Protein AF-A0A9N8VRG6-F1 (afdb_monomer)

pLDDT: mean 71.21, std 22.27, range [28.89, 96.12]

Radius of gyration: 97.62 Å; Cα contacts (8 Å, |Δi|>4): 5; chains: 1; bounding box: 248×98×349 Å

Foldseek 3Di:
DDDDDDDDDDDDDDDDDDDDDDDDDDDDDDDDDDDDDDDDDDDDYDDDDDDDDDDDDDDDDDDDDDPPPPPPPVVPPPPDDDDDDDDDDDDDDDDDDDDPDDDDDDDDDPDPDPDDDDDQPPVSVVVVVVVVVVVVVVVVVVVVVVVVVVVVVVVVVVVVVVVPVVPPPDDPPVRVVVVVVVVVVVVVVVVVVVVVVVVVVVVVVVVVVVVVVVVVVVVVVVVVVVVVVVVVVVVVVVVVVVVVVVVVVVVVVVVVVVVVVVVVVVVVDDDDYDDDDDDDDYDDYYDYDDDDDDPDDCDPVVVVVVVVVVVVVVVVVVVVVVVVVVVVVVVVVVVVVVVVVVVVVVVVVVVVVVVVVVVVVVVVVVVVVVVVVVVVVVVVVVVVVVVVVVVVVVVVVVVVVVVVVVVVVVVVVVVVVVVVVVVVVVVVVVVVVVVVVVVVVVVVVVVVVVVVVVVVVVVVVVVVVVVVVVVVVVVVVVVVVVVVVVVVVVVVVVVVVVVVVVVVVVVVVVVVVVVVVVVVVVVVVVVVVVVVVVVVVVVVVVVVVVVVVVVVVVVVVVVVVVVVVVVVVVVVVVVVVVVVVVVVVVVVVVVVVVVVVCVVVVVVPVPDDDDDDDDDYYDDDDPDVVVVVVVVVVVVVVVVVVVVVCVVVVVVVVVVVVVVVVVVVVVVVVVVVVVVVVVVVVVVVVVVVVVVVVVVVVVVVVVVVVVVVVVVVVVVVVVVVVVVVVVVVVVVVVVVVVVVVVVVVVVVVVVVVVVVVVVVVVVVVVVVVVVVVVVVVVVVVVVCVVPPPVVVVVVVVVVVVVVVVVVVVVVVVVVVVVVVVVVVVVVVVVVVVVVVVVVVVVVVVVVVVVVVVVVVVVVVVVVVVVVVVVVVVVVVVVVVVVVVVVVVPPPDDDYDDDDDDDDDDDDDDDDDDDDDDDDDDDDDDDDDDDDDDDDDDDDDDDDDDDDDDDDDDDDDDDDDDDDDDD

Secondary structure (DSSP, 8-state):
-------------------------------------------------------------------TTSTTGGGGTTS------------------------------------------HHHHHHHHHHHHHHHHHHHHHHHHHHHHHHHHHHHHHHHHHTT--------HHHHHHHHHHHHHHHHHHHHHHHHHHHHHHHHHHHHHHHHHHHHHHHHHHHHHHHHHHHHHHHHHHHHHHHHHHHHHHHHHHHHHHHHHHHHHHHTS------------------------------SHHHHHHHHHHHHHHHHHHHHHHHHHHHHHHHHHHHHHHHHHHHHHHHHHHHHHHHHHHHHHHHHHHHHHHHHHHHHHHHHHHHHHHHHHHHHHHHHHHHHHHHHHHHHHHHHHHHHHHHHHHHHHHHHHHHHHHHHHHHHHHHHHHHHHHHHHHHHHHHHHHHHHHHHHHHHHHHHHHHHHHHHHHHHHHHHHHHHHHHHHHHHHHHHHHHHHHHHHHHHHHHHHHHHHHHHHHHHHHHHHHHHHHHHHHHHHHHHHHHHHHHHHHHHHHHHHHHHHHHHHHHHHHHHHHHHHHHHHHHHHHTTGGG----------------SHHHHHHHHHHHHHHHHHHHHHHHHHHHHHHHHHHHHHHHHHHHHHHHHHHHHHHHHHHHHHHHHHHHHHHHHHHHHHHHHHHHHHHHHHHHHHHHHHHHHHHHHHHHHHHHHHHHHHHHHHHHHHHHHHHHHHHHHHHHHHHHHHHHHHHHHHHHHHHHHTT-TTHHHHHHHHHHHHHHHHHHHHHHHHHHHHHHHHHHHHHHHHHHHHHHHHHHHHHHHHHHHHHHHHHHHHHHHHHHHHHHHHHHHHHHHHHHHHHHHHHHTT------------PPPPP------------------------------------------------------------

Sequence (966 aa):
MSENIFSTTNGIFDSGGGIFSEFENDTFDISLNNELPSFSQENVEQSNMSFENNIPDNVDTAGGVDTNKLDFEISQMLSQSGAESSSNGKNLSPANSIGKSKQVNRSPRWSMGTARKTQMTFKEQERVIDEIKKENFSLKLKIYFLERRIHEMVVETMEQSRTKCDLQHGMSEIEESEYQRAIAQAERLHQENNALHSKYADLLSEFKRLQETLKRTNANDASNIAEENEKNRVKINQLRTQISVLKSQLATQTSENDDLHSELEAMRSRPISAASSSRGLFSEEFSDQYEEKLGQLRDKVAELKLQLNEKNLEVDEYKEETACLKDDLTLIRTENVDLITEINTLHKLCHDNESLHHMEMENSDRQMNLLHQEVENLRIQMNEINQNLNHEVELRNATEEKEKNYEKDLEKLRNEKKDIEIKTSQKINELDDKLLAAQQQISELCLTIKERDADLQYSKQQLGNQTNRTKESADRYNREQERLRNDLDATRLEAEKLRSKLEAIGDEFESKKSQILKYENEIKHLNNLCTKQNEKLSANEETIHNLQSENRDKNVTVDKLKSQVFELEKNLNWEKSHNHLIVTQYSDQIEERNNLLLATHGSLNTLMPDVTGNSCFTKITSSNFQMFNESLTKILEYISNIRDEFERKSKTISDQWQEQYEYLESQIDAKVRLINKHEITVNKVLSTQKELRESLQTRNVRAEELDIKLKESEEHISTLEFNYNEIKGKLQVAEEVLKVEKQGAKEKTDILIENVKDLESQLQAQNRRNTQLQELISIQKASMDATKESKAITAKAENTFAMLNEQLREQLEEKNKTIDNERQRVKHLEEQFSSLIEEHKRLCITIEKREALLNKALGGLQLISQKKDLVDNSVFLNLREVTEEMQTTLLDGEGRRRPSYQPPPYINPPWKPVGPASAGSNTSITKKIKSISAKTATTNLSNTNTTPSKIRVMNNTKSKDPTKNS

Organism: NCBI:txid1213867

Solvent-accessible surface area (backbone atoms only — not comparable to full-atom values): 58446 Å² total; per-residue (Å²): 134,88,79,89,82,92,79,89,82,87,81,91,89,85,89,89,86,80,90,86,81,89,82,83,88,88,86,89,86,87,84,85,83,86,88,84,91,78,89,83,88,84,87,90,89,85,88,79,89,83,89,83,88,83,87,84,84,87,80,92,78,84,89,79,86,82,77,84,76,64,76,64,67,72,70,68,77,79,82,81,81,89,88,88,84,87,83,87,83,80,89,83,86,86,82,87,80,93,77,94,72,87,80,88,75,85,76,81,78,83,71,92,64,96,70,78,94,70,82,74,49,70,70,56,49,52,52,53,51,52,50,52,52,52,49,51,53,54,47,53,54,51,47,54,56,48,55,51,50,50,54,55,50,50,52,54,49,52,55,51,49,70,73,56,67,82,67,85,68,82,65,48,77,64,55,47,52,49,50,54,48,50,50,60,48,51,53,50,54,50,53,51,50,54,52,48,53,48,53,48,54,51,50,53,50,50,52,51,50,49,53,56,46,52,54,50,51,56,52,50,53,53,50,52,52,52,53,51,52,49,55,47,52,54,51,53,50,54,51,50,53,50,53,52,51,52,50,53,53,50,52,53,52,50,50,55,51,55,53,52,49,54,53,54,61,60,69,74,72,78,88,89,88,88,91,88,95,91,93,92,93,94,92,92,95,96,93,96,90,90,91,85,91,81,89,72,66,82,46,74,82,31,49,72,44,34,63,56,43,47,64,44,41,59,55,45,50,54,48,50,52,56,45,50,58,46,52,51,56,46,52,57,47,49,52,52,50,52,52,51,52,51,53,53,52,52,53,48,55,50,51,55,48,52,54,47,52,54,50,52,49,54,51,49,52,53,52,55,50,51,51,51,53,50,53,52,52,53,50,50,52,52,49,51,51,52,51,52,50,52,52,52,49,52,52,48,52,62,44,52,56,49,50,57,48,51,52,52,51,50,50,46,53,52,49,54,46,49,54,49,53,49,51,50,50,54,49,48,52,60,46,50,57,50,50,53,53,49,52,49,52,51,50,55,49,54,50,53,48,53,53,51,51,50,53,50,51,50,50,50,50,52,52,49,53,49,51,49,53,50,48,56,46,50,54,50,50,51,54,49,53,52,48,54,47,53,53,50,50,51,51,48,54,48,52,47,58,50,47,57,50,52,49,54,51,47,52,52,47,53,50,50,50,54,48,47,54,48,51,51,51,48,51,51,50,49,49,60,47,50,51,58,48,48,53,52,48,50,54,49,50,50,52,49,51,52,53,50,49,53,49,51,54,49,48,55,51,51,51,53,49,49,53,50,48,50,54,51,52,50,49,51,51,50,50,50,52,51,50,46,53,53,50,45,55,52,47,51,53,49,46,52,52,48,49,54,46,46,53,56,44,51,73,50,55,83,71,68,84,91,83,89,87,81,92,88,91,89,84,89,85,86,78,72,62,59,63,52,49,55,52,49,51,55,52,54,53,51,50,46,52,50,49,58,49,47,53,50,51,54,45,54,53,50,53,51,53,47,55,53,46,53,52,50,49,51,50,50,53,54,48,50,56,49,49,55,53,49,50,58,49,51,54,52,52,50,50,51,50,48,54,52,49,54,52,50,51,54,49,48,55,54,48,53,55,48,54,50,54,46,50,57,47,52,53,49,49,52,52,50,53,50,52,50,52,52,53,50,50,55,49,52,54,51,52,49,52,52,50,52,50,53,49,55,51,47,52,52,50,54,53,50,54,51,52,49,51,53,50,51,53,50,48,51,54,52,50,54,50,50,52,54,49,50,52,51,50,51,54,48,46,65,59,45,77,74,45,82,66,63,66,64,54,52,62,54,52,54,54,54,50,52,57,52,53,49,55,52,46,56,52,50,52,55,50,49,57,51,51,54,53,49,52,53,54,50,52,54,48,54,54,50,52,54,52,52,53,50,50,51,53,56,48,51,60,52,49,54,55,49,50,54,51,50,52,53,51,49,52,50,49,50,53,50,46,56,51,46,55,52,48,52,48,51,52,50,49,54,52,46,53,56,49,53,57,52,63,75,72,64,90,76,85,85,85,87,84,84,85,89,86,86,86,84,81,92,84,80,89,90,87,86,90,80,86,83,89,84,88,90,80,83,91,89,87,83,89,80,90,79,91,80,90,80,87,84,82,88,85,88,88,87,81,86,86,83,89,89,87,90,84,89,90,85,82,89,82,84,89,81,85,81,88,83,89,133

Mean predicted aligned error: 25.22 Å

InterPro domains:
  IPR012943 Centrosomin, N-terminal motif 1 [PF07989] (121-217)

Structure (mmCIF, N/CA/C/O backbone):
data_AF-A0A9N8VRG6-F1
#
_entry.id   AF-A0A9N8VRG6-F1
#
loop_
_atom_site.group_PDB
_atom_site.id
_atom_site.type_symbol
_atom_site.label_atom_id
_atom_site.label_alt_id
_atom_site.label_comp_id
_atom_site.label_asym_id
_atom_site.label_entity_id
_atom_site.label_seq_id
_atom_site.pdbx_PDB_ins_code
_atom_site.Cartn_x
_atom_site.Cartn_y
_atom_site.Cartn_z
_atom_site.occupancy
_atom_site.B_iso_or_equiv
_atom_site.auth_seq_id
_atom_site.auth_comp_id
_atom_site.auth_asym_id
_atom_site.auth_atom_id
_atom_site.pdbx_PDB_model_num
ATOM 1 N N . MET A 1 1 ? 74.207 20.313 3.485 1.00 35.91 1 MET A N 1
ATOM 2 C CA . MET A 1 1 ? 74.119 20.973 2.169 1.00 35.91 1 MET A CA 1
ATOM 3 C C . MET A 1 1 ? 72.629 21.142 1.898 1.00 35.91 1 MET A C 1
ATOM 5 O O . MET A 1 1 ? 71.953 20.127 1.862 1.00 35.91 1 MET A O 1
ATOM 9 N N . SER A 1 2 ? 72.027 22.313 2.129 1.00 34.75 2 SER A N 1
ATOM 10 C CA . SER A 1 2 ? 72.134 23.566 1.346 1.00 34.75 2 SER A CA 1
ATOM 11 C C . SER A 1 2 ? 71.496 23.408 -0.049 1.00 34.75 2 SER A C 1
ATOM 13 O O . SER A 1 2 ? 71.930 22.531 -0.786 1.00 34.75 2 SER A O 1
ATOM 15 N N . GLU A 1 3 ? 70.507 24.208 -0.467 1.00 40.78 3 GLU A N 1
ATOM 16 C CA . GLU A 1 3 ? 69.969 25.438 0.150 1.00 40.78 3 GLU A CA 1
ATOM 17 C C . GLU A 1 3 ? 68.629 25.888 -0.493 1.00 40.78 3 GLU A C 1
ATOM 19 O O . GLU A 1 3 ? 68.471 25.674 -1.687 1.00 40.78 3 GLU A O 1
ATOM 24 N N . ASN A 1 4 ? 67.772 26.606 0.266 1.00 44.06 4 ASN A N 1
ATOM 25 C CA . ASN A 1 4 ? 66.907 27.735 -0.179 1.00 44.06 4 ASN A CA 1
ATOM 26 C C . ASN A 1 4 ? 65.802 27.509 -1.275 1.00 44.06 4 ASN A C 1
ATOM 28 O O . ASN A 1 4 ? 65.826 26.521 -1.992 1.00 44.06 4 ASN A O 1
ATOM 32 N N . ILE A 1 5 ? 64.748 28.338 -1.465 1.00 42.34 5 ILE A N 1
ATOM 33 C CA . ILE A 1 5 ? 64.311 29.630 -0.867 1.00 42.34 5 ILE A CA 1
ATOM 34 C C . ILE A 1 5 ? 62.750 29.791 -0.971 1.00 42.34 5 ILE A C 1
ATOM 36 O O . ILE A 1 5 ? 62.211 29.544 -2.040 1.00 42.34 5 ILE A O 1
ATOM 40 N N . PHE A 1 6 ? 62.064 30.256 0.100 1.00 41.41 6 PHE A N 1
ATOM 41 C CA . PHE A 1 6 ? 60.761 31.006 0.163 1.00 41.41 6 PHE A CA 1
ATOM 42 C C . PHE A 1 6 ? 59.447 30.406 -0.458 1.00 41.41 6 PHE A C 1
ATOM 44 O O . PHE A 1 6 ? 59.497 29.507 -1.281 1.00 41.41 6 PHE A O 1
ATOM 51 N N . SER A 1 7 ? 58.207 30.824 -0.105 1.00 38.34 7 SER A N 1
ATOM 52 C CA . SER A 1 7 ? 57.713 31.822 0.880 1.00 38.34 7 SER A CA 1
ATOM 53 C C . SER A 1 7 ? 56.379 31.426 1.570 1.00 38.34 7 SER A C 1
ATOM 55 O O . SER A 1 7 ? 55.545 30.776 0.955 1.00 38.34 7 SER A O 1
ATOM 57 N N . THR A 1 8 ? 56.192 31.913 2.808 1.00 37.75 8 THR A N 1
ATOM 58 C CA . THR A 1 8 ? 54.978 32.429 3.525 1.00 37.75 8 THR A CA 1
ATOM 59 C C . THR A 1 8 ? 53.538 32.265 2.951 1.00 37.75 8 THR A C 1
ATOM 61 O O . THR A 1 8 ? 53.339 32.288 1.745 1.00 37.75 8 THR A O 1
ATOM 64 N N . THR A 1 9 ? 52.451 32.196 3.758 1.00 38.09 9 THR A N 1
ATOM 65 C CA . THR A 1 9 ? 52.235 32.775 5.120 1.00 38.09 9 THR A CA 1
ATOM 66 C C . THR A 1 9 ? 51.183 32.042 5.997 1.00 38.09 9 THR A C 1
ATOM 68 O O . THR A 1 9 ? 50.297 31.369 5.483 1.00 38.09 9 THR A O 1
ATOM 71 N N . ASN A 1 10 ? 51.278 32.247 7.321 1.00 37.38 10 ASN A N 1
ATOM 72 C CA . ASN A 1 10 ? 50.415 31.790 8.442 1.00 37.38 10 ASN A CA 1
ATOM 73 C C . ASN A 1 10 ? 48.959 32.345 8.394 1.00 37.38 10 ASN A C 1
ATOM 75 O O . ASN A 1 10 ? 48.715 33.287 7.648 1.00 37.38 10 ASN A O 1
ATOM 79 N N . GLY A 1 11 ? 47.965 31.913 9.198 1.00 35.91 11 GLY A N 1
ATOM 80 C CA . GLY A 1 11 ? 47.883 30.872 10.254 1.00 35.91 11 GLY A CA 1
ATOM 81 C C . GLY A 1 11 ? 47.398 31.393 11.637 1.00 35.91 11 GLY A C 1
ATOM 82 O O . GLY A 1 11 ? 47.450 32.599 11.853 1.00 35.91 11 GLY A O 1
ATOM 83 N N . ILE A 1 12 ? 47.068 30.476 12.581 1.00 37.59 12 ILE A N 1
ATOM 84 C CA . ILE A 1 12 ? 47.031 30.676 14.071 1.00 37.59 12 ILE A CA 1
ATOM 85 C C . ILE A 1 12 ? 45.764 31.430 14.618 1.00 37.59 12 ILE A C 1
ATOM 87 O O . ILE A 1 12 ? 45.178 32.203 13.871 1.00 37.59 12 ILE A O 1
ATOM 91 N N . PHE A 1 13 ? 45.205 31.252 15.843 1.00 35.06 13 PHE A N 1
ATOM 92 C CA . PHE A 1 13 ? 45.583 30.542 17.101 1.00 35.06 13 PHE A CA 1
ATOM 93 C C . PHE A 1 13 ? 44.446 29.648 17.682 1.00 35.06 13 PHE A C 1
ATOM 95 O O . PHE A 1 13 ? 43.285 29.753 17.302 1.00 35.06 13 PHE A O 1
ATOM 102 N N . ASP A 1 14 ? 44.832 28.806 18.644 1.00 36.12 14 ASP A N 1
ATOM 103 C CA . ASP A 1 14 ? 44.063 27.932 19.553 1.00 36.12 14 ASP A CA 1
ATOM 104 C C . ASP A 1 14 ? 43.873 28.543 20.980 1.00 36.12 14 ASP A C 1
ATOM 106 O O . ASP A 1 14 ? 44.474 29.569 21.305 1.00 36.12 14 ASP A O 1
ATOM 110 N N . SER A 1 15 ? 43.155 27.820 21.855 1.00 37.94 15 SER A N 1
ATOM 111 C CA . SER A 1 15 ? 43.217 27.809 23.336 1.00 37.94 15 SER A CA 1
ATOM 112 C C . SER A 1 15 ? 42.382 28.803 24.170 1.00 37.94 15 SER A C 1
ATOM 114 O O . SER A 1 15 ? 42.100 29.929 23.770 1.00 37.94 15 SER A O 1
ATOM 116 N N . GLY A 1 16 ? 42.054 28.373 25.401 1.00 32.94 16 GLY A N 1
ATOM 117 C CA . GLY A 1 16 ? 41.599 29.231 26.507 1.00 32.94 16 GLY A CA 1
ATOM 118 C C . GLY A 1 16 ? 40.234 28.866 27.109 1.00 32.94 16 GLY A C 1
ATOM 119 O O . GLY A 1 16 ? 39.266 28.630 26.395 1.00 32.94 16 GLY A O 1
ATOM 120 N N . GLY A 1 17 ? 40.138 28.861 28.442 1.00 33.88 17 GLY A N 1
ATOM 121 C CA . GLY A 1 17 ? 38.877 28.717 29.176 1.00 33.88 17 GLY A CA 1
ATOM 122 C C . GLY A 1 17 ? 39.034 29.080 30.656 1.00 33.88 17 GLY A C 1
ATOM 123 O O . GLY A 1 17 ? 40.158 29.148 31.149 1.00 33.88 17 GLY A O 1
ATOM 124 N N . GLY A 1 18 ? 37.916 29.286 31.362 1.00 34.22 18 GLY A N 1
ATOM 125 C CA . GLY A 1 18 ? 37.895 29.486 32.818 1.00 34.22 18 GLY A CA 1
ATOM 126 C C . GLY A 1 18 ? 37.062 30.678 33.310 1.00 34.22 18 GLY A C 1
ATOM 127 O O . GLY A 1 18 ? 37.491 31.815 33.188 1.00 34.22 18 GLY A O 1
ATOM 128 N N . ILE A 1 19 ? 35.901 30.364 33.900 1.00 38.53 19 ILE A N 1
ATOM 129 C CA . ILE A 1 19 ? 35.336 30.910 35.158 1.00 38.53 19 ILE A CA 1
ATOM 130 C C . ILE A 1 19 ? 35.595 32.404 35.478 1.00 38.53 19 ILE A C 1
ATOM 132 O O . ILE A 1 19 ? 36.717 32.748 35.828 1.00 38.53 19 ILE A O 1
ATOM 136 N N . PHE A 1 20 ? 34.532 33.223 35.579 1.00 30.75 20 PHE A N 1
ATOM 137 C CA . PHE A 1 20 ? 34.201 33.990 36.806 1.00 30.75 20 PHE A CA 1
ATOM 138 C C . PHE A 1 20 ? 32.730 34.488 36.812 1.00 30.75 20 PHE A C 1
ATOM 140 O O . PHE A 1 20 ? 31.960 34.122 35.927 1.00 30.75 20 PHE A O 1
ATOM 147 N N . SER A 1 21 ? 32.331 35.190 37.879 1.00 36.12 21 SER A N 1
ATOM 148 C CA . SER A 1 21 ? 30.965 35.351 38.412 1.00 36.12 21 SER A CA 1
ATOM 149 C C . SER A 1 21 ? 30.096 36.501 37.849 1.00 36.12 21 SER A C 1
ATOM 151 O O . SER A 1 21 ? 30.615 37.390 37.190 1.00 36.12 21 SER A O 1
ATOM 153 N N . GLU A 1 22 ? 28.784 36.430 38.164 1.00 36.16 22 GLU A N 1
ATOM 154 C CA . GLU A 1 22 ? 27.803 37.501 38.517 1.00 36.16 22 GLU A CA 1
ATOM 155 C C . GLU A 1 22 ? 27.818 38.847 37.731 1.00 36.16 22 GLU A C 1
ATOM 157 O O . GLU A 1 22 ? 28.849 39.481 37.556 1.00 36.16 22 GLU A O 1
ATOM 162 N N . PHE A 1 23 ? 26.681 39.401 37.281 1.00 32.19 23 PHE A N 1
ATOM 163 C CA . PHE A 1 23 ? 25.646 40.008 38.144 1.00 32.19 23 PHE A CA 1
ATOM 164 C C . PHE A 1 23 ? 24.288 40.235 37.419 1.00 32.19 23 PHE A C 1
ATOM 166 O O . PHE A 1 23 ? 24.258 40.407 36.207 1.00 32.19 23 PHE A O 1
ATOM 173 N N . GLU A 1 24 ? 23.208 40.260 38.214 1.00 35.50 24 GLU A N 1
ATOM 174 C CA . GLU A 1 24 ? 21.886 40.933 38.083 1.00 35.50 24 GLU A CA 1
ATOM 175 C C . GLU A 1 24 ? 21.128 41.164 36.741 1.00 35.50 24 GLU A C 1
ATOM 177 O O . GLU A 1 24 ? 21.620 41.757 35.792 1.00 35.50 24 GLU A O 1
ATOM 182 N N . ASN A 1 25 ? 19.824 40.832 36.812 1.00 34.78 25 ASN A N 1
ATOM 183 C CA . ASN A 1 25 ? 18.630 41.584 36.366 1.00 34.78 25 ASN A CA 1
ATOM 184 C C . ASN A 1 25 ? 18.542 42.172 34.935 1.00 34.78 25 ASN A C 1
ATOM 186 O O . ASN A 1 25 ? 19.208 43.151 34.623 1.00 34.78 25 ASN A O 1
ATOM 190 N N . ASP A 1 26 ? 17.500 41.773 34.183 1.00 34.06 26 ASP A N 1
ATOM 191 C CA . ASP A 1 26 ? 16.304 42.640 34.121 1.00 34.06 26 ASP A CA 1
ATOM 192 C C . ASP A 1 26 ? 14.986 41.889 33.789 1.00 34.06 26 ASP A C 1
ATOM 194 O O . ASP A 1 26 ? 14.961 40.678 33.570 1.00 34.06 26 ASP A O 1
ATOM 198 N N . THR A 1 27 ? 13.892 42.647 33.847 1.00 33.53 27 THR A N 1
ATOM 199 C CA . THR A 1 27 ? 12.496 42.294 34.153 1.00 33.53 27 THR A CA 1
ATOM 200 C C . THR A 1 27 ? 11.605 42.171 32.890 1.00 33.53 27 THR A C 1
ATOM 202 O O . THR A 1 27 ? 12.078 42.380 31.777 1.00 33.53 27 THR A O 1
ATOM 205 N N . PHE A 1 28 ? 10.296 41.943 33.103 1.00 33.12 28 PHE A N 1
ATOM 206 C CA . PHE A 1 28 ? 9.116 42.009 32.201 1.00 33.12 28 PHE A CA 1
ATOM 207 C C . PHE A 1 28 ? 8.596 40.680 31.604 1.00 33.12 28 PHE A C 1
ATOM 209 O O . PHE A 1 28 ? 9.370 39.866 31.117 1.00 33.12 28 PHE A O 1
ATOM 216 N N . ASP A 1 29 ? 7.279 40.427 31.512 1.00 30.59 29 ASP A N 1
ATOM 217 C CA . ASP A 1 29 ? 6.093 40.917 32.265 1.00 30.59 29 ASP A CA 1
ATOM 218 C C . ASP A 1 29 ? 4.884 40.023 31.902 1.00 30.59 29 ASP A C 1
ATOM 220 O O . ASP A 1 29 ? 4.647 39.780 30.719 1.00 30.59 29 ASP A O 1
ATOM 224 N N . ILE A 1 30 ? 4.111 39.551 32.889 1.00 32.12 30 ILE A N 1
ATOM 225 C CA . ILE A 1 30 ? 2.749 39.024 32.686 1.00 32.12 30 ILE A CA 1
ATOM 226 C C . ILE A 1 30 ? 1.883 39.444 33.879 1.00 32.12 30 ILE A C 1
ATOM 228 O O . ILE A 1 30 ? 1.862 38.786 34.922 1.00 32.12 30 ILE A O 1
ATOM 232 N N . SER A 1 31 ? 1.120 40.518 33.696 1.00 32.56 31 SER A N 1
ATOM 233 C CA . SER A 1 31 ? 0.172 41.019 34.690 1.00 32.56 31 SER A CA 1
ATOM 234 C C . SER A 1 31 ? -1.273 40.617 34.361 1.00 32.56 31 SER A C 1
ATOM 236 O O . SER A 1 31 ? -1.830 41.039 33.355 1.00 32.56 31 SER A O 1
ATOM 238 N N . LEU A 1 32 ? -1.842 39.793 35.250 1.00 39.03 32 LEU A N 1
ATOM 239 C CA . LEU A 1 32 ? -3.180 39.896 35.864 1.00 39.03 32 LEU A CA 1
ATOM 240 C C . LEU A 1 32 ? -4.394 40.383 35.039 1.00 39.03 32 LEU A C 1
ATOM 242 O O . LEU A 1 32 ? -4.406 41.479 34.491 1.00 39.03 32 LEU A O 1
ATOM 246 N N . ASN A 1 33 ? -5.527 39.695 35.231 1.00 33.47 33 ASN A N 1
ATOM 247 C CA . ASN A 1 33 ? -6.638 40.317 35.970 1.00 33.47 33 ASN A CA 1
ATOM 248 C C . ASN A 1 33 ? -7.589 39.280 36.594 1.00 33.47 33 ASN A C 1
ATOM 250 O O . ASN A 1 33 ? -7.961 38.294 35.964 1.00 33.47 33 ASN A O 1
ATOM 254 N N . ASN A 1 34 ? -7.991 39.544 37.840 1.00 40.56 34 ASN A N 1
ATOM 255 C CA . ASN A 1 34 ? -9.166 38.946 38.478 1.00 40.56 34 ASN A CA 1
ATOM 256 C C . ASN A 1 34 ? -10.364 39.869 38.238 1.00 40.56 34 ASN A C 1
ATOM 258 O O . ASN A 1 34 ? -10.171 41.081 38.187 1.00 40.56 34 ASN A O 1
ATOM 262 N N . GLU A 1 35 ? -11.589 39.347 38.292 1.00 31.03 35 GLU A N 1
ATOM 263 C CA . GLU A 1 35 ? -12.683 40.139 38.859 1.00 31.03 35 GLU A CA 1
ATOM 264 C C . GLU A 1 35 ? -13.740 39.258 39.538 1.00 31.03 35 GLU A C 1
ATOM 266 O O . GLU A 1 35 ? -14.029 38.140 39.114 1.00 31.03 35 GLU A O 1
ATOM 271 N N . LEU A 1 36 ? -14.259 39.765 40.653 1.00 35.09 36 LEU A N 1
ATOM 272 C CA . LEU A 1 36 ? -15.212 39.124 41.556 1.00 35.09 36 LEU A CA 1
ATOM 273 C C . LEU A 1 36 ? -16.046 40.263 42.156 1.00 35.09 36 LEU A C 1
ATOM 275 O O . LEU A 1 36 ? -15.463 41.281 42.538 1.00 35.09 36 LEU A O 1
ATOM 279 N N . PRO A 1 37 ? -17.373 40.117 42.287 1.00 48.81 37 PRO A N 1
ATOM 280 C CA . PRO A 1 37 ? -18.012 40.726 43.449 1.00 48.81 37 PRO A CA 1
ATOM 281 C C . PRO A 1 37 ? -19.003 39.821 44.194 1.00 48.81 37 PRO A C 1
ATOM 283 O O . PRO A 1 37 ? -19.476 38.786 43.734 1.00 48.81 37 PRO A O 1
ATOM 286 N N . SER A 1 38 ? -19.260 40.274 45.412 1.00 32.38 38 SER A N 1
ATOM 287 C CA . SER A 1 38 ? -19.856 39.623 46.576 1.00 32.38 38 SER A CA 1
ATOM 288 C C . SER A 1 38 ? -21.356 39.890 46.795 1.00 32.38 38 SER A C 1
ATOM 290 O O . SER A 1 38 ? -21.806 40.987 46.478 1.00 32.38 38 SER A O 1
ATOM 292 N N . PHE A 1 39 ? -22.014 39.004 47.569 1.00 33.38 39 PHE A N 1
ATOM 293 C CA . PHE A 1 39 ? -23.233 39.254 48.386 1.00 33.38 39 PHE A CA 1
ATOM 294 C C . PHE A 1 39 ? -24.545 39.525 47.589 1.00 33.38 39 PHE A C 1
ATOM 296 O O . PHE A 1 39 ? -24.501 39.829 46.404 1.00 33.38 39 PHE A O 1
ATOM 303 N N . SER A 1 40 ? -25.768 39.320 48.111 1.00 32.69 40 SER A N 1
ATOM 304 C CA . SER A 1 40 ? -26.273 39.383 49.505 1.00 32.69 40 SER A CA 1
ATOM 305 C C . SER A 1 40 ? -27.337 38.308 49.850 1.00 32.69 40 SER A C 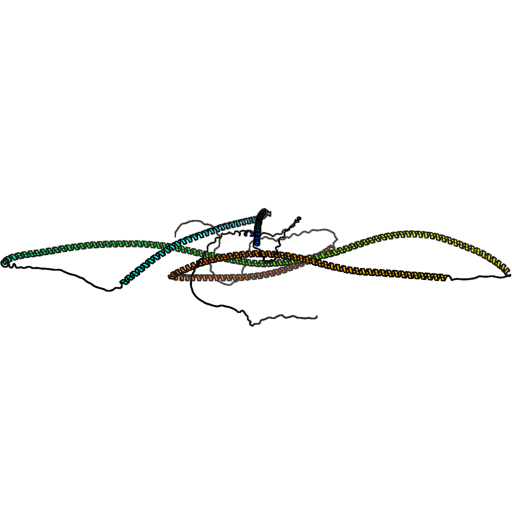1
ATOM 307 O O . SER A 1 40 ? -27.703 37.484 49.018 1.00 32.69 40 SER A O 1
ATOM 309 N N . GLN A 1 41 ? -27.846 38.333 51.090 1.00 33.12 41 GLN A N 1
ATOM 310 C CA . GLN A 1 41 ? -28.989 37.546 51.597 1.00 33.12 41 GLN A CA 1
ATOM 311 C C . GLN A 1 41 ? -30.351 38.164 51.195 1.00 33.12 41 GLN A C 1
ATOM 313 O O . GLN A 1 41 ? -30.420 39.383 51.092 1.00 33.12 41 GLN A O 1
ATOM 318 N N . GLU A 1 42 ? -31.431 37.368 51.078 1.00 31.78 42 GLU A N 1
ATOM 319 C CA . GLU A 1 42 ? -32.549 37.333 52.062 1.00 31.78 42 GLU A CA 1
ATOM 320 C C . GLU A 1 42 ? -33.795 36.497 51.641 1.00 31.78 42 GLU A C 1
ATOM 322 O O . GLU A 1 42 ? -34.308 36.611 50.536 1.00 31.78 42 GLU A O 1
ATOM 327 N N . ASN A 1 43 ? -34.266 35.671 52.587 1.00 33.31 43 ASN A N 1
ATOM 328 C CA . ASN A 1 43 ? -35.649 35.481 53.073 1.00 33.31 43 ASN A CA 1
ATOM 329 C C . ASN A 1 43 ? -36.908 35.327 52.157 1.00 33.31 43 ASN A C 1
ATOM 331 O O . ASN A 1 43 ? -37.348 36.255 51.492 1.00 33.31 43 ASN A O 1
ATOM 335 N N . VAL A 1 44 ? -37.627 34.212 52.422 1.00 33.09 44 VAL A N 1
ATOM 336 C CA . VAL A 1 44 ? -39.056 34.152 52.863 1.00 33.09 44 VAL A CA 1
ATOM 337 C C . VAL A 1 44 ? -40.223 34.040 51.835 1.00 33.09 44 VAL A C 1
ATOM 339 O O . VAL A 1 44 ? -40.640 34.998 51.202 1.00 33.09 44 VAL A O 1
ATOM 342 N N . GLU A 1 45 ? -40.843 32.843 51.871 1.00 31.00 45 GLU A N 1
ATOM 343 C CA . GLU A 1 45 ? -42.298 32.522 51.862 1.00 31.00 45 GLU A CA 1
ATOM 344 C C . GLU A 1 45 ? -43.192 32.280 50.609 1.00 31.00 45 GLU A C 1
ATOM 346 O O . GLU A 1 45 ? -43.209 33.000 49.621 1.00 31.00 45 GLU A O 1
ATOM 351 N N . GLN A 1 46 ? -44.063 31.271 50.818 1.00 30.19 46 GLN A N 1
ATOM 352 C CA . GLN A 1 46 ? -45.482 31.115 50.430 1.00 30.19 46 GLN A CA 1
ATOM 353 C C . GLN A 1 46 ? -45.959 30.789 48.984 1.00 30.19 46 GLN A C 1
ATOM 355 O O . GLN A 1 46 ? -46.240 31.659 48.171 1.00 30.19 46 GLN A O 1
ATOM 360 N N . SER A 1 47 ? -46.353 29.510 48.836 1.00 31.59 47 SER A N 1
ATOM 361 C CA . SER A 1 47 ? -47.757 29.071 48.611 1.00 31.59 47 SER A CA 1
ATOM 362 C C . SER A 1 47 ? -48.399 28.985 47.205 1.00 31.59 47 SER A C 1
ATOM 364 O O . SER A 1 47 ? -48.232 29.822 46.332 1.00 31.59 47 SER A O 1
ATOM 366 N N . ASN A 1 48 ? -49.308 27.996 47.112 1.00 30.47 48 ASN A N 1
ATOM 367 C CA . ASN A 1 48 ? -50.481 27.864 46.224 1.00 30.47 48 ASN A CA 1
ATOM 368 C C . ASN A 1 48 ? -50.324 27.448 44.743 1.00 30.47 48 ASN A C 1
ATOM 370 O O . ASN A 1 48 ? -50.341 28.255 43.821 1.00 30.47 48 ASN A O 1
ATOM 374 N N . MET A 1 49 ? -50.403 26.127 44.535 1.00 33.53 49 MET A N 1
ATOM 375 C CA . MET A 1 49 ? -51.546 25.458 43.874 1.00 33.53 49 MET A CA 1
ATOM 376 C C . MET A 1 49 ? -52.397 26.274 42.877 1.00 33.53 49 MET A C 1
ATOM 378 O O . MET A 1 49 ? -53.175 27.138 43.277 1.00 33.53 49 MET A O 1
ATOM 382 N N . SER A 1 50 ? -52.448 25.823 41.622 1.00 31.83 50 SER A N 1
ATOM 383 C CA . SER A 1 50 ? -53.682 25.835 40.816 1.00 31.83 50 SER A CA 1
ATOM 384 C C . SER A 1 50 ? -53.672 24.703 39.776 1.00 31.83 50 SER A C 1
ATOM 386 O O . SER A 1 50 ? -52.616 24.212 39.385 1.00 31.83 50 SER A O 1
ATOM 388 N N . PHE A 1 51 ? -54.864 24.227 39.406 1.00 33.59 51 PHE A N 1
ATOM 389 C CA . PHE A 1 51 ? -55.075 23.198 38.380 1.00 33.59 51 PHE A CA 1
ATOM 390 C C . PHE A 1 51 ? -55.069 23.826 36.984 1.00 33.59 51 PHE A C 1
ATOM 392 O O . PHE A 1 51 ? -55.629 24.904 36.819 1.00 33.59 51 PHE A O 1
ATOM 399 N N . GLU A 1 52 ? -54.688 23.048 35.969 1.00 30.80 52 GLU A N 1
ATOM 400 C CA . GLU A 1 52 ? -55.572 22.910 34.806 1.00 30.80 52 GLU A CA 1
ATOM 401 C C . GLU A 1 52 ? -55.435 21.524 34.155 1.00 30.80 52 GLU A C 1
ATOM 403 O O . GLU A 1 52 ? -54.332 21.027 33.935 1.00 30.80 52 GLU A O 1
ATOM 408 N N . ASN A 1 53 ? -56.571 20.876 33.880 1.00 36.94 53 ASN A N 1
ATOM 409 C CA . ASN A 1 53 ? -56.627 19.641 33.097 1.00 36.94 53 ASN A CA 1
ATOM 410 C C . ASN A 1 53 ? -56.868 20.011 31.633 1.00 36.94 53 ASN A C 1
ATOM 412 O O . ASN A 1 53 ? -57.780 20.788 31.368 1.00 36.94 53 ASN A O 1
ATOM 416 N N . ASN A 1 54 ? -56.179 19.369 30.688 1.00 33.84 54 ASN A N 1
ATOM 417 C CA . ASN A 1 54 ? -56.701 19.234 29.328 1.00 33.84 54 ASN A CA 1
ATOM 418 C C . ASN A 1 54 ? -56.269 17.906 28.696 1.00 33.84 54 ASN A C 1
ATOM 420 O O . ASN A 1 54 ? -55.088 17.652 28.471 1.00 33.84 54 ASN A O 1
ATOM 424 N N . ILE A 1 55 ? -57.268 17.073 28.413 1.00 37.06 55 ILE A N 1
ATOM 425 C CA . ILE A 1 55 ? -57.176 15.879 27.570 1.00 37.06 55 ILE A CA 1
ATOM 426 C C . ILE A 1 55 ? -57.437 16.329 26.125 1.00 37.06 55 ILE A C 1
ATOM 428 O O . ILE A 1 55 ? -58.295 17.186 25.901 1.00 37.06 55 ILE A O 1
ATOM 432 N N . PRO A 1 56 ? -56.749 15.741 25.140 1.00 44.31 56 PRO A N 1
ATOM 433 C CA . PRO A 1 56 ? -57.480 15.318 23.949 1.00 44.31 56 PRO A CA 1
ATOM 434 C C . PRO A 1 56 ? -57.258 13.832 23.644 1.00 44.31 56 PRO A C 1
ATOM 436 O O . PRO A 1 56 ? -56.139 13.321 23.696 1.00 44.31 56 PRO A O 1
ATOM 439 N N . ASP A 1 57 ? -58.351 13.149 23.316 1.00 34.50 57 ASP A N 1
ATOM 440 C CA . ASP A 1 57 ? -58.372 11.722 23.015 1.00 34.50 57 ASP A CA 1
ATOM 441 C C . ASP A 1 57 ? -57.824 11.373 21.620 1.00 34.50 57 ASP A C 1
ATOM 443 O O . ASP A 1 57 ? -58.011 12.102 20.649 1.00 34.50 57 ASP A O 1
ATOM 447 N N . ASN A 1 58 ? -57.246 10.171 21.553 1.00 37.78 58 ASN A N 1
ATOM 448 C CA . ASN A 1 58 ? -57.409 9.169 20.493 1.00 37.78 58 ASN A CA 1
ATOM 449 C C . ASN A 1 58 ? -57.276 9.569 19.001 1.00 37.78 58 ASN A C 1
ATOM 451 O O . ASN A 1 58 ? -58.188 10.143 18.406 1.00 37.78 58 ASN A O 1
ATOM 455 N N . VAL A 1 59 ? -56.243 9.025 18.342 1.00 34.47 59 VAL A N 1
ATOM 456 C CA . VAL A 1 59 ? -56.301 8.641 16.918 1.00 34.47 59 VAL A CA 1
ATOM 457 C C . VAL A 1 59 ? -55.631 7.273 16.729 1.00 34.47 59 VAL A C 1
ATOM 459 O O . VAL A 1 59 ? -54.424 7.141 16.926 1.00 34.47 59 VAL A O 1
ATOM 462 N N . ASP A 1 60 ? -56.397 6.270 16.294 1.00 39.69 60 ASP A N 1
ATOM 463 C CA . ASP A 1 60 ? -55.871 4.985 15.818 1.00 39.69 60 ASP A CA 1
ATOM 464 C C . ASP A 1 60 ? -54.969 5.162 14.584 1.00 39.69 60 ASP A C 1
ATOM 466 O O . ASP A 1 60 ? -55.313 5.872 13.637 1.00 39.69 60 ASP A O 1
ATOM 470 N N . THR A 1 61 ? -53.855 4.430 14.502 1.00 36.81 61 THR A N 1
ATOM 471 C CA . THR A 1 61 ? -53.206 4.125 13.213 1.00 36.81 61 THR A CA 1
ATOM 472 C C . THR A 1 61 ? -52.568 2.738 13.260 1.00 36.81 61 THR A C 1
ATOM 474 O O . THR A 1 61 ? -51.869 2.388 14.207 1.00 36.81 61 THR A O 1
ATOM 477 N N . ALA A 1 62 ? -52.849 1.926 12.239 1.00 33.97 62 ALA A N 1
ATOM 478 C CA . ALA A 1 62 ? -52.481 0.514 12.199 1.00 33.97 62 ALA A CA 1
ATOM 479 C C . ALA A 1 62 ? -50.968 0.280 12.031 1.00 33.97 62 ALA A C 1
ATOM 481 O O . ALA A 1 62 ? -50.272 1.038 11.355 1.00 33.97 62 ALA A O 1
ATOM 482 N N . GLY A 1 63 ? -50.473 -0.822 12.599 1.00 42.16 63 GLY A N 1
ATOM 483 C CA . GLY A 1 63 ? -49.081 -1.239 12.448 1.00 42.16 63 GLY A CA 1
ATOM 484 C C . GLY A 1 63 ? -48.771 -1.795 11.055 1.00 42.16 63 GLY A C 1
ATOM 485 O O . GLY A 1 63 ? -49.476 -2.673 10.559 1.00 42.16 63 GLY A O 1
ATOM 486 N N . GLY A 1 64 ? -47.670 -1.332 10.461 1.00 32.50 64 GLY A N 1
ATOM 487 C CA . GLY A 1 64 ? -46.999 -1.991 9.341 1.00 32.50 64 GLY A CA 1
ATOM 488 C C . GLY A 1 64 ? -45.723 -2.672 9.833 1.00 32.50 64 GLY A C 1
ATOM 489 O O . GLY A 1 64 ? -44.862 -2.009 10.406 1.00 32.50 64 GLY A O 1
ATOM 490 N N . VAL A 1 65 ? -45.597 -3.985 9.630 1.00 38.31 65 VAL A N 1
ATOM 491 C CA . VAL A 1 65 ? -44.360 -4.722 9.934 1.00 38.31 65 VAL A CA 1
ATOM 492 C C . VAL A 1 65 ? -43.423 -4.600 8.737 1.00 38.31 65 VAL A C 1
ATOM 494 O O . VAL A 1 65 ? -43.721 -5.115 7.662 1.00 38.31 65 VAL A O 1
ATOM 497 N N . ASP A 1 66 ? -42.304 -3.905 8.923 1.00 36.50 66 ASP A N 1
ATOM 498 C CA . ASP A 1 66 ? -41.332 -3.646 7.862 1.00 36.50 66 ASP A CA 1
ATOM 499 C C . ASP A 1 66 ? -40.376 -4.842 7.696 1.00 36.50 66 ASP A C 1
ATOM 501 O O . ASP A 1 66 ? -39.489 -5.081 8.518 1.00 36.50 66 ASP A O 1
ATOM 505 N N . THR A 1 67 ? -40.590 -5.648 6.653 1.00 42.09 67 THR A N 1
ATOM 506 C CA . THR A 1 67 ? -39.868 -6.915 6.433 1.00 42.09 67 THR A CA 1
ATOM 507 C C . THR A 1 67 ? -38.506 -6.751 5.752 1.00 42.09 67 THR A C 1
ATOM 509 O O . THR A 1 67 ? -37.797 -7.736 5.566 1.00 42.09 67 THR A O 1
ATOM 512 N N . ASN A 1 68 ? -38.100 -5.528 5.397 1.00 46.25 68 ASN A N 1
ATOM 513 C CA . ASN A 1 68 ? -36.947 -5.258 4.525 1.00 46.25 68 ASN A CA 1
ATOM 514 C C . ASN A 1 68 ? -35.559 -5.404 5.198 1.00 46.25 68 ASN A C 1
ATOM 516 O O . ASN A 1 68 ? -34.567 -4.902 4.673 1.00 46.25 68 ASN A O 1
ATOM 520 N N . LYS A 1 69 ? -35.458 -6.068 6.362 1.00 41.75 69 LYS A N 1
ATOM 521 C CA . LYS A 1 69 ? -34.196 -6.211 7.123 1.00 41.75 69 LYS A CA 1
ATOM 522 C C . LYS A 1 69 ? -33.454 -7.542 6.897 1.00 41.75 69 LYS A C 1
ATOM 524 O O . LYS A 1 69 ? -32.328 -7.674 7.358 1.00 41.75 69 LYS A O 1
ATOM 529 N N . LEU A 1 70 ? -34.051 -8.516 6.202 1.00 40.12 70 LEU A N 1
ATOM 530 C CA . LEU A 1 70 ? -33.471 -9.862 6.025 1.00 40.12 70 LEU A CA 1
ATOM 531 C C . LEU A 1 70 ? -32.617 -10.041 4.755 1.00 40.12 70 LEU A C 1
ATOM 533 O O . LEU A 1 70 ? -31.671 -10.823 4.771 1.00 40.12 70 LEU A O 1
ATOM 537 N N . ASP A 1 71 ? -32.887 -9.297 3.679 1.00 37.31 71 ASP A N 1
ATOM 538 C CA . ASP A 1 71 ? -32.213 -9.511 2.384 1.00 37.31 71 ASP A CA 1
ATOM 539 C C . ASP A 1 71 ? -30.764 -8.975 2.330 1.00 37.31 71 ASP A C 1
ATOM 541 O O . ASP A 1 71 ? -30.013 -9.275 1.399 1.00 37.31 71 ASP A O 1
ATOM 545 N N . PHE A 1 72 ? -30.337 -8.191 3.327 1.00 44.62 72 PHE A N 1
ATOM 546 C CA . PHE A 1 72 ? -29.014 -7.555 3.336 1.00 44.62 72 PHE A CA 1
ATOM 547 C C . PHE A 1 72 ? -27.879 -8.514 3.744 1.00 44.62 72 PHE A C 1
ATOM 549 O O . PHE A 1 72 ? -26.795 -8.469 3.163 1.00 44.62 72 PHE A O 1
ATOM 556 N N . GLU A 1 73 ? -28.116 -9.413 4.705 1.00 41.84 73 GLU A N 1
ATOM 557 C CA . GLU A 1 73 ? -27.055 -10.252 5.295 1.00 41.84 73 GLU A CA 1
ATOM 558 C C . GLU A 1 73 ? -26.592 -11.388 4.362 1.00 41.84 73 GLU A C 1
ATOM 560 O O . GLU A 1 73 ? -25.427 -11.787 4.394 1.00 41.84 73 GLU A O 1
ATOM 565 N N . ILE A 1 74 ? -27.456 -11.859 3.453 1.00 40.12 74 ILE A N 1
ATOM 566 C CA . ILE A 1 74 ? -27.127 -12.937 2.500 1.00 40.12 74 ILE A CA 1
ATOM 567 C C . ILE A 1 74 ? -26.062 -12.492 1.478 1.00 40.12 74 ILE A C 1
ATOM 569 O O . ILE A 1 74 ? -25.251 -13.304 1.028 1.00 40.12 74 ILE A O 1
ATOM 573 N N . SER A 1 75 ? -26.004 -11.199 1.143 1.00 42.78 75 SER A N 1
ATOM 574 C CA . SER A 1 75 ? -25.079 -10.673 0.126 1.00 42.78 75 SER A CA 1
ATOM 575 C C . SER A 1 75 ? -23.614 -10.597 0.583 1.00 42.78 75 SER A C 1
ATOM 577 O O . SER A 1 75 ? -22.728 -10.407 -0.250 1.00 42.78 75 SER A O 1
ATOM 579 N N . GLN A 1 76 ? -23.322 -10.735 1.882 1.00 41.62 76 GLN A N 1
ATOM 580 C CA . GLN A 1 76 ? -21.984 -10.449 2.418 1.00 41.62 76 GLN A CA 1
ATOM 581 C C . GLN A 1 76 ? -21.012 -11.650 2.384 1.00 41.62 76 GLN A C 1
ATOM 583 O O . GLN A 1 76 ? -19.800 -11.449 2.451 1.00 41.62 76 GLN A O 1
ATOM 588 N N . MET A 1 77 ? -21.500 -12.890 2.229 1.00 34.31 77 MET A N 1
ATOM 589 C CA . MET A 1 77 ? -20.666 -14.104 2.364 1.00 34.31 77 MET A CA 1
ATOM 590 C C . MET A 1 77 ? -19.975 -14.611 1.082 1.00 34.31 77 MET A C 1
ATOM 592 O O . MET A 1 77 ? -19.168 -15.533 1.167 1.00 34.31 77 MET A O 1
ATOM 596 N N . LEU A 1 78 ? -20.251 -14.050 -0.103 1.00 37.72 78 LEU A N 1
ATOM 597 C CA . LEU A 1 78 ? -19.752 -14.590 -1.388 1.00 37.72 78 LEU A CA 1
ATOM 598 C C . LEU A 1 78 ? -18.541 -13.849 -1.995 1.00 37.72 78 LEU A C 1
ATOM 600 O O . LEU A 1 78 ? -18.091 -14.199 -3.083 1.00 37.72 78 LEU A O 1
ATOM 604 N N . SER A 1 79 ? -17.984 -12.853 -1.301 1.00 40.12 79 SER A N 1
ATOM 605 C CA . SER A 1 79 ? -16.992 -11.921 -1.874 1.00 40.12 79 SER A CA 1
ATOM 606 C C . SER A 1 79 ? -15.524 -12.207 -1.511 1.00 40.12 79 SER A C 1
ATOM 608 O O . SER A 1 79 ? -14.675 -11.343 -1.726 1.00 40.12 79 SER A O 1
ATOM 610 N N . GLN A 1 80 ? -15.191 -13.378 -0.948 1.00 37.97 80 GLN A N 1
ATOM 611 C CA . GLN A 1 80 ? -13.817 -13.714 -0.523 1.00 37.97 80 GLN A CA 1
ATOM 612 C C . GLN A 1 80 ? -13.389 -15.156 -0.857 1.00 37.97 80 GLN A C 1
ATOM 614 O O . GLN A 1 80 ? -13.224 -15.988 0.032 1.00 37.97 80 GLN A O 1
ATOM 619 N N . SER A 1 81 ? -13.115 -15.449 -2.134 1.00 34.72 81 SER A N 1
ATOM 620 C CA . SER A 1 81 ? -12.311 -16.630 -2.497 1.00 34.72 81 SER A CA 1
ATOM 621 C C . SER A 1 81 ? -11.600 -16.508 -3.855 1.00 34.72 81 SER A C 1
ATOM 623 O O . SER A 1 81 ? -12.236 -16.626 -4.899 1.00 34.72 81 SER A O 1
ATOM 625 N N . GLY A 1 82 ? -10.267 -16.390 -3.815 1.00 31.48 82 GLY A N 1
ATOM 626 C CA . GLY A 1 82 ? -9.354 -16.860 -4.867 1.00 31.48 82 GLY A CA 1
ATOM 627 C C . GLY A 1 82 ? -9.053 -15.932 -6.053 1.00 31.48 82 GLY A C 1
ATOM 628 O O . GLY A 1 82 ? -9.908 -15.715 -6.903 1.00 31.48 82 GLY A O 1
ATOM 629 N N . ALA A 1 83 ? -7.780 -15.521 -6.171 1.00 32.56 83 ALA A N 1
ATOM 630 C CA . ALA A 1 83 ? -7.070 -15.369 -7.452 1.00 32.56 83 ALA A CA 1
ATOM 631 C C . ALA A 1 83 ? -5.536 -15.209 -7.273 1.00 32.56 83 ALA A C 1
ATOM 633 O O . ALA A 1 83 ? -4.957 -14.213 -7.699 1.00 32.56 83 ALA A O 1
ATOM 634 N N . GLU A 1 84 ? -4.850 -16.206 -6.701 1.00 31.28 84 GLU A N 1
ATOM 635 C CA . GLU A 1 84 ? -3.448 -16.458 -7.080 1.00 31.28 84 GLU A CA 1
ATOM 636 C C . GLU A 1 84 ? -3.412 -17.614 -8.083 1.00 31.28 84 GLU A C 1
ATOM 638 O O . GLU A 1 84 ? -3.866 -18.714 -7.770 1.00 31.28 84 GLU A O 1
ATOM 643 N N . SER A 1 85 ? -2.880 -17.381 -9.286 1.00 33.22 85 SER A N 1
ATOM 644 C CA . SER A 1 85 ? -1.982 -18.304 -10.012 1.00 33.22 85 SER A CA 1
ATOM 645 C C . SER A 1 85 ? -1.740 -17.843 -11.455 1.00 33.22 85 SER A C 1
ATOM 647 O O . SER A 1 85 ? -2.613 -17.304 -12.130 1.00 33.22 85 SER A O 1
ATOM 649 N N . SER A 1 86 ? -0.518 -18.074 -11.936 1.00 36.19 86 SER A N 1
ATOM 650 C CA . SER A 1 86 ? -0.119 -17.873 -13.332 1.00 36.19 86 SER A CA 1
ATOM 651 C C . SER A 1 86 ? -0.235 -19.183 -14.112 1.00 36.19 86 SER A C 1
ATOM 653 O O . SER A 1 86 ? 0.112 -20.241 -13.588 1.00 36.19 86 SER A O 1
ATOM 655 N N . SER A 1 87 ? -0.637 -19.127 -15.385 1.00 33.12 87 SER A N 1
ATOM 656 C CA . SER A 1 87 ? -0.335 -20.202 -16.338 1.00 33.12 87 SER A CA 1
ATOM 657 C C . SER A 1 87 ? -0.234 -19.695 -17.782 1.00 33.12 87 SER A C 1
ATOM 659 O O . SER A 1 87 ? -0.851 -18.706 -18.173 1.00 33.12 87 SER A O 1
ATOM 661 N N . ASN A 1 88 ? 0.597 -20.374 -18.576 1.00 33.22 88 ASN A N 1
ATOM 662 C CA . ASN A 1 88 ? 0.835 -20.070 -19.987 1.00 33.22 88 ASN A CA 1
ATOM 663 C C . ASN A 1 88 ? -0.158 -20.800 -20.906 1.00 33.22 88 ASN A C 1
ATOM 665 O O . ASN A 1 88 ? -0.340 -22.007 -20.756 1.00 33.22 88 ASN A O 1
ATOM 669 N N . GLY A 1 89 ? -0.545 -20.156 -22.014 1.00 28.89 89 GLY A N 1
ATOM 670 C CA . GLY A 1 89 ? -0.356 -20.814 -23.314 1.00 28.89 89 GLY A CA 1
ATOM 671 C C . GLY A 1 89 ? -1.460 -20.740 -24.376 1.00 28.89 89 GLY A C 1
ATOM 672 O O . GLY A 1 89 ? -2.568 -21.218 -24.183 1.00 28.89 89 GLY A O 1
ATOM 673 N N . LYS A 1 90 ? -1.009 -20.354 -25.580 1.00 32.56 90 LYS A N 1
ATOM 674 C CA . LYS A 1 90 ? -1.458 -20.814 -26.913 1.00 32.56 90 LYS A CA 1
ATOM 675 C C . LYS A 1 90 ? -2.845 -20.375 -27.422 1.00 32.56 90 LYS A C 1
ATOM 677 O O . LYS A 1 90 ? -3.867 -20.961 -27.105 1.00 32.56 90 LYS A O 1
ATOM 682 N N . ASN A 1 91 ? -2.781 -19.456 -28.389 1.00 35.41 91 ASN A N 1
ATOM 683 C CA . ASN A 1 91 ? -3.413 -19.505 -29.719 1.00 35.41 91 ASN A CA 1
ATOM 684 C C . ASN A 1 91 ? -4.798 -20.164 -29.876 1.00 35.41 91 ASN A C 1
ATOM 686 O O . ASN A 1 91 ? -4.908 -21.383 -29.786 1.00 35.41 91 ASN A O 1
ATOM 690 N N . LEU A 1 92 ? -5.742 -19.408 -30.451 1.00 32.38 92 LEU A N 1
ATOM 691 C CA . LEU A 1 92 ? -6.310 -19.731 -31.775 1.00 32.38 92 LEU A CA 1
ATOM 692 C C . LEU A 1 92 ? -7.107 -18.544 -32.346 1.00 32.38 92 LEU A C 1
ATOM 694 O O . LEU A 1 92 ? -7.990 -18.007 -31.684 1.00 32.38 92 LEU A O 1
ATOM 698 N N . SER A 1 93 ? -6.833 -18.171 -33.598 1.00 35.28 93 SER A N 1
ATOM 699 C CA . SER A 1 93 ? -7.737 -17.330 -34.399 1.00 35.28 93 SER A CA 1
ATOM 700 C C . SER A 1 93 ? -8.817 -18.202 -35.047 1.00 35.28 93 SER A C 1
ATOM 702 O O . SER A 1 93 ? -8.565 -19.369 -35.355 1.00 35.28 93 SER A O 1
ATOM 704 N N . PRO A 1 94 ? -9.979 -17.622 -35.376 1.00 42.53 94 PRO A N 1
ATOM 705 C CA . PRO A 1 94 ? -10.335 -17.599 -36.797 1.00 42.53 94 PRO A CA 1
ATOM 706 C C . PRO A 1 94 ? -10.763 -16.205 -37.289 1.00 42.53 94 PRO A C 1
ATOM 708 O O . PRO A 1 94 ? -11.000 -15.284 -36.513 1.00 42.53 94 PRO A O 1
ATOM 711 N N . ALA A 1 95 ? -10.823 -16.049 -38.612 1.00 30.72 95 ALA A N 1
ATOM 712 C CA . ALA A 1 95 ? -11.103 -14.784 -39.290 1.00 30.72 95 ALA A CA 1
ATOM 713 C C . ALA A 1 95 ? -12.568 -14.652 -39.763 1.00 30.72 95 ALA A C 1
ATOM 715 O O . ALA A 1 95 ? -13.343 -15.601 -39.708 1.00 30.72 95 ALA A O 1
ATOM 716 N N . ASN A 1 96 ? -12.874 -13.484 -40.342 1.00 32.03 96 ASN A N 1
ATOM 717 C CA . ASN A 1 96 ? -14.058 -13.150 -41.146 1.00 32.03 96 ASN A CA 1
ATOM 718 C C . ASN A 1 96 ? -15.437 -13.112 -40.459 1.00 32.03 96 ASN A C 1
ATOM 720 O O . ASN A 1 96 ? -16.134 -14.113 -40.341 1.00 32.03 96 ASN A O 1
ATOM 724 N N . SER A 1 97 ? -15.968 -11.893 -40.335 1.00 31.62 97 SER A N 1
ATOM 725 C CA . SER A 1 97 ? -17.197 -11.568 -41.078 1.00 31.62 97 SER A CA 1
ATOM 726 C C . SER A 1 97 ? -17.176 -10.110 -41.562 1.00 31.62 97 SER A C 1
ATOM 728 O O . SER A 1 97 ? -16.749 -9.206 -40.848 1.00 31.62 97 SER A O 1
ATOM 730 N N . ILE A 1 98 ? -17.599 -9.872 -42.809 1.00 37.25 98 ILE A N 1
ATOM 731 C CA . ILE A 1 98 ? -17.707 -8.523 -43.390 1.00 37.25 98 ILE A CA 1
ATOM 732 C C . ILE A 1 98 ? -19.133 -8.015 -43.148 1.00 37.25 98 ILE A C 1
ATOM 734 O O . ILE A 1 98 ? -20.060 -8.392 -43.861 1.00 37.25 98 ILE A O 1
ATOM 738 N N . GLY A 1 99 ? -19.311 -7.154 -42.142 1.00 32.41 99 GLY A N 1
ATOM 739 C CA . GLY A 1 99 ? -20.614 -6.611 -41.738 1.00 32.41 99 GLY A CA 1
ATOM 740 C C . GLY A 1 99 ? -20.753 -5.106 -41.985 1.00 32.41 99 GLY A C 1
ATOM 741 O O . GLY A 1 99 ? -20.446 -4.299 -41.112 1.00 32.41 99 GLY A O 1
ATOM 742 N N . LYS A 1 100 ? -21.261 -4.694 -43.155 1.00 40.56 100 LYS A N 1
ATOM 743 C CA . LYS A 1 100 ? -21.595 -3.279 -43.431 1.00 40.56 100 LYS A CA 1
ATOM 744 C C . LYS A 1 100 ? -22.944 -2.886 -42.804 1.00 40.56 100 LYS A C 1
ATOM 746 O O . LYS A 1 100 ? -23.941 -2.779 -43.514 1.00 40.56 100 LYS A O 1
ATOM 751 N N . SER A 1 101 ? -22.983 -2.612 -41.500 1.00 35.69 101 SER A N 1
ATOM 752 C CA . SER A 1 101 ? -24.180 -2.089 -40.818 1.00 35.69 101 SER A CA 1
ATOM 753 C C . SER A 1 101 ? -24.028 -0.615 -40.423 1.00 35.69 101 SER A C 1
ATOM 755 O O . SER A 1 101 ? -23.304 -0.282 -39.486 1.00 35.69 101 SER A O 1
ATOM 757 N N . LYS A 1 102 ? -24.757 0.283 -41.101 1.00 42.66 102 LYS A N 1
ATOM 758 C CA . LYS A 1 102 ? -24.928 1.676 -40.653 1.00 42.66 102 LYS A CA 1
ATOM 759 C C . LYS A 1 102 ? -25.755 1.695 -39.362 1.00 42.66 102 LYS A C 1
ATOM 761 O O . LYS A 1 102 ? -26.970 1.535 -39.438 1.00 42.66 102 LYS A O 1
ATOM 766 N N . GLN A 1 103 ? -25.146 1.964 -38.209 1.00 35.16 103 GLN A N 1
ATOM 767 C CA . GLN A 1 103 ? -25.909 2.371 -37.026 1.00 35.16 103 GLN A CA 1
ATOM 768 C C . GLN A 1 103 ? -26.011 3.895 -36.953 1.00 35.16 103 GLN A C 1
ATOM 770 O O . GLN A 1 103 ? -25.095 4.596 -36.531 1.00 35.16 103 GLN A O 1
ATOM 775 N N . VAL A 1 104 ? -27.176 4.403 -37.352 1.00 39.41 104 VAL A N 1
ATOM 776 C CA . VAL A 1 104 ? -27.671 5.678 -36.836 1.00 39.41 104 VAL A CA 1
ATOM 777 C C . VAL A 1 104 ? -28.249 5.396 -35.456 1.00 39.41 104 VAL A C 1
ATOM 779 O O . VAL A 1 104 ? -29.288 4.756 -35.358 1.00 39.41 104 VAL A O 1
ATOM 782 N N . ASN A 1 105 ? -27.588 5.882 -34.408 1.00 34.88 105 ASN A N 1
ATOM 783 C CA . ASN A 1 105 ? -28.255 6.381 -33.207 1.00 34.88 105 ASN A CA 1
ATOM 784 C C . ASN A 1 105 ? -27.283 7.261 -32.418 1.00 34.88 105 ASN A C 1
ATOM 786 O O . ASN A 1 105 ? -26.256 6.803 -31.924 1.00 34.88 105 ASN A O 1
ATOM 790 N N . ARG A 1 106 ? -27.597 8.556 -32.333 1.00 33.00 106 ARG A N 1
ATOM 791 C CA . ARG A 1 106 ? -26.848 9.514 -31.516 1.00 33.00 106 ARG A CA 1
ATOM 792 C C . ARG A 1 106 ? -27.414 9.477 -30.099 1.00 33.00 106 ARG A C 1
ATOM 794 O O . ARG A 1 106 ? -28.435 10.113 -29.853 1.00 33.00 106 ARG A O 1
ATOM 801 N N . SER A 1 107 ? -26.750 8.790 -29.172 1.00 32.31 107 SER A N 1
ATOM 802 C CA . SER A 1 107 ? -27.018 9.016 -27.746 1.00 32.31 107 SER A CA 1
ATOM 803 C C . SER A 1 107 ? -26.766 10.495 -27.419 1.00 32.31 107 SER A C 1
ATOM 805 O O . SER A 1 107 ? -25.738 11.036 -27.847 1.00 32.31 107 SER A O 1
ATOM 807 N N . PRO A 1 108 ? -27.672 11.184 -26.703 1.00 40.25 108 PRO A N 1
ATOM 808 C CA . PRO A 1 108 ? -27.478 12.585 -26.365 1.00 40.25 108 PRO A CA 1
ATOM 809 C C . PRO A 1 108 ? -26.284 12.727 -25.417 1.00 40.25 108 PRO A C 1
ATOM 811 O O . PRO A 1 108 ? -26.262 12.180 -24.317 1.00 40.25 108 PRO A O 1
ATOM 814 N N . ARG A 1 109 ? -25.274 13.483 -25.852 1.00 33.50 109 ARG A N 1
ATOM 815 C CA . ARG A 1 109 ? -24.129 13.877 -25.027 1.00 33.50 109 ARG A CA 1
ATOM 816 C C . ARG A 1 109 ? -24.630 14.842 -23.952 1.00 33.50 109 ARG A C 1
ATOM 818 O O . ARG A 1 109 ? -24.814 16.021 -24.248 1.00 33.50 109 ARG A O 1
ATOM 825 N N . TRP A 1 110 ? -24.847 14.350 -22.731 1.00 33.34 110 TRP A N 1
ATOM 826 C CA . TRP A 1 110 ? -25.221 15.168 -21.572 1.00 33.34 110 TRP A CA 1
ATOM 827 C C . TRP A 1 110 ? -24.088 16.144 -21.236 1.00 33.34 110 TRP A C 1
ATOM 829 O O . TRP A 1 110 ? -23.156 15.844 -20.495 1.00 33.34 110 TRP A O 1
ATOM 839 N N . SER A 1 111 ? -24.143 17.323 -21.850 1.00 32.97 111 SER A N 1
ATOM 840 C CA . SER A 1 111 ? -23.243 18.425 -21.552 1.00 32.97 111 SER A CA 1
ATOM 841 C C . SER A 1 111 ? -23.676 19.057 -20.233 1.00 32.97 111 SER A C 1
ATOM 843 O O . SER A 1 111 ? -24.734 19.679 -20.164 1.00 32.97 111 SER A O 1
ATOM 845 N N . MET A 1 112 ? -22.837 18.928 -19.203 1.00 37.03 112 MET A N 1
ATOM 846 C CA . MET A 1 112 ? -22.920 19.705 -17.960 1.00 37.03 112 MET A CA 1
ATOM 847 C C . MET A 1 112 ? -22.531 21.172 -18.226 1.00 37.03 112 MET A C 1
ATOM 849 O O . MET A 1 112 ? -21.535 21.682 -17.719 1.00 37.03 112 MET A O 1
ATOM 853 N N . GLY A 1 113 ? -23.298 21.840 -19.088 1.00 34.66 113 GLY A N 1
ATOM 854 C CA . GLY A 1 113 ? -23.213 23.276 -19.313 1.00 34.66 113 GLY A CA 1
ATOM 855 C C . GLY A 1 113 ? -23.902 24.025 -18.176 1.00 34.66 113 GLY A C 1
ATOM 856 O O . GLY A 1 113 ? -25.007 23.670 -17.770 1.00 34.66 113 GLY A O 1
ATOM 857 N N . THR A 1 114 ? -23.266 25.081 -17.675 1.00 46.44 114 THR A N 1
ATOM 858 C CA . THR A 1 114 ? -23.748 25.934 -16.577 1.00 46.44 114 THR A CA 1
ATOM 859 C C . THR A 1 114 ? -24.922 26.830 -17.005 1.00 46.44 114 THR A C 1
ATOM 861 O O . THR A 1 114 ? -24.827 28.054 -17.082 1.00 46.44 114 THR A O 1
ATOM 864 N N . ALA A 1 115 ? -26.062 26.202 -17.301 1.00 37.53 115 ALA A N 1
ATOM 865 C CA . ALA A 1 115 ? -27.304 26.859 -17.687 1.00 37.53 115 ALA A CA 1
ATOM 866 C C . ALA A 1 115 ? -28.114 27.337 -16.466 1.00 37.53 115 ALA A C 1
ATOM 868 O O . ALA A 1 115 ? -28.122 26.722 -15.400 1.00 37.53 115 ALA A O 1
ATOM 869 N N . ARG A 1 116 ? -28.814 28.466 -16.626 1.00 47.25 116 ARG A N 1
ATOM 870 C CA . ARG A 1 116 ? -29.583 29.121 -15.554 1.00 47.25 116 ARG A CA 1
ATOM 871 C C . ARG A 1 116 ? -30.790 28.273 -15.135 1.00 47.25 116 ARG A C 1
ATOM 873 O O . ARG A 1 116 ? -31.468 27.715 -15.997 1.00 47.25 116 ARG A O 1
ATOM 880 N N . LYS A 1 117 ? -31.108 28.266 -13.829 1.00 48.09 117 LYS A N 1
ATOM 881 C CA . LYS A 1 117 ? -32.339 27.677 -13.265 1.00 48.09 117 LYS A CA 1
ATOM 882 C C . LYS A 1 117 ? -33.579 28.243 -13.970 1.00 48.09 117 LYS A C 1
ATOM 884 O O . LYS A 1 117 ? -34.080 29.300 -13.602 1.00 48.09 117 LYS A O 1
ATOM 889 N N . THR A 1 118 ? -34.076 27.511 -14.957 1.00 50.19 118 THR A N 1
ATOM 890 C CA . THR A 1 118 ? -35.381 27.738 -15.579 1.00 50.19 118 THR A CA 1
ATOM 891 C C . THR A 1 118 ? -36.336 26.762 -14.907 1.00 50.19 118 THR A C 1
ATOM 893 O O . THR A 1 118 ? -36.068 25.562 -14.907 1.00 50.19 118 THR A O 1
ATOM 896 N N . GLN A 1 119 ? -37.392 27.252 -14.253 1.00 58.06 119 GLN A N 1
ATOM 897 C CA . GLN A 1 119 ? -38.309 26.370 -13.528 1.00 58.06 119 GLN A CA 1
ATOM 898 C C . GLN A 1 119 ? -39.065 25.473 -14.515 1.00 58.06 119 GLN A C 1
ATOM 900 O O . GLN A 1 119 ? -39.890 25.949 -15.293 1.00 58.06 119 GLN A O 1
ATOM 905 N N . MET A 1 120 ? -38.794 24.166 -14.451 1.00 70.38 120 MET A N 1
ATOM 906 C CA . MET A 1 120 ? -39.632 23.130 -15.058 1.00 70.38 120 MET A CA 1
ATOM 907 C C . MET A 1 120 ? -41.071 23.329 -14.576 1.00 70.38 120 MET A C 1
ATOM 909 O O . MET A 1 120 ? -41.303 23.404 -13.367 1.00 70.38 120 MET A O 1
ATOM 913 N N . THR A 1 121 ? -42.037 23.425 -15.492 1.00 83.38 121 THR A N 1
ATOM 914 C CA . THR A 1 121 ? -43.452 23.560 -15.102 1.00 83.38 121 THR A CA 1
ATOM 915 C C . THR A 1 121 ? -43.921 22.301 -14.368 1.00 83.38 121 THR A C 1
ATOM 917 O O . THR A 1 121 ? -43.360 21.229 -14.585 1.00 83.38 121 THR A O 1
ATOM 920 N N . PHE A 1 122 ? -44.960 22.390 -13.530 1.00 80.00 122 PHE A N 1
ATOM 921 C CA . PHE A 1 122 ? -45.469 21.217 -12.802 1.00 80.00 122 PHE A CA 1
ATOM 922 C C . PHE A 1 122 ? -45.810 20.035 -13.728 1.00 80.00 122 PHE A C 1
ATOM 924 O O . PHE A 1 122 ? -45.439 18.914 -13.410 1.00 80.00 122 PHE A O 1
ATOM 931 N N . LYS A 1 123 ? -46.366 20.276 -14.925 1.00 79.56 123 LYS A N 1
ATOM 932 C CA . LYS A 1 123 ? -46.607 19.215 -15.926 1.00 79.56 123 LYS A CA 1
ATOM 933 C C . LYS A 1 123 ? -45.331 18.576 -16.480 1.00 79.56 123 LYS A C 1
ATOM 935 O O . LYS A 1 123 ? -45.331 17.395 -16.817 1.00 79.56 123 LYS A O 1
ATOM 940 N N . GLU A 1 124 ? -44.250 19.343 -16.590 1.00 80.31 124 GLU A N 1
ATOM 941 C CA . GLU A 1 124 ? -42.944 18.817 -16.998 1.00 80.31 124 GLU A CA 1
ATOM 942 C C . GLU A 1 124 ? -42.316 17.984 -15.869 1.00 80.31 124 GLU A C 1
ATOM 944 O O . GLU A 1 124 ? -41.708 16.950 -16.128 1.00 80.31 124 GLU A O 1
ATOM 949 N N . GLN A 1 125 ? -42.517 18.395 -14.611 1.00 84.81 125 GLN A N 1
ATOM 950 C CA . GLN A 1 125 ? -42.102 17.628 -13.433 1.00 84.81 125 GLN A CA 1
ATOM 951 C C . GLN A 1 125 ? -42.900 16.320 -13.303 1.00 84.81 125 GLN A C 1
ATOM 953 O O . GLN A 1 125 ? -42.294 15.270 -13.120 1.00 84.81 125 GLN A O 1
ATOM 958 N N . GLU A 1 126 ? -44.228 16.350 -13.467 1.00 85.75 126 GLU A N 1
ATOM 959 C CA . GLU A 1 126 ? -45.090 15.156 -13.480 1.00 85.75 126 GLU A CA 1
ATOM 960 C C . GLU A 1 126 ? -44.670 14.161 -14.571 1.00 85.75 126 GLU A C 1
ATOM 962 O O . GLU A 1 126 ? -44.491 12.979 -14.281 1.00 85.75 126 GLU A O 1
ATOM 967 N N . ARG A 1 127 ? -44.425 14.636 -15.803 1.00 89.81 127 ARG A N 1
ATOM 968 C CA . ARG A 1 127 ? -43.933 13.796 -16.908 1.00 89.81 127 ARG A CA 1
ATOM 969 C C . ARG A 1 127 ? -42.608 13.113 -16.562 1.00 89.81 127 ARG A C 1
ATOM 971 O O . ARG A 1 127 ? -42.496 11.904 -16.739 1.00 89.81 127 ARG A O 1
ATOM 978 N N . VAL A 1 128 ? -41.632 13.864 -16.047 1.00 83.56 128 VAL A N 1
ATOM 979 C CA . VAL A 1 128 ? -40.325 13.316 -15.642 1.00 83.56 128 VAL A CA 1
ATOM 980 C C . VAL A 1 128 ? -40.474 12.320 -14.486 1.00 83.56 128 VAL A C 1
ATOM 982 O O . VAL A 1 128 ? -39.826 11.278 -14.488 1.00 83.56 128 VAL A O 1
ATOM 985 N N . ILE A 1 129 ? -41.363 12.586 -13.526 1.00 87.56 129 ILE A N 1
ATOM 986 C CA . ILE A 1 129 ? -41.672 11.665 -12.425 1.00 87.56 129 ILE A CA 1
ATOM 987 C C . ILE A 1 129 ? -42.272 10.351 -12.955 1.00 87.56 129 ILE A C 1
ATOM 989 O O . ILE A 1 129 ? -41.883 9.280 -12.490 1.00 87.56 129 ILE A O 1
ATOM 993 N N . ASP A 1 130 ? -43.179 10.399 -13.931 1.00 91.06 130 ASP A N 1
ATOM 994 C CA . ASP A 1 130 ? -43.792 9.195 -14.505 1.00 91.06 130 ASP A CA 1
ATOM 995 C C . ASP A 1 130 ? -42.841 8.410 -15.425 1.00 91.06 130 ASP A C 1
ATOM 997 O O . ASP A 1 130 ? -42.874 7.176 -15.422 1.00 91.06 130 ASP A O 1
ATOM 1001 N N . GLU A 1 131 ? -41.927 9.079 -16.135 1.00 89.88 131 GLU A N 1
ATOM 1002 C CA . GLU A 1 131 ? -40.818 8.409 -16.830 1.00 89.88 131 GLU A CA 1
ATOM 1003 C C . GLU A 1 131 ? -39.878 7.716 -15.829 1.00 89.88 131 GLU A C 1
ATOM 1005 O O . GLU A 1 131 ? -39.622 6.519 -15.973 1.00 89.88 131 GLU A O 1
ATOM 1010 N N . ILE A 1 132 ? -39.477 8.388 -14.743 1.00 89.00 132 ILE A N 1
ATOM 1011 C CA . ILE A 1 132 ? -38.647 7.799 -13.676 1.00 89.00 132 ILE A CA 1
ATOM 1012 C C . ILE A 1 132 ? -39.348 6.607 -12.999 1.00 89.00 132 ILE A C 1
ATOM 1014 O O . ILE A 1 132 ? -38.697 5.595 -12.724 1.00 89.00 132 ILE A O 1
ATOM 1018 N N . LYS A 1 133 ? -40.667 6.661 -12.753 1.00 88.00 133 LYS A N 1
ATOM 1019 C CA . LYS A 1 133 ? -41.441 5.505 -12.247 1.00 88.00 133 LYS A CA 1
ATOM 1020 C C . LYS A 1 133 ? -41.403 4.331 -13.228 1.00 88.00 133 LYS A C 1
ATOM 1022 O O . LYS A 1 133 ? -41.215 3.187 -12.810 1.00 88.00 133 LYS A O 1
ATOM 1027 N N . LYS A 1 134 ? -41.572 4.601 -14.525 1.00 92.50 134 LYS A N 1
ATOM 1028 C CA . LYS A 1 134 ? -41.581 3.587 -15.589 1.00 92.50 134 LYS A CA 1
ATOM 1029 C C . LYS A 1 134 ? -40.208 2.933 -15.769 1.00 92.50 134 LYS A C 1
ATOM 1031 O O . LYS A 1 134 ? -40.135 1.711 -15.906 1.00 92.50 134 LYS A O 1
ATOM 1036 N N . GLU A 1 135 ? -39.130 3.711 -15.702 1.00 89.56 135 GLU A N 1
ATOM 1037 C CA . GLU A 1 135 ? -37.760 3.189 -15.699 1.00 89.56 135 GLU A CA 1
ATOM 1038 C C . GLU A 1 135 ? -37.481 2.356 -14.444 1.00 89.56 135 GLU A C 1
ATOM 1040 O O . GLU A 1 135 ? -37.011 1.228 -14.569 1.00 89.56 135 GLU A O 1
ATOM 1045 N N . ASN A 1 136 ? -37.863 2.826 -13.249 1.00 87.25 136 ASN A N 1
ATOM 1046 C CA . ASN A 1 136 ? -37.740 2.047 -12.009 1.00 87.25 136 ASN A CA 1
ATOM 1047 C C . ASN A 1 136 ? -38.489 0.706 -12.077 1.00 87.25 136 ASN A C 1
ATOM 1049 O O . ASN A 1 136 ? -37.955 -0.318 -11.653 1.00 87.25 136 ASN A O 1
ATOM 1053 N N . PHE A 1 137 ? -39.699 0.678 -12.642 1.00 92.75 137 PHE A N 1
ATOM 1054 C CA . PHE A 1 137 ? -40.447 -0.566 -12.842 1.00 92.75 137 PHE A CA 1
ATOM 1055 C C . PHE A 1 137 ? -39.733 -1.516 -13.819 1.00 92.75 137 PHE A C 1
ATOM 1057 O O . PHE A 1 137 ? -39.593 -2.709 -13.539 1.00 92.75 137 PHE A O 1
ATOM 1064 N N . SER A 1 138 ? -39.203 -0.989 -14.929 1.00 89.62 138 SER A N 1
ATOM 1065 C CA . SER A 1 138 ? -38.415 -1.776 -15.886 1.00 89.62 138 SER A CA 1
ATOM 1066 C C . SER A 1 138 ? -37.091 -2.282 -15.299 1.00 89.62 138 SER A C 1
ATOM 1068 O O . SER A 1 138 ? -36.643 -3.368 -15.669 1.00 89.62 138 SER A O 1
ATOM 1070 N N . LEU A 1 139 ? -36.460 -1.521 -14.400 1.00 88.50 139 LEU A N 1
ATOM 1071 C CA . LEU A 1 139 ? -35.244 -1.925 -13.694 1.00 88.50 139 LEU A CA 1
ATOM 1072 C C . LEU A 1 139 ? -35.539 -3.029 -12.676 1.00 88.50 139 LEU A C 1
ATOM 1074 O O . LEU A 1 139 ? -34.838 -4.034 -12.691 1.00 88.50 139 LEU A O 1
ATOM 1078 N N . LYS A 1 140 ? -36.610 -2.915 -11.876 1.00 87.69 140 LYS A N 1
ATOM 1079 C CA . LYS A 1 140 ? -37.034 -3.976 -10.941 1.00 87.69 140 LYS A CA 1
ATOM 1080 C C . LYS A 1 140 ? -37.322 -5.301 -11.652 1.00 87.69 140 LYS A C 1
ATOM 1082 O O . LYS A 1 140 ? -36.839 -6.339 -11.212 1.00 87.69 140 LYS A O 1
ATOM 1087 N N . LEU A 1 141 ? -38.022 -5.270 -12.790 1.00 87.88 141 LEU A N 1
ATOM 1088 C CA . LEU A 1 141 ? -38.218 -6.460 -13.631 1.00 87.88 141 LEU A CA 1
ATOM 1089 C C . LEU A 1 141 ? -36.889 -7.052 -14.122 1.00 87.88 141 LEU A C 1
ATOM 1091 O O . LEU A 1 141 ? -36.706 -8.267 -14.095 1.00 87.88 141 LEU A O 1
ATOM 1095 N N . LYS A 1 142 ? -35.947 -6.209 -14.561 1.00 88.31 142 LYS A N 1
ATOM 1096 C CA . LYS A 1 142 ? -34.640 -6.666 -15.051 1.00 88.31 142 LYS A CA 1
ATOM 1097 C C . LYS A 1 142 ? -33.765 -7.251 -13.936 1.00 88.31 142 LYS A C 1
ATOM 1099 O O . LYS A 1 142 ? -33.076 -8.232 -14.189 1.00 88.31 142 LYS A O 1
ATOM 1104 N N . ILE A 1 143 ? -33.816 -6.676 -12.735 1.00 85.69 143 ILE A N 1
ATOM 1105 C CA . ILE A 1 143 ? -33.149 -7.181 -11.528 1.00 85.69 143 ILE A CA 1
ATOM 1106 C C . ILE A 1 143 ? -33.689 -8.576 -11.190 1.00 85.69 143 ILE A C 1
ATOM 1108 O O . ILE A 1 143 ? -32.911 -9.524 -11.214 1.00 85.69 143 ILE A O 1
ATOM 1112 N N . TYR A 1 144 ? -35.011 -8.737 -11.070 1.00 91.69 144 TYR A N 1
ATOM 1113 C CA . TYR A 1 144 ? -35.657 -10.029 -10.796 1.00 91.69 144 TYR A CA 1
ATOM 1114 C C . TYR A 1 144 ? -35.249 -11.148 -11.777 1.00 91.69 144 TYR A C 1
ATOM 1116 O O . TYR A 1 144 ? -34.953 -12.274 -11.372 1.00 91.69 144 TYR A O 1
ATOM 1124 N N . PHE A 1 145 ? -35.182 -10.855 -13.083 1.00 86.06 145 PHE A N 1
ATOM 1125 C CA . PHE A 1 145 ? -34.727 -11.840 -14.074 1.00 86.06 145 PHE A CA 1
ATOM 1126 C C . PHE A 1 145 ? -33.221 -12.143 -14.000 1.00 86.06 145 PHE A C 1
ATOM 1128 O O . PHE A 1 145 ? -32.814 -13.255 -14.338 1.00 86.06 145 PHE A O 1
ATOM 1135 N N . LEU A 1 146 ? -32.391 -11.187 -13.569 1.00 83.88 146 LEU A N 1
ATOM 1136 C CA . LEU A 1 146 ? -30.957 -11.404 -13.358 1.00 83.88 146 LEU A CA 1
ATOM 1137 C C . LEU A 1 146 ? -30.692 -12.210 -12.083 1.00 83.88 146 LEU A C 1
ATOM 1139 O O . LEU A 1 146 ? -29.940 -13.175 -12.146 1.00 83.88 146 LEU A O 1
ATOM 1143 N N . GLU A 1 147 ? -31.350 -11.880 -10.971 1.00 83.12 147 GLU A N 1
ATOM 1144 C CA . GLU A 1 147 ? -31.293 -12.624 -9.704 1.00 83.12 147 GLU A CA 1
ATOM 1145 C C . GLU A 1 147 ? -31.689 -14.085 -9.913 1.00 83.12 147 GLU A C 1
ATOM 1147 O O . GLU A 1 147 ? -30.938 -14.994 -9.557 1.00 83.12 147 GLU A O 1
ATOM 1152 N N . ARG A 1 148 ? -32.819 -14.320 -10.593 1.00 88.00 148 ARG A N 1
ATOM 1153 C CA . ARG A 1 148 ? -33.269 -15.666 -10.954 1.00 88.00 148 ARG A CA 1
ATOM 1154 C C . ARG A 1 148 ? -32.229 -16.421 -11.786 1.00 88.00 148 ARG A C 1
ATOM 1156 O O . ARG A 1 148 ? -31.927 -17.569 -11.471 1.00 88.00 148 ARG A O 1
ATOM 1163 N N . ARG A 1 149 ? -31.659 -15.787 -12.817 1.00 88.81 149 ARG A N 1
ATOM 1164 C CA . ARG A 1 149 ? -30.647 -16.419 -13.679 1.00 88.81 149 ARG A CA 1
ATOM 1165 C C . ARG A 1 149 ? -29.333 -16.689 -12.939 1.00 88.81 149 ARG A C 1
ATOM 1167 O O . ARG A 1 149 ? -28.690 -17.697 -13.215 1.00 88.81 149 ARG A O 1
ATOM 1174 N N . ILE A 1 150 ? -28.940 -15.822 -12.006 1.00 81.88 150 ILE A N 1
ATOM 1175 C CA . ILE A 1 150 ? -27.791 -16.048 -11.120 1.00 81.88 150 ILE A CA 1
ATOM 1176 C C . ILE A 1 150 ? -28.067 -17.253 -10.218 1.00 81.88 150 ILE A C 1
ATOM 1178 O O . ILE A 1 150 ? -27.207 -18.116 -10.103 1.00 81.88 150 ILE A O 1
ATOM 1182 N N . HIS A 1 151 ? -29.266 -17.364 -9.641 1.00 81.81 151 HIS A N 1
ATOM 1183 C CA . HIS A 1 151 ? -29.639 -18.500 -8.796 1.00 81.81 151 HIS A CA 1
ATOM 1184 C C . HIS A 1 151 ? -29.634 -19.827 -9.578 1.00 81.81 151 HIS A C 1
ATOM 1186 O O . HIS A 1 151 ? -29.037 -20.803 -9.128 1.00 81.81 151 HIS A O 1
ATOM 1192 N N . GLU A 1 152 ? -30.209 -19.838 -10.787 1.00 82.38 152 GLU A N 1
ATOM 1193 C CA . GLU A 1 152 ? -30.170 -20.978 -11.716 1.00 82.38 152 GLU A CA 1
ATOM 1194 C C . GLU A 1 152 ? -28.710 -21.371 -12.058 1.00 82.38 152 GLU A C 1
ATOM 1196 O O . GLU A 1 152 ? -28.333 -22.532 -11.899 1.00 82.38 152 GLU A O 1
ATOM 1201 N N . MET A 1 153 ? -27.845 -20.407 -12.406 1.00 76.50 153 MET A N 1
ATOM 1202 C CA . MET A 1 153 ? -26.421 -20.662 -12.693 1.00 76.50 153 MET A CA 1
ATOM 1203 C C . MET A 1 153 ? -25.599 -21.103 -11.469 1.00 76.50 153 MET A C 1
ATOM 1205 O O . MET A 1 153 ? -24.662 -21.889 -11.616 1.00 76.50 153 MET A O 1
ATOM 1209 N N . VAL A 1 154 ? -25.904 -20.611 -10.264 1.00 77.50 154 VAL A N 1
ATOM 1210 C CA . VAL A 1 154 ? -25.205 -21.008 -9.029 1.00 77.50 154 VAL A CA 1
ATOM 1211 C C . VAL A 1 154 ? -25.513 -22.464 -8.683 1.00 77.50 154 VAL A C 1
ATOM 1213 O O . VAL A 1 154 ? -24.587 -23.198 -8.341 1.00 77.50 154 VAL A O 1
ATOM 1216 N N . VAL A 1 155 ? -26.763 -22.914 -8.846 1.00 73.81 155 VAL A N 1
ATOM 1217 C CA . VAL A 1 155 ? -27.126 -24.331 -8.665 1.00 73.81 155 VAL A CA 1
ATOM 1218 C C . VAL A 1 155 ? -26.406 -25.207 -9.694 1.00 73.81 155 VAL A C 1
ATOM 1220 O O . VAL A 1 155 ? -25.718 -26.146 -9.294 1.00 73.81 155 VAL A O 1
ATOM 1223 N N . GLU A 1 156 ? -26.443 -24.854 -10.987 1.00 72.62 156 GLU A N 1
ATOM 1224 C CA . GLU A 1 156 ? -25.688 -25.580 -12.026 1.00 72.62 156 GLU A CA 1
ATOM 1225 C C . GLU A 1 156 ? -24.181 -25.648 -11.711 1.00 72.62 156 GLU A C 1
ATOM 1227 O O . GLU A 1 156 ? -23.548 -26.686 -11.905 1.00 72.62 156 GLU A O 1
ATOM 1232 N N . THR A 1 157 ? -23.594 -24.572 -11.178 1.00 71.19 157 THR A N 1
ATOM 1233 C CA . THR A 1 157 ? -22.163 -24.521 -10.828 1.00 71.19 157 THR A CA 1
ATOM 1234 C C . THR A 1 157 ? -21.840 -25.358 -9.581 1.00 71.19 157 THR A C 1
ATOM 1236 O O . THR A 1 157 ? -20.780 -25.989 -9.525 1.00 71.19 157 THR A O 1
ATOM 1239 N N . MET A 1 158 ? -22.741 -25.434 -8.593 1.00 62.91 158 MET A N 1
ATOM 1240 C CA . MET A 1 158 ? -22.577 -26.320 -7.431 1.00 62.91 158 MET A CA 1
ATOM 1241 C C . MET A 1 158 ? -22.726 -27.803 -7.801 1.00 62.91 158 MET A C 1
ATOM 1243 O O . MET A 1 158 ? -21.966 -28.636 -7.308 1.00 62.91 158 MET A O 1
ATOM 1247 N N . GLU A 1 159 ? -23.648 -28.157 -8.697 1.00 64.12 159 GLU A N 1
ATOM 1248 C CA . GLU A 1 159 ? -23.791 -29.542 -9.168 1.00 64.12 159 GLU A CA 1
ATOM 1249 C C . GLU A 1 159 ? -22.640 -29.960 -10.099 1.00 64.12 159 GLU A C 1
ATOM 1251 O O . GLU A 1 159 ? -22.117 -31.072 -9.977 1.00 64.12 159 GLU A O 1
ATOM 1256 N N . GLN A 1 160 ? -22.155 -29.057 -10.961 1.00 57.94 160 GLN A N 1
ATOM 1257 C CA . GLN A 1 160 ? -20.970 -29.309 -11.791 1.00 57.94 160 GLN A CA 1
ATOM 1258 C C . GLN A 1 160 ? -19.676 -29.401 -10.975 1.00 57.94 160 GLN A C 1
ATOM 1260 O O . GLN A 1 160 ? -18.810 -30.197 -11.319 1.00 57.94 160 GLN A O 1
ATOM 1265 N N . SER A 1 161 ? -19.515 -28.634 -9.892 1.00 54.91 161 SER A N 1
ATOM 1266 C CA . SER A 1 161 ? -18.341 -28.782 -9.014 1.00 54.91 161 SER A CA 1
ATOM 1267 C C . SER A 1 161 ? -18.406 -30.075 -8.195 1.00 54.91 161 SER A C 1
ATOM 1269 O O . SER A 1 161 ? -17.416 -30.804 -8.155 1.00 54.91 161 SER A O 1
ATOM 1271 N N . ARG A 1 162 ? -19.580 -30.451 -7.662 1.00 54.28 162 ARG A N 1
ATOM 1272 C CA . ARG A 1 162 ? -19.784 -31.757 -7.000 1.00 54.28 162 ARG A CA 1
ATOM 1273 C C . ARG A 1 162 ? -19.469 -32.956 -7.899 1.00 54.28 162 ARG A C 1
ATOM 1275 O O . ARG A 1 162 ? -18.916 -33.931 -7.412 1.00 54.28 162 ARG A O 1
ATOM 1282 N N . THR A 1 163 ? -19.784 -32.885 -9.192 1.00 51.50 163 THR A N 1
ATOM 1283 C CA . THR A 1 163 ? -19.565 -33.988 -10.155 1.00 51.50 163 THR A CA 1
ATOM 1284 C C . THR A 1 163 ? -18.199 -33.967 -10.851 1.00 51.50 163 THR A C 1
ATOM 1286 O O . THR A 1 163 ? -17.917 -34.832 -11.678 1.00 51.50 163 THR A O 1
ATOM 1289 N N . LYS A 1 164 ? -17.330 -32.997 -10.535 1.00 45.53 164 LYS A N 1
ATOM 1290 C CA . LYS A 1 164 ? -16.008 -32.835 -11.171 1.00 45.53 164 LYS A CA 1
ATOM 1291 C C . LYS A 1 164 ? -14.836 -32.931 -10.188 1.00 45.53 164 LYS A C 1
ATOM 1293 O O . LYS A 1 164 ? -13.686 -32.842 -10.609 1.00 45.53 164 LYS A O 1
ATOM 1298 N N . CYS A 1 165 ? -15.121 -33.161 -8.905 1.00 45.47 165 CYS A N 1
ATOM 1299 C CA . CYS A 1 165 ? -14.122 -33.427 -7.869 1.00 45.47 165 CYS A CA 1
ATOM 1300 C C . CYS A 1 165 ? -13.649 -34.893 -7.797 1.00 45.47 165 CYS A C 1
ATOM 1302 O O . CYS A 1 165 ? -12.717 -35.168 -7.049 1.00 45.47 165 CYS A O 1
ATOM 1304 N N . ASP A 1 166 ? -14.150 -35.799 -8.648 1.00 45.94 166 ASP A N 1
ATOM 1305 C CA . ASP A 1 166 ? -13.608 -37.164 -8.841 1.00 45.94 166 ASP A CA 1
ATOM 1306 C C . ASP A 1 166 ? -12.230 -37.180 -9.563 1.00 45.94 166 ASP A C 1
ATOM 1308 O O . ASP A 1 166 ? -11.838 -38.149 -10.216 1.00 45.94 166 ASP A O 1
ATOM 1312 N N . LEU A 1 167 ? -11.471 -36.081 -9.492 1.00 50.38 167 LEU A N 1
ATOM 1313 C CA . LEU A 1 167 ? -10.319 -35.778 -10.348 1.00 50.38 167 LEU A CA 1
ATOM 1314 C C . LEU A 1 167 ? -8.979 -36.346 -9.838 1.00 50.38 167 LEU A C 1
ATOM 1316 O O . LEU A 1 167 ? -7.974 -35.638 -9.774 1.00 50.38 167 LEU A O 1
ATOM 1320 N N . GLN A 1 168 ? -8.979 -37.646 -9.521 1.00 45.66 168 GLN A N 1
ATOM 1321 C CA . GLN A 1 168 ? -7.837 -38.587 -9.526 1.00 45.66 168 GLN A CA 1
ATOM 1322 C C . GLN A 1 168 ? -6.437 -38.058 -9.131 1.00 45.66 168 GLN A C 1
ATOM 1324 O O . GLN A 1 168 ? -5.422 -38.505 -9.665 1.00 45.66 168 GLN A O 1
ATOM 1329 N N . HIS A 1 169 ? -6.351 -37.169 -8.146 1.00 47.25 169 HIS A N 1
ATOM 1330 C CA . HIS A 1 169 ? -5.135 -36.968 -7.367 1.00 47.25 169 HIS A CA 1
ATOM 1331 C C . HIS A 1 169 ? -5.363 -3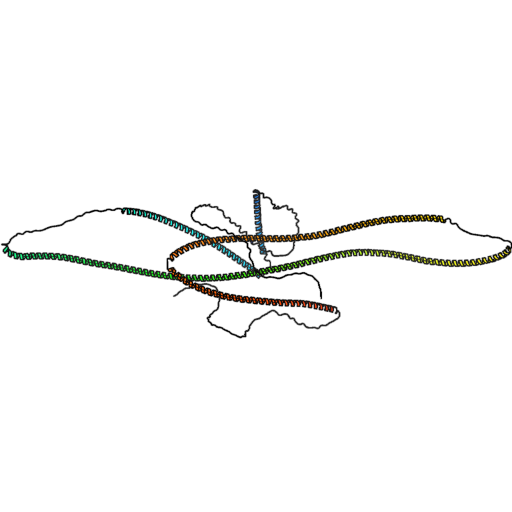7.716 -6.067 1.00 47.25 169 HIS A C 1
ATOM 1333 O O . HIS A 1 169 ? -6.208 -37.322 -5.266 1.00 47.25 169 HIS A O 1
ATOM 1339 N N . GLY A 1 170 ? -4.677 -38.848 -5.910 1.00 47.66 170 GLY A N 1
ATOM 1340 C CA . GLY A 1 170 ? -4.790 -39.661 -4.710 1.00 47.66 170 GLY A CA 1
ATOM 1341 C C . GLY A 1 170 ? -4.247 -38.887 -3.519 1.00 47.66 170 GLY A C 1
ATOM 1342 O O . GLY A 1 170 ? -3.035 -38.883 -3.309 1.00 47.66 170 GLY A O 1
ATOM 1343 N N . MET A 1 171 ? -5.144 -38.254 -2.758 1.00 50.72 171 MET A N 1
ATOM 1344 C CA . MET A 1 171 ? -4.847 -37.892 -1.379 1.00 50.72 171 MET A CA 1
ATOM 1345 C C . MET A 1 171 ? -4.389 -39.161 -0.661 1.00 50.72 171 MET A C 1
ATOM 1347 O O . MET A 1 171 ? -4.918 -40.251 -0.896 1.00 50.72 171 MET A O 1
ATOM 1351 N N . SER A 1 172 ? -3.381 -39.032 0.190 1.00 69.44 172 SER A N 1
ATOM 1352 C CA . SER A 1 172 ? -2.934 -40.116 1.053 1.00 69.44 172 SER A CA 1
ATOM 1353 C C . SER A 1 172 ? -4.108 -40.641 1.883 1.00 69.44 172 SER A C 1
ATOM 1355 O O . SER A 1 172 ? -4.968 -39.869 2.299 1.00 69.44 172 SER A O 1
ATOM 1357 N N . GLU A 1 173 ? -4.111 -41.931 2.217 1.00 73.31 173 GLU A N 1
ATOM 1358 C CA . GLU A 1 173 ? -5.087 -42.534 3.144 1.00 73.31 173 GLU A CA 1
ATOM 1359 C C . GLU A 1 173 ? -5.136 -41.774 4.494 1.00 73.31 173 GLU A C 1
ATOM 1361 O O . GLU A 1 173 ? -6.169 -41.707 5.160 1.00 73.31 173 GLU A O 1
ATOM 1366 N N . ILE A 1 174 ? -4.028 -41.112 4.857 1.00 75.75 174 ILE A N 1
ATOM 1367 C CA . ILE A 1 174 ? -3.919 -40.186 5.993 1.00 75.75 174 ILE A CA 1
ATOM 1368 C C . ILE A 1 174 ? -4.698 -38.884 5.742 1.00 75.75 174 ILE A C 1
ATOM 1370 O O . ILE A 1 174 ? -5.481 -38.474 6.595 1.00 75.75 174 ILE A O 1
ATOM 1374 N N . GLU A 1 175 ? -4.506 -38.251 4.584 1.00 76.00 175 GLU A N 1
ATOM 1375 C CA . GLU A 1 175 ? -5.151 -36.987 4.197 1.00 76.00 175 GLU A CA 1
ATOM 1376 C C . GLU A 1 175 ? -6.661 -37.176 3.989 1.00 76.00 175 GLU A C 1
ATOM 1378 O O . GLU A 1 175 ? -7.452 -36.340 4.422 1.00 76.00 175 GLU A O 1
ATOM 1383 N N . GLU A 1 176 ? -7.087 -38.308 3.419 1.00 78.31 176 GLU A N 1
ATOM 1384 C CA . GLU A 1 176 ? -8.503 -38.673 3.343 1.00 78.31 176 GLU A CA 1
ATOM 1385 C C . GLU A 1 176 ? -9.087 -38.924 4.743 1.00 78.31 176 GLU A C 1
ATOM 1387 O O . GLU A 1 176 ? -10.150 -38.394 5.069 1.00 78.31 176 GLU A O 1
ATOM 1392 N N . SER A 1 177 ? -8.374 -39.644 5.621 1.00 84.62 177 SER A N 1
ATOM 1393 C CA . SER A 1 177 ? -8.800 -39.838 7.014 1.00 84.62 177 SER A CA 1
ATOM 1394 C C . SER A 1 177 ? -8.895 -38.520 7.792 1.00 84.62 177 SER A C 1
ATOM 1396 O O . SER A 1 177 ? -9.774 -38.368 8.641 1.00 84.62 177 SER A O 1
ATOM 1398 N N . GLU A 1 178 ? -8.018 -37.553 7.520 1.00 83.19 178 GLU A N 1
ATOM 1399 C CA . GLU A 1 178 ? -8.055 -36.221 8.128 1.00 83.19 178 GLU A CA 1
ATOM 1400 C C . GLU A 1 178 ? -9.175 -35.349 7.558 1.00 83.19 178 GLU A C 1
ATOM 1402 O O . GLU A 1 178 ? -9.877 -34.697 8.331 1.00 83.19 178 GLU A O 1
ATOM 1407 N N . TYR A 1 179 ? -9.436 -35.413 6.251 1.00 79.62 179 TYR A N 1
ATOM 1408 C CA . TYR A 1 179 ? -10.556 -34.720 5.617 1.00 79.62 179 TYR A CA 1
ATOM 1409 C C . TYR A 1 179 ? -11.914 -35.266 6.092 1.00 79.62 179 TYR A C 1
ATOM 1411 O O . TYR A 1 179 ? -12.776 -34.497 6.525 1.00 79.62 179 TYR A O 1
ATOM 1419 N N . GLN A 1 180 ? -12.084 -36.593 6.137 1.00 89.19 180 GLN A N 1
ATOM 1420 C CA . GLN A 1 180 ? -13.273 -37.234 6.714 1.00 89.19 180 GLN A CA 1
ATOM 1421 C C . GLN A 1 180 ? -13.440 -36.889 8.208 1.00 89.19 180 GLN A C 1
ATOM 1423 O O . GLN A 1 180 ? -14.556 -36.658 8.675 1.00 89.19 180 GLN A O 1
ATOM 1428 N N . ARG A 1 181 ? -12.340 -36.791 8.970 1.00 88.88 181 ARG A N 1
ATOM 1429 C CA . ARG A 1 181 ? -12.359 -36.375 10.385 1.00 88.88 181 ARG A CA 1
ATOM 1430 C C . ARG A 1 181 ? -12.743 -34.905 10.555 1.00 88.88 181 ARG A C 1
ATOM 1432 O O . ARG A 1 181 ? -13.482 -34.597 11.488 1.00 88.88 181 ARG A O 1
ATOM 1439 N N . ALA A 1 182 ? -12.299 -34.023 9.660 1.00 86.50 182 ALA A N 1
ATOM 1440 C CA . ALA A 1 182 ? -12.684 -32.615 9.640 1.00 86.50 182 ALA A CA 1
ATOM 1441 C C . ALA A 1 182 ? -14.179 -32.440 9.317 1.00 86.50 182 ALA A C 1
ATOM 1443 O O . ALA A 1 182 ? -14.865 -31.700 10.022 1.00 86.50 182 ALA A O 1
ATOM 1444 N N . ILE A 1 183 ? -14.711 -33.185 8.338 1.00 85.81 183 ILE A N 1
ATOM 1445 C CA . ILE A 1 183 ? -16.156 -33.236 8.046 1.00 85.81 183 ILE A CA 1
ATOM 1446 C C . ILE A 1 183 ? -16.930 -33.718 9.281 1.00 85.81 183 ILE A C 1
ATOM 1448 O O . ILE A 1 183 ? -17.802 -33.007 9.775 1.00 85.81 183 ILE A O 1
ATOM 1452 N N . ALA A 1 184 ? -16.551 -34.862 9.858 1.00 88.75 184 ALA A N 1
ATOM 1453 C CA . ALA A 1 184 ? -17.211 -35.414 11.042 1.00 88.75 184 ALA A CA 1
ATOM 1454 C C . ALA A 1 184 ? -17.087 -34.519 12.296 1.00 88.75 184 ALA A C 1
ATOM 1456 O O . ALA A 1 184 ? -17.875 -34.657 13.234 1.00 88.75 184 ALA A O 1
ATOM 1457 N N . GLN A 1 185 ? -16.107 -33.611 12.349 1.00 91.62 185 GLN A N 1
ATOM 1458 C CA . GLN A 1 185 ? -15.993 -32.584 13.387 1.00 91.62 185 GLN A CA 1
ATOM 1459 C C . GLN A 1 185 ? -16.912 -31.385 13.101 1.00 91.62 185 GLN A C 1
ATOM 1461 O O . GLN A 1 185 ? -17.593 -30.921 14.016 1.00 91.62 185 GLN A O 1
ATOM 1466 N N . ALA A 1 186 ? -16.983 -30.920 11.851 1.00 82.50 186 ALA A N 1
ATOM 1467 C CA . ALA A 1 186 ? -17.893 -29.855 11.433 1.00 82.50 186 ALA A CA 1
ATOM 1468 C C . ALA A 1 186 ? -19.369 -30.252 11.625 1.00 82.50 186 ALA A C 1
ATOM 1470 O O . ALA A 1 186 ? -20.153 -29.465 12.154 1.00 82.50 186 ALA A O 1
ATOM 1471 N N . GLU A 1 187 ? -19.737 -31.493 11.294 1.00 89.12 187 GLU A N 1
ATOM 1472 C CA . GLU A 1 187 ? -21.084 -32.032 11.526 1.00 89.12 187 GLU A CA 1
ATOM 1473 C C . GLU A 1 187 ? -21.460 -32.049 13.014 1.00 89.12 187 GLU A C 1
ATOM 1475 O O . GLU A 1 187 ? -22.573 -31.659 13.366 1.00 89.12 187 GLU A O 1
ATOM 1480 N N . ARG A 1 188 ? -20.535 -32.436 13.907 1.00 91.06 188 ARG A N 1
ATOM 1481 C CA . ARG A 1 188 ? -20.766 -32.396 15.365 1.00 91.06 188 ARG A CA 1
ATOM 1482 C C . ARG A 1 188 ? -20.971 -30.974 15.869 1.00 91.06 188 ARG A C 1
ATOM 1484 O O . ARG A 1 188 ? -21.908 -30.745 16.624 1.00 91.06 188 ARG A O 1
ATOM 1491 N N . LEU A 1 189 ? -20.137 -30.028 15.435 1.00 87.62 189 LEU A N 1
ATOM 1492 C CA . LEU A 1 189 ? -20.273 -28.617 15.810 1.00 87.62 189 LEU A CA 1
ATOM 1493 C C . LEU A 1 189 ? -21.593 -28.025 15.294 1.00 87.62 189 LEU A C 1
ATOM 1495 O O . LEU A 1 189 ? -22.246 -27.266 16.006 1.00 87.62 189 LEU A O 1
ATOM 1499 N N . HIS A 1 190 ? -22.038 -28.415 14.097 1.00 89.94 190 HIS A N 1
ATOM 1500 C CA . HIS A 1 190 ? -23.341 -28.011 13.570 1.00 89.94 190 HIS A CA 1
ATOM 1501 C C . HIS A 1 190 ? -24.507 -28.619 14.374 1.00 89.94 190 HIS A C 1
ATOM 1503 O O . HIS A 1 190 ? -25.446 -27.906 14.726 1.00 89.94 190 HIS A O 1
ATOM 1509 N N . GLN A 1 191 ? -24.434 -29.905 14.740 1.00 92.06 191 GLN A N 1
ATOM 1510 C CA . GLN A 1 191 ? -25.424 -30.557 15.610 1.00 92.06 191 GLN A CA 1
ATOM 1511 C C . GLN A 1 191 ? -25.473 -29.929 17.013 1.00 92.06 191 GLN A C 1
ATOM 1513 O O . GLN A 1 191 ? -26.561 -29.701 17.541 1.00 92.06 191 GLN A O 1
ATOM 1518 N N . GLU A 1 192 ? -24.320 -29.608 17.603 1.00 91.88 192 GLU A N 1
ATOM 1519 C CA . GLU A 1 192 ? -24.229 -28.928 18.898 1.00 91.88 192 GLU A CA 1
ATOM 1520 C C . GLU A 1 192 ? -24.823 -27.516 18.834 1.00 91.88 192 GLU A C 1
ATOM 1522 O O . GLU A 1 192 ? -25.627 -27.155 19.694 1.00 91.88 192 GLU A O 1
ATOM 1527 N N . ASN A 1 193 ? -24.523 -26.748 17.782 1.00 86.38 193 ASN A N 1
ATOM 1528 C CA . ASN A 1 193 ? -25.090 -25.413 17.597 1.00 86.38 193 ASN A CA 1
ATOM 1529 C C . ASN A 1 193 ? -26.618 -25.463 17.397 1.00 86.38 193 ASN A C 1
ATOM 1531 O O . ASN A 1 193 ? -27.355 -24.714 18.035 1.00 86.38 193 ASN A O 1
ATOM 1535 N N . ASN A 1 194 ? -27.129 -26.419 16.614 1.00 88.56 194 ASN A N 1
ATOM 1536 C CA . ASN A 1 194 ? -28.574 -26.644 16.472 1.00 88.56 194 ASN A CA 1
ATOM 1537 C C . ASN A 1 194 ? -29.234 -27.027 17.816 1.00 88.56 194 ASN A C 1
ATOM 1539 O O . ASN A 1 194 ? -30.329 -26.556 18.131 1.00 88.56 194 ASN A O 1
ATOM 1543 N N . ALA A 1 195 ? -28.558 -27.821 18.655 1.00 89.56 195 ALA A N 1
ATOM 1544 C CA . ALA A 1 195 ? -29.031 -28.152 20.000 1.00 89.56 195 ALA A CA 1
ATOM 1545 C C . ALA A 1 195 ? -28.985 -26.951 20.970 1.00 89.56 195 ALA A C 1
ATOM 1547 O O . ALA A 1 195 ? -29.837 -26.848 21.856 1.00 89.56 195 ALA A O 1
ATOM 1548 N N . LEU A 1 196 ? -28.027 -26.031 20.811 1.00 89.25 196 LEU A N 1
ATOM 1549 C CA . LEU A 1 196 ? -27.981 -24.762 21.546 1.00 89.25 196 LEU A CA 1
ATOM 1550 C C . LEU A 1 196 ? -29.101 -23.811 21.101 1.00 89.25 196 LEU A C 1
ATOM 1552 O O . LEU A 1 196 ? -29.781 -23.251 21.959 1.00 89.25 196 LEU A O 1
ATOM 1556 N N . HIS A 1 197 ? -29.370 -23.699 19.797 1.00 87.31 197 HIS A N 1
ATOM 1557 C CA . HIS A 1 197 ? -30.507 -22.937 19.273 1.00 87.31 197 HIS A CA 1
ATOM 1558 C C . HIS A 1 197 ? -31.855 -23.470 19.787 1.00 87.31 197 HIS A C 1
ATOM 1560 O O . HIS A 1 197 ? -32.700 -22.668 20.186 1.00 87.31 197 HIS A O 1
ATOM 1566 N N . SER A 1 198 ? -32.042 -24.797 19.867 1.00 91.00 198 SER A N 1
ATOM 1567 C CA . SER A 1 198 ? -33.239 -25.391 20.491 1.00 91.00 198 SER A CA 1
ATOM 1568 C C . SER A 1 198 ? -33.375 -24.966 21.955 1.00 91.00 198 SER A C 1
ATOM 1570 O O . SER A 1 198 ? -34.387 -24.378 22.328 1.00 91.00 198 SER A O 1
ATOM 1572 N N . LYS A 1 199 ? -32.324 -25.156 22.768 1.00 91.19 199 LYS A N 1
ATOM 1573 C CA . LYS A 1 199 ? -32.320 -24.758 24.189 1.00 91.19 199 LYS A CA 1
ATOM 1574 C C . LYS A 1 199 ? -32.578 -23.263 24.386 1.00 91.19 199 LYS A C 1
ATOM 1576 O O . LYS A 1 199 ? -33.201 -22.878 25.371 1.00 91.19 199 LYS A O 1
ATOM 1581 N N . TYR A 1 200 ? -32.103 -22.418 23.470 1.00 87.69 200 TYR A N 1
ATOM 1582 C CA . TYR A 1 200 ? -32.362 -20.981 23.501 1.00 87.69 200 TYR A CA 1
ATOM 1583 C C . TYR A 1 200 ? -33.838 -20.662 23.210 1.00 87.69 200 TYR A C 1
ATOM 1585 O O . TYR A 1 200 ? -34.432 -19.850 23.916 1.00 87.69 200 TYR A O 1
ATOM 1593 N N . ALA A 1 201 ? -34.458 -21.334 22.234 1.00 89.19 201 ALA A N 1
ATOM 1594 C CA . ALA A 1 201 ? -35.888 -21.198 21.948 1.00 89.19 201 ALA A CA 1
ATOM 1595 C C . ALA A 1 201 ? -36.774 -21.709 23.104 1.00 89.19 201 ALA A C 1
ATOM 1597 O O . ALA A 1 201 ? -37.771 -21.065 23.449 1.00 89.19 201 ALA A O 1
ATOM 1598 N N . ASP A 1 202 ? -36.378 -22.810 23.750 1.00 89.38 202 ASP A N 1
ATOM 1599 C CA . ASP A 1 202 ? -37.031 -23.339 24.953 1.00 89.38 202 ASP A CA 1
ATOM 1600 C C . ASP A 1 202 ? -36.937 -22.334 26.117 1.00 89.38 202 ASP A C 1
ATOM 1602 O O . ASP A 1 202 ? -37.949 -21.988 26.730 1.00 89.38 202 ASP A O 1
ATOM 1606 N N . LEU A 1 203 ? -35.742 -21.789 26.379 1.00 91.25 203 LEU A N 1
ATOM 1607 C CA . LEU A 1 203 ? -35.505 -20.801 27.438 1.00 91.25 203 LEU A CA 1
ATOM 1608 C C . LEU A 1 203 ? -36.241 -19.474 27.186 1.00 91.25 203 LEU A C 1
ATOM 1610 O O . LEU A 1 203 ? -36.779 -18.879 28.119 1.00 91.25 203 LEU A O 1
ATOM 1614 N N . LEU A 1 204 ? -36.316 -19.022 25.931 1.00 88.31 204 LEU A N 1
ATOM 1615 C CA . LEU A 1 204 ? -37.083 -17.836 25.538 1.00 88.31 204 LEU A CA 1
ATOM 1616 C C . LEU A 1 204 ? -38.594 -18.050 25.749 1.00 88.31 204 LEU A C 1
ATOM 1618 O O . LEU A 1 204 ? -39.309 -17.129 26.153 1.00 88.31 204 LEU A O 1
ATOM 1622 N N . SER A 1 205 ? -39.073 -19.277 25.529 1.00 87.44 205 SER A N 1
ATOM 1623 C CA . SER A 1 205 ? -40.462 -19.678 25.776 1.00 87.44 205 SER A CA 1
ATOM 1624 C C . SER A 1 205 ? -40.778 -19.764 27.276 1.00 87.44 205 SER A C 1
ATOM 1626 O O . SER A 1 205 ? -41.817 -19.261 27.707 1.00 87.44 205 SER A O 1
ATOM 1628 N N . GLU A 1 206 ? -39.860 -20.305 28.083 1.00 90.50 206 GLU A N 1
ATOM 1629 C CA . GLU A 1 206 ? -39.895 -20.262 29.554 1.00 90.50 206 GLU A CA 1
ATOM 1630 C C . GLU A 1 206 ? -39.937 -18.822 30.080 1.00 90.50 206 GLU A C 1
ATOM 1632 O O . GLU A 1 206 ? -40.824 -18.470 30.856 1.00 90.50 206 GLU A O 1
ATOM 1637 N N . PHE A 1 207 ? -39.037 -17.952 29.613 1.00 88.50 207 PHE A N 1
ATOM 1638 C CA . PHE A 1 207 ? -38.994 -16.548 30.024 1.00 88.50 207 PHE A CA 1
ATOM 1639 C C . PHE A 1 207 ? -40.304 -15.819 29.695 1.00 88.50 207 PHE A C 1
ATOM 1641 O O . PHE A 1 207 ? -40.863 -15.115 30.539 1.00 88.50 207 PHE A O 1
ATOM 1648 N N . LYS A 1 208 ? -40.855 -16.047 28.495 1.00 89.12 208 LYS A N 1
ATOM 1649 C CA . LYS A 1 208 ? -42.158 -15.504 28.094 1.00 89.12 208 LYS A CA 1
ATOM 1650 C C . LYS A 1 208 ? -43.293 -16.037 28.978 1.00 89.12 208 LYS A C 1
ATOM 1652 O O . LYS A 1 208 ? -44.138 -15.251 29.399 1.00 89.12 208 LYS A O 1
ATOM 1657 N N . ARG A 1 209 ? -43.287 -17.332 29.324 1.00 89.94 209 ARG A N 1
ATOM 1658 C CA . ARG A 1 209 ? -44.250 -17.957 30.254 1.00 89.94 209 ARG A CA 1
ATOM 1659 C C . ARG A 1 209 ? -44.160 -17.366 31.664 1.00 89.94 209 ARG A C 1
ATOM 1661 O O . ARG A 1 209 ? -45.192 -17.095 32.276 1.00 89.94 209 ARG A O 1
ATOM 1668 N N . LEU A 1 210 ? -42.954 -17.128 32.174 1.00 88.50 210 LEU A N 1
ATOM 1669 C CA . LEU A 1 210 ? -42.732 -16.508 33.483 1.00 88.50 210 LEU A CA 1
ATOM 1670 C C . LEU A 1 210 ? -43.190 -15.044 33.498 1.00 88.50 210 LEU A C 1
ATOM 1672 O O . LEU A 1 210 ? -43.901 -14.648 34.419 1.00 88.50 210 LEU A O 1
ATOM 1676 N N . GLN A 1 211 ? -42.885 -14.262 32.457 1.00 85.56 211 GLN A N 1
ATOM 1677 C CA . GLN A 1 211 ? -43.357 -12.877 32.334 1.00 85.56 211 GLN A CA 1
ATOM 1678 C C . GLN A 1 211 ? -44.894 -12.796 32.235 1.00 85.56 211 GLN A C 1
ATOM 1680 O O . GLN A 1 211 ? -45.515 -11.938 32.861 1.00 85.56 211 GLN A O 1
ATOM 1685 N N . GLU A 1 212 ? -45.516 -13.706 31.483 1.00 85.88 212 GLU A N 1
ATOM 1686 C CA . GLU A 1 212 ? -46.973 -13.867 31.389 1.00 85.88 212 GLU A CA 1
ATOM 1687 C C . GLU A 1 212 ? -47.597 -14.223 32.753 1.00 85.88 212 GLU A C 1
ATOM 1689 O O . GLU A 1 212 ? -48.653 -13.706 33.116 1.00 85.88 212 GLU A O 1
ATOM 1694 N N . THR A 1 213 ? -46.921 -15.065 33.541 1.00 86.00 213 THR A N 1
ATOM 1695 C CA . THR A 1 213 ? -47.369 -15.466 34.885 1.00 86.00 213 THR A CA 1
ATOM 1696 C C . THR A 1 213 ? -47.249 -14.311 35.883 1.00 86.00 213 THR A C 1
ATOM 1698 O O . THR A 1 213 ? -48.210 -14.035 36.595 1.00 86.00 213 THR A O 1
ATOM 1701 N N . LEU A 1 214 ? -46.129 -13.577 35.873 1.00 82.44 214 LEU A N 1
ATOM 1702 C CA . LEU A 1 214 ? -45.897 -12.397 36.717 1.00 82.44 214 LEU A CA 1
ATOM 1703 C C . LEU A 1 214 ? -46.919 -11.279 36.444 1.00 82.44 214 LEU A C 1
ATOM 1705 O O . LEU A 1 214 ? -47.420 -10.640 37.366 1.00 82.44 214 LEU A O 1
ATOM 1709 N N . LYS A 1 215 ? -47.285 -11.062 35.173 1.00 83.75 215 LYS A N 1
ATOM 1710 C CA . LYS A 1 215 ? -48.359 -10.125 34.802 1.00 83.75 215 LYS A CA 1
ATOM 1711 C C . LYS A 1 215 ? -49.703 -10.525 35.421 1.00 83.75 215 LYS A C 1
ATOM 1713 O O . LYS A 1 215 ? -50.443 -9.654 35.870 1.00 83.75 215 LYS A O 1
ATOM 1718 N N . ARG A 1 216 ? -50.007 -11.827 35.479 1.00 80.25 216 ARG A N 1
ATOM 1719 C CA . ARG A 1 216 ? -51.257 -12.355 36.052 1.00 80.25 216 ARG A CA 1
ATOM 1720 C C . ARG A 1 216 ? -51.271 -12.309 37.580 1.00 80.25 216 ARG A C 1
ATOM 1722 O O . ARG A 1 216 ? -52.300 -11.938 38.132 1.00 80.25 216 ARG A O 1
ATOM 1729 N N . THR A 1 217 ? -50.163 -12.616 38.262 1.00 81.88 217 THR A N 1
ATOM 1730 C CA . THR A 1 217 ? -50.081 -12.446 39.726 1.00 81.88 217 THR A CA 1
ATOM 1731 C C . THR A 1 217 ? -50.242 -10.980 40.100 1.00 81.88 217 THR A C 1
ATOM 1733 O O . THR A 1 217 ? -51.160 -10.653 40.840 1.00 81.88 217 THR A O 1
ATOM 1736 N N . ASN A 1 218 ? -49.479 -10.077 39.477 1.00 80.88 218 ASN A N 1
ATOM 1737 C CA . ASN A 1 218 ? -49.541 -8.649 39.792 1.00 80.88 218 ASN A CA 1
ATOM 1738 C C . ASN A 1 218 ? -50.933 -8.042 39.524 1.00 80.88 218 ASN A C 1
ATOM 1740 O O . ASN A 1 218 ? -51.373 -7.175 40.274 1.00 80.88 218 ASN A O 1
ATOM 1744 N N . ALA A 1 219 ? -51.645 -8.502 38.486 1.00 78.81 219 ALA A N 1
ATOM 1745 C CA . ALA A 1 219 ? -53.024 -8.088 38.218 1.00 78.81 219 ALA A CA 1
ATOM 1746 C C . ALA A 1 219 ? -54.018 -8.617 39.271 1.00 78.81 219 ALA A C 1
ATOM 1748 O O . ALA A 1 219 ? -54.876 -7.866 39.736 1.00 78.81 219 ALA A O 1
ATOM 1749 N N . ASN A 1 220 ? -53.884 -9.883 39.681 1.00 82.81 220 ASN A N 1
ATOM 1750 C CA . ASN A 1 220 ? -54.718 -10.477 40.728 1.00 82.81 220 ASN A CA 1
ATOM 1751 C C . ASN A 1 220 ? -54.470 -9.810 42.088 1.00 82.81 220 ASN A C 1
ATOM 1753 O O . ASN A 1 220 ? -55.422 -9.453 42.776 1.00 82.81 220 ASN A O 1
ATOM 1757 N N . ASP A 1 221 ? -53.208 -9.584 42.454 1.00 82.50 221 ASP A N 1
ATOM 1758 C CA . ASP A 1 221 ? -52.825 -8.950 43.715 1.00 82.50 221 ASP A CA 1
ATOM 1759 C C . ASP A 1 221 ? -53.305 -7.494 43.767 1.00 82.50 221 ASP A C 1
ATOM 1761 O O . ASP A 1 221 ? -53.884 -7.074 44.767 1.00 82.50 221 ASP A O 1
ATOM 1765 N N . ALA A 1 222 ? -53.185 -6.743 42.664 1.00 76.06 222 ALA A N 1
ATOM 1766 C CA . ALA A 1 222 ? -53.770 -5.407 42.549 1.00 76.06 222 ALA A CA 1
ATOM 1767 C C . ALA A 1 222 ? -55.306 -5.419 42.692 1.00 76.06 222 ALA A C 1
ATOM 1769 O O . ALA A 1 222 ? -55.862 -4.538 43.347 1.00 76.06 222 ALA A O 1
ATOM 1770 N N . SER A 1 223 ? -55.991 -6.426 42.135 1.00 82.50 223 SER A N 1
ATOM 1771 C CA . SER A 1 223 ? -57.444 -6.598 42.287 1.00 82.50 223 SER A CA 1
ATOM 1772 C C . SER A 1 223 ? -57.841 -6.925 43.733 1.00 82.50 223 SER A C 1
ATOM 1774 O O . SER A 1 223 ? -58.778 -6.326 44.260 1.00 82.50 223 SER A O 1
ATOM 1776 N N . ASN A 1 224 ? -57.109 -7.822 44.397 1.00 83.69 224 ASN A N 1
ATOM 1777 C CA . ASN A 1 224 ? -57.335 -8.191 45.797 1.00 83.69 224 ASN A CA 1
ATOM 1778 C C . ASN A 1 224 ? -57.131 -6.982 46.726 1.00 83.69 224 ASN A C 1
ATOM 1780 O O . ASN A 1 224 ? -57.981 -6.685 47.566 1.00 83.69 224 ASN A O 1
ATOM 1784 N N . ILE A 1 225 ? -56.041 -6.233 46.518 1.00 81.81 225 ILE A N 1
ATOM 1785 C CA . ILE A 1 225 ? -55.726 -5.001 47.253 1.00 81.81 225 ILE A CA 1
ATOM 1786 C C . ILE A 1 225 ? -56.793 -3.923 47.001 1.00 81.81 225 ILE A C 1
ATOM 1788 O O . ILE A 1 225 ? -57.149 -3.194 47.927 1.00 81.81 225 ILE A O 1
ATOM 1792 N N . ALA A 1 226 ? -57.342 -3.810 45.788 1.00 78.88 226 ALA A N 1
ATOM 1793 C CA . ALA A 1 226 ? -58.440 -2.885 45.505 1.00 78.88 226 ALA A CA 1
ATOM 1794 C C . ALA A 1 226 ? -59.734 -3.272 46.249 1.00 78.88 226 ALA A C 1
ATOM 1796 O O . ALA A 1 226 ? -60.372 -2.410 46.857 1.00 78.88 226 ALA A O 1
ATOM 1797 N N . GLU A 1 227 ? -60.097 -4.559 46.266 1.00 84.12 227 GLU A N 1
ATOM 1798 C CA . GLU A 1 227 ? -61.293 -5.046 46.967 1.00 84.12 227 GLU A CA 1
ATOM 1799 C C . GLU A 1 227 ? -61.168 -4.905 48.497 1.00 84.12 227 GLU A C 1
ATOM 1801 O O . GLU A 1 227 ? -62.124 -4.518 49.174 1.00 84.12 227 GLU A O 1
ATOM 1806 N N . GLU A 1 228 ? -59.986 -5.169 49.061 1.00 87.44 228 GLU A N 1
ATOM 1807 C CA . GLU A 1 228 ? -59.715 -4.965 50.488 1.00 87.44 228 GLU A CA 1
ATOM 1808 C C . GLU A 1 228 ? -59.706 -3.478 50.872 1.00 87.44 228 GLU A C 1
ATOM 1810 O O . GLU A 1 228 ? -60.299 -3.099 51.887 1.00 87.44 228 GLU A O 1
ATOM 1815 N N . ASN A 1 229 ? -59.129 -2.605 50.039 1.00 81.56 229 ASN A N 1
ATOM 1816 C CA . ASN A 1 229 ? -59.200 -1.160 50.257 1.00 81.56 229 ASN A CA 1
ATOM 1817 C C . ASN A 1 229 ? -60.642 -0.635 50.220 1.00 81.56 229 ASN A C 1
ATOM 1819 O O . ASN A 1 229 ? -60.984 0.221 51.035 1.00 81.56 229 ASN A O 1
ATOM 1823 N N . GLU A 1 230 ? -61.516 -1.165 49.358 1.00 88.06 230 GLU A N 1
ATOM 1824 C CA . GLU A 1 230 ? -62.931 -0.775 49.355 1.00 88.06 230 GLU A CA 1
ATOM 1825 C C . GLU A 1 230 ? -63.659 -1.248 50.624 1.00 88.06 230 GLU A C 1
ATOM 1827 O O . GLU A 1 230 ? -64.371 -0.465 51.258 1.00 88.06 230 GLU A O 1
ATOM 1832 N N . LYS A 1 231 ? -63.423 -2.490 51.073 1.00 87.38 231 LYS A N 1
ATOM 1833 C CA . LYS A 1 231 ? -63.953 -2.999 52.355 1.00 87.38 231 LYS A CA 1
ATOM 1834 C C . LYS A 1 231 ? -63.506 -2.123 53.530 1.00 87.38 231 LYS A C 1
ATOM 1836 O O . LYS A 1 231 ? -64.327 -1.751 54.373 1.00 87.38 231 LYS A O 1
ATOM 1841 N N . ASN A 1 232 ? -62.233 -1.728 53.554 1.00 85.06 232 ASN A N 1
ATOM 1842 C CA . ASN A 1 232 ? -61.684 -0.821 54.561 1.00 85.06 232 ASN A CA 1
ATOM 1843 C C . ASN A 1 232 ? -62.274 0.596 54.450 1.00 85.06 232 ASN A C 1
ATOM 1845 O O . ASN A 1 232 ? -62.609 1.193 55.474 1.00 85.06 232 ASN A O 1
ATOM 1849 N N . ARG A 1 233 ? -62.513 1.116 53.239 1.00 88.06 233 ARG A N 1
ATOM 1850 C CA . ARG A 1 233 ? -63.193 2.404 53.009 1.00 88.06 233 ARG A CA 1
ATOM 1851 C C . ARG A 1 233 ? -64.621 2.402 53.562 1.00 88.06 233 ARG A C 1
ATOM 1853 O O . ARG A 1 233 ? -65.009 3.346 54.255 1.00 88.06 233 ARG A O 1
ATOM 1860 N N . VAL A 1 234 ? -65.380 1.329 53.331 1.00 87.50 234 VAL A N 1
ATOM 1861 C CA . VAL A 1 234 ? -66.724 1.140 53.905 1.00 87.50 234 VAL A CA 1
ATOM 1862 C C . VAL A 1 234 ? -66.662 1.055 55.434 1.00 87.50 234 VAL A C 1
ATOM 1864 O O . VAL A 1 234 ? -67.420 1.756 56.106 1.00 87.50 234 VAL A O 1
ATOM 1867 N N . LYS A 1 235 ? -65.723 0.282 56.000 1.00 89.31 235 LYS A N 1
ATOM 1868 C CA . LYS A 1 235 ? -65.511 0.164 57.456 1.00 89.31 235 LYS A CA 1
ATOM 1869 C C . LYS A 1 235 ? -65.192 1.519 58.107 1.00 89.31 235 LYS A C 1
ATOM 1871 O O . LYS A 1 235 ? -65.795 1.877 59.116 1.00 89.31 235 LYS A O 1
ATOM 1876 N N . ILE A 1 236 ? -64.291 2.300 57.506 1.00 85.44 236 ILE A N 1
ATOM 1877 C CA . ILE A 1 236 ? -63.917 3.648 57.963 1.00 85.44 236 ILE A CA 1
ATOM 1878 C C . ILE A 1 236 ? -65.123 4.593 57.920 1.00 85.44 236 ILE A C 1
ATOM 1880 O O . ILE A 1 236 ? -65.333 5.360 58.859 1.00 85.44 236 ILE A O 1
ATOM 1884 N N . ASN A 1 237 ? -65.946 4.529 56.871 1.00 83.75 237 ASN A N 1
ATOM 1885 C CA . ASN A 1 237 ? -67.149 5.353 56.781 1.00 83.75 237 ASN A CA 1
ATOM 1886 C C . ASN A 1 237 ? -68.206 4.953 57.827 1.00 83.75 237 ASN A C 1
ATOM 1888 O O . ASN A 1 237 ? -68.746 5.840 58.480 1.00 83.75 237 ASN A O 1
ATOM 1892 N N . GLN A 1 238 ? -68.423 3.657 58.082 1.00 84.94 238 GLN A N 1
ATOM 1893 C CA . GLN A 1 238 ? -69.293 3.185 59.173 1.00 84.94 238 GLN A CA 1
ATOM 1894 C C . GLN A 1 238 ? -68.824 3.693 60.548 1.00 84.94 238 GLN A C 1
ATOM 1896 O O . GLN A 1 238 ? -69.629 4.209 61.324 1.00 84.94 238 GLN A O 1
ATOM 1901 N N . LEU A 1 239 ? -67.518 3.611 60.833 1.00 85.62 239 LEU A N 1
ATOM 1902 C CA . LEU A 1 239 ? -66.928 4.131 62.072 1.00 85.62 239 LEU A CA 1
ATOM 1903 C C . LEU A 1 239 ? -67.079 5.657 62.181 1.00 85.62 239 LEU A C 1
ATOM 1905 O O . LEU A 1 239 ? -67.412 6.163 63.250 1.00 85.62 239 LEU A O 1
ATOM 1909 N N . ARG A 1 240 ? -66.919 6.404 61.080 1.00 83.06 240 ARG A N 1
ATOM 1910 C CA . ARG A 1 240 ? -67.192 7.854 61.041 1.00 83.06 240 ARG A CA 1
ATOM 1911 C C . ARG A 1 240 ? -68.656 8.172 61.355 1.00 83.06 240 ARG A C 1
ATOM 1913 O O . ARG A 1 240 ? -68.907 9.103 62.117 1.00 83.06 240 ARG A O 1
ATOM 1920 N N . THR A 1 241 ? -69.614 7.396 60.840 1.00 85.00 241 THR A N 1
ATOM 1921 C CA . THR A 1 241 ? -71.038 7.558 61.182 1.00 85.00 241 THR A CA 1
ATOM 1922 C C . THR A 1 241 ? -71.286 7.291 62.669 1.00 85.00 241 THR A C 1
ATOM 1924 O O . THR A 1 241 ? -71.938 8.099 63.323 1.00 85.00 241 THR A O 1
ATOM 1927 N N . GLN A 1 242 ? -70.713 6.221 63.233 1.00 86.88 242 GLN A N 1
ATOM 1928 C CA . GLN A 1 242 ? -70.821 5.913 64.667 1.00 86.88 242 GLN A CA 1
ATOM 1929 C C . GLN A 1 242 ? -70.223 7.023 65.545 1.00 86.88 242 GLN A C 1
ATOM 1931 O O . GLN A 1 242 ? -70.871 7.472 66.487 1.00 86.88 242 GLN A O 1
ATOM 1936 N N . ILE A 1 243 ? -69.040 7.539 65.196 1.00 83.44 243 ILE A N 1
ATOM 1937 C CA . ILE A 1 243 ? -68.414 8.681 65.884 1.00 83.44 243 ILE A CA 1
ATOM 1938 C C . ILE A 1 243 ? -69.294 9.937 65.783 1.00 83.44 243 ILE A C 1
ATOM 1940 O O . ILE A 1 243 ? -69.388 10.691 66.749 1.00 83.44 243 ILE A O 1
ATOM 1944 N N . SER A 1 244 ? -69.967 10.162 64.651 1.00 85.25 244 SER A N 1
ATOM 1945 C CA . SER A 1 244 ? -70.894 11.290 64.486 1.00 85.25 244 SER A CA 1
ATOM 1946 C C . SER A 1 244 ? -72.128 11.168 65.387 1.00 85.25 244 SER A C 1
ATOM 1948 O O . SER A 1 244 ? -72.540 12.162 65.981 1.00 85.25 244 SER A O 1
ATOM 1950 N N . VAL A 1 245 ? -72.695 9.964 65.527 1.00 86.19 245 VAL A N 1
ATOM 1951 C CA . VAL A 1 245 ? -73.828 9.701 66.434 1.00 86.19 245 VAL A CA 1
ATOM 1952 C C . VAL A 1 245 ? -73.405 9.873 67.894 1.00 86.19 245 VAL A C 1
ATOM 1954 O O . VAL A 1 245 ? -74.063 10.606 68.628 1.00 86.19 245 VAL A O 1
ATOM 1957 N N . LEU A 1 246 ? -72.269 9.293 68.294 1.00 83.62 246 LEU A N 1
ATOM 1958 C CA . LEU A 1 246 ? -71.731 9.424 69.654 1.00 83.62 246 LEU A CA 1
ATOM 1959 C C . LEU A 1 246 ? -71.416 10.885 70.011 1.00 83.62 246 LEU A C 1
ATOM 1961 O O . LEU A 1 246 ? -71.724 11.322 71.115 1.00 83.62 246 LEU A O 1
ATOM 1965 N N . LYS A 1 247 ? -70.875 11.678 69.074 1.00 82.19 247 LYS A N 1
ATOM 1966 C CA . LYS A 1 247 ? -70.684 13.126 69.271 1.00 82.19 247 LYS A CA 1
ATOM 1967 C C . LYS A 1 247 ? -72.004 13.876 69.452 1.00 82.19 247 LYS A C 1
ATOM 1969 O O . LYS A 1 247 ? -72.060 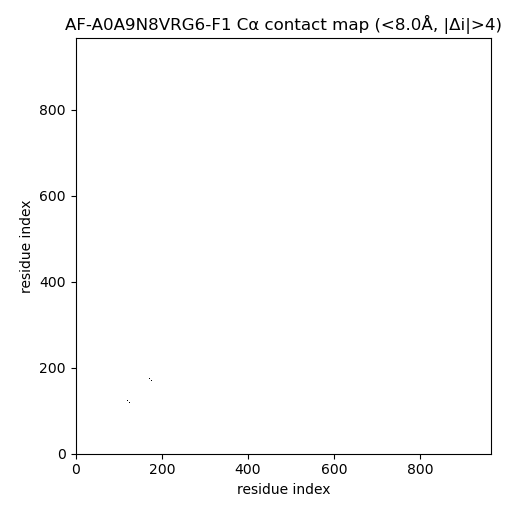14.777 70.280 1.00 82.19 247 LYS A O 1
ATOM 1974 N N . SER A 1 248 ? -73.054 13.505 68.716 1.00 80.12 248 SER A N 1
ATOM 1975 C CA . SER A 1 248 ? -74.385 14.100 68.891 1.00 80.12 248 SER A CA 1
ATOM 1976 C C . SER A 1 248 ? -74.983 13.770 70.261 1.00 80.12 248 SER A C 1
ATOM 1978 O O . SER A 1 248 ? -75.568 14.649 70.882 1.00 80.12 248 SER A O 1
ATOM 1980 N N . GLN A 1 249 ? -74.811 12.533 70.740 1.00 80.56 249 GLN A N 1
ATOM 1981 C CA . GLN A 1 249 ? -75.274 12.098 72.064 1.00 80.56 249 GLN A CA 1
ATOM 1982 C C . GLN A 1 249 ? -74.505 12.789 73.198 1.00 80.56 249 GLN A C 1
ATOM 1984 O O . GLN A 1 249 ? -75.108 13.224 74.178 1.00 80.56 249 GLN A O 1
ATOM 1989 N N . LEU A 1 250 ? -73.187 12.955 73.041 1.00 77.94 250 LEU A N 1
ATOM 1990 C CA . LEU A 1 250 ? -72.363 13.682 74.005 1.00 77.94 250 LEU A CA 1
ATOM 1991 C C . LEU A 1 250 ? -72.766 15.165 74.079 1.00 77.94 250 LEU A C 1
ATOM 1993 O O . LEU A 1 250 ? -72.874 15.705 75.173 1.00 77.94 250 LEU A O 1
ATOM 1997 N N . ALA A 1 251 ? -73.053 15.797 72.933 1.00 76.06 251 ALA A N 1
ATOM 1998 C CA . ALA A 1 251 ? -73.503 17.189 72.872 1.00 76.06 251 ALA A CA 1
ATOM 1999 C C . ALA A 1 251 ? -74.860 17.411 73.570 1.00 76.06 251 ALA A C 1
ATOM 2001 O O . ALA A 1 251 ? -75.029 18.402 74.283 1.00 76.06 251 ALA A O 1
ATOM 2002 N N . THR A 1 252 ? -75.812 16.480 73.421 1.00 77.56 252 THR A N 1
ATOM 2003 C CA . THR A 1 252 ? -77.078 16.533 74.174 1.00 77.56 252 THR A CA 1
ATOM 2004 C C . THR A 1 252 ? -76.861 16.336 75.673 1.00 77.56 252 THR A C 1
ATOM 2006 O O . THR A 1 252 ? -77.443 17.075 76.459 1.00 77.56 252 THR A O 1
ATOM 2009 N N . GLN A 1 253 ? -75.967 15.426 76.076 1.00 77.44 253 GLN A N 1
ATOM 2010 C CA . GLN A 1 253 ? -75.653 15.217 77.493 1.00 77.44 253 GLN A CA 1
ATOM 2011 C C . GLN A 1 253 ? -74.928 16.411 78.126 1.00 77.44 253 GLN A C 1
ATOM 2013 O O . GLN A 1 253 ? -75.166 16.695 79.295 1.00 77.44 253 GLN A O 1
ATOM 2018 N N . THR A 1 254 ? -74.084 17.150 77.396 1.00 76.75 254 THR A N 1
ATOM 2019 C CA . THR A 1 254 ? -73.541 18.417 77.919 1.00 76.75 254 THR A CA 1
ATOM 2020 C C . THR A 1 254 ? -74.643 19.452 78.140 1.00 76.75 254 THR A C 1
ATOM 2022 O O . THR A 1 254 ? -74.676 20.039 79.213 1.00 76.75 254 THR A O 1
ATOM 2025 N N . SER A 1 255 ? -75.606 19.585 77.215 1.00 77.94 255 SER A N 1
ATOM 2026 C CA . SER A 1 255 ? -76.749 20.497 77.397 1.00 77.94 255 SER A CA 1
ATOM 2027 C C . SER A 1 255 ? -77.582 20.143 78.634 1.00 77.94 255 SER A C 1
ATOM 2029 O O . SER A 1 255 ? -77.849 21.019 79.446 1.00 77.94 255 SER A O 1
ATOM 2031 N N . GLU A 1 256 ? -77.929 18.863 78.832 1.00 77.69 256 GLU A N 1
ATOM 2032 C CA . GLU A 1 256 ? -78.672 18.428 80.028 1.00 77.69 256 GLU A CA 1
ATOM 2033 C C . GLU A 1 256 ? -77.908 18.719 81.332 1.00 77.69 256 GLU A C 1
ATOM 2035 O O . GLU A 1 256 ? -78.522 19.069 82.337 1.00 77.69 256 GLU A O 1
ATOM 2040 N N . ASN A 1 257 ? -76.573 18.610 81.337 1.00 72.44 257 ASN A N 1
ATOM 2041 C CA . ASN A 1 257 ? -75.769 18.947 82.516 1.00 72.44 257 ASN A CA 1
ATOM 2042 C C . ASN A 1 257 ? -75.672 20.465 82.752 1.00 72.44 257 ASN A C 1
ATOM 2044 O O . ASN A 1 257 ? -75.699 20.884 83.909 1.00 72.44 257 ASN A O 1
ATOM 2048 N N . ASP A 1 258 ? -75.601 21.285 81.700 1.00 74.62 258 ASP A N 1
ATOM 2049 C CA . ASP A 1 258 ? -75.600 22.753 81.806 1.00 74.62 258 ASP A CA 1
ATOM 2050 C C . ASP A 1 258 ? -76.965 23.286 82.307 1.00 74.62 258 ASP A C 1
ATOM 2052 O O . ASP A 1 258 ? -77.022 24.192 83.149 1.00 74.62 258 ASP A O 1
ATOM 2056 N N . ASP A 1 259 ? -78.070 22.670 81.868 1.00 71.94 259 ASP A N 1
ATOM 2057 C CA . ASP A 1 259 ? -79.427 22.948 82.359 1.00 71.94 259 ASP A CA 1
ATOM 2058 C C . ASP A 1 259 ? -79.592 22.531 83.839 1.00 71.94 259 ASP A C 1
ATOM 2060 O O . ASP A 1 259 ? -80.062 23.322 84.663 1.00 71.94 259 ASP A O 1
ATOM 2064 N N . LEU A 1 260 ? -79.132 21.331 84.223 1.00 72.19 260 LEU A N 1
ATOM 2065 C CA . LEU A 1 260 ? -79.162 20.855 85.618 1.00 72.19 260 LEU A CA 1
ATOM 2066 C C . LEU A 1 260 ? -78.266 21.683 86.555 1.00 72.19 260 LEU A C 1
ATOM 2068 O O . LEU A 1 260 ? -78.634 21.927 87.709 1.00 72.19 260 LEU A O 1
ATOM 2072 N N . HIS A 1 261 ? -77.113 22.159 86.076 1.00 64.12 261 HIS A N 1
ATOM 2073 C CA . HIS A 1 261 ? -76.290 23.114 86.820 1.00 64.12 261 HIS A CA 1
ATOM 2074 C C . HIS A 1 261 ? -77.035 24.433 87.046 1.00 64.12 261 HIS A C 1
ATOM 2076 O O . HIS A 1 261 ? -77.026 24.957 88.160 1.00 64.12 261 HIS A O 1
ATOM 2082 N N . SER A 1 262 ? -77.741 24.932 86.029 1.00 69.62 262 SER A N 1
ATOM 2083 C CA . SER A 1 262 ? -78.537 26.160 86.130 1.00 69.62 262 SER A CA 1
ATOM 2084 C C . SER A 1 262 ? -79.667 26.051 87.169 1.00 69.62 262 SER A C 1
ATOM 2086 O O . SER A 1 262 ? -79.931 27.014 87.895 1.00 69.62 262 SER A O 1
ATOM 2088 N N . GLU A 1 263 ? -80.298 24.879 87.311 1.00 65.31 263 GLU A N 1
ATOM 2089 C CA . GLU A 1 263 ? -81.311 24.624 88.349 1.00 65.31 263 GLU A CA 1
ATOM 2090 C C . GLU A 1 263 ? -80.705 24.526 89.768 1.00 65.31 263 GLU A C 1
ATOM 2092 O O . GLU A 1 263 ? -81.262 25.071 90.730 1.00 65.31 263 GLU A O 1
ATOM 2097 N N . LEU A 1 264 ? -79.527 23.907 89.916 1.00 57.38 264 LEU A N 1
ATOM 2098 C CA . LEU A 1 264 ? -78.813 23.821 91.200 1.00 57.38 264 LEU A CA 1
ATOM 2099 C C . LEU A 1 264 ? -78.320 25.186 91.710 1.00 57.38 264 LEU A C 1
ATOM 2101 O O . LEU A 1 264 ? -78.460 25.486 92.902 1.00 57.38 264 LEU A O 1
ATOM 2105 N N . GLU A 1 265 ? -77.798 26.035 90.824 1.00 58.56 265 GLU A N 1
ATOM 2106 C CA . GLU A 1 265 ? -77.382 27.404 91.153 1.00 58.56 265 GLU A CA 1
ATOM 2107 C C . GLU A 1 265 ? -78.588 28.276 91.564 1.00 58.56 265 GLU A C 1
ATOM 2109 O O . GLU A 1 265 ? -78.507 29.068 92.512 1.00 58.56 265 GLU A O 1
ATOM 2114 N N . ALA A 1 266 ? -79.747 28.077 90.923 1.00 54.72 266 ALA A N 1
ATOM 2115 C CA . ALA A 1 266 ? -80.996 28.746 91.287 1.00 54.72 266 ALA A CA 1
ATOM 2116 C C . ALA A 1 266 ? -81.509 28.336 92.683 1.00 54.72 266 ALA A C 1
ATOM 2118 O O . ALA A 1 266 ? -81.958 29.192 93.454 1.00 54.72 266 ALA A O 1
ATOM 2119 N N . MET A 1 267 ? -81.406 27.053 93.057 1.00 50.91 267 MET A N 1
ATOM 2120 C CA . MET A 1 267 ? -81.846 26.575 94.377 1.00 50.91 267 MET A CA 1
ATOM 2121 C C . MET A 1 267 ? -80.933 26.987 95.544 1.00 50.91 267 MET A C 1
ATOM 2123 O O . MET A 1 267 ? -81.392 27.011 96.687 1.00 50.91 267 MET A O 1
ATOM 2127 N N . ARG A 1 268 ? -79.674 27.377 95.303 1.00 49.97 268 ARG A N 1
ATOM 2128 C CA . ARG A 1 268 ? -78.735 27.789 96.371 1.00 49.97 268 ARG A CA 1
ATOM 2129 C C . ARG A 1 268 ? -78.960 29.194 96.951 1.00 49.97 268 ARG A C 1
ATOM 2131 O O . ARG A 1 268 ? -78.254 29.580 97.882 1.00 49.97 268 ARG A O 1
ATOM 2138 N N . SER A 1 269 ? -79.943 29.946 96.453 1.00 44.62 269 SER A N 1
ATOM 2139 C CA . SER A 1 269 ? -79.990 31.412 96.594 1.00 44.62 269 SER A CA 1
ATOM 2140 C C . SER A 1 269 ? -81.192 31.970 97.397 1.00 44.62 269 SER A C 1
ATOM 2142 O O . SER A 1 269 ? -81.709 33.037 97.064 1.00 44.62 269 SER A O 1
ATOM 2144 N N . ARG A 1 270 ? -81.664 31.290 98.464 1.00 37.16 270 ARG A N 1
ATOM 2145 C CA . ARG A 1 270 ? -82.766 31.766 99.354 1.00 37.16 270 ARG A CA 1
ATOM 2146 C C . ARG A 1 270 ? -82.577 31.456 100.865 1.00 37.16 270 ARG A C 1
ATOM 2148 O O . ARG A 1 270 ? -82.321 30.302 101.194 1.00 37.16 270 ARG A O 1
ATOM 2155 N N . PRO A 1 271 ? -82.781 32.432 101.786 1.00 46.44 271 PRO A N 1
ATOM 2156 C CA . PRO A 1 271 ? -82.762 32.235 103.254 1.00 46.44 271 PRO A CA 1
ATOM 2157 C C . PRO A 1 271 ? -84.125 32.478 103.979 1.00 46.44 271 PRO A C 1
ATOM 2159 O O . PRO A 1 271 ? -85.092 32.884 103.339 1.00 46.44 271 PRO A O 1
ATOM 2162 N N . ILE A 1 272 ? -84.135 32.358 105.331 1.00 31.02 272 ILE A N 1
ATOM 2163 C CA . ILE A 1 272 ? -85.175 32.751 106.348 1.00 31.02 272 ILE A CA 1
ATOM 2164 C C . ILE A 1 272 ? -86.103 31.595 106.861 1.00 31.02 272 ILE A C 1
ATOM 2166 O O . ILE A 1 272 ? -86.018 30.479 106.360 1.00 31.02 272 ILE A O 1
ATOM 2170 N N . SER A 1 273 ? -86.831 31.786 107.987 1.00 30.41 273 SER A N 1
ATOM 2171 C CA . SER A 1 273 ? -87.016 30.783 109.071 1.00 30.41 273 SER A CA 1
ATOM 2172 C C . SER A 1 273 ? -88.342 30.791 109.906 1.00 30.41 273 SER A C 1
ATOM 2174 O O . SER A 1 273 ? -89.002 31.818 110.018 1.00 30.41 273 SER A O 1
ATOM 2176 N N . ALA A 1 274 ? -88.599 29.660 110.615 1.00 32.03 274 ALA A N 1
ATOM 2177 C CA . ALA A 1 274 ? -89.250 29.468 111.954 1.00 32.03 274 ALA A CA 1
ATOM 2178 C C . ALA A 1 274 ? -90.802 29.314 112.199 1.00 32.03 274 ALA A C 1
ATOM 2180 O O . ALA A 1 274 ? -91.616 29.951 111.544 1.00 32.03 274 ALA A O 1
ATOM 2181 N N . ALA A 1 275 ? -91.137 28.546 113.280 1.00 30.16 275 ALA A N 1
ATOM 2182 C CA . ALA A 1 275 ? -92.384 28.433 114.120 1.00 30.16 275 ALA A CA 1
ATOM 2183 C C . ALA A 1 275 ? -93.633 27.589 113.654 1.00 30.16 275 ALA A C 1
ATOM 2185 O O . ALA A 1 275 ? -93.881 27.543 112.457 1.00 30.16 275 ALA A O 1
ATOM 2186 N N . SER A 1 276 ? -94.526 26.949 114.481 1.00 35.09 276 SER A N 1
ATOM 2187 C CA . SER A 1 276 ? -94.544 26.470 115.918 1.00 35.09 276 SER A CA 1
ATOM 2188 C C . SER A 1 276 ? -95.833 25.671 116.404 1.00 35.09 276 SER A C 1
ATOM 2190 O O . SER A 1 276 ? -96.934 26.099 116.088 1.00 35.09 276 SER A O 1
ATOM 2192 N N . SER A 1 277 ? -95.693 24.671 117.329 1.00 37.78 277 SER A N 1
ATOM 2193 C CA . SER A 1 277 ? -96.553 24.264 118.530 1.00 37.78 277 SER A CA 1
ATOM 2194 C C . SER A 1 277 ? -97.894 23.413 118.537 1.00 37.78 277 SER A C 1
ATOM 2196 O O . SER A 1 277 ? -98.802 23.736 117.781 1.00 37.78 277 SER A O 1
ATOM 2198 N N . SER A 1 278 ? -98.071 22.428 119.492 1.00 32.53 278 SER A N 1
ATOM 2199 C CA . SER A 1 278 ? -99.326 21.985 120.259 1.00 32.53 278 SER A CA 1
ATOM 2200 C C . SER A 1 278 ? -99.146 20.779 121.295 1.00 32.53 278 SER A C 1
ATOM 2202 O O . SER A 1 278 ? -98.097 20.138 121.222 1.00 32.53 278 SER A O 1
ATOM 2204 N N . ARG A 1 279 ? -100.071 20.462 122.280 1.00 42.97 279 ARG A N 1
ATOM 2205 C CA . ARG A 1 279 ? -99.916 19.484 123.466 1.00 42.97 279 ARG A CA 1
ATOM 2206 C C . ARG A 1 279 ? -101.208 19.081 124.337 1.00 42.97 279 ARG A C 1
ATOM 2208 O O . ARG A 1 279 ? -102.192 19.795 124.201 1.00 42.97 279 ARG A O 1
ATOM 2215 N N . GLY A 1 280 ? -101.227 18.055 125.270 1.00 39.22 280 GLY A N 1
ATOM 2216 C CA . GLY A 1 280 ? -102.367 17.613 126.214 1.00 39.22 280 GLY A CA 1
ATOM 2217 C C . GLY A 1 280 ? -102.076 16.622 127.446 1.00 39.22 280 GLY A C 1
ATOM 2218 O O . GLY A 1 280 ? -100.905 16.271 127.570 1.00 39.22 280 GLY A O 1
ATOM 2219 N N . LEU A 1 281 ? -103.040 16.205 128.364 1.00 42.97 281 LEU A N 1
ATOM 2220 C CA . LEU A 1 281 ? -102.853 15.370 129.655 1.00 42.97 281 LEU A CA 1
ATOM 2221 C C . LEU A 1 281 ? -104.118 14.812 130.509 1.00 42.97 281 LEU A C 1
ATOM 2223 O O . LEU A 1 281 ? -105.224 15.258 130.222 1.00 42.97 281 LEU A O 1
ATOM 2227 N N . PHE A 1 282 ? -103.922 13.976 131.601 1.00 41.69 282 PHE A N 1
ATOM 2228 C CA . PHE A 1 282 ? -104.775 13.502 132.817 1.00 41.69 282 PHE A CA 1
ATOM 2229 C C . PHE A 1 282 ? -105.709 12.204 132.792 1.00 41.69 282 PHE A C 1
ATOM 2231 O O . PHE A 1 282 ? -105.875 11.710 131.682 1.00 41.69 282 PHE A O 1
ATOM 2238 N N . SER A 1 283 ? -106.303 11.511 133.846 1.00 42.50 283 SER A N 1
ATOM 2239 C CA . SER A 1 283 ? -106.631 11.624 135.349 1.00 42.50 283 SER A CA 1
ATOM 2240 C C . SER A 1 283 ? -106.850 10.255 136.185 1.00 42.50 283 SER A C 1
ATOM 2242 O O . SER A 1 283 ? -106.454 9.220 135.660 1.00 42.50 283 SER A O 1
ATOM 2244 N N . GLU A 1 284 ? -107.452 10.196 137.435 1.00 46.53 284 GLU A N 1
ATOM 2245 C CA . GLU A 1 284 ? -107.334 9.117 138.536 1.00 46.53 284 GLU A CA 1
ATOM 2246 C C . GLU A 1 284 ? -108.493 8.993 139.671 1.00 46.53 284 GLU A C 1
ATOM 2248 O O . GLU A 1 284 ? -109.410 9.807 139.594 1.00 46.53 284 GLU A O 1
ATOM 2253 N N . GLU A 1 285 ? -108.461 8.055 140.705 1.00 48.06 285 GLU A N 1
ATOM 2254 C CA . GLU A 1 285 ? -108.845 8.157 142.220 1.00 48.06 285 GLU A CA 1
ATOM 2255 C C . GLU A 1 285 ? -110.082 7.489 143.062 1.00 48.06 285 GLU A C 1
ATOM 2257 O O . GLU A 1 285 ? -111.111 7.156 142.476 1.00 48.06 285 GLU A O 1
ATOM 2262 N N . PHE A 1 286 ? -109.977 7.377 144.454 1.00 46.56 286 PHE A N 1
ATOM 2263 C CA . PHE A 1 286 ? -110.926 7.224 145.692 1.00 46.56 286 PHE A CA 1
ATOM 2264 C C . PHE A 1 286 ? -111.605 5.863 146.236 1.00 46.56 286 PHE A C 1
ATOM 2266 O O . PHE A 1 286 ? -111.651 4.938 145.435 1.00 46.56 286 PHE A O 1
ATOM 2273 N N . SER A 1 287 ? -112.167 5.536 147.483 1.00 46.53 287 SER A N 1
ATOM 2274 C CA . SER A 1 287 ? -112.480 6.072 148.909 1.00 46.53 287 SER A CA 1
ATOM 2275 C C . SER A 1 287 ? -112.784 4.989 150.090 1.00 46.53 287 SER A C 1
ATOM 2277 O O . SER A 1 287 ? -112.158 3.936 150.045 1.00 46.53 287 SER A O 1
ATOM 2279 N N . ASP A 1 288 ? -113.677 5.196 151.138 1.00 47.91 288 ASP A N 1
ATOM 2280 C CA . ASP A 1 288 ? -113.563 4.783 152.623 1.00 47.91 288 ASP A CA 1
ATOM 2281 C C . ASP A 1 288 ? -114.668 3.945 153.468 1.00 47.91 288 ASP A C 1
ATOM 2283 O O . ASP A 1 288 ? -115.061 2.864 153.039 1.00 47.91 288 ASP A O 1
ATOM 2287 N N . GLN A 1 289 ? -115.079 4.339 154.730 1.00 47.59 289 GLN A N 1
ATOM 2288 C CA . GLN A 1 289 ? -115.256 3.514 156.011 1.00 47.59 289 GLN A CA 1
ATOM 2289 C C . GLN A 1 289 ? -116.589 3.654 156.898 1.00 47.59 289 GLN A C 1
ATOM 2291 O O . GLN A 1 289 ? -117.542 4.296 156.469 1.00 47.59 289 GLN A O 1
ATOM 2296 N N . TYR A 1 290 ? -116.599 3.134 158.169 1.00 44.97 290 TYR A N 1
ATOM 2297 C CA . TYR A 1 290 ? -117.535 3.240 159.368 1.00 44.97 290 TYR A CA 1
ATOM 2298 C C . TYR A 1 290 ? -118.804 2.331 159.471 1.00 44.97 290 TYR A C 1
ATOM 2300 O O . TYR A 1 290 ? -119.417 2.068 158.446 1.00 44.97 290 TYR A O 1
ATOM 2308 N N . GLU A 1 291 ? -119.339 1.776 160.599 1.00 50.03 291 GLU A N 1
ATOM 2309 C CA . GLU A 1 291 ? -119.055 1.595 162.076 1.00 50.03 291 GLU A CA 1
ATOM 2310 C C . GLU A 1 291 ? -119.748 2.473 163.179 1.00 50.03 291 GLU A C 1
ATOM 2312 O O . GLU A 1 291 ? -119.260 3.565 163.446 1.00 50.03 291 GLU A O 1
ATOM 2317 N N . GLU A 1 292 ? -120.761 1.948 163.931 1.00 38.25 292 GLU A N 1
ATOM 2318 C CA . GLU A 1 292 ? -121.082 2.344 165.348 1.00 38.25 292 GLU A CA 1
ATOM 2319 C C . GLU A 1 292 ? -121.935 1.344 166.218 1.00 38.25 292 GLU A C 1
ATOM 2321 O O . GLU A 1 292 ? -123.131 1.172 166.008 1.00 38.25 292 GLU A O 1
ATOM 2326 N N . LYS A 1 293 ? -121.286 0.739 167.235 1.00 41.84 293 LYS A N 1
ATOM 2327 C CA . LYS A 1 293 ? -121.595 0.506 168.695 1.00 41.84 293 LYS A CA 1
ATOM 2328 C C . LYS A 1 293 ? -123.033 0.492 169.326 1.00 41.84 293 LYS A C 1
ATOM 2330 O O . LYS A 1 293 ? -124.077 0.668 168.722 1.00 41.84 293 LYS A O 1
ATOM 2335 N N . LEU A 1 294 ? -123.020 0.302 170.662 1.00 35.84 294 LEU A N 1
ATOM 2336 C CA . LEU A 1 294 ? -124.047 0.622 171.684 1.00 35.84 294 LEU A CA 1
ATOM 2337 C C . LEU A 1 294 ? -125.158 -0.393 172.014 1.00 35.84 294 LEU A C 1
ATOM 2339 O O . LEU A 1 294 ? -126.133 -0.060 172.685 1.00 35.84 294 LEU A O 1
ATOM 2343 N N . GLY A 1 295 ? -124.896 -1.682 171.794 1.00 34.91 295 GLY A N 1
ATOM 2344 C CA . GLY A 1 295 ? -125.455 -2.749 172.641 1.00 34.91 295 GLY A CA 1
ATOM 2345 C C . GLY A 1 295 ? -124.852 -2.761 174.058 1.00 34.91 295 GLY A C 1
ATOM 2346 O O . GLY A 1 295 ? -124.373 -3.805 174.505 1.00 34.91 295 GLY A O 1
ATOM 2347 N N . GLN A 1 296 ? -124.793 -1.606 174.738 1.00 37.12 296 GLN A N 1
ATOM 2348 C CA . GLN A 1 296 ? -124.189 -1.505 176.065 1.00 37.12 296 GLN A CA 1
ATOM 2349 C C . GLN A 1 296 ? -124.992 -2.310 177.084 1.00 37.12 296 GLN A C 1
ATOM 2351 O O . GLN A 1 296 ? -126.147 -2.019 177.366 1.00 37.12 296 GLN A O 1
ATOM 2356 N N . LEU A 1 297 ? -124.280 -3.272 177.662 1.00 40.44 297 LEU A N 1
ATOM 2357 C CA . LEU A 1 297 ? -124.405 -3.701 179.044 1.00 40.44 297 LEU A CA 1
ATOM 2358 C C . LEU A 1 297 ? -125.822 -4.175 179.455 1.00 40.44 297 LEU A C 1
ATOM 2360 O O . LEU A 1 297 ? -126.694 -3.414 179.847 1.00 40.44 297 LEU A O 1
ATOM 2364 N N . ARG A 1 298 ? -126.111 -5.481 179.435 1.00 42.81 298 ARG A N 1
ATOM 2365 C CA . ARG A 1 298 ? -125.161 -6.612 179.417 1.00 42.81 298 ARG A CA 1
ATOM 2366 C C . ARG A 1 298 ? -124.055 -6.453 180.488 1.00 42.81 298 ARG A C 1
ATOM 2368 O O . ARG A 1 298 ? -122.920 -6.835 180.236 1.00 42.81 298 ARG A O 1
ATOM 2375 N N . ASP A 1 299 ? -124.371 -5.867 181.647 1.00 53.44 299 ASP A N 1
ATOM 2376 C CA . ASP A 1 299 ? -123.513 -5.868 182.842 1.00 53.44 299 ASP A CA 1
ATOM 2377 C C . ASP A 1 299 ? -124.078 -6.775 183.945 1.00 53.44 299 ASP A C 1
ATOM 2379 O O . ASP A 1 299 ? -123.519 -7.836 184.167 1.00 53.44 299 ASP A O 1
ATOM 2383 N N . LYS A 1 300 ? -125.193 -6.449 184.614 1.00 49.03 300 LYS A N 1
ATOM 2384 C CA . LYS A 1 300 ? -125.574 -7.130 185.873 1.00 49.03 300 LYS A CA 1
ATOM 2385 C C . LYS A 1 300 ? -126.248 -8.495 185.712 1.00 49.03 300 LYS A C 1
ATOM 2387 O O . LYS A 1 300 ? -125.790 -9.473 186.295 1.00 49.03 300 LYS A O 1
ATOM 2392 N N . VAL A 1 301 ? -127.264 -8.631 184.852 1.00 51.53 301 VAL A N 1
ATOM 2393 C CA . VAL A 1 301 ? -127.738 -9.979 184.438 1.00 51.53 301 VAL A CA 1
ATOM 2394 C C . VAL A 1 301 ? -126.634 -10.714 183.678 1.00 51.53 301 VAL A C 1
ATOM 2396 O O . VAL A 1 301 ? -126.542 -11.939 183.725 1.00 51.53 301 VAL A O 1
ATOM 2399 N N . ALA A 1 302 ? -125.768 -9.955 183.010 1.00 55.78 302 ALA A N 1
ATOM 2400 C CA . ALA A 1 302 ? -124.605 -10.487 182.343 1.00 55.78 302 ALA A CA 1
ATOM 2401 C C . ALA A 1 302 ? -123.419 -10.767 183.265 1.00 55.78 302 ALA A C 1
ATOM 2403 O O . ALA A 1 302 ? -122.410 -11.144 182.712 1.00 55.78 302 ALA A O 1
ATOM 2404 N N . GLU A 1 303 ? -123.504 -10.629 184.595 1.00 54.47 303 GLU A N 1
ATOM 2405 C CA . GLU A 1 303 ? -122.353 -10.832 185.492 1.00 54.47 303 GLU A CA 1
ATOM 2406 C C . GLU A 1 303 ? -122.206 -12.320 185.855 1.00 54.47 303 GLU A C 1
ATOM 2408 O O . GLU A 1 303 ? -121.129 -12.903 185.795 1.00 54.47 303 GLU A O 1
ATOM 2413 N N . LEU A 1 304 ? -123.337 -12.996 186.081 1.00 47.16 304 LEU A N 1
ATOM 2414 C CA . LEU A 1 304 ? -123.397 -14.463 186.164 1.00 47.16 304 LEU A CA 1
ATOM 2415 C C . LEU A 1 304 ? -123.497 -15.115 184.779 1.00 47.16 304 LEU A C 1
ATOM 2417 O O . LEU A 1 304 ? -123.013 -16.225 184.569 1.00 47.16 304 LEU A O 1
ATOM 2421 N N . LYS A 1 305 ? -124.031 -14.382 183.796 1.00 56.06 305 LYS A N 1
ATOM 2422 C CA . LYS A 1 305 ? -123.773 -14.684 182.386 1.00 56.06 305 LYS A CA 1
ATOM 2423 C C . LYS A 1 305 ? -122.336 -14.337 181.976 1.00 56.06 305 LYS A C 1
ATOM 2425 O O . LYS A 1 305 ? -121.991 -14.739 180.882 1.00 56.06 305 LYS A O 1
ATOM 2430 N N . LEU A 1 306 ? -121.511 -13.663 182.794 1.00 51.06 306 LEU A N 1
ATOM 2431 C CA . LEU A 1 306 ? -120.128 -13.289 182.447 1.00 51.06 306 LEU A CA 1
ATOM 2432 C C . LEU A 1 306 ? -119.239 -14.478 182.687 1.00 51.06 306 LEU A C 1
ATOM 2434 O O . LEU A 1 306 ? -118.519 -14.821 181.787 1.00 51.06 306 LEU A O 1
ATOM 2438 N N . GLN A 1 307 ? -119.385 -15.194 183.798 1.00 50.12 307 GLN A N 1
ATOM 2439 C CA . GLN A 1 307 ? -118.615 -16.422 184.024 1.00 50.12 307 GLN A CA 1
ATOM 2440 C C . GLN A 1 307 ? -118.994 -17.529 183.025 1.00 50.12 307 GLN A C 1
ATOM 2442 O O . GLN A 1 307 ? -118.140 -18.289 182.566 1.00 50.12 307 GLN A O 1
ATOM 2447 N N . LEU A 1 308 ? -120.268 -17.580 182.609 1.00 51.28 308 LEU A N 1
ATOM 2448 C CA . LEU A 1 308 ? -120.707 -18.470 181.531 1.00 51.28 308 LEU A CA 1
ATOM 2449 C C . LEU A 1 308 ? -120.284 -17.957 180.141 1.00 51.28 308 LEU A C 1
ATOM 2451 O O . LEU A 1 308 ? -119.949 -18.767 179.283 1.00 51.28 308 LEU A O 1
ATOM 2455 N N . ASN A 1 309 ? -120.262 -16.642 179.901 1.00 56.66 309 ASN A N 1
ATOM 2456 C CA . ASN A 1 309 ? -119.718 -16.062 178.674 1.00 56.66 309 ASN A CA 1
ATOM 2457 C C . ASN A 1 309 ? -118.193 -15.997 178.669 1.00 56.66 309 ASN A C 1
ATOM 2459 O O . ASN A 1 309 ? -117.674 -15.897 177.586 1.00 56.66 309 ASN A O 1
ATOM 2463 N N . GLU A 1 310 ? -117.467 -16.070 179.779 1.00 57.03 310 GLU A N 1
ATOM 2464 C CA . GLU A 1 310 ? -116.001 -16.074 179.843 1.00 57.03 310 GLU A CA 1
ATOM 2465 C C . GLU A 1 310 ? -115.519 -17.441 179.400 1.00 57.03 310 GLU A C 1
ATOM 2467 O O . GLU A 1 310 ? -114.634 -17.533 178.567 1.00 57.03 310 GLU A O 1
ATOM 2472 N N . LYS A 1 311 ? -116.169 -18.517 179.861 1.00 57.28 311 LYS A N 1
ATOM 2473 C CA . LYS A 1 311 ? -115.880 -19.869 179.370 1.00 57.28 311 LYS A CA 1
ATOM 2474 C C . LYS A 1 311 ? -116.499 -20.197 178.013 1.00 57.28 311 LYS A C 1
ATOM 2476 O O . LYS A 1 311 ? -116.037 -21.138 177.381 1.00 57.28 311 LYS A O 1
ATOM 2481 N N . ASN A 1 312 ? -117.464 -19.413 177.524 1.00 56.94 312 ASN A N 1
ATOM 2482 C CA . ASN A 1 312 ? -117.829 -19.445 176.104 1.00 56.94 312 ASN A CA 1
ATOM 2483 C C . ASN A 1 312 ? -116.961 -18.505 175.245 1.00 56.94 312 ASN A C 1
ATOM 2485 O O . ASN A 1 312 ? -116.674 -18.887 174.125 1.00 56.94 312 ASN A O 1
ATOM 2489 N N . LEU A 1 313 ? -116.471 -17.363 175.751 1.00 55.12 313 LEU A N 1
ATOM 2490 C CA . LEU A 1 313 ? -115.511 -16.485 175.063 1.00 55.12 313 LEU A CA 1
ATOM 2491 C C . LEU A 1 313 ? -114.179 -17.197 174.932 1.00 55.12 313 LEU A C 1
ATOM 2493 O O . LEU A 1 313 ? -113.680 -17.256 173.839 1.00 55.12 313 LEU A O 1
ATOM 2497 N N . GLU A 1 314 ? -113.649 -17.822 175.978 1.00 58.25 314 GLU A N 1
ATOM 2498 C CA . GLU A 1 314 ? -112.416 -18.612 175.892 1.00 58.25 314 GLU A CA 1
ATOM 2499 C C . GLU A 1 314 ? -112.561 -19.726 174.828 1.00 58.25 314 GLU A C 1
ATOM 2501 O O . GLU A 1 314 ? -111.651 -19.989 174.054 1.00 58.25 314 GLU A O 1
ATOM 2506 N N . VAL A 1 315 ? -113.752 -20.327 174.705 1.00 58.06 315 VAL A N 1
ATOM 2507 C CA . VAL A 1 315 ? -114.079 -21.319 173.662 1.00 58.06 315 VAL A CA 1
ATOM 2508 C C . VAL A 1 315 ? -114.331 -20.700 172.275 1.00 58.06 315 VAL A C 1
ATOM 2510 O O . VAL A 1 315 ? -114.095 -21.378 171.276 1.00 58.06 315 VAL A O 1
ATOM 2513 N N . ASP A 1 316 ? -114.820 -19.465 172.182 1.00 58.34 316 ASP A N 1
ATOM 2514 C CA . ASP A 1 316 ? -115.104 -18.762 170.924 1.00 58.34 316 ASP A CA 1
ATOM 2515 C C . ASP A 1 316 ? -113.862 -18.014 170.399 1.00 58.34 316 ASP A C 1
ATOM 2517 O O . ASP A 1 316 ? -113.595 -18.087 169.210 1.00 58.34 316 ASP A O 1
ATOM 2521 N N . GLU A 1 317 ? -113.021 -17.444 171.263 1.00 59.66 317 GLU A N 1
ATOM 2522 C CA . GLU A 1 317 ? -111.664 -16.957 170.985 1.00 59.66 317 GLU A CA 1
ATOM 2523 C C . GLU A 1 317 ? -110.797 -18.101 170.454 1.00 59.66 317 GLU A C 1
ATOM 2525 O O . GLU A 1 317 ? -110.196 -17.943 169.399 1.00 59.66 317 GLU A O 1
ATOM 2530 N N . TYR A 1 318 ? -110.811 -19.298 171.061 1.00 63.09 318 TYR A N 1
ATOM 2531 C CA . TYR A 1 318 ? -110.124 -20.455 170.464 1.00 63.09 318 TYR A CA 1
ATOM 2532 C C . TYR A 1 318 ? -110.746 -20.916 169.127 1.00 63.09 318 TYR A C 1
ATOM 2534 O O . TYR A 1 318 ? -110.050 -21.517 168.305 1.00 63.09 318 TYR A O 1
ATOM 2542 N N . LYS A 1 319 ? -112.029 -20.641 168.839 1.00 60.75 319 LYS A N 1
ATOM 2543 C CA . LYS A 1 319 ? -112.597 -20.860 167.487 1.00 60.75 319 LYS A CA 1
ATOM 2544 C C . LYS A 1 319 ? -112.158 -19.782 166.503 1.00 60.75 319 LYS A C 1
ATOM 2546 O O . LYS A 1 319 ? -111.932 -20.104 165.345 1.00 60.75 319 LYS A O 1
ATOM 2551 N N . GLU A 1 320 ? -112.054 -18.535 166.940 1.00 59.34 320 GLU A N 1
ATOM 2552 C CA . GLU A 1 320 ? -111.751 -17.375 166.103 1.00 59.34 320 GLU A CA 1
ATOM 2553 C C . GLU A 1 320 ? -110.241 -17.293 165.809 1.00 59.34 320 GLU A C 1
ATOM 2555 O O . GLU A 1 320 ? -109.852 -17.094 164.663 1.00 59.34 320 GLU A O 1
ATOM 2560 N N . GLU A 1 321 ? -109.384 -17.635 166.777 1.00 64.38 321 GLU A N 1
ATOM 2561 C CA . GLU A 1 321 ? -107.956 -17.924 166.586 1.00 64.38 321 GLU A CA 1
ATOM 2562 C C . GLU A 1 321 ? -107.760 -19.121 165.642 1.00 64.38 321 GLU A C 1
ATOM 2564 O O . GLU A 1 321 ? -106.978 -19.044 164.697 1.00 64.38 321 GLU A O 1
ATOM 2569 N N . THR A 1 322 ? -108.511 -20.216 165.823 1.00 61.72 322 THR A N 1
ATOM 2570 C CA . THR A 1 322 ? -108.411 -21.393 164.937 1.00 61.72 322 THR A CA 1
ATOM 2571 C C . THR A 1 322 ? -109.073 -21.190 163.563 1.00 61.72 322 THR A C 1
ATOM 2573 O O . THR A 1 322 ? -108.768 -21.927 162.624 1.00 61.72 322 THR A O 1
ATOM 2576 N N . ALA A 1 323 ? -109.901 -20.153 163.393 1.00 65.12 323 ALA A N 1
ATOM 2577 C CA . ALA A 1 323 ? -110.351 -19.656 162.093 1.00 65.12 323 ALA A CA 1
ATOM 2578 C C . ALA A 1 323 ? -109.278 -18.776 161.434 1.00 65.12 323 ALA A C 1
ATOM 2580 O O . ALA A 1 323 ? -108.918 -19.029 160.290 1.00 65.12 323 ALA A O 1
ATOM 2581 N N . CYS A 1 324 ? -108.689 -17.831 162.171 1.00 62.53 324 CYS A N 1
ATOM 2582 C CA . CYS A 1 324 ? -107.616 -16.964 161.681 1.00 62.53 324 CYS A CA 1
ATOM 2583 C C . CYS A 1 324 ? -106.393 -17.786 161.225 1.00 62.53 324 CYS A C 1
ATOM 2585 O O . CYS A 1 324 ? -105.971 -17.696 160.076 1.00 62.53 324 CYS A O 1
ATOM 2587 N N . LEU A 1 325 ? -105.931 -18.729 162.058 1.00 67.81 325 LEU A N 1
ATOM 2588 C CA . LEU A 1 325 ? -104.869 -19.689 161.719 1.00 67.81 325 LEU A CA 1
ATOM 2589 C C . LEU A 1 325 ? -105.216 -20.597 160.528 1.00 67.81 325 LEU A C 1
ATOM 2591 O O . LEU A 1 325 ? -104.324 -21.123 159.861 1.00 67.81 325 LEU A O 1
ATOM 2595 N N . LYS A 1 326 ? -106.505 -20.829 160.264 1.00 71.50 326 LYS A N 1
ATOM 2596 C CA . LYS A 1 326 ? -106.961 -21.609 159.110 1.00 71.50 326 LYS A CA 1
ATOM 2597 C C . LYS A 1 326 ? -106.949 -20.770 157.835 1.00 71.50 326 LYS A C 1
ATOM 2599 O O . LYS A 1 326 ? -106.586 -21.310 156.792 1.00 71.50 326 LYS A O 1
ATOM 2604 N N . ASP A 1 327 ? -107.294 -19.492 157.922 1.00 72.19 327 ASP A N 1
ATOM 2605 C CA . ASP A 1 327 ? -107.244 -18.564 156.796 1.00 72.19 327 ASP A CA 1
ATOM 2606 C C . ASP A 1 327 ? -105.781 -18.229 156.440 1.00 72.19 327 ASP A C 1
ATOM 2608 O O . ASP A 1 327 ? -105.416 -18.343 155.268 1.00 72.19 327 ASP A O 1
ATOM 2612 N N . ASP A 1 328 ? -104.897 -18.033 157.427 1.00 73.12 328 ASP A N 1
ATOM 2613 C CA . ASP A 1 328 ? -103.432 -18.002 157.242 1.00 73.12 328 ASP A CA 1
ATOM 2614 C C . ASP A 1 328 ? -102.922 -19.278 156.544 1.00 73.12 328 ASP A C 1
ATOM 2616 O O . ASP A 1 328 ? -102.169 -19.218 155.570 1.00 73.12 328 ASP A O 1
ATOM 2620 N N . LEU A 1 329 ? -103.386 -20.462 156.969 1.00 69.81 329 LEU A N 1
ATOM 2621 C CA . LEU A 1 329 ? -103.070 -21.735 156.304 1.00 69.81 329 LEU A CA 1
ATOM 2622 C C . LEU A 1 329 ? -103.658 -21.863 154.887 1.00 69.81 329 LEU A C 1
ATOM 2624 O O . LEU A 1 329 ? -103.186 -22.714 154.123 1.00 69.81 329 LEU A O 1
ATOM 2628 N N . THR A 1 330 ? -104.660 -21.061 154.507 1.00 71.69 330 THR A N 1
ATOM 2629 C CA . THR A 1 330 ? -105.089 -20.945 153.103 1.00 71.69 330 THR A CA 1
ATOM 2630 C C . THR A 1 330 ? -104.227 -19.966 152.315 1.00 71.69 330 THR A C 1
ATOM 2632 O O . THR A 1 330 ? -103.849 -20.310 151.198 1.00 71.69 330 THR A O 1
ATOM 2635 N N . LEU A 1 331 ? -103.824 -18.835 152.905 1.00 75.25 331 LEU A N 1
ATOM 2636 C CA . LEU A 1 331 ? -102.946 -17.844 152.275 1.00 75.25 331 LEU A CA 1
ATOM 2637 C C . LEU A 1 331 ? -101.562 -18.436 151.964 1.00 75.25 331 LEU A C 1
ATOM 2639 O O . LEU A 1 331 ? -101.103 -18.395 150.822 1.00 75.25 331 LEU A O 1
ATOM 2643 N N . ILE A 1 332 ? -100.959 -19.113 152.946 1.00 73.62 332 ILE A N 1
ATOM 2644 C CA . ILE A 1 332 ? -99.700 -19.856 152.782 1.00 73.62 332 ILE A CA 1
ATOM 2645 C C . ILE A 1 332 ? -99.864 -20.972 151.736 1.00 73.62 332 ILE A C 1
ATOM 2647 O O . ILE A 1 332 ? -98.922 -21.290 151.009 1.00 73.62 332 ILE A O 1
ATOM 2651 N N . ARG A 1 333 ? -101.057 -21.572 151.603 1.00 73.06 333 ARG A N 1
ATOM 2652 C CA . ARG A 1 333 ? -101.335 -22.551 150.538 1.00 73.06 333 ARG A CA 1
ATOM 2653 C C . ARG A 1 333 ? -101.394 -21.920 149.153 1.00 73.06 333 ARG A C 1
ATOM 2655 O O . ARG A 1 333 ? -100.889 -22.547 148.228 1.00 73.06 333 ARG A O 1
ATOM 2662 N N . THR A 1 334 ? -101.985 -20.735 149.000 1.00 75.62 334 THR A N 1
ATOM 2663 C CA . THR A 1 334 ? -101.981 -20.015 147.719 1.00 75.62 334 THR A CA 1
ATOM 2664 C C . THR A 1 334 ? -100.570 -19.584 147.332 1.00 75.62 334 THR A C 1
ATOM 2666 O O . THR A 1 334 ? -100.137 -19.953 146.247 1.00 75.62 334 THR A O 1
ATOM 2669 N N . GLU A 1 335 ? -99.788 -18.991 148.243 1.00 77.06 335 GLU A N 1
ATOM 2670 C CA . GLU A 1 335 ? -98.382 -18.649 147.964 1.00 77.06 335 GLU A CA 1
ATOM 2671 C C . GLU A 1 335 ? -97.550 -19.880 147.569 1.00 77.06 335 GLU A C 1
ATOM 2673 O O . GLU A 1 335 ? -96.760 -19.822 146.630 1.00 77.06 335 GLU A O 1
ATOM 2678 N N . ASN A 1 336 ? -97.749 -21.030 148.227 1.00 73.38 336 ASN A N 1
ATOM 2679 C CA . ASN A 1 336 ? -97.067 -22.269 147.835 1.00 73.38 336 ASN A CA 1
ATOM 2680 C C . ASN A 1 336 ? -97.512 -22.786 146.455 1.00 73.38 336 ASN A C 1
ATOM 2682 O O . ASN A 1 336 ? -96.693 -23.366 145.746 1.00 73.38 336 ASN A O 1
ATOM 2686 N N . VAL A 1 337 ? -98.772 -22.594 146.048 1.00 79.75 337 VAL A N 1
ATOM 2687 C CA . VAL A 1 337 ? -99.228 -22.937 144.688 1.00 79.75 337 VAL A CA 1
ATOM 2688 C C . VAL A 1 337 ? -98.597 -22.000 143.660 1.00 79.75 337 VAL A C 1
ATOM 2690 O O . VAL A 1 337 ? -98.071 -22.484 142.658 1.00 79.75 337 VAL A O 1
ATOM 2693 N N . ASP A 1 338 ? -98.577 -20.696 143.928 1.00 76.69 338 ASP A N 1
ATOM 2694 C CA . ASP A 1 338 ? -98.017 -19.693 143.023 1.00 76.69 338 ASP A CA 1
ATOM 2695 C C . ASP A 1 338 ? -96.502 -19.896 142.851 1.00 76.69 338 ASP A C 1
ATOM 2697 O O . ASP A 1 338 ? -96.032 -20.025 141.718 1.00 76.69 338 ASP A O 1
ATOM 2701 N N . LEU A 1 339 ? -95.758 -20.103 143.946 1.00 78.44 339 LEU A N 1
ATOM 2702 C CA . LEU A 1 339 ? -94.336 -20.476 143.920 1.00 78.44 339 LEU A CA 1
ATOM 2703 C C . LEU A 1 339 ? -94.084 -21.798 143.176 1.00 78.44 339 LEU A C 1
ATOM 2705 O O . LEU A 1 339 ? -93.099 -21.915 142.447 1.00 78.44 339 LEU A O 1
ATOM 2709 N N . ILE A 1 340 ? -94.970 -22.794 143.300 1.00 76.50 340 ILE A N 1
ATOM 2710 C CA . ILE A 1 340 ? -94.888 -24.023 142.496 1.00 76.50 340 ILE A CA 1
ATOM 2711 C C . ILE A 1 340 ? -95.110 -23.713 141.008 1.00 76.50 340 ILE A C 1
ATOM 2713 O O . ILE A 1 340 ? -94.431 -24.306 140.167 1.00 76.50 340 ILE A O 1
ATOM 2717 N N . THR A 1 341 ? -96.006 -22.792 140.639 1.00 76.56 341 THR A N 1
ATOM 2718 C CA . THR A 1 341 ? -96.156 -22.397 139.227 1.00 76.56 341 THR A CA 1
ATOM 2719 C C . THR A 1 341 ? -94.926 -21.653 138.704 1.00 76.56 341 THR A C 1
ATOM 2721 O O . THR A 1 341 ? -94.456 -21.975 137.612 1.00 76.56 341 THR A O 1
ATOM 2724 N N . GLU A 1 342 ? -94.323 -20.766 139.500 1.00 80.19 342 GLU A N 1
ATOM 2725 C CA . GLU A 1 342 ? -93.119 -20.027 139.113 1.00 80.19 342 GLU A CA 1
ATOM 2726 C C . GLU A 1 342 ? -91.903 -20.958 138.964 1.00 80.19 342 GLU A C 1
ATOM 2728 O O . GLU A 1 342 ? -91.233 -20.927 137.929 1.00 80.19 342 GLU A O 1
ATOM 2733 N N . ILE A 1 343 ? -91.698 -21.899 139.897 1.00 74.56 343 ILE A N 1
ATOM 2734 C CA . ILE A 1 343 ? -90.684 -22.964 139.781 1.00 74.56 343 ILE A CA 1
ATOM 2735 C C . ILE A 1 343 ? -90.882 -23.789 138.499 1.00 74.56 343 ILE A C 1
ATOM 2737 O O . ILE A 1 343 ? -89.904 -24.124 137.830 1.00 74.56 343 ILE A O 1
ATOM 2741 N N . ASN A 1 344 ? -92.126 -24.094 138.114 1.00 76.62 344 ASN A N 1
ATOM 2742 C CA . ASN A 1 344 ? -92.411 -24.820 136.871 1.00 76.62 344 ASN A CA 1
ATOM 2743 C C . ASN A 1 344 ? -92.142 -23.975 135.610 1.00 76.62 344 ASN A C 1
ATOM 2745 O O . ASN A 1 344 ? -91.637 -24.511 134.622 1.00 76.62 344 ASN A O 1
ATOM 2749 N N . THR A 1 345 ? -92.417 -22.665 135.626 1.00 77.38 345 THR A N 1
ATOM 2750 C CA . THR A 1 345 ? -92.050 -21.780 134.501 1.00 77.38 345 THR A CA 1
ATOM 2751 C C . THR A 1 345 ? -90.537 -21.609 134.366 1.00 77.38 345 THR A C 1
ATOM 2753 O O . THR A 1 345 ? -90.020 -21.683 133.251 1.00 77.38 345 THR A O 1
ATOM 2756 N N . LEU A 1 346 ? -89.809 -21.485 135.481 1.00 76.69 346 LEU A N 1
ATOM 2757 C CA . LEU A 1 346 ? -88.347 -21.420 135.498 1.00 76.69 346 LEU A CA 1
ATOM 2758 C C . LEU A 1 346 ? -87.709 -22.731 135.020 1.00 76.69 346 LEU A C 1
ATOM 2760 O O . LEU A 1 346 ? -86.781 -22.689 134.216 1.00 76.69 346 LEU A O 1
ATOM 2764 N N . HIS A 1 347 ? -88.237 -23.894 135.426 1.00 74.62 347 HIS A N 1
ATOM 2765 C CA . HIS A 1 347 ? -87.788 -25.189 134.895 1.00 74.62 347 HIS A CA 1
ATOM 2766 C C . HIS A 1 347 ? -87.949 -25.270 133.375 1.00 74.62 347 HIS A C 1
ATOM 2768 O O . HIS A 1 347 ? -87.046 -25.742 132.683 1.00 74.62 347 HIS A O 1
ATOM 2774 N N . LYS A 1 348 ? -89.079 -24.782 132.849 1.00 75.75 348 LYS A N 1
ATOM 2775 C CA . LYS A 1 348 ? -89.337 -24.776 131.409 1.00 75.75 348 LYS A CA 1
ATOM 2776 C C . LYS A 1 348 ? -88.367 -23.858 130.658 1.00 75.75 348 LYS A C 1
ATOM 2778 O O . LYS A 1 348 ? -87.764 -24.301 129.691 1.00 75.75 348 LYS A O 1
ATOM 2783 N N . LEU A 1 349 ? -88.143 -22.637 131.150 1.00 75.62 349 LEU A N 1
ATOM 2784 C CA . LEU A 1 349 ? -87.156 -21.708 130.583 1.00 75.62 349 LEU A CA 1
ATOM 2785 C C . LEU A 1 349 ? -85.721 -22.258 130.643 1.00 75.62 349 LEU A C 1
ATOM 2787 O O . LEU A 1 349 ? -84.920 -21.984 129.751 1.00 75.62 349 LEU A O 1
ATOM 2791 N N . CYS A 1 350 ? -85.388 -23.048 131.667 1.00 71.62 350 CYS A N 1
ATOM 2792 C CA . CYS A 1 350 ? -84.099 -23.733 131.748 1.00 71.62 350 CYS A CA 1
ATOM 2793 C C . CYS A 1 350 ? -83.959 -24.780 130.628 1.00 71.62 350 CYS A C 1
ATOM 2795 O O . CYS A 1 350 ? -82.973 -24.768 129.897 1.00 71.62 350 CYS A O 1
ATOM 2797 N N . HIS A 1 351 ? -84.985 -25.612 130.426 1.00 75.62 351 HIS A N 1
ATOM 2798 C CA . HIS A 1 351 ? -84.997 -26.631 129.374 1.00 75.62 351 HIS A CA 1
ATOM 2799 C C . HIS A 1 351 ? -85.024 -26.036 127.953 1.00 75.62 351 HIS A C 1
ATOM 2801 O O . HIS A 1 351 ? -84.324 -26.515 127.060 1.00 75.62 351 HIS A O 1
ATOM 2807 N N . ASP A 1 352 ? -85.773 -24.948 127.747 1.00 73.50 352 ASP A N 1
ATOM 2808 C CA . ASP A 1 352 ? -85.795 -24.214 126.478 1.00 73.50 352 ASP A CA 1
ATOM 2809 C C . ASP A 1 352 ? -84.400 -23.607 126.169 1.00 73.50 352 ASP A C 1
ATOM 2811 O O . ASP A 1 352 ? -83.956 -23.641 125.020 1.00 73.50 352 ASP A O 1
ATOM 2815 N N . ASN A 1 353 ? -83.652 -23.146 127.186 1.00 72.94 353 ASN A N 1
ATOM 2816 C CA . ASN A 1 353 ? -82.256 -22.699 127.043 1.00 72.94 353 ASN A CA 1
ATOM 2817 C C . ASN A 1 353 ? -81.270 -23.850 126.765 1.00 72.94 353 ASN A C 1
ATOM 2819 O O . ASN A 1 353 ? -80.379 -23.689 125.932 1.00 72.94 353 ASN A O 1
ATOM 2823 N N . GLU A 1 354 ? -81.416 -25.013 127.412 1.00 71.06 354 GLU A N 1
ATOM 2824 C CA . GLU A 1 354 ? -80.619 -26.212 127.092 1.00 71.06 354 GLU A CA 1
ATOM 2825 C C . GLU A 1 354 ? -80.821 -26.628 125.626 1.00 71.06 354 GLU A C 1
ATOM 2827 O O . GLU A 1 354 ? -79.855 -26.903 124.908 1.00 71.06 354 GLU A O 1
ATOM 2832 N N . SER A 1 355 ? -82.073 -26.605 125.153 1.00 74.94 355 SER A N 1
ATOM 2833 C CA . SER A 1 355 ? -82.409 -26.888 123.756 1.00 74.94 355 SER A CA 1
ATOM 2834 C C . SER A 1 355 ? -81.852 -25.837 122.791 1.00 74.94 355 SER A C 1
ATOM 2836 O O . SER A 1 355 ? -81.442 -26.199 121.686 1.00 74.94 355 SER A O 1
ATOM 2838 N N . LEU A 1 356 ? -81.831 -24.556 123.176 1.00 74.38 356 LEU A N 1
ATOM 2839 C CA . LEU A 1 356 ? -81.233 -23.489 122.372 1.00 74.38 356 LEU A CA 1
ATOM 2840 C C . LEU A 1 356 ? -79.720 -23.699 122.240 1.00 74.38 356 LEU A C 1
ATOM 2842 O O . LEU A 1 356 ? -79.200 -23.722 121.127 1.00 74.38 356 LEU A O 1
ATOM 2846 N N . HIS A 1 357 ? -79.030 -23.940 123.355 1.00 73.31 357 HIS A N 1
ATOM 2847 C CA . HIS A 1 357 ? -77.579 -24.101 123.369 1.00 73.31 357 HIS A CA 1
ATOM 2848 C C . HIS A 1 357 ? -77.122 -25.345 122.588 1.00 73.31 357 HIS A C 1
ATOM 2850 O O . HIS A 1 357 ? -76.138 -25.293 121.851 1.00 73.31 357 HIS A O 1
ATOM 2856 N N . HIS A 1 358 ? -77.877 -26.449 122.651 1.00 74.25 358 HIS A N 1
ATOM 2857 C CA . HIS A 1 358 ? -77.602 -27.629 121.824 1.00 74.25 358 HIS A CA 1
ATOM 2858 C C . HIS A 1 358 ? -77.773 -27.339 120.317 1.00 74.25 358 HIS A C 1
ATOM 2860 O O . HIS A 1 358 ? -77.013 -27.863 119.496 1.00 74.25 358 HIS A O 1
ATOM 2866 N N . MET A 1 359 ? -78.733 -26.484 119.944 1.00 73.31 359 MET A N 1
ATOM 2867 C CA . MET A 1 359 ? -78.969 -26.070 118.556 1.00 73.31 359 MET A CA 1
ATOM 2868 C C . MET A 1 359 ? -77.891 -25.099 118.045 1.00 73.31 359 MET A C 1
ATOM 2870 O O . MET A 1 359 ? -77.464 -25.206 116.894 1.00 73.31 359 MET A O 1
ATOM 2874 N N . GLU A 1 360 ? -77.397 -24.198 118.900 1.00 73.81 360 GLU A N 1
ATOM 2875 C CA . GLU A 1 360 ? -76.221 -23.365 118.618 1.00 73.81 360 GLU A CA 1
ATOM 2876 C C . GLU A 1 360 ? -74.970 -24.222 118.387 1.00 73.81 360 GLU A C 1
ATOM 2878 O O . GLU A 1 360 ? -74.227 -23.972 117.436 1.00 73.81 360 GLU A O 1
ATOM 2883 N N . MET A 1 361 ? -74.769 -25.265 119.203 1.00 70.44 361 MET A N 1
ATOM 2884 C CA . MET A 1 361 ? -73.650 -26.199 119.054 1.00 70.44 361 MET A CA 1
ATOM 2885 C C . MET A 1 361 ? -73.713 -26.956 117.719 1.00 70.44 361 MET A C 1
ATOM 2887 O O . MET A 1 361 ? -72.736 -26.942 116.973 1.00 70.44 361 MET A O 1
ATOM 2891 N N . GLU A 1 362 ? -74.872 -27.521 117.348 1.00 72.94 362 GLU A N 1
ATOM 2892 C CA . GLU A 1 362 ? -75.046 -28.153 116.028 1.00 72.94 362 GLU A CA 1
ATOM 2893 C C . GLU A 1 362 ? -74.780 -27.181 114.867 1.00 72.94 362 GLU A C 1
ATOM 2895 O O . GLU A 1 362 ? -74.240 -27.573 113.830 1.00 72.94 362 GLU A O 1
ATOM 2900 N N . ASN A 1 363 ? -75.202 -25.921 114.999 1.00 77.62 363 ASN A N 1
ATOM 2901 C CA . ASN A 1 363 ? -75.011 -24.918 113.956 1.00 77.62 363 ASN A CA 1
ATOM 2902 C C . ASN A 1 363 ? -73.529 -24.525 113.826 1.00 77.62 363 ASN A C 1
ATOM 2904 O O . ASN A 1 363 ? -73.015 -24.416 112.711 1.00 77.62 363 ASN A O 1
ATOM 2908 N N . SER A 1 364 ? -72.829 -24.401 114.959 1.00 73.50 364 SER A N 1
ATOM 2909 C CA . SER A 1 364 ? -71.381 -24.201 115.009 1.00 73.50 364 SER A CA 1
ATOM 2910 C C . SER A 1 364 ? -70.641 -25.360 114.339 1.00 73.50 364 SER A C 1
ATOM 2912 O O . SER A 1 364 ? -69.863 -25.121 113.418 1.00 73.50 364 SER A O 1
ATOM 2914 N N . ASP A 1 365 ? -70.957 -26.611 114.692 1.00 78.75 365 ASP A N 1
ATOM 2915 C CA . ASP A 1 365 ? -70.346 -27.801 114.088 1.00 78.75 365 ASP A CA 1
ATOM 2916 C C . ASP A 1 365 ? -70.608 -27.883 112.576 1.00 78.75 365 ASP A C 1
ATOM 2918 O O . ASP A 1 365 ? -69.697 -28.192 111.804 1.00 78.75 365 ASP A O 1
ATOM 2922 N N . ARG A 1 366 ? -71.819 -27.552 112.105 1.00 80.25 366 ARG A N 1
ATOM 2923 C CA . ARG A 1 366 ? -72.123 -27.473 110.662 1.00 80.25 366 ARG A CA 1
ATOM 2924 C C . ARG A 1 366 ? -71.256 -26.426 109.958 1.00 80.25 366 ARG A C 1
ATOM 2926 O O . ARG A 1 366 ? -70.693 -26.721 108.904 1.00 80.25 366 ARG A O 1
ATOM 2933 N N . GLN A 1 367 ? -71.088 -25.242 110.547 1.00 80.81 367 GLN A N 1
ATOM 2934 C CA . GLN A 1 367 ? -70.223 -24.191 110.002 1.00 80.81 367 GLN A CA 1
ATOM 2935 C C . GLN A 1 367 ? -68.735 -24.595 110.017 1.00 80.81 367 GLN A C 1
ATOM 2937 O O . GLN A 1 367 ? -68.019 -24.354 109.045 1.00 80.81 367 GLN A O 1
ATOM 2942 N N . MET A 1 368 ? -68.281 -25.274 111.073 1.00 79.38 368 MET A N 1
ATOM 2943 C CA . MET A 1 368 ? -66.911 -25.779 111.231 1.00 79.38 368 MET A CA 1
ATOM 2944 C C . MET A 1 368 ? -66.567 -26.860 110.189 1.00 79.38 368 MET A C 1
ATOM 2946 O O . MET A 1 368 ? -65.461 -26.874 109.642 1.00 79.38 368 MET A O 1
ATOM 2950 N N . ASN A 1 369 ? -67.532 -27.727 109.862 1.00 81.44 369 ASN A N 1
ATOM 2951 C CA . ASN A 1 369 ? -67.407 -28.735 108.805 1.00 81.44 369 ASN A CA 1
ATOM 2952 C C . ASN A 1 369 ? -67.399 -28.116 107.395 1.00 81.44 369 ASN A C 1
ATOM 2954 O O . ASN A 1 369 ? -66.593 -28.526 106.561 1.00 81.44 369 ASN A O 1
ATOM 2958 N N . LEU A 1 370 ? -68.237 -27.105 107.129 1.00 83.31 370 LEU A N 1
ATOM 2959 C CA . LEU A 1 370 ? -68.225 -26.380 105.850 1.00 83.31 370 LEU A CA 1
ATOM 2960 C C . LEU A 1 370 ? -66.883 -25.669 105.613 1.00 83.31 370 LEU A C 1
ATOM 2962 O O . LEU A 1 370 ? -66.323 -25.779 104.524 1.00 83.31 370 LEU A O 1
ATOM 2966 N N . LEU A 1 371 ? -66.321 -25.027 106.643 1.00 82.62 371 LEU A N 1
ATOM 2967 C CA . LEU A 1 371 ? -64.990 -24.411 106.573 1.00 82.62 371 LEU A CA 1
ATOM 2968 C C . LEU A 1 371 ? -63.877 -25.448 106.343 1.00 82.62 371 LEU A C 1
ATOM 2970 O O . LEU A 1 371 ? -62.969 -25.197 105.555 1.00 82.62 371 LEU A O 1
ATOM 2974 N N . HIS A 1 372 ? -63.954 -26.634 106.957 1.00 81.25 372 HIS A N 1
ATOM 2975 C CA . HIS A 1 372 ? -63.020 -27.730 106.656 1.00 81.25 372 HIS A CA 1
ATOM 2976 C C . HIS A 1 372 ? -63.117 -28.200 105.199 1.00 81.25 372 HIS A C 1
ATOM 2978 O O . HIS A 1 372 ? -62.092 -28.446 104.562 1.00 81.25 372 HIS A O 1
ATOM 2984 N N . GLN A 1 373 ? -64.333 -28.297 104.656 1.00 84.00 373 GLN A N 1
ATOM 2985 C CA . GLN A 1 373 ? -64.550 -28.677 103.262 1.00 84.00 373 GLN A CA 1
ATOM 2986 C C . GLN A 1 373 ? -64.021 -27.609 102.290 1.00 84.00 373 GLN A C 1
ATOM 2988 O O . GLN A 1 373 ? -63.408 -27.952 101.281 1.00 84.00 373 GLN A O 1
ATOM 2993 N N . GLU A 1 374 ? -64.196 -26.322 102.601 1.00 85.75 374 GLU A N 1
ATOM 2994 C CA . GLU A 1 374 ? -63.634 -25.213 101.821 1.00 85.75 374 GLU A CA 1
ATOM 2995 C C . GLU A 1 374 ? -62.096 -25.201 101.858 1.00 85.75 374 GLU A C 1
ATOM 2997 O O . GLU A 1 374 ? -61.460 -25.101 100.808 1.00 85.75 374 GLU A O 1
ATOM 3002 N N . VAL A 1 375 ? -61.486 -25.396 103.033 1.00 85.12 375 VAL A N 1
ATOM 3003 C CA . VAL A 1 375 ? -60.023 -25.474 103.187 1.00 85.12 375 VAL A CA 1
ATOM 3004 C C . VAL A 1 375 ? -59.425 -26.642 102.396 1.00 85.12 375 VAL A C 1
ATOM 3006 O O . VAL A 1 375 ? -58.418 -26.451 101.712 1.00 85.12 375 VAL A O 1
ATOM 3009 N N . GLU A 1 376 ? -60.030 -27.834 102.428 1.00 86.12 376 GLU A N 1
ATOM 3010 C CA . GLU A 1 376 ? -59.513 -28.977 101.661 1.00 86.12 376 GLU A CA 1
ATOM 3011 C C . GLU A 1 376 ? -59.765 -28.816 100.147 1.00 86.12 376 GLU A C 1
ATOM 3013 O O . GLU A 1 376 ? -58.895 -29.160 99.348 1.00 86.12 376 GLU A O 1
ATOM 3018 N N . ASN A 1 377 ? -60.873 -28.189 99.727 1.00 86.06 377 ASN A N 1
ATOM 3019 C CA . ASN A 1 377 ? -61.096 -27.816 98.322 1.00 86.06 377 ASN A CA 1
ATOM 3020 C C . ASN A 1 377 ? -60.021 -26.835 97.811 1.00 86.06 377 ASN A C 1
ATOM 3022 O O . ASN A 1 377 ? -59.445 -27.048 96.743 1.00 86.06 377 ASN A O 1
ATOM 3026 N N . LEU A 1 378 ? -59.706 -25.788 98.584 1.00 86.56 378 LEU A N 1
ATOM 3027 C CA . LEU A 1 378 ? -58.634 -24.836 98.264 1.00 86.56 378 LEU A CA 1
ATOM 3028 C C . LEU A 1 378 ? -57.261 -25.521 98.224 1.00 86.56 378 LEU A C 1
ATOM 3030 O O . LEU A 1 378 ? -56.430 -25.205 97.374 1.00 86.56 378 LEU A O 1
ATOM 3034 N N . ARG A 1 379 ? -57.023 -26.501 99.101 1.00 89.06 379 ARG A N 1
ATOM 3035 C CA . ARG A 1 379 ? -55.797 -27.309 99.120 1.00 89.06 379 ARG A CA 1
ATOM 3036 C C . ARG A 1 379 ? -55.657 -28.193 97.878 1.00 89.06 379 ARG A C 1
ATOM 3038 O O . ARG A 1 379 ? -54.552 -28.313 97.351 1.00 89.06 379 ARG A O 1
ATOM 3045 N N . ILE A 1 380 ? -56.753 -28.778 97.389 1.00 87.25 380 ILE A N 1
ATOM 3046 C CA . ILE A 1 380 ? -56.783 -29.532 96.126 1.00 87.25 380 ILE A CA 1
ATOM 3047 C C . ILE A 1 380 ? -56.454 -28.598 94.954 1.00 87.25 380 ILE A C 1
ATOM 3049 O O . ILE A 1 380 ? -55.510 -28.878 94.218 1.00 87.25 380 ILE A O 1
ATOM 3053 N N . GLN A 1 381 ? -57.122 -27.444 94.849 1.00 85.25 381 GLN A N 1
ATOM 3054 C CA . GLN A 1 381 ? -56.836 -26.445 93.807 1.00 85.25 381 GLN A CA 1
ATOM 3055 C C . GLN A 1 381 ? -55.378 -25.960 93.848 1.00 85.25 381 GLN A C 1
ATOM 3057 O O . GLN A 1 381 ? -54.725 -25.856 92.812 1.00 85.25 381 GLN A O 1
ATOM 3062 N N . MET A 1 382 ? -54.823 -25.720 95.041 1.00 82.81 382 MET A N 1
ATOM 3063 C CA . MET A 1 382 ? -53.418 -25.333 95.206 1.00 82.81 382 MET A CA 1
ATOM 3064 C C . MET A 1 382 ? -52.457 -26.435 94.728 1.00 82.81 382 MET A C 1
ATOM 3066 O O . MET A 1 382 ? -51.432 -26.142 94.114 1.00 82.81 382 MET A O 1
ATOM 3070 N N . ASN A 1 383 ? -52.786 -27.710 94.959 1.00 85.88 383 ASN A N 1
ATOM 3071 C CA . ASN A 1 383 ? -52.006 -28.840 94.450 1.00 85.88 383 ASN A CA 1
ATOM 3072 C C . ASN A 1 383 ? -52.097 -28.968 92.920 1.00 85.88 383 ASN A C 1
ATOM 3074 O O . ASN A 1 383 ? -51.073 -29.211 92.284 1.00 85.88 383 ASN A O 1
ATOM 3078 N N . GLU A 1 384 ? -53.272 -28.759 92.321 1.00 88.19 384 GLU A N 1
ATOM 3079 C CA . GLU A 1 384 ? -53.451 -28.740 90.861 1.00 88.19 384 GLU A CA 1
ATOM 3080 C C . GLU A 1 384 ? -52.671 -27.585 90.211 1.00 88.19 384 GLU A C 1
ATOM 3082 O O . GLU A 1 384 ? -51.957 -27.794 89.230 1.00 88.19 384 GLU A O 1
ATOM 3087 N N . ILE A 1 385 ? -52.717 -26.382 90.796 1.00 86.69 385 ILE A N 1
ATOM 3088 C CA . ILE A 1 385 ? -51.920 -25.225 90.355 1.00 86.69 385 ILE A CA 1
ATOM 3089 C C . ILE A 1 385 ? -50.418 -25.537 90.431 1.00 86.69 385 ILE A C 1
ATOM 3091 O O . ILE A 1 385 ? -49.695 -25.277 89.471 1.00 86.69 385 ILE A O 1
ATOM 3095 N N . ASN A 1 386 ? -49.945 -26.151 91.521 1.00 86.44 386 ASN A N 1
ATOM 3096 C CA . ASN A 1 386 ? -48.541 -26.552 91.662 1.00 86.44 386 ASN A CA 1
ATOM 3097 C C . ASN A 1 386 ? -48.122 -27.632 90.644 1.00 86.44 386 ASN A C 1
ATOM 3099 O O . ASN A 1 386 ? -47.002 -27.589 90.136 1.00 86.44 386 ASN A O 1
ATOM 3103 N N . GLN A 1 387 ? -48.999 -28.587 90.310 1.00 84.38 387 GLN A N 1
ATOM 3104 C CA . GLN A 1 387 ? -48.732 -29.586 89.266 1.00 84.38 387 GLN A CA 1
ATOM 3105 C C . GLN A 1 387 ? -48.656 -28.945 87.874 1.00 84.38 387 GLN A C 1
ATOM 3107 O O . GLN A 1 387 ? -47.705 -29.204 87.136 1.00 84.38 387 GLN A O 1
ATOM 3112 N N . ASN A 1 388 ? -49.598 -28.058 87.544 1.00 85.44 388 ASN A N 1
ATOM 3113 C CA . ASN A 1 388 ? -49.608 -27.323 86.279 1.00 85.44 388 ASN A CA 1
ATOM 3114 C C . ASN A 1 388 ? -48.372 -26.417 86.133 1.00 85.44 388 ASN A C 1
ATOM 3116 O O . ASN A 1 388 ? -47.745 -26.405 85.076 1.00 85.44 388 ASN A O 1
ATOM 3120 N N . LEU A 1 389 ? -47.975 -25.717 87.202 1.00 85.31 389 LEU A N 1
ATOM 3121 C CA . LEU A 1 389 ? -46.779 -24.869 87.220 1.00 85.31 389 LEU A CA 1
ATOM 3122 C C . LEU A 1 389 ? -45.497 -25.684 86.993 1.00 85.31 389 LEU A C 1
ATOM 3124 O O . LEU A 1 389 ? -44.659 -25.289 86.185 1.00 85.31 389 LEU A O 1
ATOM 3128 N N . ASN A 1 390 ? -45.358 -26.840 87.651 1.00 83.81 390 ASN A N 1
ATOM 3129 C CA . ASN A 1 390 ? -44.225 -27.740 87.421 1.00 83.81 390 ASN A CA 1
ATOM 3130 C C . ASN A 1 390 ? -44.187 -28.242 85.968 1.00 83.81 390 ASN A C 1
ATOM 3132 O O . ASN A 1 390 ? -43.116 -28.270 85.364 1.00 83.81 390 ASN A O 1
ATOM 3136 N N . HIS A 1 391 ? -45.341 -28.574 85.381 1.00 83.75 391 HIS A N 1
ATOM 3137 C CA . HIS A 1 391 ? -45.412 -29.007 83.986 1.00 83.75 391 HIS A CA 1
ATOM 3138 C C . HIS A 1 391 ? -45.062 -27.881 82.993 1.00 83.75 391 HIS A C 1
ATOM 3140 O O . HIS A 1 391 ? -44.345 -28.127 82.023 1.00 83.75 391 HIS A O 1
ATOM 3146 N N . GLU A 1 392 ? -45.484 -26.633 83.239 1.00 82.44 392 GLU A N 1
ATOM 3147 C CA . GLU A 1 392 ? -45.064 -25.495 82.404 1.00 82.44 392 GLU A CA 1
ATOM 3148 C C . GLU A 1 392 ? -43.555 -25.216 82.539 1.00 82.44 392 GLU A C 1
ATOM 3150 O O . GLU A 1 392 ? -42.897 -24.904 81.547 1.00 82.44 392 GLU A O 1
ATOM 3155 N N . VAL A 1 393 ? -42.972 -25.393 83.731 1.00 84.06 393 VAL A N 1
ATOM 3156 C CA . VAL A 1 393 ? -41.516 -25.299 83.937 1.00 84.06 393 VAL A CA 1
ATOM 3157 C C . VAL A 1 393 ? -40.768 -26.398 83.171 1.00 84.06 393 VAL A C 1
ATOM 3159 O O . VAL A 1 393 ? -39.779 -26.097 82.502 1.00 84.06 393 VAL A O 1
ATOM 3162 N N . GLU A 1 394 ? -41.241 -27.649 83.182 1.00 85.25 394 GLU A N 1
ATOM 3163 C CA . GLU A 1 394 ? -40.664 -28.720 82.352 1.00 85.25 394 GLU A CA 1
ATOM 3164 C C . GLU A 1 394 ? -40.762 -28.408 80.852 1.00 85.25 394 GLU A C 1
ATOM 3166 O O . GLU A 1 394 ? -39.781 -28.575 80.124 1.00 85.25 394 GLU A O 1
ATOM 3171 N N . LEU A 1 395 ? -41.911 -27.903 80.388 1.00 82.12 395 LEU A N 1
ATOM 3172 C CA . LEU A 1 395 ? -42.100 -27.492 78.995 1.00 82.12 395 LEU A CA 1
ATOM 3173 C C . LEU A 1 395 ? -41.158 -26.344 78.603 1.00 82.12 395 LEU A C 1
ATOM 3175 O O . LEU A 1 395 ? -40.550 -26.419 77.535 1.00 82.12 395 LEU A O 1
ATOM 3179 N N . ARG A 1 396 ? -40.981 -25.336 79.470 1.00 78.62 396 ARG A N 1
ATOM 3180 C CA . ARG A 1 396 ? -40.037 -24.221 79.269 1.00 78.62 396 ARG A CA 1
ATOM 3181 C C . ARG A 1 396 ? -38.592 -24.700 79.187 1.00 78.62 396 ARG A C 1
ATOM 3183 O O . ARG A 1 396 ? -37.900 -24.356 78.230 1.00 78.62 396 ARG A O 1
ATOM 3190 N N . ASN A 1 397 ? -38.161 -25.555 80.112 1.00 81.94 397 ASN A N 1
ATOM 3191 C CA . ASN A 1 397 ? -36.824 -26.157 80.083 1.00 81.94 397 ASN A CA 1
ATOM 3192 C C . ASN A 1 397 ? -36.604 -26.951 78.778 1.00 81.94 397 ASN A C 1
ATOM 3194 O O . ASN A 1 397 ? -35.566 -26.825 78.128 1.00 81.94 397 ASN A O 1
ATOM 3198 N N . ALA A 1 398 ? -37.615 -27.708 78.337 1.00 80.69 398 ALA A N 1
ATOM 3199 C CA . ALA A 1 398 ? -37.585 -28.469 77.089 1.00 80.69 398 ALA A CA 1
ATOM 3200 C C . ALA A 1 398 ? -37.707 -27.609 75.811 1.00 80.69 398 ALA A C 1
ATOM 3202 O O . ALA A 1 398 ? -37.466 -28.126 74.713 1.00 80.69 398 ALA A O 1
ATOM 3203 N N . THR A 1 399 ? -38.092 -26.330 75.906 1.00 79.19 399 THR A N 1
ATOM 3204 C CA . THR A 1 399 ? -37.954 -25.349 74.814 1.00 79.19 399 THR A CA 1
ATOM 3205 C C . THR A 1 399 ? -36.596 -24.656 74.843 1.00 79.19 399 THR A C 1
ATOM 3207 O O . THR A 1 399 ? -35.942 -24.636 73.804 1.00 79.19 399 THR A O 1
ATOM 3210 N N . GLU A 1 400 ? -36.106 -24.214 76.006 1.00 80.19 400 GLU A N 1
ATOM 3211 C CA . GLU A 1 400 ? -34.770 -23.611 76.139 1.00 80.19 400 GLU A CA 1
ATOM 3212 C C . GLU A 1 400 ? -33.666 -24.574 75.678 1.00 80.19 400 GLU A C 1
ATOM 3214 O O . GLU A 1 400 ? -32.732 -24.172 74.987 1.00 80.19 400 GLU A O 1
ATOM 3219 N N . GLU A 1 401 ? -33.774 -25.873 75.981 1.00 80.88 401 GLU A N 1
ATOM 3220 C CA . GLU A 1 401 ? -32.803 -26.865 75.508 1.00 80.88 401 GLU A CA 1
ATOM 3221 C C . GLU A 1 401 ? -32.856 -27.070 73.981 1.00 80.88 401 GLU A C 1
ATOM 3223 O O . GLU A 1 401 ? -31.823 -27.319 73.352 1.00 80.88 401 GLU A O 1
ATOM 3228 N N . LYS A 1 402 ? -34.021 -26.899 73.342 1.00 78.75 402 LYS A N 1
ATOM 3229 C CA . LYS A 1 402 ? -34.132 -26.916 71.872 1.00 78.75 402 LYS A CA 1
ATOM 3230 C C . LYS A 1 402 ? -33.539 -25.651 71.265 1.00 78.75 402 LYS A C 1
ATOM 3232 O O . LYS A 1 402 ? -32.733 -25.755 70.347 1.00 78.75 402 LYS A O 1
ATOM 3237 N N . GLU A 1 403 ? -33.871 -24.479 71.800 1.00 77.38 403 GLU A N 1
ATOM 3238 C CA . GLU A 1 403 ? -33.318 -23.189 71.368 1.00 77.38 403 GLU A CA 1
ATOM 3239 C C . GLU A 1 403 ? -31.792 -23.160 71.501 1.00 77.38 403 GLU A C 1
ATOM 3241 O O . GLU A 1 403 ? -31.093 -22.813 70.554 1.00 77.38 403 GLU A O 1
ATOM 3246 N N . LYS A 1 404 ? -31.251 -23.658 72.616 1.00 81.19 404 LYS A N 1
ATOM 3247 C CA . LYS A 1 404 ? -29.808 -23.800 72.860 1.00 81.19 404 LYS A CA 1
ATOM 3248 C C . LYS A 1 404 ? -29.114 -24.759 71.888 1.00 81.19 404 LYS A C 1
ATOM 3250 O O . LYS A 1 404 ? -27.937 -24.565 71.579 1.00 81.19 404 LYS A O 1
ATOM 3255 N N . ASN A 1 405 ? -29.814 -25.779 71.388 1.00 81.75 405 ASN A N 1
ATOM 3256 C CA . ASN A 1 405 ? -29.306 -26.637 70.315 1.00 81.75 405 ASN A CA 1
ATOM 3257 C C . ASN A 1 405 ? -29.400 -25.953 68.938 1.00 81.75 405 ASN A C 1
ATOM 3259 O O . ASN A 1 405 ? -28.438 -26.026 68.176 1.00 81.75 405 ASN A O 1
ATOM 3263 N N . TYR A 1 406 ? -30.473 -25.209 68.646 1.00 78.94 406 TYR A N 1
ATOM 3264 C CA . TYR A 1 406 ? -30.568 -24.402 67.424 1.00 78.94 406 TYR A CA 1
ATOM 3265 C C . TYR A 1 406 ? -29.510 -23.288 67.371 1.00 78.94 406 TYR A C 1
ATOM 3267 O O . TYR A 1 406 ? -28.869 -23.132 66.339 1.00 78.94 406 TYR A O 1
ATOM 3275 N N . GLU A 1 407 ? -29.244 -22.571 68.468 1.00 83.81 407 GLU A N 1
ATOM 3276 C CA . GLU A 1 407 ? -28.160 -21.576 68.562 1.00 83.81 407 GLU A CA 1
ATOM 3277 C C . GLU A 1 407 ? -26.791 -22.225 68.290 1.00 83.81 407 GLU A C 1
ATOM 3279 O O . GLU A 1 407 ? -25.968 -21.693 67.545 1.00 83.81 407 GLU A O 1
ATOM 3284 N N . LYS A 1 408 ? -26.563 -23.429 68.829 1.00 85.25 408 LYS A N 1
ATOM 3285 C CA . LYS A 1 408 ? -25.332 -24.203 68.618 1.00 85.25 408 LYS A CA 1
ATOM 3286 C C . LYS A 1 408 ? -25.158 -24.650 67.163 1.00 85.25 408 LYS A C 1
ATOM 3288 O O . LYS A 1 408 ? -24.032 -24.645 66.669 1.00 85.25 408 LYS A O 1
ATOM 3293 N N . ASP A 1 409 ? -26.238 -25.007 66.473 1.00 84.62 409 ASP A N 1
ATOM 3294 C CA . ASP A 1 409 ? -26.202 -25.385 65.055 1.00 84.62 409 ASP A CA 1
ATOM 3295 C C . ASP A 1 409 ? -26.139 -24.164 64.121 1.00 84.62 409 ASP A C 1
ATOM 3297 O O . ASP A 1 409 ? -25.426 -24.198 63.118 1.00 84.62 409 ASP A O 1
ATOM 3301 N N . LEU A 1 410 ? -26.760 -23.041 64.491 1.00 82.88 410 LEU A N 1
ATOM 3302 C CA . LEU A 1 410 ? -26.560 -21.745 63.836 1.00 82.88 410 LEU A CA 1
ATOM 3303 C C . LEU A 1 410 ? -25.106 -21.271 63.962 1.00 82.88 410 LEU A C 1
ATOM 3305 O O . LEU A 1 410 ? -24.549 -20.760 62.991 1.00 82.88 410 LEU A O 1
ATOM 3309 N N . GLU A 1 411 ? -24.455 -21.478 65.108 1.00 88.88 411 GLU A N 1
ATOM 3310 C CA . GLU A 1 411 ? -23.040 -21.138 65.277 1.00 88.88 411 GLU A CA 1
ATOM 3311 C C . GLU A 1 411 ? -22.111 -22.102 64.517 1.00 88.88 411 GLU A C 1
ATOM 3313 O O . GLU A 1 411 ? -21.110 -21.651 63.959 1.00 88.88 411 GLU A O 1
ATOM 3318 N N . LYS A 1 412 ? -22.454 -23.393 64.364 1.00 88.19 412 LYS A N 1
ATOM 3319 C CA . LYS A 1 412 ? -21.763 -24.265 63.389 1.00 88.19 412 LYS A CA 1
ATOM 3320 C C . LYS A 1 412 ? -21.880 -23.695 61.976 1.00 88.19 412 LYS A C 1
ATOM 3322 O O . LYS A 1 412 ? -20.857 -23.468 61.343 1.00 88.19 412 LYS A O 1
ATOM 3327 N N . LEU A 1 413 ? -23.096 -23.385 61.516 1.00 87.19 413 LEU A N 1
ATOM 3328 C CA . LEU A 1 413 ? -23.348 -22.851 60.172 1.00 87.19 413 LEU A CA 1
ATOM 3329 C C . LEU A 1 413 ? -22.657 -21.497 59.933 1.00 87.19 413 LEU A C 1
ATOM 3331 O O . LEU A 1 413 ? -22.124 -21.266 58.849 1.00 87.19 413 LEU A O 1
ATOM 3335 N N . ARG A 1 414 ? -22.587 -20.615 60.941 1.00 88.50 414 ARG A N 1
ATOM 3336 C CA . ARG A 1 414 ? -21.791 -19.374 60.884 1.00 88.50 414 ARG A CA 1
ATOM 3337 C C . ARG A 1 414 ? -20.305 -19.668 60.684 1.00 88.50 414 ARG A C 1
ATOM 3339 O O . ARG A 1 414 ? -19.659 -18.973 59.905 1.00 88.50 414 ARG A O 1
ATOM 3346 N N . ASN A 1 415 ? -19.752 -20.663 61.377 1.00 89.69 415 ASN A N 1
ATOM 3347 C CA . ASN A 1 415 ? -18.332 -20.996 61.274 1.00 89.69 415 ASN A CA 1
ATOM 3348 C C . ASN A 1 415 ? -18.004 -21.778 59.994 1.00 89.69 415 ASN A C 1
ATOM 3350 O O . ASN A 1 415 ? -17.025 -21.440 59.343 1.00 89.69 415 ASN A O 1
ATOM 3354 N N . GLU A 1 416 ? -18.863 -22.695 59.545 1.00 89.81 416 GLU A N 1
ATOM 3355 C CA . GLU A 1 416 ? -18.775 -23.316 58.215 1.00 89.81 416 GLU A CA 1
ATOM 3356 C C . GLU A 1 416 ? -18.861 -22.268 57.096 1.00 89.81 416 GLU A C 1
ATOM 3358 O O . GLU A 1 416 ? -18.071 -22.321 56.152 1.00 89.81 416 GLU A O 1
ATOM 3363 N N . LYS A 1 417 ? -19.740 -21.258 57.224 1.00 91.38 417 LYS A N 1
ATOM 3364 C CA . LYS A 1 417 ? -19.782 -20.123 56.290 1.00 91.38 417 LYS A CA 1
ATOM 3365 C C . LYS A 1 417 ? -18.452 -19.367 56.280 1.00 91.38 417 LYS A C 1
ATOM 3367 O O . LYS A 1 417 ? -17.907 -19.186 55.198 1.00 91.38 417 LYS A O 1
ATOM 3372 N N . LYS A 1 418 ? -17.911 -18.964 57.441 1.00 90.38 418 LYS A N 1
ATOM 3373 C CA . LYS A 1 418 ? -16.595 -18.290 57.532 1.00 90.38 418 LYS A CA 1
ATOM 3374 C C . LYS A 1 418 ? -15.499 -19.132 56.872 1.00 90.38 418 LYS A C 1
ATOM 3376 O O . LYS A 1 418 ? -14.705 -18.607 56.104 1.00 90.38 418 LYS A O 1
ATOM 3381 N N . ASP A 1 419 ? -15.490 -20.439 57.117 1.00 90.50 419 ASP A N 1
ATOM 3382 C CA . ASP A 1 419 ? -14.533 -21.382 56.539 1.00 90.50 419 ASP A CA 1
ATOM 3383 C C . ASP A 1 419 ? -14.626 -21.459 55.008 1.00 90.50 419 ASP A C 1
ATOM 3385 O O . ASP A 1 419 ? -13.602 -21.535 54.328 1.00 90.50 419 ASP A O 1
ATOM 3389 N N . ILE A 1 420 ? -15.841 -21.443 54.454 1.00 90.62 420 ILE A N 1
ATOM 3390 C CA . ILE A 1 420 ? -16.083 -21.378 53.006 1.00 90.62 420 ILE A CA 1
ATOM 3391 C C . ILE A 1 420 ? -15.649 -20.013 52.458 1.00 90.62 420 ILE A C 1
ATOM 3393 O O . ILE A 1 420 ? -14.942 -19.969 51.460 1.00 90.62 420 ILE A O 1
ATOM 3397 N N . GLU A 1 421 ? -16.006 -18.922 53.134 1.00 90.19 421 GLU A N 1
ATOM 3398 C CA . GLU A 1 421 ? -15.726 -17.527 52.761 1.00 90.19 421 GLU A CA 1
ATOM 3399 C C . GLU A 1 421 ? -14.210 -17.232 52.757 1.00 90.19 421 GLU A C 1
ATOM 3401 O O . GLU A 1 421 ? -13.693 -16.582 51.843 1.00 90.19 421 GLU A O 1
ATOM 3406 N N . ILE A 1 422 ? -13.461 -17.819 53.699 1.00 92.94 422 ILE A N 1
ATOM 3407 C CA . ILE A 1 422 ? -11.990 -17.842 53.724 1.00 92.94 422 ILE A CA 1
ATOM 3408 C C . ILE A 1 422 ? -11.438 -18.662 52.552 1.00 92.94 422 ILE A C 1
ATOM 3410 O O . ILE A 1 422 ? -10.555 -18.177 51.847 1.00 92.94 422 ILE A O 1
ATOM 3414 N N . LYS A 1 423 ? -11.958 -19.871 52.292 1.00 93.00 423 LYS A N 1
ATOM 3415 C CA . LYS A 1 423 ? -11.504 -20.726 51.174 1.00 93.00 423 LYS A CA 1
ATOM 3416 C C . LYS A 1 423 ? -11.785 -20.086 49.809 1.00 93.00 423 LYS A C 1
ATOM 3418 O O . LYS A 1 423 ? -10.944 -20.182 48.918 1.00 93.00 423 LYS A O 1
ATOM 3423 N N . THR A 1 424 ? -12.910 -19.389 49.634 1.00 87.94 424 THR A N 1
ATOM 3424 C CA . THR A 1 424 ? -13.197 -18.628 48.409 1.00 87.94 424 THR A CA 1
ATOM 3425 C C . THR A 1 424 ? -12.301 -17.404 48.284 1.00 87.94 424 THR A C 1
ATOM 3427 O O . THR A 1 424 ? -11.785 -17.169 47.200 1.00 87.94 424 THR A O 1
ATOM 3430 N N . SER A 1 425 ? -12.034 -16.678 49.375 1.00 90.56 425 SER A N 1
ATOM 3431 C CA . SER A 1 425 ? -11.115 -15.526 49.362 1.00 90.56 425 SER A CA 1
ATOM 3432 C C . SER A 1 425 ? -9.682 -15.950 49.022 1.00 90.56 425 SER A C 1
ATOM 3434 O O . SER A 1 425 ? -9.053 -15.376 48.140 1.00 90.56 425 SER A O 1
ATOM 3436 N N . GLN A 1 426 ? -9.194 -17.033 49.637 1.00 92.50 426 GLN A N 1
ATOM 3437 C CA . GLN A 1 426 ? -7.924 -17.664 49.268 1.00 92.50 426 GLN A CA 1
ATOM 3438 C C . GLN A 1 426 ? -7.908 -18.071 47.792 1.00 92.50 426 GLN A C 1
ATOM 3440 O O . GLN A 1 426 ? -6.887 -17.892 47.132 1.00 92.50 426 GLN A O 1
ATOM 3445 N N . LYS A 1 427 ? -9.028 -18.584 47.257 1.00 92.75 427 LYS A N 1
ATOM 3446 C CA . LYS A 1 427 ? -9.100 -19.010 45.857 1.00 92.75 427 LYS A CA 1
ATOM 3447 C C . LYS A 1 427 ? -9.167 -17.858 44.855 1.00 92.75 427 LYS A C 1
ATOM 3449 O O . LYS A 1 427 ? -8.647 -18.018 43.755 1.00 92.75 427 LYS A O 1
ATOM 3454 N N . ILE A 1 428 ? -9.763 -16.730 45.234 1.00 92.00 428 ILE A N 1
ATOM 3455 C CA . ILE A 1 428 ? -9.752 -15.484 44.458 1.00 92.00 428 ILE A CA 1
ATOM 3456 C C . ILE A 1 428 ? -8.318 -14.954 44.381 1.00 92.00 428 ILE A C 1
ATOM 3458 O O . ILE A 1 428 ? -7.789 -14.855 43.280 1.00 92.00 428 ILE A O 1
ATOM 3462 N N . ASN A 1 429 ? -7.634 -14.795 45.519 1.00 92.44 429 ASN A N 1
ATOM 3463 C CA . ASN A 1 429 ? -6.230 -14.366 45.550 1.00 92.44 429 ASN A CA 1
ATOM 3464 C C . ASN A 1 429 ? -5.328 -15.298 44.711 1.00 92.44 429 ASN A C 1
ATOM 3466 O O . ASN A 1 429 ? -4.532 -14.843 43.898 1.00 92.44 429 ASN A O 1
ATOM 3470 N N . GLU A 1 430 ? -5.518 -16.619 44.830 1.00 94.12 430 GLU A N 1
ATOM 3471 C CA . GLU A 1 430 ? -4.836 -17.627 44.006 1.00 94.12 430 GLU A CA 1
ATOM 3472 C C . GLU A 1 430 ? -5.059 -17.453 42.491 1.00 94.12 430 GLU A C 1
ATOM 3474 O O . GLU A 1 430 ? -4.259 -17.962 41.703 1.00 94.12 430 GLU A O 1
ATOM 3479 N N . LEU A 1 431 ? -6.186 -16.877 42.070 1.00 92.38 431 LEU A N 1
ATOM 3480 C CA . LEU A 1 431 ? -6.520 -16.628 40.668 1.00 92.38 431 LEU A CA 1
ATOM 3481 C C . LEU A 1 431 ? -6.004 -15.261 40.215 1.00 92.38 431 LEU A C 1
ATOM 3483 O O . LEU A 1 431 ? -5.491 -15.180 39.103 1.00 92.38 431 LEU A O 1
ATOM 3487 N N . ASP A 1 432 ? -6.046 -14.247 41.078 1.00 94.38 432 ASP A N 1
ATOM 3488 C CA . ASP A 1 432 ? -5.479 -12.921 40.820 1.00 94.38 432 ASP A CA 1
ATOM 3489 C C . ASP A 1 432 ? -3.949 -12.981 40.677 1.00 94.38 432 ASP A C 1
ATOM 3491 O O . ASP A 1 432 ? -3.410 -12.447 39.709 1.00 94.38 432 ASP A O 1
ATOM 3495 N N . ASP A 1 433 ? -3.247 -13.737 41.532 1.00 93.75 433 ASP A N 1
ATOM 3496 C CA . ASP A 1 433 ? -1.804 -14.006 41.394 1.00 93.75 433 ASP A CA 1
ATOM 3497 C C . ASP A 1 433 ? -1.471 -14.638 40.027 1.00 93.75 433 ASP A C 1
ATOM 3499 O O . ASP A 1 433 ? -0.481 -14.291 39.377 1.00 93.75 433 ASP A O 1
ATOM 3503 N N . LYS A 1 434 ? -2.318 -15.567 39.556 1.00 93.75 434 LYS A N 1
ATOM 3504 C CA . LYS A 1 434 ? -2.147 -16.238 38.254 1.00 93.75 434 LYS A CA 1
ATOM 3505 C C . LYS A 1 434 ? -2.518 -15.329 37.083 1.00 93.75 434 LYS A C 1
ATOM 3507 O O . LYS A 1 434 ? -1.868 -15.405 36.042 1.00 93.75 434 LYS A O 1
ATOM 3512 N N . LEU A 1 435 ? -3.527 -14.473 37.243 1.00 93.12 435 LEU A N 1
ATOM 3513 C CA . LEU A 1 435 ? -3.918 -13.460 36.265 1.00 93.12 435 LEU A CA 1
ATOM 3514 C C . LEU A 1 435 ? -2.787 -12.445 36.075 1.00 93.12 435 LEU A C 1
ATOM 3516 O O . LEU A 1 435 ? -2.413 -12.159 34.941 1.00 93.12 435 LEU A O 1
ATOM 3520 N N . LEU A 1 436 ? -2.206 -11.958 37.172 1.00 94.50 436 LEU A N 1
ATOM 3521 C CA . LEU A 1 436 ? -1.111 -10.991 37.177 1.00 94.50 436 LEU A CA 1
ATOM 3522 C C . LEU A 1 436 ? 0.167 -11.599 36.576 1.00 94.50 436 LEU A C 1
ATOM 3524 O O . LEU A 1 436 ? 0.786 -10.986 35.706 1.00 94.50 436 LEU A O 1
ATOM 3528 N N . ALA A 1 437 ? 0.504 -12.847 36.924 1.00 92.19 437 ALA A N 1
ATOM 3529 C CA . ALA A 1 437 ? 1.603 -13.578 36.288 1.00 92.19 437 ALA A CA 1
ATOM 3530 C C . ALA A 1 437 ? 1.384 -13.792 34.774 1.00 92.19 437 ALA A C 1
ATOM 3532 O O . ALA A 1 437 ? 2.317 -13.633 33.985 1.00 92.19 437 ALA A O 1
ATOM 3533 N N . ALA A 1 438 ? 0.157 -14.106 34.341 1.00 91.38 438 ALA A N 1
ATOM 3534 C CA . ALA A 1 438 ? -0.175 -14.244 32.922 1.00 91.38 438 ALA A CA 1
ATOM 3535 C C . ALA A 1 438 ? -0.122 -12.897 32.175 1.00 91.38 438 ALA A C 1
ATOM 3537 O O . ALA A 1 438 ? 0.394 -12.834 31.060 1.00 91.38 438 ALA A O 1
ATOM 3538 N N . GLN A 1 439 ? -0.590 -11.806 32.790 1.00 93.56 439 GLN A N 1
ATOM 3539 C CA . GLN A 1 439 ? -0.464 -10.447 32.249 1.00 93.56 439 GLN A CA 1
ATOM 3540 C C . GLN A 1 439 ? 1.005 -10.030 32.100 1.00 93.56 439 GLN A C 1
ATOM 3542 O O . GLN A 1 439 ? 1.373 -9.444 31.081 1.00 93.56 439 GLN A O 1
ATOM 3547 N N . GLN A 1 440 ? 1.862 -10.378 33.066 1.00 94.56 440 GLN A N 1
ATOM 3548 C CA . GLN A 1 440 ? 3.299 -10.130 32.973 1.00 94.56 440 GLN A CA 1
ATOM 3549 C C . GLN A 1 440 ? 3.935 -10.915 31.812 1.00 94.56 440 GLN A C 1
ATOM 3551 O O . GLN A 1 440 ? 4.631 -10.315 30.994 1.00 94.56 440 GLN A O 1
ATOM 3556 N N . GLN A 1 441 ? 3.624 -12.208 31.661 1.00 95.06 441 GLN A N 1
ATOM 3557 C CA . GLN A 1 441 ? 4.094 -13.013 30.521 1.00 95.06 441 GLN A CA 1
ATOM 3558 C C . GLN A 1 441 ? 3.617 -12.455 29.171 1.00 95.06 441 GLN A C 1
ATOM 3560 O O . GLN A 1 441 ? 4.385 -12.421 28.211 1.00 95.06 441 GLN A O 1
ATOM 3565 N N . ILE A 1 442 ? 2.373 -11.968 29.085 1.00 92.44 442 ILE A N 1
ATOM 3566 C CA . ILE A 1 442 ? 1.861 -11.288 27.884 1.00 92.44 442 ILE A CA 1
ATOM 3567 C C . ILE A 1 442 ? 2.664 -10.008 27.605 1.00 92.44 442 ILE A C 1
ATOM 3569 O O . ILE A 1 442 ? 3.028 -9.767 26.458 1.00 92.44 442 ILE A O 1
ATOM 3573 N N . SER A 1 443 ? 3.000 -9.219 28.630 1.00 92.81 443 SER A N 1
ATOM 3574 C CA . SER A 1 443 ? 3.828 -8.012 28.485 1.00 92.81 443 SER A CA 1
ATOM 3575 C C . SER A 1 443 ? 5.239 -8.330 27.962 1.00 92.81 443 SER A C 1
ATOM 3577 O O . SER A 1 443 ? 5.699 -7.715 26.998 1.00 92.81 443 SER A O 1
ATOM 3579 N N . GLU A 1 444 ? 5.896 -9.347 28.527 1.00 93.62 444 GLU A N 1
ATOM 3580 C CA . GLU A 1 444 ? 7.221 -9.828 28.104 1.00 93.62 444 GLU A CA 1
ATOM 3581 C C . GLU A 1 444 ? 7.203 -10.364 26.658 1.00 93.62 444 GLU A C 1
ATOM 3583 O O . GLU A 1 444 ? 8.083 -10.039 25.853 1.00 93.62 444 GLU A O 1
ATOM 3588 N N . LEU A 1 445 ? 6.155 -11.102 26.271 1.00 92.62 445 LEU A N 1
ATOM 3589 C CA . LEU A 1 445 ? 5.938 -11.532 24.886 1.00 92.62 445 LEU A CA 1
ATOM 3590 C C . LEU A 1 445 ? 5.663 -10.348 23.944 1.00 92.62 445 LEU A C 1
ATOM 3592 O O . LEU A 1 445 ? 6.199 -10.319 22.839 1.00 92.62 445 LEU A O 1
ATOM 3596 N N . CYS A 1 446 ? 4.896 -9.339 24.364 1.00 93.25 446 CYS A N 1
ATOM 3597 C CA . CYS A 1 446 ? 4.660 -8.127 23.574 1.00 93.25 446 CYS A CA 1
ATOM 3598 C C . CYS A 1 446 ? 5.934 -7.292 23.363 1.00 93.25 446 CYS A C 1
ATOM 3600 O O . CYS A 1 446 ? 6.081 -6.679 22.304 1.00 93.25 446 CYS A O 1
ATOM 3602 N N . LEU A 1 447 ? 6.858 -7.263 24.330 1.00 91.56 447 LEU A N 1
ATOM 3603 C CA . LEU A 1 447 ? 8.186 -6.664 24.150 1.00 91.56 447 LEU A CA 1
ATOM 3604 C C . LEU A 1 447 ? 9.028 -7.492 23.170 1.00 91.56 447 LEU A C 1
ATOM 3606 O O . LEU A 1 447 ? 9.530 -6.944 22.192 1.00 91.56 447 LEU A O 1
ATOM 3610 N N . THR A 1 448 ? 9.068 -8.815 23.353 1.00 94.06 448 THR A N 1
ATOM 3611 C CA . THR A 1 448 ? 9.785 -9.746 22.463 1.00 94.06 448 THR A CA 1
ATOM 3612 C C . THR A 1 448 ? 9.299 -9.635 21.010 1.00 94.06 448 THR A C 1
ATOM 3614 O O . THR A 1 448 ? 10.099 -9.663 20.078 1.00 94.06 448 THR A O 1
ATOM 3617 N N . ILE A 1 449 ? 7.990 -9.478 20.784 1.00 89.88 449 ILE A N 1
ATOM 3618 C CA . ILE A 1 449 ? 7.420 -9.281 19.441 1.00 89.88 449 ILE A CA 1
ATOM 3619 C C . ILE A 1 449 ? 7.887 -7.948 18.840 1.00 89.88 449 ILE A C 1
ATOM 3621 O O . ILE A 1 449 ? 8.336 -7.942 17.699 1.00 89.88 449 ILE A O 1
ATOM 3625 N N . LYS A 1 450 ? 7.876 -6.845 19.604 1.00 91.44 450 LYS A N 1
ATOM 3626 C CA . LYS A 1 450 ? 8.359 -5.532 19.129 1.00 91.44 450 LYS A CA 1
ATOM 3627 C C . LYS A 1 450 ? 9.841 -5.546 18.748 1.00 91.44 450 LYS A C 1
ATOM 3629 O O . LYS A 1 450 ? 10.209 -4.934 17.749 1.00 91.44 450 LYS A O 1
ATOM 3634 N N . GLU A 1 451 ? 10.678 -6.248 19.510 1.00 91.88 451 GLU A N 1
ATOM 3635 C CA . GLU A 1 451 ? 12.094 -6.442 19.173 1.00 91.88 451 GLU A CA 1
ATOM 3636 C C . GLU A 1 451 ? 12.244 -7.229 17.863 1.00 91.88 451 GLU A C 1
ATOM 3638 O O . GLU A 1 451 ? 12.955 -6.797 16.955 1.00 91.88 451 GLU A O 1
ATOM 3643 N N . ARG A 1 452 ? 11.491 -8.325 17.700 1.00 89.38 452 ARG A N 1
ATOM 3644 C CA . ARG A 1 452 ? 11.504 -9.122 16.461 1.00 89.38 452 ARG A CA 1
ATOM 3645 C C . ARG A 1 452 ? 10.939 -8.372 15.255 1.00 89.38 452 ARG A C 1
ATOM 3647 O O . ARG A 1 452 ? 11.430 -8.583 14.149 1.00 89.38 452 ARG A O 1
ATOM 3654 N N . ASP A 1 453 ? 9.958 -7.492 15.439 1.00 92.62 453 ASP A N 1
ATOM 3655 C CA . ASP A 1 453 ? 9.451 -6.612 14.381 1.00 92.62 453 ASP A CA 1
ATOM 3656 C C . ASP A 1 453 ? 10.496 -5.566 13.966 1.00 92.62 453 ASP A C 1
ATOM 3658 O O . ASP A 1 453 ? 10.639 -5.289 12.773 1.00 92.62 453 ASP A O 1
ATOM 3662 N N . ALA A 1 454 ? 11.273 -5.026 14.912 1.00 89.62 454 ALA A N 1
ATOM 3663 C CA . ALA A 1 454 ? 12.389 -4.128 14.616 1.00 89.62 454 ALA A CA 1
ATOM 3664 C C . ALA A 1 454 ? 13.515 -4.850 13.849 1.00 89.62 454 ALA A C 1
ATOM 3666 O O . ALA A 1 454 ? 13.949 -4.362 12.802 1.00 89.62 454 ALA A O 1
ATOM 3667 N N . ASP A 1 455 ? 13.915 -6.049 14.289 1.00 92.25 455 ASP A N 1
ATOM 3668 C CA . ASP A 1 455 ? 14.869 -6.913 13.574 1.00 92.25 455 ASP A CA 1
ATOM 3669 C C . ASP A 1 455 ? 14.375 -7.272 12.163 1.00 92.25 455 ASP A C 1
ATOM 3671 O O . ASP A 1 455 ? 15.140 -7.274 11.194 1.00 92.25 455 ASP A O 1
ATOM 3675 N N . LEU A 1 456 ? 13.078 -7.556 12.015 1.00 92.69 456 LEU A N 1
ATOM 3676 C CA . LEU A 1 456 ? 12.459 -7.913 10.741 1.00 92.69 456 LEU A CA 1
ATOM 3677 C C . LEU A 1 456 ? 12.357 -6.704 9.799 1.00 92.69 456 LEU A C 1
ATOM 3679 O O . LEU A 1 456 ? 12.562 -6.861 8.592 1.00 92.69 456 LEU A O 1
ATOM 3683 N N . GLN A 1 457 ? 12.115 -5.494 10.315 1.00 90.75 457 GLN A N 1
ATOM 3684 C CA . GLN A 1 457 ? 12.235 -4.253 9.540 1.00 90.75 457 GLN A CA 1
ATOM 3685 C C . GLN A 1 457 ? 13.685 -3.983 9.118 1.00 90.75 457 GLN A C 1
ATOM 3687 O O . GLN A 1 457 ? 13.924 -3.688 7.946 1.00 90.75 457 GLN A O 1
ATOM 3692 N N . TYR A 1 458 ? 14.657 -4.153 10.018 1.00 93.12 458 TYR A N 1
ATOM 3693 C CA . TYR A 1 458 ? 16.081 -4.002 9.707 1.00 93.12 458 TYR A CA 1
ATOM 3694 C C . TYR A 1 458 ? 16.537 -5.002 8.632 1.00 93.12 458 TYR A C 1
ATOM 3696 O O . TYR A 1 458 ? 17.177 -4.627 7.649 1.00 93.12 458 TYR A O 1
ATOM 3704 N N . SER A 1 459 ? 16.127 -6.267 8.752 1.00 88.94 459 SER A N 1
ATOM 3705 C CA . SER A 1 459 ? 16.392 -7.319 7.765 1.00 88.94 459 SER A CA 1
ATOM 3706 C C . SER A 1 459 ? 15.749 -7.012 6.404 1.00 88.94 459 SER A C 1
ATOM 3708 O O . SER A 1 459 ? 16.421 -7.085 5.372 1.00 88.94 459 SER A O 1
ATOM 3710 N N . LYS A 1 460 ? 14.487 -6.548 6.381 1.00 89.00 460 LYS A N 1
ATOM 3711 C CA . LYS A 1 460 ? 13.829 -6.041 5.159 1.00 89.00 460 LYS A CA 1
ATOM 3712 C C . LYS A 1 460 ? 14.586 -4.862 4.541 1.00 89.00 460 LYS A C 1
ATOM 3714 O O . LYS A 1 460 ? 14.743 -4.827 3.322 1.00 89.00 460 LYS A O 1
ATOM 3719 N N . GLN A 1 461 ? 15.089 -3.926 5.346 1.00 89.94 461 GLN A N 1
ATOM 3720 C CA . GLN A 1 461 ? 15.875 -2.789 4.859 1.00 89.94 461 GLN A CA 1
ATOM 3721 C C . GLN A 1 461 ? 17.210 -3.246 4.250 1.00 89.94 461 GLN A C 1
ATOM 3723 O O . GLN A 1 461 ? 17.588 -2.774 3.177 1.00 89.94 461 GLN A O 1
ATOM 3728 N N . GLN A 1 462 ? 17.902 -4.205 4.873 1.00 88.56 462 GLN A N 1
ATOM 3729 C CA . GLN A 1 462 ? 19.133 -4.785 4.327 1.00 88.56 462 GLN A CA 1
ATOM 3730 C C . GLN A 1 462 ? 18.883 -5.560 3.022 1.00 88.56 462 GLN A C 1
ATOM 3732 O O . GLN A 1 462 ? 19.636 -5.390 2.061 1.00 88.56 462 GLN A O 1
ATOM 3737 N N . LEU A 1 463 ? 17.801 -6.341 2.938 1.00 84.38 463 LEU A N 1
ATOM 3738 C CA . LEU A 1 463 ? 17.375 -7.007 1.700 1.00 84.38 463 LEU A CA 1
ATOM 3739 C C . LEU A 1 463 ? 17.010 -6.001 0.601 1.00 84.38 463 LEU A C 1
ATOM 3741 O O . LEU A 1 463 ? 17.438 -6.170 -0.541 1.00 84.38 463 LEU A O 1
ATOM 3745 N N . GLY A 1 464 ? 16.302 -4.917 0.930 1.00 89.06 464 GLY A N 1
ATOM 3746 C CA . GLY A 1 464 ? 16.024 -3.817 0.002 1.00 89.06 464 GLY A CA 1
ATOM 3747 C C . GLY A 1 464 ? 17.305 -3.154 -0.512 1.00 89.06 464 GLY A C 1
ATOM 3748 O O . GLY A 1 464 ? 17.476 -2.979 -1.717 1.00 89.06 464 GLY A O 1
ATOM 3749 N N . ASN A 1 465 ? 18.268 -2.885 0.374 1.00 88.31 465 ASN A N 1
ATOM 3750 C CA . ASN A 1 465 ? 19.576 -2.340 0.006 1.00 88.31 465 ASN A CA 1
ATOM 3751 C C . ASN A 1 465 ? 20.381 -3.290 -0.901 1.00 88.31 465 ASN A C 1
ATOM 3753 O O . ASN A 1 465 ? 21.022 -2.831 -1.848 1.00 88.31 465 ASN A O 1
ATOM 3757 N N . GLN A 1 466 ? 20.343 -4.606 -0.664 1.00 85.88 466 GLN A N 1
ATOM 3758 C CA . GLN A 1 466 ? 20.971 -5.588 -1.559 1.00 85.88 466 GLN A CA 1
ATOM 3759 C C . GLN A 1 466 ? 20.233 -5.716 -2.901 1.00 85.88 466 GLN A C 1
ATOM 3761 O O . GLN A 1 466 ? 20.881 -5.824 -3.943 1.00 85.88 466 GLN A O 1
ATOM 3766 N N . THR A 1 467 ? 18.902 -5.626 -2.903 1.00 86.62 467 THR A N 1
ATOM 3767 C CA . THR A 1 467 ? 18.070 -5.624 -4.120 1.00 86.62 467 THR A CA 1
ATOM 3768 C C . THR A 1 467 ? 18.369 -4.395 -4.982 1.00 86.62 467 THR A C 1
ATOM 3770 O O . THR A 1 467 ? 18.566 -4.512 -6.188 1.00 86.62 467 THR A O 1
ATOM 3773 N N . ASN A 1 468 ? 18.526 -3.220 -4.367 1.00 85.38 468 ASN A N 1
ATOM 3774 C CA . ASN A 1 468 ? 18.924 -2.002 -5.071 1.00 85.38 468 ASN A CA 1
ATOM 3775 C C . ASN A 1 468 ? 20.352 -2.113 -5.631 1.00 85.38 468 ASN A C 1
ATOM 3777 O O . ASN A 1 468 ? 20.559 -1.855 -6.813 1.00 85.38 468 ASN A O 1
ATOM 3781 N N . ARG A 1 469 ? 21.327 -2.593 -4.845 1.00 85.75 469 ARG A N 1
ATOM 3782 C CA . ARG A 1 469 ? 22.713 -2.804 -5.318 1.00 85.75 469 ARG A CA 1
ATOM 3783 C C . ARG A 1 469 ? 22.809 -3.811 -6.467 1.00 85.75 469 ARG A C 1
ATOM 3785 O O . ARG A 1 469 ? 23.584 -3.601 -7.399 1.00 85.75 469 ARG A O 1
ATOM 3792 N N . THR A 1 470 ? 22.038 -4.898 -6.418 1.00 85.94 470 THR A N 1
ATOM 3793 C CA . THR A 1 470 ? 21.987 -5.891 -7.504 1.00 85.94 470 THR A CA 1
ATOM 3794 C C . THR A 1 470 ? 21.277 -5.339 -8.737 1.00 85.94 470 THR A C 1
ATOM 3796 O O . THR A 1 470 ? 21.791 -5.532 -9.837 1.00 85.94 470 THR A O 1
ATOM 3799 N N . LYS A 1 471 ? 20.202 -4.554 -8.578 1.00 87.75 471 LYS A N 1
ATOM 3800 C CA . LYS A 1 471 ? 19.569 -3.816 -9.683 1.00 87.75 471 LYS A CA 1
ATOM 3801 C C . LYS A 1 471 ? 20.528 -2.814 -10.330 1.00 87.75 471 LYS A C 1
ATOM 3803 O O . LYS A 1 471 ? 20.724 -2.875 -11.535 1.00 87.75 471 LYS A O 1
ATOM 3808 N N . GLU A 1 472 ? 21.227 -1.979 -9.559 1.00 85.81 472 GLU A N 1
ATOM 3809 C CA . GLU A 1 472 ? 22.252 -1.073 -10.101 1.00 85.81 472 GLU A CA 1
ATOM 3810 C C . GLU A 1 472 ? 23.420 -1.819 -10.779 1.00 85.81 472 GLU A C 1
ATOM 3812 O O . GLU A 1 472 ? 24.108 -1.259 -11.635 1.00 85.81 472 GLU A O 1
ATOM 3817 N N . SER A 1 473 ? 23.725 -3.047 -10.347 1.00 85.12 473 SER A N 1
ATOM 3818 C CA . SER A 1 473 ? 24.743 -3.898 -10.974 1.00 85.12 473 SER A CA 1
ATOM 3819 C C . SER A 1 473 ? 24.247 -4.438 -12.319 1.00 85.12 473 SER A C 1
ATOM 3821 O O . SER A 1 473 ? 24.951 -4.321 -13.321 1.00 85.12 473 SER A O 1
ATOM 3823 N N . ALA A 1 474 ? 23.001 -4.920 -12.372 1.00 86.06 474 ALA A N 1
ATOM 3824 C CA . ALA A 1 474 ? 22.333 -5.323 -13.605 1.00 86.06 474 ALA A CA 1
ATOM 3825 C C . ALA A 1 474 ? 22.184 -4.144 -14.582 1.00 86.06 474 ALA A C 1
ATOM 3827 O O . ALA A 1 474 ? 22.529 -4.282 -15.748 1.00 86.06 474 ALA A O 1
ATOM 3828 N N . ASP A 1 475 ? 21.785 -2.959 -14.116 1.00 87.75 475 ASP A N 1
ATOM 3829 C CA . ASP A 1 475 ? 21.687 -1.746 -14.936 1.00 87.75 475 ASP A CA 1
ATOM 3830 C C . ASP A 1 475 ? 23.053 -1.312 -15.492 1.00 87.75 475 ASP A C 1
ATOM 3832 O O . ASP A 1 475 ? 23.146 -0.869 -16.637 1.00 87.75 475 ASP A O 1
ATOM 3836 N N . ARG A 1 476 ? 24.135 -1.452 -14.711 1.00 87.12 476 ARG A N 1
ATOM 3837 C CA . ARG A 1 476 ? 25.511 -1.238 -15.195 1.00 87.12 476 ARG A CA 1
ATOM 3838 C C . ARG A 1 476 ? 25.895 -2.268 -16.258 1.00 87.12 476 ARG A C 1
ATOM 3840 O O . ARG A 1 476 ? 26.403 -1.878 -17.304 1.00 87.12 476 ARG A O 1
ATOM 3847 N N . TYR A 1 477 ? 25.607 -3.546 -16.027 1.00 89.88 477 TYR A N 1
ATOM 3848 C CA . TYR A 1 477 ? 25.893 -4.623 -16.974 1.00 89.88 477 TYR A CA 1
ATOM 3849 C C . TYR A 1 477 ? 25.088 -4.492 -18.279 1.00 89.88 477 TYR A C 1
ATOM 3851 O O . TYR A 1 477 ? 25.647 -4.650 -19.359 1.00 89.88 477 TYR A O 1
ATOM 3859 N N . ASN A 1 478 ? 23.813 -4.103 -18.199 1.00 90.19 478 ASN A N 1
ATOM 3860 C CA . ASN A 1 478 ? 22.947 -3.845 -19.350 1.00 90.19 478 ASN A CA 1
ATOM 3861 C C . ASN A 1 478 ? 23.455 -2.658 -20.185 1.00 90.19 478 ASN A C 1
ATOM 3863 O O . ASN A 1 478 ? 23.532 -2.761 -21.405 1.00 90.19 478 ASN A O 1
ATOM 3867 N N . ARG A 1 479 ? 23.871 -1.553 -19.544 1.00 89.69 479 ARG A N 1
ATOM 3868 C CA . ARG A 1 479 ? 24.504 -0.412 -20.240 1.00 89.69 479 ARG A CA 1
ATOM 3869 C C . ARG A 1 479 ? 25.809 -0.812 -20.931 1.00 89.69 479 ARG A C 1
ATOM 3871 O O . ARG A 1 479 ? 26.095 -0.300 -22.008 1.00 89.69 479 ARG A O 1
ATOM 3878 N N . GLU A 1 480 ? 26.582 -1.720 -20.338 1.00 89.31 480 GLU A N 1
ATOM 3879 C CA . GLU A 1 480 ? 27.827 -2.212 -20.934 1.00 89.31 480 GLU A CA 1
ATOM 3880 C C . GLU A 1 480 ? 27.575 -3.192 -22.089 1.00 89.31 480 GLU A C 1
ATOM 3882 O O . GLU A 1 480 ? 28.221 -3.082 -23.127 1.00 89.31 480 GLU A O 1
ATOM 3887 N N . GLN A 1 481 ? 26.579 -4.082 -21.982 1.00 87.69 481 GLN A N 1
ATOM 3888 C CA . GLN A 1 481 ? 26.125 -4.884 -23.124 1.00 87.69 481 GLN A CA 1
ATOM 3889 C C . GLN A 1 481 ? 25.642 -3.998 -24.278 1.00 87.69 481 GLN A C 1
ATOM 3891 O O . GLN A 1 481 ? 25.952 -4.284 -25.432 1.00 87.69 481 GLN A O 1
ATOM 3896 N N . GLU A 1 482 ? 24.915 -2.918 -23.986 1.00 89.81 482 GLU A N 1
ATOM 3897 C CA . GLU A 1 482 ? 24.405 -2.018 -25.020 1.00 89.81 482 GLU A CA 1
ATOM 3898 C C . GLU A 1 482 ? 25.523 -1.189 -25.671 1.00 89.81 482 GLU A C 1
ATOM 3900 O O . GLU A 1 482 ? 25.512 -1.007 -26.886 1.00 89.81 482 GLU A O 1
ATOM 3905 N N . ARG A 1 483 ? 26.555 -0.776 -24.920 1.00 92.19 483 ARG A N 1
ATOM 3906 C CA . ARG A 1 483 ? 27.798 -0.224 -25.497 1.00 92.19 483 ARG A CA 1
ATOM 3907 C C . ARG A 1 483 ? 28.463 -1.219 -26.445 1.00 92.19 483 ARG A C 1
ATOM 3909 O O . ARG A 1 483 ? 28.644 -0.907 -27.614 1.00 92.19 483 ARG A O 1
ATOM 3916 N N . LEU A 1 484 ? 28.720 -2.441 -25.975 1.00 91.56 484 LEU A N 1
ATOM 3917 C CA . LEU A 1 484 ? 29.370 -3.489 -26.768 1.00 91.56 484 LEU A CA 1
ATOM 3918 C C . LEU A 1 484 ? 28.562 -3.883 -28.018 1.00 91.56 484 LEU A C 1
ATOM 3920 O O . LEU A 1 484 ? 29.154 -4.252 -29.029 1.00 91.56 484 LEU A O 1
ATOM 3924 N N . ARG A 1 485 ? 27.225 -3.776 -27.989 1.00 91.31 485 ARG A N 1
ATOM 3925 C CA . ARG A 1 485 ? 26.365 -3.903 -29.181 1.00 91.31 485 ARG A CA 1
ATOM 3926 C C . ARG A 1 485 ? 26.574 -2.755 -30.164 1.00 91.31 485 ARG A C 1
ATOM 3928 O O . ARG A 1 485 ? 26.800 -3.016 -31.340 1.00 91.31 485 ARG A O 1
ATOM 3935 N N . ASN A 1 486 ? 26.548 -1.509 -29.689 1.00 91.50 486 ASN A N 1
ATOM 3936 C CA . ASN A 1 486 ? 26.781 -0.337 -30.535 1.00 91.50 486 ASN A CA 1
ATOM 3937 C C . ASN A 1 486 ? 28.191 -0.352 -31.157 1.00 91.50 486 ASN A C 1
ATOM 3939 O O . ASN A 1 486 ? 28.328 -0.070 -32.345 1.00 91.50 486 ASN A O 1
ATOM 3943 N N . ASP A 1 487 ? 29.217 -0.766 -30.410 1.00 92.19 487 ASP A N 1
ATOM 3944 C CA . ASP A 1 487 ? 30.585 -0.935 -30.921 1.00 92.19 487 ASP A CA 1
ATOM 3945 C C . ASP A 1 487 ? 30.681 -2.089 -31.942 1.00 92.19 487 ASP A C 1
ATOM 3947 O O . ASP A 1 487 ? 31.356 -1.973 -32.972 1.00 92.19 487 ASP A O 1
ATOM 3951 N N . LEU A 1 488 ? 29.965 -3.197 -31.711 1.00 91.94 488 LEU A N 1
ATOM 3952 C CA . LEU A 1 488 ? 29.872 -4.314 -32.656 1.00 91.94 488 LEU A CA 1
ATOM 3953 C C . LEU A 1 488 ? 29.165 -3.907 -33.959 1.00 91.94 488 LEU A C 1
ATOM 3955 O O . LEU A 1 488 ? 29.605 -4.291 -35.041 1.00 91.94 488 LEU A O 1
ATOM 3959 N N . ASP A 1 489 ? 28.096 -3.117 -33.887 1.00 91.56 489 ASP A N 1
ATOM 3960 C CA . ASP A 1 489 ? 27.370 -2.649 -35.072 1.00 91.56 489 ASP A CA 1
ATOM 3961 C C . ASP A 1 489 ? 28.096 -1.502 -35.794 1.00 91.56 489 ASP A C 1
ATOM 3963 O O . ASP A 1 489 ? 28.079 -1.446 -37.027 1.00 91.56 489 ASP A O 1
ATOM 3967 N N . ALA A 1 490 ? 28.852 -0.664 -35.078 1.00 90.44 490 ALA A N 1
ATOM 3968 C CA . ALA A 1 490 ? 29.773 0.302 -35.675 1.00 90.44 490 ALA A CA 1
ATOM 3969 C C . ALA A 1 490 ? 30.914 -0.392 -36.442 1.00 90.44 490 ALA A C 1
ATOM 3971 O O . ALA A 1 490 ? 31.183 -0.045 -37.596 1.00 90.44 490 ALA A O 1
ATOM 3972 N N . THR A 1 491 ? 31.543 -1.413 -35.848 1.00 90.56 491 THR A N 1
ATOM 3973 C CA . THR A 1 491 ? 32.608 -2.196 -36.506 1.00 90.56 491 THR A CA 1
ATOM 3974 C C . THR A 1 491 ? 32.078 -3.064 -37.650 1.00 90.56 491 THR A C 1
ATOM 3976 O O . THR A 1 491 ? 32.745 -3.175 -38.678 1.00 90.56 491 THR A O 1
ATOM 3979 N N . ARG A 1 492 ? 30.849 -3.598 -37.561 1.00 91.38 492 ARG A N 1
ATOM 3980 C CA . ARG A 1 492 ? 30.142 -4.209 -38.707 1.00 91.38 492 ARG A CA 1
ATOM 3981 C C . ARG A 1 492 ? 29.923 -3.208 -39.839 1.00 91.38 492 ARG A C 1
ATOM 3983 O O . ARG A 1 492 ? 30.219 -3.526 -40.986 1.00 91.38 492 ARG A O 1
ATOM 3990 N N . LEU A 1 493 ? 29.450 -1.998 -39.536 1.00 92.56 493 LEU A N 1
ATOM 3991 C CA . LEU A 1 493 ? 29.222 -0.951 -40.535 1.00 92.56 493 LEU A CA 1
ATOM 3992 C C . LEU A 1 493 ? 30.532 -0.473 -41.188 1.00 92.56 493 LEU A C 1
ATOM 3994 O O . LEU A 1 493 ? 30.534 -0.097 -42.361 1.00 92.56 493 LEU A O 1
ATOM 3998 N N . GLU A 1 494 ? 31.652 -0.481 -40.465 1.00 93.06 494 GLU A N 1
ATOM 3999 C CA . GLU A 1 494 ? 32.977 -0.239 -41.044 1.00 93.06 494 GLU A CA 1
ATOM 4000 C C . GLU A 1 494 ? 33.461 -1.411 -41.909 1.00 93.06 494 GLU A C 1
ATOM 4002 O O . GLU A 1 494 ? 33.895 -1.186 -43.040 1.00 93.06 494 GLU A O 1
ATOM 4007 N N . ALA A 1 495 ? 33.306 -2.653 -41.446 1.00 89.56 495 ALA A N 1
ATOM 4008 C CA . ALA A 1 495 ? 33.610 -3.843 -42.237 1.00 89.56 495 ALA A CA 1
ATOM 4009 C C . ALA A 1 495 ? 32.790 -3.895 -43.540 1.00 89.56 495 ALA A C 1
ATOM 4011 O O . ALA A 1 495 ? 33.327 -4.275 -44.579 1.00 89.56 495 ALA A O 1
ATOM 4012 N N . GLU A 1 496 ? 31.532 -3.449 -43.522 1.00 92.00 496 GLU A N 1
ATOM 4013 C CA . GLU A 1 496 ? 30.689 -3.361 -44.718 1.00 92.00 496 GLU A CA 1
ATOM 4014 C C . GLU A 1 496 ? 31.152 -2.249 -45.671 1.00 92.00 496 GLU A C 1
ATOM 4016 O O . GLU A 1 496 ? 31.315 -2.488 -46.864 1.00 92.00 496 GLU A O 1
ATOM 4021 N N . LYS A 1 497 ? 31.517 -1.064 -45.158 1.00 92.06 497 LYS A N 1
ATOM 4022 C CA . LYS A 1 497 ? 32.167 -0.014 -45.973 1.00 92.06 497 LYS A CA 1
ATOM 4023 C C . LYS A 1 497 ? 33.483 -0.491 -46.599 1.00 92.06 497 LYS A C 1
ATOM 4025 O O . LYS A 1 497 ? 33.835 -0.037 -47.686 1.00 92.06 497 LYS A O 1
ATOM 4030 N N . LEU A 1 498 ? 34.231 -1.368 -45.925 1.00 91.19 498 LEU A N 1
ATOM 4031 C CA . LEU A 1 498 ? 35.443 -1.985 -46.471 1.00 91.19 498 LEU A CA 1
ATOM 4032 C C . LEU A 1 498 ? 35.113 -3.058 -47.522 1.00 91.19 498 LEU A C 1
ATOM 4034 O O . LEU A 1 498 ? 35.797 -3.112 -48.541 1.00 91.19 498 LEU A O 1
ATOM 4038 N N . ARG A 1 499 ? 34.038 -3.838 -47.341 1.00 92.38 499 ARG A N 1
ATOM 4039 C CA . ARG A 1 499 ? 33.514 -4.774 -48.354 1.00 92.38 499 ARG A CA 1
ATOM 4040 C C . ARG A 1 499 ? 33.100 -4.046 -49.631 1.00 92.38 499 ARG A C 1
ATOM 4042 O O . ARG A 1 499 ? 33.644 -4.374 -50.677 1.00 92.38 499 ARG A O 1
ATOM 4049 N N . SER A 1 500 ? 32.270 -3.003 -49.553 1.00 91.12 500 SER A N 1
ATOM 4050 C CA . SER A 1 500 ? 31.864 -2.231 -50.743 1.00 91.12 500 SER A CA 1
ATOM 4051 C C . SER A 1 500 ? 33.046 -1.541 -51.442 1.00 91.12 500 SER A C 1
ATOM 4053 O O . SER A 1 500 ? 33.040 -1.381 -52.660 1.00 91.12 500 SER A O 1
ATOM 4055 N N . LYS A 1 501 ? 34.097 -1.147 -50.702 1.00 93.62 501 LYS A N 1
ATOM 4056 C CA . LYS A 1 501 ? 35.352 -0.651 -51.301 1.00 93.62 501 LYS A CA 1
ATOM 4057 C C . LYS A 1 501 ? 36.117 -1.752 -52.038 1.00 93.62 501 LYS A C 1
ATOM 4059 O O . LYS A 1 501 ? 36.627 -1.496 -53.122 1.00 93.62 501 LYS A O 1
ATOM 4064 N N . LEU A 1 502 ? 36.215 -2.952 -51.464 1.00 90.06 502 LEU A N 1
ATOM 4065 C CA . LEU A 1 502 ? 36.859 -4.102 -52.108 1.00 90.06 502 LEU A CA 1
ATOM 4066 C C . LEU A 1 502 ? 36.079 -4.577 -53.341 1.00 90.06 502 LEU A C 1
ATOM 4068 O O . LEU A 1 502 ? 36.697 -4.930 -54.338 1.00 90.06 502 LEU A O 1
ATOM 4072 N N . GLU A 1 503 ? 34.748 -4.530 -53.293 1.00 93.12 503 GLU A N 1
ATOM 4073 C CA . GLU A 1 503 ? 33.851 -4.817 -54.416 1.00 93.12 503 GLU A CA 1
ATOM 4074 C C . GLU A 1 503 ? 34.061 -3.816 -55.562 1.00 93.12 503 GLU A C 1
ATOM 4076 O O . GLU A 1 503 ? 34.389 -4.229 -56.671 1.00 93.12 503 GLU A O 1
ATOM 4081 N N . ALA A 1 504 ? 34.043 -2.507 -55.281 1.00 89.81 504 ALA A N 1
ATOM 4082 C CA . ALA A 1 504 ? 34.333 -1.473 -56.280 1.00 89.81 504 ALA A CA 1
ATOM 4083 C C . ALA A 1 504 ? 35.755 -1.580 -56.878 1.00 89.81 504 ALA A C 1
ATOM 4085 O O . ALA A 1 504 ? 35.946 -1.370 -58.075 1.00 89.81 504 ALA A O 1
ATOM 4086 N N . ILE A 1 505 ? 36.758 -1.949 -56.070 1.00 92.62 505 ILE A N 1
ATOM 4087 C CA . ILE A 1 505 ? 38.122 -2.236 -56.552 1.00 92.62 505 ILE A CA 1
ATOM 4088 C C . ILE A 1 505 ? 38.148 -3.514 -57.411 1.00 92.62 505 ILE A C 1
ATOM 4090 O O . ILE A 1 505 ? 38.912 -3.582 -58.375 1.00 92.62 505 ILE A O 1
ATOM 4094 N N . GLY A 1 506 ? 37.310 -4.507 -57.101 1.00 91.81 506 GLY A N 1
ATOM 4095 C CA . GLY A 1 506 ? 37.107 -5.717 -57.900 1.00 91.81 506 GLY A CA 1
ATOM 4096 C C . GLY A 1 506 ? 36.483 -5.426 -59.266 1.00 91.81 506 GLY A C 1
ATOM 4097 O O . GLY A 1 506 ? 37.006 -5.888 -60.278 1.00 91.81 506 GLY A O 1
ATOM 4098 N N . ASP A 1 507 ? 35.445 -4.590 -59.313 1.00 90.38 507 ASP A N 1
ATOM 4099 C CA . ASP A 1 507 ? 34.824 -4.120 -60.558 1.00 90.38 507 ASP A CA 1
ATOM 4100 C C . ASP A 1 507 ? 35.801 -3.284 -61.400 1.00 90.38 507 ASP A C 1
ATOM 4102 O O . ASP A 1 507 ? 35.924 -3.487 -62.611 1.00 90.38 507 ASP A O 1
ATOM 4106 N N . GLU A 1 508 ? 36.571 -2.386 -60.772 1.00 92.94 508 GLU A N 1
ATOM 4107 C CA . GLU A 1 508 ? 37.675 -1.688 -61.441 1.00 92.94 508 GLU A CA 1
ATOM 4108 C C . GLU A 1 508 ? 38.723 -2.665 -61.991 1.00 92.94 508 GLU A C 1
ATOM 4110 O O . GLU A 1 508 ? 39.246 -2.450 -63.088 1.00 92.94 508 GLU A O 1
ATOM 4115 N N . PHE A 1 509 ? 39.052 -3.725 -61.249 1.00 91.50 509 PHE A N 1
ATOM 4116 C CA . PHE A 1 509 ? 40.031 -4.725 -61.663 1.00 91.50 509 PHE A CA 1
ATOM 4117 C C . PHE A 1 509 ? 39.523 -5.574 -62.833 1.00 91.50 509 PHE A C 1
ATOM 4119 O O . PHE A 1 509 ? 40.258 -5.741 -63.803 1.00 91.50 509 PHE A O 1
ATOM 4126 N N . GLU A 1 510 ? 38.274 -6.047 -62.814 1.00 92.06 510 GLU A N 1
ATOM 4127 C CA . GLU A 1 510 ? 37.679 -6.779 -63.941 1.00 92.06 510 GLU A CA 1
ATOM 4128 C C . GLU A 1 510 ? 37.435 -5.881 -65.163 1.00 92.06 510 GLU A C 1
ATOM 4130 O O . GLU A 1 510 ? 37.610 -6.324 -66.301 1.00 92.06 510 GLU A O 1
ATOM 4135 N N . SER A 1 511 ? 37.145 -4.592 -64.963 1.00 91.62 511 SER A N 1
ATOM 4136 C CA . SER A 1 511 ? 37.110 -3.593 -66.037 1.00 91.62 511 SER A CA 1
ATOM 4137 C C . SER A 1 511 ? 38.495 -3.406 -66.677 1.00 91.62 511 SER A C 1
ATOM 4139 O O . SER A 1 511 ? 38.644 -3.539 -67.896 1.00 91.62 511 SER A O 1
ATOM 4141 N N . LYS A 1 512 ? 39.547 -3.217 -65.865 1.00 92.06 512 LYS A N 1
ATOM 4142 C CA . LYS A 1 512 ? 40.946 -3.119 -66.327 1.00 92.06 512 LYS A CA 1
ATOM 4143 C C . LYS A 1 512 ? 41.427 -4.416 -66.984 1.00 92.06 512 LYS A C 1
ATOM 4145 O O . LYS A 1 512 ? 42.058 -4.358 -68.032 1.00 92.06 512 LYS A O 1
ATOM 4150 N N . LYS A 1 513 ? 41.076 -5.585 -66.447 1.00 93.25 513 LYS A N 1
ATOM 4151 C CA . LYS A 1 513 ? 41.350 -6.913 -67.026 1.00 93.25 513 LYS A CA 1
ATOM 4152 C C . LYS A 1 513 ? 40.622 -7.116 -68.358 1.00 93.25 513 LYS A C 1
ATOM 4154 O O . LYS A 1 513 ? 41.222 -7.605 -69.311 1.00 93.25 513 LYS A O 1
ATOM 4159 N N . SER A 1 514 ? 39.381 -6.648 -68.477 1.00 90.81 514 SER A N 1
ATOM 4160 C CA . SER A 1 514 ? 38.633 -6.623 -69.743 1.00 90.81 514 SER A CA 1
ATOM 4161 C C . SER A 1 514 ? 39.243 -5.657 -70.766 1.00 90.81 514 SER A C 1
ATOM 4163 O O . SER A 1 514 ? 39.202 -5.923 -71.968 1.00 90.81 514 SER A O 1
ATOM 4165 N N . GLN A 1 515 ? 39.833 -4.546 -70.319 1.00 92.00 515 GLN A N 1
ATOM 4166 C CA . GLN A 1 515 ? 40.573 -3.612 -71.170 1.00 92.00 515 GLN A CA 1
ATOM 4167 C C . GLN A 1 515 ? 41.928 -4.192 -71.613 1.00 92.00 515 GLN A C 1
ATOM 4169 O O . GLN A 1 515 ? 42.256 -4.118 -72.794 1.00 92.00 515 GLN A O 1
ATOM 4174 N N . ILE A 1 516 ? 42.665 -4.853 -70.715 1.00 89.81 516 ILE A N 1
ATOM 4175 C CA . ILE A 1 516 ? 43.883 -5.612 -71.039 1.00 89.81 516 ILE A CA 1
ATOM 4176 C C . ILE A 1 516 ? 43.565 -6.702 -72.065 1.00 89.81 516 ILE A C 1
ATOM 4178 O O . ILE A 1 516 ? 44.254 -6.785 -73.072 1.00 89.81 516 ILE A O 1
ATOM 4182 N N . LEU A 1 517 ? 42.479 -7.463 -71.898 1.00 92.12 517 LEU A N 1
ATOM 4183 C CA . LEU A 1 517 ? 42.069 -8.491 -72.862 1.00 92.12 517 LEU A CA 1
ATOM 4184 C C . LEU A 1 517 ? 41.739 -7.904 -74.250 1.00 92.12 517 LEU A C 1
ATOM 4186 O O . LEU A 1 517 ? 42.029 -8.533 -75.269 1.00 92.12 517 LEU A O 1
ATOM 4190 N N . LYS A 1 518 ? 41.175 -6.688 -74.318 1.00 91.38 518 LYS A N 1
ATOM 4191 C CA . LYS A 1 518 ? 41.005 -5.957 -75.588 1.00 91.38 518 LYS A CA 1
ATOM 4192 C C . LYS A 1 518 ? 42.360 -5.610 -76.206 1.00 91.38 518 LYS A C 1
ATOM 4194 O O . LYS A 1 518 ? 42.572 -5.949 -77.367 1.00 91.38 518 LYS A O 1
ATOM 4199 N N . TYR A 1 519 ? 43.284 -5.029 -75.437 1.00 89.75 519 TYR A N 1
ATOM 4200 C CA . TYR A 1 519 ? 44.627 -4.699 -75.925 1.00 89.75 519 TYR A CA 1
ATOM 4201 C C . TYR A 1 519 ? 45.451 -5.936 -76.299 1.00 89.75 519 TYR A C 1
ATOM 4203 O O . TYR A 1 519 ? 46.160 -5.905 -77.294 1.00 89.75 519 TYR A O 1
ATOM 4211 N N . GLU A 1 520 ? 45.328 -7.061 -75.594 1.00 90.75 520 GLU A N 1
ATOM 4212 C CA . GLU A 1 520 ? 45.947 -8.323 -76.004 1.00 90.75 520 GLU A CA 1
ATOM 4213 C C . GLU A 1 520 ? 45.421 -8.807 -77.357 1.00 90.75 520 GLU A C 1
ATOM 4215 O O . GLU A 1 520 ? 46.187 -9.314 -78.173 1.00 90.75 520 GLU A O 1
ATOM 4220 N N . ASN A 1 521 ? 44.114 -8.691 -77.595 1.00 91.06 521 ASN A N 1
ATOM 4221 C CA . ASN A 1 521 ? 43.503 -9.089 -78.861 1.00 91.06 521 ASN A CA 1
ATOM 4222 C C . ASN A 1 521 ? 43.855 -8.113 -79.993 1.00 91.06 521 ASN A C 1
ATOM 4224 O O . ASN A 1 521 ? 44.068 -8.549 -81.123 1.00 91.06 521 ASN A O 1
ATOM 4228 N N . GLU A 1 522 ? 44.016 -6.826 -79.686 1.00 91.62 522 GLU A N 1
ATOM 4229 C CA . GLU A 1 522 ? 44.559 -5.821 -80.602 1.00 91.62 522 GLU A CA 1
ATOM 4230 C C . GLU A 1 522 ? 46.039 -6.085 -80.922 1.00 91.62 522 GLU A C 1
ATOM 4232 O O . GLU A 1 522 ? 46.405 -6.114 -82.091 1.00 91.62 522 GLU A O 1
ATOM 4237 N N . ILE A 1 523 ? 46.875 -6.407 -79.929 1.00 88.25 523 ILE A N 1
ATOM 4238 C CA . ILE A 1 523 ? 48.276 -6.819 -80.113 1.00 88.25 523 ILE A CA 1
ATOM 4239 C C . ILE A 1 523 ? 48.359 -8.111 -80.937 1.00 88.25 523 ILE A C 1
ATOM 4241 O O . ILE A 1 523 ? 49.180 -8.199 -81.846 1.00 88.25 523 ILE A O 1
ATOM 4245 N N . LYS A 1 524 ? 47.488 -9.102 -80.696 1.00 91.00 524 LYS A N 1
ATOM 4246 C CA . LYS A 1 524 ? 47.383 -10.315 -81.533 1.00 91.00 524 LYS A CA 1
ATOM 4247 C C . LYS A 1 524 ? 46.979 -9.960 -82.973 1.00 91.00 524 LYS A C 1
ATOM 4249 O O . LYS A 1 524 ? 47.557 -10.504 -83.909 1.00 91.00 524 LYS A O 1
ATOM 4254 N N . HIS A 1 525 ? 46.043 -9.031 -83.174 1.00 89.06 525 HIS A N 1
ATOM 4255 C CA . HIS A 1 525 ? 45.643 -8.559 -84.505 1.00 89.06 525 HIS A CA 1
ATOM 4256 C C . HIS A 1 525 ? 46.767 -7.792 -85.224 1.00 89.06 525 HIS A C 1
ATOM 4258 O O . HIS A 1 525 ? 47.036 -8.065 -86.392 1.00 89.06 525 HIS A O 1
ATOM 4264 N N . LEU A 1 526 ? 47.457 -6.883 -84.531 1.00 87.81 526 LEU A N 1
ATOM 4265 C CA . LEU A 1 526 ? 48.595 -6.128 -85.054 1.00 87.81 526 LEU A CA 1
ATOM 4266 C C . LEU A 1 526 ? 49.773 -7.052 -85.369 1.00 87.81 526 LEU A C 1
ATOM 4268 O O . LEU A 1 526 ? 50.319 -6.961 -86.461 1.00 87.81 526 LEU A O 1
ATOM 4272 N N . ASN A 1 527 ? 50.097 -8.018 -84.506 1.00 87.62 527 ASN A N 1
ATOM 4273 C CA . ASN A 1 527 ? 51.097 -9.045 -84.807 1.00 87.62 527 ASN A CA 1
ATOM 4274 C C . ASN A 1 527 ? 50.700 -9.877 -86.035 1.00 87.62 527 ASN A C 1
ATOM 4276 O O . ASN A 1 527 ? 51.539 -10.092 -86.902 1.00 87.62 527 ASN A O 1
ATOM 4280 N N . ASN A 1 528 ? 49.425 -10.259 -86.175 1.00 88.06 528 ASN A N 1
ATOM 4281 C CA . ASN A 1 528 ? 48.904 -10.942 -87.368 1.00 88.06 528 ASN A CA 1
ATOM 4282 C C . ASN A 1 528 ? 48.890 -10.065 -88.638 1.00 88.06 528 ASN A C 1
ATOM 4284 O O . ASN A 1 528 ? 48.741 -10.593 -89.742 1.00 88.06 528 ASN A O 1
ATOM 4288 N N . LEU A 1 529 ? 48.995 -8.739 -88.509 1.00 87.88 529 LEU A N 1
ATOM 4289 C CA . LEU A 1 529 ? 49.166 -7.811 -89.628 1.00 87.88 529 LEU A CA 1
ATOM 4290 C C . LEU A 1 529 ? 50.654 -7.635 -89.960 1.00 87.88 529 LEU A C 1
ATOM 4292 O O . LEU A 1 529 ? 51.020 -7.681 -91.133 1.00 87.88 529 LEU A O 1
ATOM 4296 N N . CYS A 1 530 ? 51.507 -7.512 -88.940 1.00 81.12 530 CYS A N 1
ATOM 4297 C CA . CYS A 1 530 ? 52.959 -7.452 -89.061 1.00 81.12 530 CYS A CA 1
ATOM 4298 C C . CYS A 1 530 ? 53.531 -8.735 -89.673 1.00 81.12 530 CYS A C 1
ATOM 4300 O O . CYS A 1 530 ? 54.352 -8.634 -90.576 1.00 81.12 530 CYS A O 1
ATOM 4302 N N . THR A 1 531 ? 53.073 -9.931 -89.281 1.00 82.75 531 THR A N 1
ATOM 4303 C CA . THR A 1 531 ? 53.498 -11.188 -89.927 1.00 82.75 531 THR A CA 1
ATOM 4304 C C . THR A 1 531 ? 53.105 -11.214 -91.398 1.00 82.75 531 THR A C 1
ATOM 4306 O O . THR A 1 531 ? 53.966 -11.447 -92.235 1.00 82.75 531 THR A O 1
ATOM 4309 N N . LYS A 1 532 ? 51.867 -10.841 -91.749 1.00 83.62 532 LYS A N 1
ATOM 4310 C CA . LYS A 1 532 ? 51.419 -10.725 -93.153 1.00 83.62 532 LYS A CA 1
ATOM 4311 C C . LYS A 1 532 ? 52.154 -9.649 -93.955 1.00 83.62 532 LYS A C 1
ATOM 4313 O O . LYS A 1 532 ? 52.241 -9.747 -95.178 1.00 83.62 532 LYS A O 1
ATOM 4318 N N . GLN A 1 533 ? 52.654 -8.597 -93.308 1.00 81.12 533 GLN A N 1
ATOM 4319 C CA . GLN A 1 533 ? 53.555 -7.632 -93.943 1.00 81.12 533 GLN A CA 1
ATOM 4320 C C . GLN A 1 533 ? 54.965 -8.209 -94.097 1.00 81.12 533 GLN A C 1
ATOM 4322 O O . GLN A 1 533 ? 55.567 -8.019 -95.147 1.00 81.12 533 GLN A O 1
ATOM 4327 N N . ASN A 1 534 ? 55.464 -8.965 -93.120 1.00 79.38 534 ASN A N 1
ATOM 4328 C CA . ASN A 1 534 ? 56.783 -9.590 -93.160 1.00 79.38 534 ASN A CA 1
ATOM 4329 C C . ASN A 1 534 ? 56.854 -10.750 -94.171 1.00 79.38 534 ASN A C 1
ATOM 4331 O O . ASN A 1 534 ? 57.852 -10.895 -94.862 1.00 79.38 534 ASN A O 1
ATOM 4335 N N . GLU A 1 535 ? 55.771 -11.511 -94.343 1.00 81.31 535 GLU A N 1
ATOM 4336 C CA . GLU A 1 535 ? 55.577 -12.487 -95.427 1.00 81.31 535 GLU A CA 1
ATOM 4337 C C . GLU A 1 535 ? 55.651 -11.805 -96.803 1.00 81.31 535 GLU A C 1
ATOM 4339 O O . GLU A 1 535 ? 56.335 -12.286 -97.704 1.00 81.31 535 GLU A O 1
ATOM 4344 N N . LYS A 1 536 ? 55.006 -10.639 -96.963 1.00 80.56 536 LYS A N 1
ATOM 4345 C CA . LYS A 1 536 ? 55.092 -9.830 -98.193 1.00 80.56 536 LYS A CA 1
ATOM 4346 C C . LYS A 1 536 ? 56.476 -9.220 -98.408 1.00 80.56 536 LYS A C 1
ATOM 4348 O O . LYS A 1 536 ? 56.911 -9.126 -99.551 1.00 80.56 536 LYS A O 1
ATOM 4353 N N . LEU A 1 537 ? 57.159 -8.800 -97.343 1.00 76.06 537 LEU A N 1
ATOM 4354 C CA . LEU A 1 537 ? 58.539 -8.321 -97.422 1.00 76.06 537 LEU A CA 1
ATOM 4355 C C . LEU A 1 537 ? 59.477 -9.458 -97.828 1.00 76.06 537 LEU A C 1
ATOM 4357 O O . LEU A 1 537 ? 60.237 -9.269 -98.764 1.00 76.06 537 LEU A O 1
ATOM 4361 N N . SER A 1 538 ? 59.347 -10.646 -97.238 1.00 78.88 538 SER A N 1
ATOM 4362 C CA . SER A 1 538 ? 60.148 -11.823 -97.592 1.00 78.88 538 SER A CA 1
ATOM 4363 C C . SER A 1 538 ? 59.901 -12.288 -99.036 1.00 78.88 538 SER A C 1
ATOM 4365 O O . SER A 1 538 ? 60.851 -12.558 -99.766 1.00 78.88 538 SER A O 1
ATOM 4367 N N . ALA A 1 539 ? 58.649 -12.271 -99.511 1.00 77.00 539 ALA A N 1
ATOM 4368 C CA . ALA A 1 539 ? 58.341 -12.514 -100.923 1.00 77.00 539 ALA A CA 1
ATOM 4369 C C . ALA A 1 539 ? 58.956 -11.440 -101.847 1.00 77.00 539 ALA A C 1
ATOM 4371 O O . ALA A 1 539 ? 59.496 -11.759 -102.907 1.00 77.00 539 ALA A O 1
ATOM 4372 N N . ASN A 1 540 ? 58.938 -10.164 -101.444 1.00 75.12 540 ASN A N 1
ATOM 4373 C CA . ASN A 1 540 ? 59.626 -9.103 -102.182 1.00 75.12 540 ASN A CA 1
ATOM 4374 C C . ASN A 1 540 ? 61.155 -9.296 -102.161 1.00 75.12 540 ASN A C 1
ATOM 4376 O O . ASN A 1 540 ? 61.788 -9.130 -103.199 1.00 75.12 540 ASN A O 1
ATOM 4380 N N . GLU A 1 541 ? 61.750 -9.687 -101.033 1.00 79.56 541 GLU A N 1
ATOM 4381 C CA . GLU A 1 541 ? 63.176 -10.019 -100.903 1.00 79.56 541 GLU A CA 1
ATOM 4382 C C . GLU A 1 541 ? 63.569 -11.185 -101.817 1.00 79.56 541 GLU A C 1
ATOM 4384 O O . GLU A 1 541 ? 64.612 -11.114 -102.464 1.00 79.56 541 GLU A O 1
ATOM 4389 N N . GLU A 1 542 ? 62.716 -12.202 -101.966 1.00 78.50 542 GLU A N 1
ATOM 4390 C CA . GLU A 1 542 ? 62.909 -13.284 -102.937 1.00 78.50 542 GLU A CA 1
ATOM 4391 C C . GLU A 1 542 ? 62.887 -12.753 -104.383 1.00 78.50 542 GLU A C 1
ATOM 4393 O O . GLU A 1 542 ? 63.789 -13.064 -105.167 1.00 78.50 542 GLU A O 1
ATOM 4398 N N . THR A 1 543 ? 61.944 -11.869 -104.744 1.00 79.44 543 THR A N 1
ATOM 4399 C CA . THR A 1 543 ? 61.971 -11.225 -106.076 1.00 79.44 543 THR A CA 1
ATOM 4400 C C . THR A 1 543 ? 63.209 -10.348 -106.287 1.00 79.44 543 THR A C 1
ATOM 4402 O O . THR A 1 543 ? 63.784 -10.359 -107.376 1.00 79.44 543 THR A O 1
ATOM 4405 N N . ILE A 1 544 ? 63.679 -9.644 -105.252 1.00 76.00 544 ILE A N 1
ATOM 4406 C CA . ILE A 1 544 ? 64.904 -8.835 -105.291 1.00 76.00 544 ILE A CA 1
ATOM 4407 C C . ILE A 1 544 ? 66.132 -9.736 -105.445 1.00 76.00 544 ILE A C 1
ATOM 4409 O O . ILE A 1 544 ? 67.009 -9.418 -106.244 1.00 76.00 544 ILE A O 1
ATOM 4413 N N . HIS A 1 545 ? 66.197 -10.873 -104.749 1.00 80.62 545 HIS A N 1
ATOM 4414 C CA . HIS A 1 545 ? 67.283 -11.841 -104.891 1.00 80.62 545 HIS A CA 1
ATOM 4415 C C . HIS A 1 545 ? 67.316 -12.449 -106.302 1.00 80.62 545 HIS A C 1
ATOM 4417 O O . HIS A 1 545 ? 68.384 -12.537 -106.911 1.00 80.62 545 HIS A O 1
ATOM 4423 N N . ASN A 1 546 ? 66.153 -12.783 -106.866 1.00 80.19 546 ASN A N 1
ATOM 4424 C CA . ASN A 1 546 ? 66.042 -13.283 -108.236 1.00 80.19 546 ASN A CA 1
ATOM 4425 C C . ASN A 1 546 ? 66.485 -12.226 -109.266 1.00 80.19 546 ASN A C 1
ATOM 4427 O O . ASN A 1 546 ? 67.300 -12.531 -110.138 1.00 80.19 546 ASN A O 1
ATOM 4431 N N . LEU A 1 547 ? 66.061 -10.965 -109.113 1.00 79.06 547 LEU A N 1
ATOM 4432 C CA . LEU A 1 547 ? 66.533 -9.840 -109.935 1.00 79.06 547 LEU A CA 1
ATOM 4433 C C . LEU A 1 547 ? 68.038 -9.565 -109.758 1.00 79.06 547 LEU A C 1
ATOM 4435 O O . LEU A 1 547 ? 68.718 -9.214 -110.721 1.00 79.06 547 LEU A O 1
ATOM 4439 N N . GLN A 1 548 ? 68.591 -9.741 -108.553 1.00 79.50 548 GLN A N 1
ATOM 4440 C CA . GLN A 1 548 ? 70.033 -9.641 -108.308 1.00 79.50 548 GLN A CA 1
ATOM 4441 C C . GLN A 1 548 ? 70.810 -10.781 -108.974 1.00 79.50 548 GLN A C 1
ATOM 4443 O O . GLN A 1 548 ? 71.891 -10.527 -109.505 1.00 79.50 548 GLN A O 1
ATOM 4448 N N . SER A 1 549 ? 70.281 -12.009 -108.983 1.00 80.44 549 SER A N 1
ATOM 4449 C CA . SER A 1 549 ? 70.884 -13.128 -109.716 1.00 80.44 549 SER A CA 1
ATOM 4450 C C . SER A 1 549 ? 70.873 -12.858 -111.219 1.00 80.44 549 SER A C 1
ATOM 4452 O O . SER A 1 549 ? 71.926 -12.893 -111.847 1.00 80.44 549 SER A O 1
ATOM 4454 N N . GLU A 1 550 ? 69.728 -12.450 -111.772 1.00 81.75 550 GLU A N 1
ATOM 4455 C CA . GLU A 1 550 ? 69.607 -12.094 -113.189 1.00 81.75 550 GLU A CA 1
ATOM 4456 C C . GLU A 1 550 ? 70.561 -10.942 -113.575 1.00 81.75 550 GLU A C 1
ATOM 4458 O O . GLU A 1 550 ? 71.156 -10.953 -114.652 1.00 81.75 550 GLU A O 1
ATOM 4463 N N . ASN A 1 551 ? 70.780 -9.968 -112.681 1.00 75.75 551 ASN A N 1
ATOM 4464 C CA . ASN A 1 551 ? 71.785 -8.916 -112.875 1.00 75.75 551 ASN A CA 1
ATOM 4465 C C . ASN A 1 551 ? 73.231 -9.433 -112.796 1.00 75.75 551 ASN A C 1
ATOM 4467 O O . ASN A 1 551 ? 74.082 -8.936 -113.532 1.00 75.75 551 ASN A O 1
ATOM 4471 N N . ARG A 1 552 ? 73.544 -10.420 -111.942 1.00 81.06 552 ARG A N 1
ATOM 4472 C CA . ARG A 1 552 ? 74.867 -11.077 -111.934 1.00 81.06 552 ARG A CA 1
ATOM 4473 C C . ARG A 1 552 ? 75.109 -11.804 -113.257 1.00 81.06 552 ARG A C 1
ATOM 4475 O O . ARG A 1 552 ? 76.162 -11.605 -113.856 1.00 81.06 552 ARG A O 1
ATOM 4482 N N . ASP A 1 553 ? 74.125 -12.549 -113.752 1.00 81.38 553 ASP A N 1
ATOM 4483 C CA . ASP A 1 553 ? 74.216 -13.260 -115.032 1.00 81.38 553 ASP A CA 1
ATOM 4484 C C . ASP A 1 553 ? 74.370 -12.284 -116.211 1.00 81.38 553 ASP A C 1
ATOM 4486 O O . ASP A 1 553 ? 75.265 -12.445 -117.048 1.00 81.38 553 ASP A O 1
ATOM 4490 N N . LYS A 1 554 ? 73.582 -11.198 -116.234 1.00 82.50 554 LYS A N 1
ATOM 4491 C CA . LYS A 1 554 ? 73.737 -10.102 -117.206 1.00 82.50 554 LYS A CA 1
ATOM 4492 C C . LYS A 1 554 ? 75.128 -9.472 -117.127 1.00 82.50 554 LYS A C 1
ATOM 4494 O O . LYS A 1 554 ? 75.767 -9.332 -118.169 1.00 82.50 554 LYS A O 1
ATOM 4499 N N . ASN A 1 555 ? 75.651 -9.179 -115.936 1.00 81.50 555 ASN A N 1
ATOM 4500 C CA . ASN A 1 555 ? 77.014 -8.661 -115.771 1.00 81.50 555 ASN A CA 1
ATOM 4501 C C . ASN A 1 555 ? 78.079 -9.639 -116.300 1.00 81.50 555 ASN A C 1
ATOM 4503 O O . ASN A 1 555 ? 78.974 -9.213 -117.024 1.00 81.50 555 ASN A O 1
ATOM 4507 N N . VAL A 1 556 ? 77.937 -10.950 -116.072 1.00 85.00 556 VAL A N 1
ATOM 4508 C CA . VAL A 1 556 ? 78.827 -11.971 -116.660 1.00 85.00 556 VAL A CA 1
ATOM 4509 C C . VAL A 1 556 ? 78.754 -11.984 -118.195 1.00 85.00 556 VAL A C 1
ATOM 4511 O O . VAL A 1 556 ? 79.774 -12.197 -118.854 1.00 85.00 556 VAL A O 1
ATOM 4514 N N . THR A 1 557 ? 77.589 -11.727 -118.806 1.00 82.81 557 THR A N 1
ATOM 4515 C CA . THR A 1 557 ? 77.508 -11.548 -120.272 1.00 82.81 557 THR A CA 1
ATOM 4516 C C . THR A 1 557 ? 78.136 -10.235 -120.745 1.00 82.81 557 THR A C 1
ATOM 4518 O O . THR A 1 557 ? 78.843 -10.235 -121.751 1.00 82.81 557 THR A O 1
ATOM 4521 N N . VAL A 1 558 ? 77.962 -9.141 -119.999 1.00 80.88 558 VAL A N 1
ATOM 4522 C CA . VAL A 1 558 ? 78.583 -7.839 -120.284 1.00 80.88 558 VAL A CA 1
ATOM 4523 C C . VAL A 1 558 ? 80.106 -7.930 -120.203 1.00 80.88 558 VAL A C 1
ATOM 4525 O O . VAL A 1 558 ? 80.784 -7.402 -121.078 1.00 80.88 558 VAL A O 1
ATOM 4528 N N . ASP A 1 559 ? 80.664 -8.636 -119.222 1.00 80.94 559 ASP A N 1
ATOM 4529 C CA . ASP A 1 559 ? 82.114 -8.792 -119.092 1.00 80.94 559 ASP A CA 1
ATOM 4530 C C . ASP A 1 559 ? 82.700 -9.703 -120.183 1.00 80.94 559 ASP A C 1
ATOM 4532 O O . ASP A 1 559 ? 83.755 -9.386 -120.729 1.00 80.94 559 ASP A O 1
ATOM 4536 N N . LYS A 1 560 ? 81.977 -10.747 -120.622 1.00 84.25 560 LYS A N 1
ATOM 4537 C CA . LYS A 1 560 ? 82.336 -11.505 -121.839 1.00 84.25 560 LYS A CA 1
ATOM 4538 C C . LYS A 1 560 ? 82.363 -10.612 -123.085 1.00 84.25 560 LYS A C 1
ATOM 4540 O O . LYS A 1 560 ? 83.301 -10.707 -123.875 1.00 84.25 560 LYS A O 1
ATOM 4545 N N . LEU A 1 561 ? 81.371 -9.731 -123.247 1.00 80.81 561 LEU A N 1
ATOM 4546 C CA . LEU A 1 561 ? 81.331 -8.763 -124.348 1.00 80.81 561 LEU A CA 1
ATOM 4547 C C . LEU A 1 561 ? 82.476 -7.742 -124.245 1.00 80.81 561 LEU A C 1
ATOM 4549 O O . LEU A 1 561 ? 83.115 -7.465 -125.255 1.00 80.81 561 LEU A O 1
ATOM 4553 N N . LYS A 1 562 ? 82.819 -7.250 -123.045 1.00 83.44 562 LYS A N 1
ATOM 4554 C CA . LYS A 1 562 ? 84.006 -6.398 -122.828 1.00 83.44 562 LYS A CA 1
ATOM 4555 C C . LYS A 1 562 ? 85.301 -7.114 -123.208 1.00 83.44 562 LYS A C 1
ATOM 4557 O O . LYS A 1 562 ? 86.139 -6.503 -123.856 1.00 83.44 562 LYS A O 1
ATOM 4562 N N . SER A 1 563 ? 85.477 -8.391 -122.855 1.00 81.25 563 SER A N 1
ATOM 4563 C CA . SER A 1 563 ? 86.662 -9.164 -123.264 1.00 81.25 563 SER A CA 1
ATOM 4564 C C . SER A 1 563 ? 86.742 -9.349 -124.783 1.00 81.25 563 SER A C 1
ATOM 4566 O O . SER A 1 563 ? 87.831 -9.268 -125.346 1.00 81.25 563 SER A O 1
ATOM 4568 N N . GLN A 1 564 ? 85.605 -9.545 -125.459 1.00 85.12 564 GLN A N 1
ATOM 4569 C CA . GLN A 1 564 ? 85.551 -9.586 -126.925 1.00 85.12 564 GLN A CA 1
ATOM 4570 C C . GLN A 1 564 ? 85.889 -8.224 -127.547 1.00 85.12 564 GLN A C 1
ATOM 4572 O O . GLN A 1 564 ? 86.691 -8.173 -128.475 1.00 85.12 564 GLN A O 1
ATOM 4577 N N . VAL A 1 565 ? 85.343 -7.125 -127.014 1.00 79.06 565 VAL A N 1
ATOM 4578 C CA . VAL A 1 565 ? 85.690 -5.758 -127.438 1.00 79.06 565 VAL A CA 1
ATOM 4579 C C . VAL A 1 565 ? 87.177 -5.481 -127.217 1.00 79.06 565 VAL A C 1
ATOM 4581 O O . VAL A 1 565 ? 87.826 -5.010 -128.138 1.00 79.06 565 VAL A O 1
ATOM 4584 N N . PHE A 1 566 ? 87.748 -5.852 -126.070 1.00 84.50 566 PHE A N 1
ATOM 4585 C CA . PHE A 1 566 ? 89.168 -5.653 -125.771 1.00 84.50 566 PHE A CA 1
ATOM 4586 C C . PHE A 1 566 ? 90.094 -6.408 -126.739 1.00 84.50 566 PHE A C 1
ATOM 4588 O O . PHE A 1 566 ? 91.072 -5.840 -127.221 1.00 84.50 566 PHE A O 1
ATOM 4595 N N . GLU A 1 567 ? 89.789 -7.664 -127.081 1.00 83.44 567 GLU A N 1
ATOM 4596 C CA . GLU A 1 567 ? 90.557 -8.399 -128.098 1.00 83.44 567 GLU A CA 1
ATOM 4597 C C . GLU A 1 567 ? 90.353 -7.823 -129.513 1.00 83.44 567 GLU A C 1
ATOM 4599 O O . GLU A 1 567 ? 91.306 -7.765 -130.289 1.00 83.44 567 GLU A O 1
ATOM 4604 N N . LEU A 1 568 ? 89.160 -7.316 -129.850 1.00 81.12 568 LEU A N 1
ATOM 4605 C CA . LEU A 1 568 ? 88.924 -6.597 -131.110 1.00 81.12 568 LEU A CA 1
ATOM 4606 C C . LEU A 1 568 ? 89.679 -5.258 -131.170 1.00 81.12 568 LEU A C 1
ATOM 4608 O O . LEU A 1 568 ? 90.281 -4.953 -132.195 1.00 81.12 568 LEU A O 1
ATOM 4612 N N . GLU A 1 569 ? 89.711 -4.484 -130.085 1.00 83.38 569 GLU A N 1
ATOM 4613 C CA . GLU A 1 569 ? 90.473 -3.235 -129.965 1.00 83.38 569 GLU A CA 1
ATOM 4614 C C . GLU A 1 569 ? 91.981 -3.488 -130.042 1.00 83.38 569 GLU A C 1
ATOM 4616 O O . GLU A 1 569 ? 92.693 -2.769 -130.740 1.00 83.38 569 GLU A O 1
ATOM 4621 N N . LYS A 1 570 ? 92.469 -4.541 -129.382 1.00 82.88 570 LYS A N 1
ATOM 4622 C CA . LYS A 1 570 ? 93.860 -5.007 -129.435 1.00 82.88 570 LYS A CA 1
ATOM 4623 C C . LYS A 1 570 ? 94.262 -5.441 -130.847 1.00 82.88 570 LYS A C 1
ATOM 4625 O O . LYS A 1 570 ? 95.314 -5.017 -131.323 1.00 82.88 570 LYS A O 1
ATOM 4630 N N . ASN A 1 571 ? 93.416 -6.208 -131.538 1.00 81.06 571 ASN A N 1
ATOM 4631 C CA . ASN A 1 571 ? 93.638 -6.595 -132.934 1.00 81.06 571 ASN A CA 1
ATOM 4632 C C . ASN A 1 571 ? 93.608 -5.375 -133.867 1.00 81.06 571 ASN A C 1
ATOM 4634 O O . ASN A 1 571 ? 94.525 -5.204 -134.664 1.00 81.06 571 ASN A O 1
ATOM 4638 N N . LEU A 1 572 ? 92.635 -4.471 -133.705 1.00 83.00 572 LEU A N 1
ATOM 4639 C CA . LEU A 1 572 ? 92.555 -3.210 -134.449 1.00 83.00 572 LEU A CA 1
ATOM 4640 C C . LEU A 1 572 ? 93.765 -2.302 -134.179 1.00 83.00 572 LEU A C 1
ATOM 4642 O O . LEU A 1 572 ? 94.208 -1.586 -135.071 1.00 83.00 572 LEU A O 1
ATOM 4646 N N . ASN A 1 573 ? 94.317 -2.300 -132.964 1.00 80.94 573 ASN A N 1
ATOM 4647 C CA . ASN A 1 573 ? 95.498 -1.504 -132.635 1.00 80.94 573 ASN A CA 1
ATOM 4648 C C . ASN A 1 573 ? 96.787 -2.131 -133.198 1.00 80.94 573 ASN A C 1
ATOM 4650 O O . ASN A 1 573 ? 97.683 -1.409 -133.638 1.00 80.94 573 ASN A O 1
ATOM 4654 N N . TRP A 1 574 ? 96.861 -3.465 -133.254 1.00 83.12 574 TRP A N 1
ATOM 4655 C CA . TRP A 1 574 ? 97.925 -4.187 -133.956 1.00 83.12 574 TRP A CA 1
ATOM 4656 C C . TRP A 1 574 ? 97.859 -3.931 -135.467 1.00 83.12 574 TRP A C 1
ATOM 4658 O O . TRP A 1 574 ? 98.864 -3.567 -136.070 1.00 83.12 574 TRP A O 1
ATOM 4668 N N . GLU A 1 575 ? 96.667 -3.997 -136.062 1.00 78.88 575 GLU A N 1
ATOM 4669 C CA . GLU A 1 575 ? 96.416 -3.677 -137.470 1.00 78.88 575 GLU A CA 1
ATOM 4670 C C . GLU A 1 575 ? 96.705 -2.201 -137.790 1.00 78.88 575 GLU A C 1
ATOM 4672 O O . GLU A 1 575 ? 97.328 -1.910 -138.809 1.00 78.88 575 GLU A O 1
ATOM 4677 N N . LYS A 1 576 ? 96.338 -1.257 -136.913 1.00 81.25 576 LYS A N 1
ATOM 4678 C CA . LYS A 1 576 ? 96.733 0.159 -137.029 1.00 81.25 576 LYS A CA 1
ATOM 4679 C C . LYS A 1 576 ? 98.245 0.340 -136.949 1.00 81.25 576 LYS A C 1
ATOM 4681 O O . LYS A 1 576 ? 98.785 1.117 -137.725 1.00 81.25 576 LYS A O 1
ATOM 4686 N N . SER A 1 577 ? 98.932 -0.379 -136.062 1.00 79.25 577 SER A N 1
ATOM 4687 C CA . SER A 1 577 ? 100.397 -0.326 -135.951 1.00 79.25 577 SER A CA 1
ATOM 4688 C C . SER A 1 577 ? 101.084 -0.932 -137.180 1.00 79.25 577 SER A C 1
ATOM 4690 O O . SER A 1 577 ? 102.067 -0.383 -137.667 1.00 79.25 577 SER A O 1
ATOM 4692 N N . HIS A 1 578 ? 100.540 -2.021 -137.730 1.00 82.81 578 HIS A N 1
ATOM 4693 C CA . HIS A 1 578 ? 101.036 -2.659 -138.948 1.00 82.81 578 HIS A CA 1
ATOM 4694 C C . HIS A 1 578 ? 100.810 -1.775 -140.185 1.00 82.81 578 HIS A C 1
ATOM 4696 O O . HIS A 1 578 ? 101.746 -1.526 -140.942 1.00 82.81 578 HIS A O 1
ATOM 4702 N N . ASN A 1 579 ? 99.608 -1.210 -140.340 1.00 78.38 579 ASN A N 1
ATOM 4703 C CA . ASN A 1 579 ? 99.320 -0.222 -141.379 1.00 78.38 579 ASN A CA 1
ATOM 4704 C C . ASN A 1 579 ? 100.155 1.051 -141.207 1.00 78.38 579 ASN A C 1
ATOM 4706 O O . ASN A 1 579 ? 100.627 1.586 -142.202 1.00 78.38 579 ASN A O 1
ATOM 4710 N N . HIS A 1 580 ? 100.394 1.526 -139.980 1.00 81.00 580 HIS A N 1
ATOM 4711 C CA . HIS A 1 580 ? 101.279 2.667 -139.747 1.00 81.00 580 HIS A CA 1
ATOM 4712 C C . HIS A 1 580 ? 102.716 2.349 -140.169 1.00 81.00 580 HIS A C 1
ATOM 4714 O O . HIS A 1 580 ? 103.304 3.160 -140.869 1.00 81.00 580 HIS A O 1
ATOM 4720 N N . LEU A 1 581 ? 103.247 1.165 -139.845 1.00 81.94 581 LEU A N 1
ATOM 4721 C CA . LEU A 1 581 ? 104.574 0.728 -140.293 1.00 81.94 581 LEU A CA 1
ATOM 4722 C C . LEU A 1 581 ? 104.674 0.661 -141.828 1.00 81.94 581 LEU A C 1
ATOM 4724 O O . LEU A 1 581 ? 105.661 1.126 -142.392 1.00 81.94 581 LEU A O 1
ATOM 4728 N N . ILE A 1 582 ? 103.644 0.143 -142.505 1.00 81.12 582 ILE A N 1
ATOM 4729 C CA . ILE A 1 582 ? 103.559 0.106 -143.976 1.00 81.12 582 ILE A CA 1
ATOM 4730 C C . ILE A 1 582 ? 103.472 1.525 -144.561 1.00 81.12 582 ILE A C 1
ATOM 4732 O O . ILE A 1 582 ? 104.170 1.844 -145.520 1.00 81.12 582 ILE A O 1
ATOM 4736 N N . VAL A 1 583 ? 102.650 2.401 -143.975 1.00 80.50 583 VAL A N 1
ATOM 4737 C CA . VAL A 1 583 ? 102.523 3.809 -144.386 1.00 80.50 583 VAL A CA 1
ATOM 4738 C C . VAL A 1 583 ? 103.824 4.571 -144.150 1.00 80.50 583 VAL A C 1
ATOM 4740 O O . VAL A 1 583 ? 104.195 5.363 -145.007 1.00 80.50 583 VAL A O 1
ATOM 4743 N N . THR A 1 584 ? 104.549 4.308 -143.062 1.00 78.88 584 THR A N 1
ATOM 4744 C CA . THR A 1 584 ? 105.881 4.874 -142.824 1.00 78.88 584 THR A CA 1
ATOM 4745 C C . THR A 1 584 ? 106.876 4.354 -143.855 1.00 78.88 584 THR A C 1
ATOM 4747 O O . THR A 1 584 ? 107.507 5.175 -144.496 1.00 78.88 584 THR A O 1
ATOM 4750 N N . GLN A 1 585 ? 106.928 3.051 -144.160 1.00 78.50 585 GLN A N 1
ATOM 4751 C CA . GLN A 1 585 ? 107.790 2.544 -145.242 1.00 78.50 585 GLN A CA 1
ATOM 4752 C C . GLN A 1 585 ? 107.479 3.177 -146.609 1.00 78.50 585 GLN A C 1
ATOM 4754 O O . GLN A 1 585 ? 108.401 3.489 -147.363 1.00 78.50 585 GLN A O 1
ATOM 4759 N N . TYR A 1 586 ? 106.204 3.401 -146.941 1.00 81.94 586 TYR A N 1
ATOM 4760 C CA . TYR A 1 586 ? 105.842 4.144 -148.151 1.00 81.94 586 TYR A CA 1
ATOM 4761 C C . TYR A 1 586 ? 106.167 5.639 -148.045 1.00 81.94 586 TYR A C 1
ATOM 4763 O O . TYR A 1 586 ? 106.553 6.229 -149.049 1.00 81.94 586 TYR A O 1
ATOM 4771 N N . SER A 1 587 ? 106.052 6.249 -146.864 1.00 79.19 587 SER A N 1
ATOM 4772 C CA . SER A 1 587 ? 106.445 7.639 -146.618 1.00 79.19 587 SER A CA 1
ATOM 4773 C C . SER A 1 587 ? 107.954 7.819 -146.759 1.00 79.19 587 SER A C 1
ATOM 4775 O O . SER A 1 587 ? 108.366 8.753 -147.428 1.00 79.19 587 SER A O 1
ATOM 4777 N N . ASP A 1 588 ? 108.761 6.897 -146.235 1.00 77.00 588 ASP A N 1
ATOM 4778 C CA . ASP A 1 588 ? 110.221 6.881 -146.348 1.00 77.00 588 ASP A CA 1
ATOM 4779 C C . ASP A 1 588 ? 110.646 6.699 -147.815 1.00 77.00 588 ASP A C 1
ATOM 4781 O O . ASP A 1 588 ? 111.509 7.419 -148.305 1.00 77.00 588 ASP A O 1
ATOM 4785 N N . GLN A 1 589 ? 109.989 5.803 -148.567 1.00 79.50 589 GLN A N 1
ATOM 4786 C CA . GLN A 1 589 ? 110.211 5.647 -150.016 1.00 79.50 589 GLN A CA 1
ATOM 4787 C C . GLN A 1 589 ? 109.766 6.877 -150.822 1.00 79.50 589 GLN A C 1
ATOM 4789 O O . GLN A 1 589 ? 110.384 7.219 -151.834 1.00 79.50 589 GLN A O 1
ATOM 4794 N N . ILE A 1 590 ? 108.685 7.543 -150.404 1.00 75.19 590 ILE A N 1
ATOM 4795 C CA . ILE A 1 590 ? 108.224 8.804 -150.992 1.00 75.19 590 ILE A CA 1
ATOM 4796 C C . ILE A 1 590 ? 109.182 9.937 -150.626 1.00 75.19 590 ILE A C 1
ATOM 4798 O O . ILE A 1 590 ? 109.442 10.773 -151.480 1.00 75.19 590 ILE A O 1
ATOM 4802 N N . GLU A 1 591 ? 109.753 9.960 -149.425 1.00 79.62 591 GLU A N 1
ATOM 4803 C CA . GLU A 1 591 ? 110.725 10.954 -148.977 1.00 79.62 591 GLU A CA 1
ATOM 4804 C C . GLU A 1 591 ? 112.090 10.741 -149.642 1.00 79.62 591 GLU A C 1
ATOM 4806 O O . GLU A 1 591 ? 112.685 11.703 -150.111 1.00 79.62 591 GLU A O 1
ATOM 4811 N N . GLU A 1 592 ? 112.549 9.502 -149.827 1.00 76.12 592 GLU A N 1
ATOM 4812 C CA . GLU A 1 592 ? 113.734 9.181 -150.632 1.00 76.12 592 GLU A CA 1
ATOM 4813 C C . GLU A 1 592 ? 113.523 9.572 -152.105 1.00 76.12 592 GLU A C 1
ATOM 4815 O O . GLU A 1 592 ? 114.358 10.267 -152.691 1.00 76.12 592 GLU A O 1
ATOM 4820 N N . ARG A 1 593 ? 112.361 9.246 -152.697 1.00 74.12 593 ARG A N 1
ATOM 4821 C CA . ARG A 1 593 ? 111.984 9.746 -154.032 1.00 74.12 593 ARG A CA 1
ATOM 4822 C C . ARG A 1 593 ? 111.878 11.265 -154.087 1.00 74.12 593 ARG A C 1
ATOM 4824 O O . ARG A 1 593 ? 112.269 11.842 -155.098 1.00 74.12 593 ARG A O 1
ATOM 4831 N N . ASN A 1 594 ? 111.346 11.908 -153.053 1.00 76.06 594 ASN A N 1
ATOM 4832 C CA . ASN A 1 594 ? 111.182 13.356 -152.992 1.00 76.06 594 ASN A CA 1
ATOM 4833 C C . ASN A 1 594 ? 112.513 14.060 -152.742 1.00 76.06 594 ASN A C 1
ATOM 4835 O O . ASN A 1 594 ? 112.673 15.164 -153.234 1.00 76.06 594 ASN A O 1
ATOM 4839 N N . ASN A 1 595 ? 113.484 13.424 -152.086 1.00 75.56 595 ASN A N 1
ATOM 4840 C CA . ASN A 1 595 ? 114.850 13.916 -151.921 1.00 75.56 595 ASN A CA 1
ATOM 4841 C C . ASN A 1 595 ? 115.688 13.703 -153.192 1.00 75.56 595 ASN A C 1
ATOM 4843 O O . ASN A 1 595 ? 116.448 14.589 -153.572 1.00 75.56 595 ASN A O 1
ATOM 4847 N N . LEU A 1 596 ? 115.484 12.609 -153.934 1.00 69.75 596 LEU A N 1
ATOM 4848 C CA . LEU A 1 596 ? 116.007 12.453 -155.301 1.00 69.75 596 LEU A CA 1
ATOM 4849 C C . LEU A 1 596 ? 115.375 13.471 -156.269 1.00 69.75 596 LEU A C 1
ATOM 4851 O O . LEU A 1 596 ? 116.070 14.062 -157.103 1.00 69.75 596 LEU A O 1
ATOM 4855 N N . LEU A 1 597 ? 114.074 13.741 -156.123 1.00 65.88 597 LEU A N 1
ATOM 4856 C CA . LEU A 1 597 ? 113.391 14.827 -156.823 1.00 65.88 597 LEU A CA 1
ATOM 4857 C C . LEU A 1 597 ? 113.857 16.205 -156.341 1.00 65.88 597 LEU A C 1
ATOM 4859 O O . LEU A 1 597 ? 113.992 17.071 -157.183 1.00 65.88 597 LEU A O 1
ATOM 4863 N N . LEU A 1 598 ? 114.193 16.428 -155.067 1.00 64.06 598 LEU A N 1
ATOM 4864 C CA . LEU A 1 598 ? 114.743 17.702 -154.578 1.00 64.06 598 LEU A CA 1
ATOM 4865 C C . LEU A 1 598 ? 116.210 17.898 -154.970 1.00 64.06 598 LEU A C 1
ATOM 4867 O O . LEU A 1 598 ? 116.630 19.034 -155.145 1.00 64.06 598 LEU A O 1
ATOM 4871 N N . ALA A 1 599 ? 116.987 16.833 -155.168 1.00 62.06 599 ALA A N 1
ATOM 4872 C CA . ALA A 1 599 ? 118.343 16.919 -155.704 1.00 62.06 599 ALA A CA 1
ATOM 4873 C C . ALA A 1 599 ? 118.326 17.273 -157.204 1.00 62.06 599 ALA A C 1
ATOM 4875 O O . ALA A 1 599 ? 119.049 18.167 -157.656 1.00 62.06 599 ALA A O 1
ATOM 4876 N N . THR A 1 600 ? 117.447 16.630 -157.979 1.00 57.59 600 THR A N 1
ATOM 4877 C CA . THR A 1 600 ? 117.262 16.941 -159.409 1.00 57.59 600 THR A CA 1
ATOM 4878 C C . THR A 1 600 ? 116.535 18.274 -159.628 1.00 57.59 600 THR A C 1
ATOM 4880 O O . THR A 1 600 ? 116.946 19.053 -160.482 1.00 57.59 600 THR A O 1
ATOM 4883 N N . HIS A 1 601 ? 115.540 18.611 -158.807 1.00 58.00 601 HIS A N 1
ATOM 4884 C CA . HIS A 1 601 ? 114.871 19.915 -158.794 1.00 58.00 601 HIS A CA 1
ATOM 4885 C C . HIS A 1 601 ? 115.764 21.014 -158.214 1.00 58.00 601 HIS A C 1
ATOM 4887 O O . HIS A 1 601 ? 115.696 22.134 -158.684 1.00 58.00 601 HIS A O 1
ATOM 4893 N N . GLY A 1 602 ? 116.657 20.739 -157.262 1.00 57.81 602 GLY A N 1
ATOM 4894 C CA . GLY A 1 602 ? 117.663 21.697 -156.781 1.00 57.81 602 GLY A CA 1
ATOM 4895 C C . GLY A 1 602 ? 118.697 22.031 -157.858 1.00 57.81 602 GLY A C 1
ATOM 4896 O O . GLY A 1 602 ? 119.070 23.191 -158.032 1.00 57.81 602 GLY A O 1
ATOM 4897 N N . SER A 1 603 ? 119.051 21.033 -158.675 1.00 52.50 603 SER A N 1
ATOM 4898 C CA . SER A 1 603 ? 119.819 21.224 -159.915 1.00 52.50 603 SER A CA 1
ATOM 4899 C C . SER A 1 603 ? 119.055 22.049 -160.970 1.00 52.50 603 SER A C 1
ATOM 4901 O O . SER A 1 603 ? 119.675 22.609 -161.870 1.00 52.50 603 SER A O 1
ATOM 4903 N N . LEU A 1 604 ? 117.725 22.156 -160.851 1.00 50.09 604 LEU A N 1
ATOM 4904 C CA . LEU A 1 604 ? 116.839 22.921 -161.738 1.00 50.09 604 LEU A CA 1
ATOM 4905 C C . LEU A 1 604 ? 116.495 24.323 -161.186 1.00 50.09 604 LEU A C 1
ATOM 4907 O O . LEU A 1 604 ? 116.419 25.283 -161.942 1.00 50.09 604 LEU A O 1
ATOM 4911 N N . ASN A 1 605 ? 116.357 24.477 -159.866 1.00 43.66 605 ASN A N 1
ATOM 4912 C CA . ASN A 1 605 ? 115.960 25.716 -159.181 1.00 43.66 605 ASN A CA 1
ATOM 4913 C C . ASN A 1 605 ? 117.114 26.702 -158.948 1.00 43.66 605 ASN A C 1
ATOM 4915 O O . ASN A 1 605 ? 116.922 27.757 -158.351 1.00 43.66 605 ASN A O 1
ATOM 4919 N N . THR A 1 606 ? 118.283 26.427 -159.529 1.00 50.19 606 THR A N 1
ATOM 4920 C CA . THR A 1 606 ? 119.261 27.478 -159.864 1.00 50.19 606 THR A CA 1
ATOM 4921 C C . THR A 1 606 ? 118.740 28.384 -161.008 1.00 50.19 606 THR A C 1
ATOM 4923 O O . THR A 1 606 ? 119.425 29.312 -161.428 1.00 50.19 606 THR A O 1
ATOM 4926 N N . LEU A 1 607 ? 117.528 28.124 -161.530 1.00 38.38 607 LEU A N 1
ATOM 4927 C CA . LEU A 1 607 ? 117.015 28.677 -162.784 1.00 38.38 607 LEU A CA 1
ATOM 4928 C C . LEU A 1 607 ? 115.568 29.240 -162.740 1.00 38.38 607 LEU A C 1
ATOM 4930 O O . LEU A 1 607 ? 114.987 29.373 -163.813 1.00 38.38 607 LEU A O 1
ATOM 4934 N N . MET A 1 608 ? 115.000 29.580 -161.560 1.00 35.09 608 MET A N 1
ATOM 4935 C CA . MET A 1 608 ? 114.036 30.697 -161.281 1.00 35.09 608 MET A CA 1
ATOM 4936 C C . MET A 1 608 ? 113.323 30.564 -159.893 1.00 35.09 608 MET A C 1
ATOM 4938 O O . MET A 1 608 ? 113.232 29.444 -159.388 1.00 35.09 608 MET A O 1
ATOM 4942 N N . PRO A 1 609 ? 112.815 31.659 -159.265 1.00 44.62 609 PRO A N 1
ATOM 4943 C CA . PRO A 1 609 ? 112.235 31.645 -157.902 1.00 44.62 609 PRO A CA 1
ATOM 4944 C C . PRO A 1 609 ? 110.724 32.012 -157.772 1.00 44.62 609 PRO A C 1
ATOM 4946 O O . PRO A 1 609 ? 110.108 32.475 -158.728 1.00 44.62 609 PRO A O 1
ATOM 4949 N N . ASP A 1 610 ? 110.214 31.906 -156.527 1.00 36.03 610 ASP A N 1
ATOM 4950 C CA . ASP A 1 610 ? 109.115 32.679 -155.879 1.00 36.03 610 ASP A CA 1
ATOM 4951 C C . ASP A 1 610 ? 107.608 32.467 -156.233 1.00 36.03 610 ASP A C 1
ATOM 4953 O O . ASP A 1 610 ? 107.256 32.238 -157.385 1.00 36.03 610 ASP A O 1
ATOM 4957 N N . VAL A 1 611 ? 106.625 32.600 -155.302 1.00 41.78 611 VAL A N 1
ATOM 4958 C CA . VAL A 1 611 ? 106.614 32.435 -153.810 1.00 41.78 611 VAL A CA 1
ATOM 4959 C C . VAL A 1 611 ? 105.178 32.291 -153.205 1.00 41.78 611 VAL A C 1
ATOM 4961 O O . VAL A 1 611 ? 104.179 32.411 -153.912 1.00 41.78 611 VAL A O 1
ATOM 4964 N N . THR A 1 612 ? 105.091 32.016 -151.887 1.00 38.53 612 THR A N 1
ATOM 4965 C CA . THR A 1 612 ? 103.906 31.850 -150.983 1.00 38.53 612 THR A CA 1
ATOM 4966 C C . THR A 1 612 ? 103.185 33.186 -150.617 1.00 38.53 612 THR A C 1
ATOM 4968 O O . THR A 1 612 ? 103.561 34.218 -151.151 1.00 38.53 612 THR A O 1
ATOM 4971 N N . GLY A 1 613 ? 102.149 33.358 -149.762 1.00 36.19 613 GLY A N 1
ATOM 4972 C CA . GLY A 1 613 ? 101.485 32.623 -148.643 1.00 36.19 613 GLY A CA 1
ATOM 4973 C C . GLY A 1 613 ? 101.690 33.362 -147.286 1.00 36.19 613 GLY A C 1
ATOM 4974 O O . GLY A 1 613 ? 102.616 34.158 -147.198 1.00 36.19 613 GLY A O 1
ATOM 4975 N N . ASN A 1 614 ? 100.927 33.194 -146.186 1.00 38.06 614 ASN A N 1
ATOM 4976 C CA . ASN A 1 614 ? 99.780 32.326 -145.839 1.00 38.06 614 ASN A CA 1
ATOM 4977 C C . ASN A 1 614 ? 99.072 32.822 -144.522 1.00 38.06 614 ASN A C 1
ATOM 4979 O O . ASN A 1 614 ? 99.701 33.548 -143.765 1.00 38.06 614 ASN A O 1
ATOM 4983 N N . SER A 1 615 ? 97.828 32.364 -144.253 1.00 41.28 615 SER A N 1
ATOM 4984 C CA . SER A 1 615 ? 97.057 32.281 -142.968 1.00 41.28 615 SER A CA 1
ATOM 4985 C C . SER A 1 615 ? 96.802 33.509 -142.032 1.00 41.28 615 SER A C 1
ATOM 4987 O O . SER A 1 615 ? 97.654 34.365 -141.845 1.00 41.28 615 SER A O 1
ATOM 4989 N N . CYS A 1 616 ? 95.633 33.537 -141.334 1.00 33.75 616 CYS A N 1
ATOM 4990 C CA . CYS A 1 616 ? 95.470 33.335 -139.854 1.00 33.75 616 CYS A CA 1
ATOM 4991 C C . CYS A 1 616 ? 94.372 34.161 -139.069 1.00 33.75 616 CYS A C 1
ATOM 4993 O O . CYS A 1 616 ? 94.191 35.349 -139.295 1.00 33.75 616 CYS A O 1
ATOM 4995 N N . PHE A 1 617 ? 93.746 33.512 -138.054 1.00 36.44 617 PHE A N 1
ATOM 4996 C CA . PHE A 1 617 ? 93.167 33.982 -136.746 1.00 36.44 617 PHE A CA 1
ATOM 4997 C C . PHE A 1 617 ? 91.845 34.811 -136.480 1.00 36.44 617 PHE A C 1
ATOM 4999 O O . PHE A 1 617 ? 91.662 35.937 -136.920 1.00 36.44 617 PHE A O 1
ATOM 5006 N N . THR A 1 618 ? 91.070 34.313 -135.474 1.00 42.28 618 THR A N 1
ATOM 5007 C CA . THR A 1 618 ? 90.337 34.972 -134.319 1.00 42.28 618 THR A CA 1
ATOM 5008 C C . THR A 1 618 ? 88.857 35.501 -134.288 1.00 42.28 618 THR A C 1
ATOM 5010 O O . THR A 1 618 ? 88.507 36.459 -134.955 1.00 42.28 618 THR A O 1
ATOM 5013 N N . LYS A 1 619 ? 88.105 34.992 -133.267 1.00 40.38 619 LYS A N 1
ATOM 5014 C CA . LYS A 1 619 ? 87.265 35.635 -132.183 1.00 40.38 619 LYS A CA 1
ATOM 5015 C C . LYS A 1 619 ? 85.846 36.289 -132.350 1.00 40.38 619 LYS A C 1
ATOM 5017 O O . LYS A 1 619 ? 85.686 37.295 -133.015 1.00 40.38 619 LYS A O 1
ATOM 5022 N N . ILE A 1 620 ? 84.938 35.845 -131.442 1.00 44.81 620 ILE A N 1
ATOM 5023 C CA . ILE A 1 620 ? 83.942 36.572 -130.574 1.00 44.81 620 ILE A CA 1
ATOM 5024 C C . ILE A 1 620 ? 82.712 37.308 -131.178 1.00 44.81 620 ILE A C 1
ATOM 5026 O O . ILE A 1 620 ? 82.857 38.229 -131.965 1.00 44.81 620 ILE A O 1
ATOM 5030 N N . THR A 1 621 ? 81.517 37.051 -130.604 1.00 44.00 621 THR A N 1
ATOM 5031 C CA . THR A 1 621 ? 80.455 38.051 -130.277 1.00 44.00 621 THR A CA 1
ATOM 5032 C C . THR A 1 621 ? 79.673 37.622 -129.011 1.00 44.00 621 THR A C 1
ATOM 5034 O O . THR A 1 621 ? 79.693 36.444 -128.658 1.00 44.00 621 THR A O 1
ATOM 5037 N N . SER A 1 622 ? 79.025 38.553 -128.282 1.00 44.50 622 SER A N 1
ATOM 5038 C CA . SER A 1 622 ? 78.521 38.292 -126.909 1.00 44.50 622 SER A CA 1
ATOM 5039 C C . SER A 1 622 ? 77.260 39.076 -126.473 1.00 44.50 622 SER A C 1
ATOM 5041 O O . SER A 1 622 ? 77.156 39.466 -125.313 1.00 44.50 622 SER A O 1
ATOM 5043 N N . SER A 1 623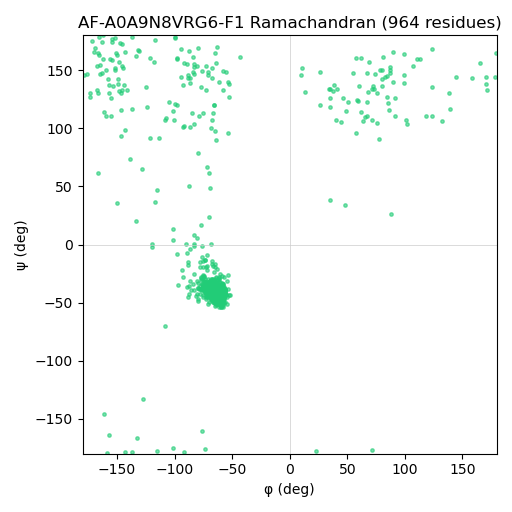 ? 76.298 39.341 -127.370 1.00 50.00 623 SER A N 1
ATOM 5044 C CA . SER A 1 623 ? 75.196 40.293 -127.085 1.00 50.00 623 SER A CA 1
ATOM 5045 C C . SER A 1 623 ? 73.889 39.699 -126.523 1.00 50.00 623 SER A C 1
ATOM 5047 O O . SER A 1 623 ? 73.102 40.432 -125.929 1.00 50.00 623 SER A O 1
ATOM 5049 N N . ASN A 1 624 ? 73.612 38.403 -126.710 1.00 56.12 624 ASN A N 1
ATOM 5050 C CA . ASN A 1 624 ? 72.249 37.868 -126.508 1.00 56.12 624 ASN A CA 1
ATOM 5051 C C . ASN A 1 624 ? 71.938 37.415 -125.067 1.00 56.12 624 ASN A C 1
ATOM 5053 O O . ASN A 1 624 ? 70.773 37.234 -124.720 1.00 56.12 624 ASN A O 1
ATOM 5057 N N . PHE A 1 625 ? 72.953 37.236 -124.215 1.00 58.62 625 PHE A N 1
ATOM 5058 C CA . PHE A 1 625 ? 72.773 36.671 -122.868 1.00 58.62 625 PHE A CA 1
ATOM 5059 C C . PHE A 1 625 ? 72.154 37.656 -121.860 1.00 58.62 625 PHE A C 1
ATOM 5061 O O . PHE A 1 625 ? 71.500 37.239 -120.907 1.00 58.62 625 PHE A O 1
ATOM 5068 N N . GLN A 1 626 ? 72.330 38.966 -122.063 1.00 64.69 626 GLN A N 1
ATOM 5069 C CA . GLN A 1 626 ? 71.897 39.977 -121.093 1.00 64.69 626 GLN A CA 1
ATOM 5070 C C . GLN A 1 626 ? 70.370 40.156 -121.067 1.00 64.69 626 GLN A C 1
ATOM 5072 O O . GLN A 1 626 ? 69.780 40.177 -119.990 1.00 64.69 626 GLN A O 1
ATOM 5077 N N . MET A 1 627 ? 69.720 40.152 -122.237 1.00 61.47 627 MET A N 1
ATOM 5078 C CA . MET A 1 627 ? 68.251 40.132 -122.369 1.00 61.47 627 MET A CA 1
ATOM 5079 C C . MET A 1 627 ? 67.618 38.926 -121.653 1.00 61.47 627 MET A C 1
ATOM 5081 O O . MET A 1 627 ? 66.569 39.048 -121.023 1.00 61.47 627 MET A O 1
ATOM 5085 N N . PHE A 1 628 ? 68.267 37.759 -121.730 1.00 71.75 628 PHE A N 1
ATOM 5086 C CA . PHE A 1 628 ? 67.806 36.543 -121.059 1.00 71.75 628 PHE A CA 1
ATOM 5087 C C . PHE A 1 628 ? 67.922 36.656 -119.532 1.00 71.75 628 PHE A C 1
ATOM 5089 O O . PHE A 1 628 ? 66.962 36.343 -118.828 1.00 71.75 628 PHE A O 1
ATOM 5096 N N . ASN A 1 629 ? 69.040 37.187 -119.023 1.00 76.81 629 ASN A N 1
ATOM 5097 C CA . ASN A 1 629 ? 69.204 37.456 -117.593 1.00 76.81 629 ASN A CA 1
ATOM 5098 C C . ASN A 1 629 ? 68.178 38.474 -117.070 1.00 76.81 629 ASN A C 1
ATOM 5100 O O . ASN A 1 629 ? 67.567 38.215 -116.040 1.00 76.81 629 ASN A O 1
ATOM 5104 N N . GLU A 1 630 ? 67.912 39.577 -117.779 1.00 79.00 630 GLU A N 1
ATOM 5105 C CA . GLU A 1 630 ? 66.871 40.534 -117.363 1.00 79.00 630 GLU A CA 1
ATOM 5106 C C . GLU A 1 630 ? 65.468 39.910 -117.327 1.00 79.00 630 GLU A C 1
ATOM 5108 O O . GLU A 1 630 ? 64.670 40.231 -116.443 1.00 79.00 630 GLU A O 1
ATOM 5113 N N . SER A 1 631 ? 65.157 39.004 -118.262 1.00 80.62 631 SER A N 1
ATOM 5114 C CA . SER A 1 631 ? 63.892 38.265 -118.234 1.00 80.62 631 SER A CA 1
ATOM 5115 C C . SER A 1 631 ? 63.831 37.272 -117.070 1.00 80.62 631 SER A C 1
ATOM 5117 O O . SER A 1 631 ? 62.780 37.143 -116.446 1.00 80.62 631 SER A O 1
ATOM 5119 N N . LEU A 1 632 ? 64.938 36.592 -116.751 1.00 80.81 632 LEU A N 1
ATOM 5120 C CA . LEU A 1 632 ? 65.028 35.710 -115.585 1.00 80.81 632 LEU A CA 1
ATOM 5121 C C . LEU A 1 632 ? 64.876 36.487 -114.275 1.00 80.81 632 LEU A C 1
ATOM 5123 O O . LEU A 1 632 ? 64.113 36.057 -113.416 1.00 80.81 632 LEU A O 1
ATOM 5127 N N . THR A 1 633 ? 65.531 37.642 -114.129 1.00 84.62 633 THR A N 1
ATOM 5128 C CA . THR A 1 633 ? 65.405 38.493 -112.936 1.00 84.62 633 THR A CA 1
ATOM 5129 C C . THR A 1 633 ? 63.956 38.913 -112.706 1.00 84.62 633 THR A C 1
ATOM 5131 O O . THR A 1 633 ? 63.458 38.734 -111.600 1.00 84.62 633 THR A O 1
ATOM 5134 N N . LYS A 1 634 ? 63.239 39.365 -113.746 1.00 87.56 634 LYS A N 1
ATOM 5135 C CA . LYS A 1 634 ? 61.814 39.739 -113.642 1.00 87.56 634 LYS A CA 1
ATOM 5136 C C . LYS A 1 634 ? 60.913 38.552 -113.271 1.00 87.56 634 LYS A C 1
ATOM 5138 O O . LYS A 1 634 ? 59.965 38.717 -112.508 1.00 87.56 634 LYS A O 1
ATOM 5143 N N . ILE A 1 635 ? 61.218 37.348 -113.762 1.00 85.62 635 ILE A N 1
ATOM 5144 C CA . ILE A 1 635 ? 60.496 36.119 -113.386 1.00 85.62 635 ILE A CA 1
ATOM 5145 C C . ILE A 1 635 ? 60.783 35.737 -111.925 1.00 85.62 635 ILE A C 1
ATOM 5147 O O . ILE A 1 635 ? 59.855 35.404 -111.194 1.00 85.62 635 ILE A O 1
ATOM 5151 N N . LEU A 1 636 ? 62.036 35.826 -111.469 1.00 87.31 636 LEU A N 1
ATOM 5152 C CA . LEU A 1 636 ? 62.422 35.551 -110.079 1.00 87.31 636 LEU A CA 1
ATOM 5153 C C . LEU A 1 636 ? 61.829 36.574 -109.098 1.00 87.31 636 LEU A C 1
ATOM 5155 O O . LEU A 1 636 ? 61.364 36.196 -108.028 1.00 87.31 636 LEU A O 1
ATOM 5159 N N . GLU A 1 637 ? 61.786 37.850 -109.477 1.00 88.81 637 GLU A N 1
ATOM 5160 C CA . GLU A 1 637 ? 61.156 38.933 -108.715 1.00 88.81 637 GLU A CA 1
ATOM 5161 C C . GLU A 1 637 ? 59.633 38.739 -108.614 1.00 88.81 637 GLU A C 1
ATOM 5163 O O . GLU A 1 637 ? 59.052 38.894 -107.539 1.00 88.81 637 GLU A O 1
ATOM 5168 N N . TYR A 1 638 ? 58.977 38.303 -109.695 1.00 92.25 638 TYR A N 1
ATOM 5169 C CA . TYR A 1 638 ? 57.562 37.919 -109.673 1.00 92.25 638 TYR A CA 1
ATOM 5170 C C . TYR A 1 638 ? 57.302 36.679 -108.797 1.00 92.25 638 TYR A C 1
ATOM 5172 O O . TYR A 1 638 ? 56.359 36.671 -108.006 1.00 92.25 638 TYR A O 1
ATOM 5180 N N . ILE A 1 639 ? 58.168 35.661 -108.864 1.00 89.88 639 ILE A N 1
ATOM 5181 C CA . ILE A 1 639 ? 58.090 34.468 -108.006 1.00 89.88 639 ILE A CA 1
ATOM 5182 C C . ILE A 1 639 ? 58.320 34.825 -106.529 1.00 89.88 639 ILE A C 1
ATOM 5184 O O . ILE A 1 639 ? 57.608 34.293 -105.678 1.00 89.88 639 ILE A O 1
ATOM 5188 N N . SER A 1 640 ? 59.240 35.745 -106.203 1.00 91.81 640 SER A N 1
ATOM 5189 C CA . SER A 1 640 ? 59.392 36.231 -104.822 1.00 91.81 640 SER A CA 1
ATOM 5190 C C . SER A 1 640 ? 58.127 36.942 -104.363 1.00 91.81 640 SER A C 1
ATOM 5192 O O . SER A 1 640 ? 57.590 36.566 -103.332 1.00 91.81 640 SER A O 1
ATOM 5194 N N . ASN A 1 641 ? 57.574 37.864 -105.159 1.00 93.12 641 ASN A N 1
ATOM 5195 C CA . ASN A 1 641 ? 56.323 38.542 -104.813 1.00 93.12 641 ASN A CA 1
ATOM 5196 C C . ASN A 1 641 ? 55.163 37.557 -104.562 1.00 93.12 641 ASN A C 1
ATOM 5198 O O . ASN A 1 641 ? 54.409 37.747 -103.607 1.00 93.12 641 ASN A O 1
ATOM 5202 N N . ILE A 1 642 ? 55.050 36.476 -105.349 1.00 92.50 642 ILE A N 1
ATOM 5203 C CA . ILE A 1 642 ? 54.089 35.387 -105.093 1.00 92.50 642 ILE A CA 1
ATOM 5204 C C . ILE A 1 642 ? 54.405 34.658 -103.781 1.00 92.50 642 ILE A C 1
ATOM 5206 O O . ILE A 1 642 ? 53.484 34.410 -103.004 1.00 92.50 642 ILE A O 1
ATOM 5210 N N . ARG A 1 643 ? 55.675 34.325 -103.505 1.00 93.75 643 ARG A N 1
ATOM 5211 C CA . ARG A 1 643 ? 56.092 33.680 -102.246 1.00 93.75 643 ARG A CA 1
ATOM 5212 C C . ARG A 1 643 ? 55.741 34.557 -101.045 1.00 93.75 643 ARG A C 1
ATOM 5214 O O . ARG A 1 643 ? 55.091 34.091 -100.119 1.00 93.75 643 ARG A O 1
ATOM 5221 N N . ASP A 1 644 ? 56.083 35.838 -101.113 1.00 92.19 644 ASP A N 1
ATOM 5222 C CA . ASP A 1 644 ? 55.854 36.830 -100.067 1.00 92.19 644 ASP A CA 1
ATOM 5223 C C . ASP A 1 644 ? 54.349 37.122 -99.884 1.00 92.19 644 ASP A C 1
ATOM 5225 O O . ASP A 1 644 ? 53.912 37.464 -98.785 1.00 92.19 644 ASP A O 1
ATOM 5229 N N . GLU A 1 645 ? 53.520 36.999 -100.930 1.00 92.44 645 GLU A N 1
ATOM 5230 C CA . GLU A 1 645 ? 52.052 37.085 -100.831 1.00 92.44 645 GLU A CA 1
ATOM 5231 C C . GLU A 1 645 ? 51.425 35.804 -100.267 1.00 92.44 645 GLU A C 1
ATOM 5233 O O . GLU A 1 645 ? 50.496 35.884 -99.459 1.00 92.44 645 GLU A O 1
ATOM 5238 N N . PHE A 1 646 ? 51.948 34.634 -100.636 1.00 95.06 646 PHE A N 1
ATOM 5239 C CA . PHE A 1 646 ? 51.542 33.354 -100.066 1.00 95.06 646 PHE A CA 1
ATOM 5240 C C . PHE A 1 646 ? 51.900 33.270 -98.579 1.00 95.06 646 PHE A C 1
ATOM 5242 O O . PHE A 1 646 ? 51.039 32.918 -97.780 1.00 95.06 646 PHE A O 1
ATOM 5249 N N . GLU A 1 647 ? 53.111 33.667 -98.182 1.00 95.12 647 GLU A N 1
ATOM 5250 C CA . GLU A 1 647 ? 53.531 33.753 -96.778 1.00 95.12 647 GLU A CA 1
ATOM 5251 C C . GLU A 1 647 ? 52.634 34.711 -95.986 1.00 95.12 647 GLU A C 1
ATOM 5253 O O . GLU A 1 647 ? 52.148 34.342 -94.917 1.00 95.12 647 GLU A O 1
ATOM 5258 N N . ARG A 1 648 ? 52.318 35.898 -96.530 1.00 94.44 648 ARG A N 1
ATOM 5259 C CA . ARG A 1 648 ? 51.361 36.829 -95.904 1.00 94.44 648 ARG A CA 1
ATOM 5260 C C . ARG A 1 648 ? 49.970 36.213 -95.742 1.00 94.44 648 ARG A C 1
ATOM 5262 O O . ARG A 1 648 ? 49.426 36.268 -94.646 1.00 94.44 648 ARG A O 1
ATOM 5269 N N . LYS A 1 649 ? 49.404 35.596 -96.785 1.00 94.75 649 LYS A N 1
ATOM 5270 C CA . LYS A 1 649 ? 48.075 34.952 -96.722 1.00 94.75 649 LYS A CA 1
ATOM 5271 C C . LYS A 1 649 ? 48.054 33.754 -95.774 1.00 94.75 649 LYS A C 1
ATOM 5273 O O . LYS A 1 649 ? 47.136 33.639 -94.970 1.00 94.75 649 LYS A O 1
ATOM 5278 N N . SER A 1 650 ? 49.072 32.897 -95.835 1.00 93.75 650 SER A N 1
ATOM 5279 C CA . SER A 1 650 ? 49.240 31.750 -94.940 1.00 93.75 650 SER A CA 1
ATOM 5280 C C . SER A 1 650 ? 49.364 32.207 -93.490 1.00 93.75 650 SER A C 1
ATOM 5282 O O . SER A 1 650 ? 48.737 31.613 -92.617 1.00 93.75 650 SER A O 1
ATOM 5284 N N . LYS A 1 651 ? 50.109 33.291 -93.233 1.00 94.88 651 LYS A N 1
ATOM 5285 C CA . LYS A 1 651 ? 50.185 33.895 -91.906 1.00 94.88 651 LYS A CA 1
ATOM 5286 C C . LYS A 1 651 ? 48.837 34.467 -91.466 1.00 94.88 651 LYS A C 1
ATOM 5288 O O . LYS A 1 651 ? 48.382 34.089 -90.402 1.00 94.88 651 LYS A O 1
ATOM 5293 N N . THR A 1 652 ? 48.149 35.280 -92.272 1.00 94.44 652 THR A N 1
ATOM 5294 C CA . THR A 1 652 ? 46.823 35.814 -91.899 1.00 94.44 652 THR A CA 1
ATOM 5295 C C . THR A 1 652 ? 45.806 34.706 -91.608 1.00 94.44 652 THR A C 1
ATOM 5297 O O . THR A 1 652 ? 45.020 34.839 -90.678 1.00 94.44 652 THR A O 1
ATOM 5300 N N . ILE A 1 653 ? 45.840 33.593 -92.348 1.00 93.75 653 ILE A N 1
ATOM 5301 C CA . ILE A 1 653 ? 45.002 32.417 -92.068 1.00 93.75 653 ILE A CA 1
ATOM 5302 C C . ILE A 1 653 ? 45.422 31.743 -90.750 1.00 93.75 653 ILE A C 1
ATOM 5304 O O . ILE A 1 653 ? 44.559 31.372 -89.961 1.00 93.75 653 ILE A O 1
ATOM 5308 N N . SER A 1 654 ? 46.725 31.609 -90.483 1.00 95.44 654 SER A N 1
ATOM 5309 C CA . SER A 1 654 ? 47.238 31.068 -89.215 1.00 95.44 654 SER A CA 1
ATOM 5310 C C . SER A 1 654 ? 46.863 31.945 -88.017 1.00 95.44 654 SER A C 1
ATOM 5312 O O . SER A 1 654 ? 46.405 31.418 -87.009 1.00 95.44 654 SER A O 1
ATOM 5314 N N . ASP A 1 655 ? 47.015 33.264 -88.140 1.00 94.81 655 ASP A N 1
ATOM 5315 C CA . ASP A 1 655 ? 46.665 34.250 -87.117 1.00 94.81 655 ASP A CA 1
ATOM 5316 C C . ASP A 1 655 ? 45.142 34.204 -86.843 1.00 94.81 655 ASP A C 1
ATOM 5318 O O . ASP A 1 655 ? 44.723 34.150 -85.691 1.00 94.81 655 ASP A O 1
ATOM 5322 N N . GLN A 1 656 ? 44.302 34.094 -87.885 1.00 95.50 656 GLN A N 1
ATOM 5323 C CA . GLN A 1 656 ? 42.848 33.908 -87.740 1.00 95.50 656 GLN A CA 1
ATOM 5324 C C . GLN A 1 656 ? 42.471 32.593 -87.041 1.00 95.50 656 GLN A C 1
ATOM 5326 O O . GLN A 1 656 ? 41.581 32.586 -86.190 1.00 95.50 656 GLN A O 1
ATOM 5331 N N . TRP A 1 657 ? 43.122 31.472 -87.371 1.00 94.94 657 TRP A N 1
ATOM 5332 C CA . TRP A 1 657 ? 42.880 30.204 -86.670 1.00 94.94 657 TRP A CA 1
ATOM 5333 C C . TRP A 1 657 ? 43.362 30.244 -85.216 1.00 94.94 657 TRP A C 1
ATOM 5335 O O . TRP A 1 657 ? 42.701 29.658 -84.360 1.00 94.94 657 TRP A O 1
ATOM 5345 N N . GLN A 1 658 ? 44.445 30.969 -84.925 1.00 95.25 658 GLN A N 1
ATOM 5346 C CA . GLN A 1 658 ? 44.929 31.202 -83.565 1.00 95.25 658 GLN A CA 1
ATOM 5347 C C . GLN A 1 658 ? 43.922 32.033 -82.750 1.00 95.25 658 GLN A C 1
ATOM 5349 O O . GLN A 1 658 ? 43.537 31.612 -81.663 1.00 95.25 658 GLN A O 1
ATOM 5354 N N . GLU A 1 659 ? 43.399 33.138 -83.298 1.00 95.88 659 GLU A N 1
ATOM 5355 C CA . GLU A 1 659 ? 42.336 33.933 -82.658 1.00 95.88 659 GLU A CA 1
ATOM 5356 C C . GLU A 1 659 ? 41.067 33.102 -82.388 1.00 95.88 659 GLU A C 1
ATOM 5358 O O . GLU A 1 659 ? 40.466 33.204 -81.316 1.00 95.88 659 GLU A O 1
ATOM 5363 N N . GLN A 1 660 ? 40.653 32.246 -83.333 1.00 96.06 660 GLN A N 1
ATOM 5364 C CA . GLN A 1 660 ? 39.511 31.344 -83.128 1.00 96.06 660 GLN A CA 1
ATOM 5365 C C . GLN A 1 660 ? 39.796 30.264 -82.073 1.00 96.06 660 GLN A C 1
ATOM 5367 O O . GLN A 1 660 ? 38.899 29.932 -81.295 1.00 96.06 660 GLN A O 1
ATOM 5372 N N . TYR A 1 661 ? 41.021 29.733 -82.017 1.00 95.94 661 TYR A N 1
ATOM 5373 C CA . TYR A 1 661 ? 41.437 28.782 -80.988 1.00 95.94 661 TYR A CA 1
ATOM 5374 C C . TYR A 1 661 ? 41.405 29.432 -79.596 1.00 95.94 661 TYR A C 1
ATOM 5376 O O . TYR A 1 661 ? 40.722 28.922 -78.712 1.00 95.94 661 TYR A O 1
ATOM 5384 N N . GLU A 1 662 ? 42.044 30.591 -79.417 1.00 95.25 662 GLU A N 1
ATOM 5385 C CA . GLU A 1 662 ? 42.086 31.319 -78.139 1.00 95.25 662 GLU A CA 1
ATOM 5386 C C . GLU A 1 662 ? 40.684 31.749 -77.670 1.00 95.25 662 GLU A C 1
ATOM 5388 O O . GLU A 1 662 ? 40.360 31.670 -76.482 1.00 95.25 662 GLU A O 1
ATOM 5393 N N . TYR A 1 663 ? 39.797 32.127 -78.598 1.00 96.06 663 TYR A N 1
ATOM 5394 C CA . TYR A 1 663 ? 38.394 32.419 -78.292 1.00 96.06 663 TYR A CA 1
ATOM 5395 C C . TYR A 1 663 ? 37.613 31.180 -77.813 1.00 96.06 663 TYR A C 1
ATOM 5397 O O . TYR A 1 663 ? 36.813 31.270 -76.873 1.00 96.06 663 TYR A O 1
ATOM 5405 N N . LEU A 1 664 ? 37.839 30.014 -78.427 1.00 95.56 664 LEU A N 1
ATOM 5406 C CA . LEU A 1 664 ? 37.224 28.751 -78.007 1.00 95.56 664 LEU A CA 1
ATOM 5407 C C . LEU A 1 664 ? 37.800 28.245 -76.679 1.00 95.56 664 LEU A C 1
ATOM 5409 O O . LEU A 1 664 ? 37.035 27.803 -75.823 1.00 95.56 664 LEU A O 1
ATOM 5413 N N . GLU A 1 665 ? 39.110 28.367 -76.474 1.00 96.00 665 GLU A N 1
ATOM 5414 C CA . GLU A 1 665 ? 39.796 28.046 -75.221 1.00 96.00 665 GLU A CA 1
ATOM 5415 C C . GLU A 1 665 ? 39.260 28.919 -74.077 1.00 96.00 665 GLU A C 1
ATOM 5417 O O . GLU A 1 665 ? 38.795 28.392 -73.068 1.00 96.00 665 GLU A O 1
ATOM 5422 N N . SER A 1 666 ? 39.157 30.238 -74.282 1.00 95.19 666 SER A N 1
ATOM 5423 C CA . SER A 1 666 ? 38.544 31.172 -73.327 1.00 95.19 666 SER A CA 1
ATOM 5424 C C . SER A 1 666 ? 37.078 30.826 -73.007 1.00 95.19 666 SER A C 1
ATOM 5426 O O . SER A 1 666 ? 36.656 30.884 -71.847 1.00 95.19 666 SER A O 1
ATOM 5428 N N . GLN A 1 667 ? 36.292 30.389 -74.000 1.00 96.12 667 GLN A N 1
ATOM 5429 C CA . GLN A 1 667 ? 34.928 29.894 -73.774 1.00 96.12 667 GLN A CA 1
ATOM 5430 C C . GLN A 1 667 ? 34.873 28.586 -72.976 1.00 96.12 667 GLN A C 1
ATOM 5432 O O . GLN A 1 667 ? 33.960 28.415 -72.161 1.00 96.12 667 GLN A O 1
ATOM 5437 N N . ILE A 1 668 ? 35.784 27.644 -73.231 1.00 95.00 668 ILE A N 1
ATOM 5438 C CA . ILE A 1 668 ? 35.885 26.391 -72.472 1.00 95.00 668 ILE A CA 1
ATOM 5439 C C . ILE A 1 668 ? 36.242 26.722 -71.025 1.00 95.00 668 ILE A C 1
ATOM 5441 O O . ILE A 1 668 ? 35.555 26.272 -70.111 1.00 95.00 668 ILE A O 1
ATOM 5445 N N . ASP A 1 669 ? 37.227 27.588 -70.817 1.00 95.50 669 ASP A N 1
ATOM 5446 C CA . ASP A 1 669 ? 37.705 27.987 -69.499 1.00 95.50 669 ASP A CA 1
ATOM 5447 C C . ASP A 1 669 ? 36.617 28.721 -68.686 1.00 95.50 669 ASP A C 1
ATOM 5449 O O . ASP A 1 669 ? 36.382 28.423 -67.511 1.00 95.50 669 ASP A O 1
ATOM 5453 N N . ALA A 1 670 ? 35.836 29.596 -69.331 1.00 92.94 670 ALA A N 1
ATOM 5454 C CA . ALA A 1 670 ? 34.651 30.215 -68.733 1.00 92.94 670 ALA A CA 1
ATOM 5455 C C . ALA A 1 670 ? 33.564 29.186 -68.350 1.00 92.94 670 ALA A C 1
ATOM 5457 O O . ALA A 1 670 ? 32.951 29.302 -67.284 1.00 92.94 670 ALA A O 1
ATOM 5458 N N . LYS A 1 671 ? 33.338 28.157 -69.182 1.00 95.56 671 LYS A N 1
ATOM 5459 C CA . LYS A 1 671 ? 32.384 27.068 -68.896 1.00 95.56 671 LYS A CA 1
ATOM 5460 C C . LYS A 1 671 ? 32.874 26.158 -67.767 1.00 95.56 671 LYS A C 1
ATOM 5462 O O . LYS A 1 671 ? 32.071 25.824 -66.902 1.00 95.56 671 LYS A O 1
ATOM 5467 N N . VAL A 1 672 ? 34.165 25.828 -67.706 1.00 95.94 672 VAL A N 1
ATOM 5468 C CA . VAL A 1 672 ? 34.775 25.061 -66.602 1.00 95.94 672 VAL A CA 1
ATOM 5469 C C . VAL A 1 672 ? 34.637 25.821 -65.281 1.00 95.94 672 VAL A C 1
ATOM 5471 O O . VAL A 1 672 ? 34.134 25.271 -64.304 1.00 95.94 672 VAL A O 1
ATOM 5474 N N . ARG A 1 673 ? 34.956 27.123 -65.253 1.00 93.75 673 ARG A N 1
ATOM 5475 C CA . ARG A 1 673 ? 34.756 27.974 -64.062 1.00 93.75 673 ARG A CA 1
ATOM 5476 C C . ARG A 1 673 ? 33.285 28.012 -63.613 1.00 93.75 673 ARG A C 1
ATOM 5478 O O . ARG A 1 673 ? 33.014 28.024 -62.410 1.00 93.75 673 ARG A O 1
ATOM 5485 N N . LEU A 1 674 ? 32.331 27.999 -64.551 1.00 95.38 674 LEU A N 1
ATOM 5486 C CA . LEU A 1 674 ? 30.896 27.932 -64.250 1.00 95.38 674 LEU A CA 1
ATOM 5487 C C . LEU A 1 674 ? 30.465 26.553 -63.718 1.00 95.38 674 LEU A C 1
ATOM 5489 O O . LEU A 1 674 ? 29.704 26.497 -62.752 1.00 95.38 674 LEU A O 1
ATOM 5493 N N . ILE A 1 675 ? 30.973 25.459 -64.294 1.00 94.50 675 ILE A N 1
ATOM 5494 C CA . ILE A 1 675 ? 30.739 24.084 -63.820 1.00 94.50 675 ILE A CA 1
ATOM 5495 C C . ILE A 1 675 ? 31.239 23.936 -62.381 1.00 94.50 675 ILE A C 1
ATOM 5497 O O . ILE A 1 675 ? 30.449 23.578 -61.512 1.00 94.50 675 ILE A O 1
ATOM 5501 N N . ASN A 1 676 ? 32.481 24.336 -62.093 1.00 94.94 676 ASN A N 1
ATOM 5502 C CA . ASN A 1 676 ? 33.059 24.267 -60.747 1.00 94.94 676 ASN A CA 1
ATOM 5503 C C . ASN A 1 676 ? 32.242 25.101 -59.735 1.00 94.94 676 ASN A C 1
ATOM 5505 O O . ASN A 1 676 ? 32.039 24.698 -58.590 1.00 94.94 676 ASN A O 1
ATOM 5509 N N . LYS A 1 677 ? 31.703 26.258 -60.151 1.00 94.56 677 LYS A N 1
ATOM 5510 C CA . LYS A 1 677 ? 30.805 27.080 -59.317 1.00 94.56 677 LYS A CA 1
ATOM 5511 C C . LYS A 1 677 ? 29.462 26.388 -59.039 1.00 94.56 677 LYS A C 1
ATOM 5513 O O . LYS A 1 677 ? 28.938 26.496 -57.924 1.00 94.56 677 LYS A O 1
ATOM 5518 N N . HIS A 1 678 ? 28.897 25.689 -60.024 1.00 94.06 678 HIS A N 1
ATOM 5519 C CA . HIS A 1 678 ? 27.688 24.885 -59.835 1.00 94.06 678 HIS A CA 1
ATOM 5520 C C . HIS A 1 678 ? 27.954 23.663 -58.952 1.00 94.06 678 HIS A C 1
ATOM 5522 O O . HIS A 1 678 ? 27.171 23.420 -58.042 1.00 94.06 678 HIS A O 1
ATOM 5528 N N . GLU A 1 679 ? 29.078 22.969 -59.125 1.00 95.25 679 GLU A N 1
ATOM 5529 C CA . GLU A 1 679 ? 29.499 21.846 -58.280 1.00 95.25 679 GLU A CA 1
ATOM 5530 C C . GLU A 1 679 ? 29.640 22.265 -56.806 1.00 95.25 679 GLU A C 1
ATOM 5532 O O . GLU A 1 679 ? 29.040 21.651 -55.926 1.00 95.25 679 GLU A O 1
ATOM 5537 N N . ILE A 1 680 ? 30.324 23.382 -56.527 1.00 94.56 680 ILE A N 1
ATOM 5538 C CA . ILE A 1 680 ? 30.422 23.956 -55.171 1.00 94.56 680 ILE A CA 1
ATOM 5539 C C . ILE A 1 680 ? 29.032 24.275 -54.592 1.00 94.56 680 ILE A C 1
ATOM 5541 O O . ILE A 1 680 ? 28.810 24.122 -53.390 1.00 94.56 680 ILE A O 1
ATOM 5545 N N . THR A 1 681 ? 28.085 24.712 -55.425 1.00 94.88 681 THR A N 1
ATOM 5546 C CA . THR A 1 681 ? 26.704 24.988 -54.994 1.00 94.88 681 THR A CA 1
ATOM 5547 C C . THR A 1 681 ? 25.938 23.695 -54.706 1.00 94.88 681 THR A C 1
ATOM 5549 O O . THR A 1 681 ? 25.309 23.590 -53.656 1.00 94.88 681 THR A O 1
ATOM 5552 N N . VAL A 1 682 ? 26.037 22.687 -55.577 1.00 93.94 682 VAL A N 1
ATOM 5553 C CA . VAL A 1 682 ? 25.423 21.362 -55.391 1.00 93.94 682 VAL A CA 1
ATOM 5554 C C . VAL A 1 682 ? 25.964 20.690 -54.130 1.00 93.94 682 VAL A C 1
ATOM 5556 O O . VAL A 1 682 ? 25.176 20.235 -53.309 1.00 93.94 682 VAL A O 1
ATOM 5559 N N . ASN A 1 683 ? 27.277 20.721 -53.898 1.00 93.81 683 ASN A N 1
ATOM 5560 C CA . ASN A 1 683 ? 27.891 20.139 -52.704 1.00 93.81 683 ASN A CA 1
ATOM 5561 C C . ASN A 1 683 ? 27.435 20.835 -51.403 1.00 93.81 683 ASN A C 1
ATOM 5563 O O . ASN A 1 683 ? 27.223 20.158 -50.399 1.00 93.81 683 ASN A O 1
ATOM 5567 N N . LYS A 1 684 ? 27.179 22.153 -51.422 1.00 94.50 684 LYS A N 1
ATOM 5568 C CA . LYS A 1 684 ? 26.559 22.881 -50.291 1.00 94.50 684 LYS A CA 1
ATOM 5569 C C . LYS A 1 684 ? 25.077 22.540 -50.089 1.00 94.50 684 LYS A C 1
ATOM 5571 O O . LYS A 1 684 ? 24.606 22.485 -48.954 1.00 94.50 684 LYS A O 1
ATOM 5576 N N . VAL A 1 685 ? 24.330 22.295 -51.166 1.00 92.56 685 VAL A N 1
ATOM 5577 C CA . VAL A 1 685 ? 22.938 21.817 -51.077 1.00 92.56 685 VAL A CA 1
ATOM 5578 C C . VAL A 1 685 ? 22.893 20.381 -50.540 1.00 92.56 685 VAL A C 1
ATOM 5580 O O . VAL A 1 685 ? 22.033 20.064 -49.726 1.00 92.56 685 VAL A O 1
ATOM 5583 N N . LEU A 1 686 ? 23.847 19.526 -50.916 1.00 93.56 686 LEU A N 1
ATOM 5584 C CA . LEU A 1 686 ? 23.965 18.162 -50.393 1.00 93.56 686 LEU A CA 1
ATOM 5585 C C . LEU A 1 686 ? 24.405 18.132 -48.920 1.00 93.56 686 LEU A C 1
ATOM 5587 O O . LEU A 1 686 ? 23.860 17.332 -48.158 1.00 93.56 686 LEU A O 1
ATOM 5591 N N . SER A 1 687 ? 25.322 19.008 -48.483 1.00 92.12 687 SER A N 1
ATOM 5592 C CA . SER A 1 687 ? 25.702 19.092 -47.062 1.00 92.12 687 SER A CA 1
ATOM 5593 C C . SER A 1 687 ? 24.530 19.563 -46.197 1.00 92.12 687 SER A C 1
ATOM 5595 O O . SER A 1 687 ? 24.159 18.878 -45.249 1.00 92.12 687 SER A O 1
ATOM 5597 N N . THR A 1 688 ? 23.848 20.641 -46.594 1.00 93.62 688 THR A N 1
ATOM 5598 C CA . THR A 1 688 ? 22.663 21.138 -45.873 1.00 93.62 688 THR A CA 1
ATOM 5599 C C . THR A 1 688 ? 21.485 20.157 -45.926 1.00 93.62 688 THR A C 1
ATOM 5601 O O . THR A 1 688 ? 20.768 20.006 -44.939 1.00 93.62 688 THR A O 1
ATOM 5604 N N . GLN A 1 689 ? 21.304 19.399 -47.017 1.00 93.69 689 GLN A N 1
ATOM 5605 C CA . GLN A 1 689 ? 20.330 18.299 -47.062 1.00 93.69 689 GLN A CA 1
ATOM 5606 C C . GLN A 1 689 ? 20.684 17.174 -46.076 1.00 93.69 689 GLN A C 1
ATOM 5608 O O . GLN A 1 689 ? 19.784 16.610 -45.448 1.00 93.69 689 GLN A O 1
ATOM 5613 N N . LYS A 1 690 ? 21.972 16.840 -45.927 1.00 94.25 690 LYS A N 1
ATOM 5614 C CA . LYS A 1 690 ? 22.447 15.860 -44.943 1.00 94.25 690 LYS A CA 1
ATOM 5615 C C . LYS A 1 690 ? 22.197 16.354 -43.513 1.00 94.25 690 LYS A C 1
ATOM 5617 O O . LYS A 1 690 ? 21.559 15.640 -42.746 1.00 94.25 690 LYS A O 1
ATOM 5622 N N . GLU A 1 691 ? 22.596 17.584 -43.195 1.00 92.31 691 GLU A N 1
ATOM 5623 C CA . GLU A 1 691 ? 22.369 18.227 -41.891 1.00 92.31 691 GLU A CA 1
ATOM 5624 C C . GLU A 1 691 ? 20.873 18.250 -41.519 1.00 92.31 691 GLU A C 1
ATOM 5626 O O . GLU A 1 691 ? 20.496 17.924 -40.392 1.00 92.31 691 GLU A O 1
ATOM 5631 N N . LEU A 1 692 ? 19.989 18.559 -42.478 1.00 93.75 692 LEU A N 1
ATOM 5632 C CA . LEU A 1 692 ? 18.537 18.519 -42.275 1.00 93.75 692 LEU A CA 1
ATOM 5633 C C . LEU A 1 692 ? 18.007 17.097 -42.033 1.00 93.75 692 LEU A C 1
ATOM 5635 O O . LEU A 1 692 ? 17.109 16.927 -41.209 1.00 93.75 692 LEU A O 1
ATOM 5639 N N . ARG A 1 693 ? 18.553 16.071 -42.701 1.00 93.12 693 ARG A N 1
ATOM 5640 C CA . ARG A 1 693 ? 18.194 14.662 -42.446 1.00 93.12 693 ARG A CA 1
ATOM 5641 C C . ARG A 1 693 ? 18.641 14.206 -41.059 1.00 93.12 693 ARG A C 1
ATOM 5643 O O . ARG A 1 693 ? 17.840 13.612 -40.346 1.00 93.12 693 ARG A O 1
ATOM 5650 N N . GLU A 1 694 ? 19.866 14.530 -40.656 1.00 93.31 694 GLU A N 1
ATOM 5651 C CA . GLU A 1 694 ? 20.402 14.207 -39.325 1.00 93.31 694 GLU A CA 1
ATOM 5652 C C . GLU A 1 694 ? 19.619 14.943 -38.220 1.00 93.31 694 GLU A C 1
ATOM 5654 O O . GLU A 1 694 ? 19.262 14.350 -37.198 1.00 93.31 694 GLU A O 1
ATOM 5659 N N . SER A 1 695 ? 19.231 16.202 -38.455 1.00 93.19 695 SER A N 1
ATOM 5660 C CA . SER A 1 695 ? 18.360 16.966 -37.552 1.00 93.19 695 SER A CA 1
ATOM 5661 C C . SER A 1 695 ? 16.947 16.374 -37.447 1.00 93.19 695 SER A C 1
ATOM 5663 O O . SER A 1 695 ? 16.405 16.272 -36.345 1.00 93.19 695 SER A O 1
ATOM 5665 N N . LEU A 1 696 ? 16.351 15.936 -38.563 1.00 91.19 696 LEU A N 1
ATOM 5666 C CA . LEU A 1 696 ? 15.051 15.255 -38.569 1.00 91.19 696 LEU A CA 1
ATOM 5667 C C . LEU A 1 696 ? 15.112 13.894 -37.866 1.00 91.19 696 LEU A C 1
ATOM 5669 O O . LEU A 1 696 ? 14.245 13.609 -37.048 1.00 91.19 696 LEU A O 1
ATOM 5673 N N . GLN A 1 697 ? 16.151 13.090 -38.102 1.00 92.88 697 GLN A N 1
ATOM 5674 C CA . GLN A 1 697 ? 16.348 11.815 -37.407 1.00 92.88 697 GLN A CA 1
ATOM 5675 C C . GLN A 1 697 ? 16.498 12.025 -35.892 1.00 92.88 697 GLN A C 1
ATOM 5677 O O . GLN A 1 697 ? 15.830 11.353 -35.111 1.00 92.88 697 GLN A O 1
ATOM 5682 N N . THR A 1 698 ? 17.282 13.023 -35.472 1.00 90.62 698 THR A N 1
ATOM 5683 C CA . THR A 1 698 ? 17.424 13.399 -34.053 1.00 90.62 698 THR A CA 1
ATOM 5684 C C . THR A 1 698 ? 16.092 13.858 -33.444 1.00 90.62 698 THR A C 1
ATOM 5686 O O . THR A 1 698 ? 15.791 13.551 -32.291 1.00 90.62 698 THR A O 1
ATOM 5689 N N . ARG A 1 699 ? 15.257 14.577 -34.210 1.00 91.81 699 ARG A N 1
ATOM 5690 C CA . ARG A 1 699 ? 13.906 14.975 -33.778 1.00 91.81 699 ARG A CA 1
ATOM 5691 C C . ARG A 1 699 ? 12.938 13.796 -33.688 1.00 91.81 699 ARG A C 1
ATOM 5693 O O . ARG A 1 699 ? 12.136 13.794 -32.762 1.00 91.81 699 ARG A O 1
ATOM 5700 N N . ASN A 1 700 ? 13.025 12.815 -34.586 1.00 90.44 700 ASN A N 1
ATOM 5701 C CA . ASN A 1 700 ? 12.199 11.607 -34.538 1.00 90.44 700 ASN A CA 1
ATOM 5702 C C . ASN A 1 700 ? 12.541 10.756 -33.310 1.00 90.44 700 ASN A C 1
ATOM 5704 O O . ASN A 1 700 ? 11.644 10.474 -32.527 1.00 90.44 700 ASN A O 1
ATOM 5708 N N . VAL A 1 701 ? 13.827 10.473 -33.060 1.00 92.50 701 VAL A N 1
ATOM 5709 C CA . VAL A 1 701 ? 14.267 9.756 -31.844 1.00 92.50 701 VAL A CA 1
ATOM 5710 C C . VAL A 1 701 ? 13.798 10.487 -30.581 1.00 92.50 701 VAL A C 1
ATOM 5712 O O . VAL A 1 701 ? 13.253 9.873 -29.670 1.00 92.50 701 VAL A O 1
ATOM 5715 N N . ARG A 1 702 ? 13.905 11.823 -30.542 1.00 91.88 702 ARG A N 1
ATOM 5716 C CA . ARG A 1 702 ? 13.385 12.623 -29.421 1.00 91.88 702 ARG A CA 1
ATOM 5717 C C . ARG A 1 702 ? 11.853 12.593 -29.303 1.00 91.88 702 ARG A C 1
ATOM 5719 O O . ARG A 1 702 ? 11.339 12.746 -28.199 1.00 91.88 702 ARG A O 1
ATOM 5726 N N . ALA A 1 703 ? 11.117 12.441 -30.403 1.00 89.38 703 ALA A N 1
ATOM 5727 C CA . ALA A 1 703 ? 9.663 12.291 -30.379 1.00 89.38 703 ALA A CA 1
ATOM 5728 C C . ALA A 1 703 ? 9.253 10.895 -29.884 1.00 89.38 703 ALA A C 1
ATOM 5730 O O . ALA A 1 703 ? 8.347 10.794 -29.065 1.00 89.38 703 ALA A O 1
ATOM 5731 N N . GLU A 1 704 ? 9.968 9.850 -30.300 1.00 92.31 704 GLU A N 1
ATOM 5732 C CA . GLU A 1 704 ? 9.808 8.472 -29.818 1.00 92.31 704 GLU A CA 1
ATOM 5733 C C . GLU A 1 704 ? 10.140 8.368 -28.318 1.00 92.31 704 GLU A C 1
ATOM 5735 O O . GLU A 1 704 ? 9.354 7.816 -27.553 1.00 92.31 704 GLU A O 1
ATOM 5740 N N . GLU A 1 705 ? 11.220 9.005 -27.849 1.00 92.38 705 GLU A N 1
ATOM 5741 C CA . GLU A 1 705 ? 11.514 9.152 -26.414 1.00 92.38 705 GLU A CA 1
ATOM 5742 C C . GLU A 1 705 ? 10.379 9.830 -25.629 1.00 92.38 705 GLU A C 1
ATOM 5744 O O . GLU A 1 705 ? 10.141 9.485 -24.472 1.00 92.38 705 GLU A O 1
ATOM 5749 N N . LEU A 1 706 ? 9.727 10.842 -26.211 1.00 91.94 706 LEU A N 1
ATOM 5750 C CA . LEU A 1 706 ? 8.634 11.570 -25.560 1.00 91.94 706 LEU A CA 1
ATOM 5751 C C . LEU A 1 706 ? 7.328 10.767 -25.563 1.00 91.94 706 LEU A C 1
ATOM 5753 O O . LEU A 1 706 ? 6.590 10.844 -24.590 1.00 91.94 706 LEU A O 1
ATOM 5757 N N . ASP A 1 707 ? 7.069 9.978 -26.604 1.00 93.50 707 ASP A N 1
ATOM 5758 C CA . ASP A 1 707 ? 5.932 9.053 -26.689 1.00 93.50 707 ASP A CA 1
ATOM 5759 C C . ASP A 1 707 ? 6.083 7.868 -25.713 1.00 93.50 707 ASP A C 1
ATOM 5761 O O . ASP A 1 707 ? 5.118 7.476 -25.059 1.00 93.50 707 ASP A O 1
ATOM 5765 N N . ILE A 1 708 ? 7.309 7.362 -25.519 1.00 93.44 708 ILE A N 1
ATOM 5766 C CA . ILE A 1 708 ? 7.631 6.385 -24.464 1.00 93.44 708 ILE A CA 1
ATOM 5767 C C . ILE A 1 708 ? 7.396 6.998 -23.076 1.00 93.44 708 ILE A C 1
ATOM 5769 O O . ILE A 1 708 ? 6.642 6.436 -22.288 1.00 93.44 708 ILE A O 1
ATOM 5773 N N . LYS A 1 709 ? 7.956 8.184 -22.794 1.00 93.25 709 LYS A N 1
ATOM 5774 C CA . LYS A 1 709 ? 7.773 8.876 -21.500 1.00 93.25 709 LYS A CA 1
ATOM 5775 C C . LYS A 1 709 ? 6.314 9.260 -21.233 1.00 93.25 709 LYS A C 1
ATOM 5777 O O . LYS A 1 709 ? 5.893 9.290 -20.078 1.00 93.25 709 LYS A O 1
ATOM 5782 N N . LEU A 1 710 ? 5.532 9.537 -22.280 1.00 92.44 710 LEU A N 1
ATOM 5783 C CA . LEU A 1 710 ? 4.092 9.756 -22.163 1.00 92.44 710 LEU A CA 1
ATOM 5784 C C . LEU A 1 710 ? 3.395 8.471 -21.697 1.00 92.44 710 LEU A C 1
ATOM 5786 O O . LEU A 1 710 ? 2.698 8.516 -20.687 1.00 92.44 710 LEU A O 1
ATOM 5790 N N . LYS A 1 711 ? 3.662 7.327 -22.337 1.00 93.50 711 LYS A N 1
ATOM 5791 C CA . LYS A 1 711 ? 3.111 6.017 -21.938 1.00 93.50 711 LYS A CA 1
ATOM 5792 C C . LYS A 1 711 ? 3.520 5.606 -20.526 1.00 93.50 711 LYS A C 1
ATOM 5794 O O . LYS A 1 711 ? 2.659 5.224 -19.744 1.00 93.50 711 LYS A O 1
ATOM 5799 N N . GLU A 1 712 ? 4.791 5.778 -20.157 1.00 91.69 712 GLU A N 1
ATOM 5800 C CA . GLU A 1 712 ? 5.269 5.571 -18.779 1.00 91.69 712 GLU A CA 1
ATOM 5801 C C . GLU A 1 712 ? 4.481 6.433 -17.771 1.00 91.69 712 GLU A C 1
ATOM 5803 O O . GLU A 1 712 ? 4.149 5.977 -16.675 1.00 91.69 712 GLU A O 1
ATOM 5808 N N . SER A 1 713 ? 4.131 7.672 -18.143 1.00 89.56 713 SER A N 1
ATOM 5809 C CA . SER A 1 713 ? 3.323 8.559 -17.298 1.00 89.56 713 SER A CA 1
ATOM 5810 C C . SER A 1 713 ? 1.837 8.174 -17.252 1.00 89.56 713 SER A C 1
ATOM 5812 O O . SER A 1 713 ? 1.232 8.264 -16.187 1.00 89.56 713 SER A O 1
ATOM 5814 N N . GLU A 1 714 ? 1.257 7.689 -18.354 1.00 93.25 714 GLU A N 1
ATOM 5815 C CA . GLU A 1 714 ? -0.127 7.195 -18.427 1.00 93.25 714 GLU A CA 1
ATOM 5816 C C . GLU A 1 714 ? -0.302 5.886 -17.636 1.00 93.25 714 GLU A C 1
ATOM 5818 O O . GLU A 1 714 ? -1.277 5.733 -16.896 1.00 93.25 714 GLU A O 1
ATOM 5823 N N . GLU A 1 715 ? 0.674 4.975 -17.702 1.00 92.62 715 GLU A N 1
ATOM 5824 C CA . GLU A 1 715 ? 0.739 3.784 -16.848 1.00 92.62 715 GLU A CA 1
ATOM 5825 C C . GLU A 1 715 ? 0.875 4.176 -15.370 1.00 92.62 715 GLU A C 1
ATOM 5827 O O . GLU A 1 715 ? 0.136 3.668 -14.523 1.00 92.62 715 GLU A O 1
ATOM 5832 N N . HIS A 1 716 ? 1.747 5.137 -15.039 1.00 91.62 716 HIS A N 1
ATOM 5833 C CA . HIS A 1 716 ? 1.888 5.589 -13.656 1.00 91.62 716 HIS A CA 1
ATOM 5834 C C . HIS A 1 716 ? 0.602 6.244 -13.124 1.00 91.62 716 HIS A C 1
ATOM 5836 O O . HIS A 1 716 ? 0.157 5.894 -12.029 1.00 91.62 716 HIS A O 1
ATOM 5842 N N . ILE A 1 717 ? -0.053 7.109 -13.908 1.00 92.19 717 ILE A N 1
ATOM 5843 C CA . ILE A 1 717 ? -1.372 7.674 -13.578 1.00 92.19 717 ILE A CA 1
ATOM 5844 C C . ILE A 1 717 ? -2.390 6.551 -13.351 1.00 92.19 717 ILE A C 1
ATOM 5846 O O . ILE A 1 717 ? -3.073 6.563 -12.331 1.00 92.19 717 ILE A O 1
ATOM 5850 N N . SER A 1 718 ? -2.423 5.530 -14.212 1.00 92.19 718 SER A N 1
ATOM 5851 C CA . SER A 1 718 ? -3.319 4.374 -14.057 1.00 92.19 718 SER A CA 1
ATOM 5852 C C . SER A 1 718 ? -3.088 3.624 -12.734 1.00 92.19 718 SER A C 1
ATOM 5854 O O . SER A 1 718 ? -4.047 3.245 -12.059 1.00 92.19 718 SER A O 1
ATOM 5856 N N . THR A 1 719 ? -1.829 3.461 -12.298 1.00 91.31 719 THR A N 1
ATOM 5857 C CA . THR A 1 719 ? -1.526 2.871 -10.975 1.00 91.31 719 THR A CA 1
ATOM 5858 C C . THR A 1 719 ? -1.946 3.773 -9.810 1.00 91.31 719 THR A C 1
ATOM 5860 O O . THR A 1 719 ? -2.409 3.275 -8.784 1.00 91.31 719 THR A O 1
ATOM 5863 N N . LEU A 1 720 ? -1.842 5.097 -9.957 1.00 90.62 720 LEU A N 1
ATOM 5864 C CA . LEU A 1 720 ? -2.282 6.058 -8.943 1.00 90.62 720 LEU A CA 1
ATOM 5865 C C . LEU A 1 720 ? -3.813 6.121 -8.844 1.00 90.62 720 LEU A C 1
ATOM 5867 O O . LEU A 1 720 ? -4.337 6.179 -7.733 1.00 90.62 720 LEU A O 1
ATOM 5871 N N . GLU A 1 721 ? -4.534 6.040 -9.964 1.00 91.94 721 GLU A N 1
ATOM 5872 C CA . GLU A 1 721 ? -5.998 5.939 -9.985 1.00 91.94 721 GLU A CA 1
ATOM 5873 C C . GLU A 1 721 ? -6.489 4.626 -9.363 1.00 91.94 721 GLU A C 1
ATOM 5875 O O . GLU A 1 721 ? -7.453 4.640 -8.594 1.00 91.94 721 GLU A O 1
ATOM 5880 N N . PHE A 1 722 ? -5.817 3.498 -9.624 1.00 91.69 722 PHE A N 1
ATOM 5881 C CA . PHE A 1 722 ? -6.116 2.228 -8.955 1.00 91.69 722 PHE A CA 1
ATOM 5882 C C . PHE A 1 722 ? -5.946 2.349 -7.432 1.00 91.69 722 PHE A C 1
ATOM 5884 O O . PHE A 1 722 ? -6.899 2.121 -6.683 1.00 91.69 722 PHE A O 1
ATOM 5891 N N . ASN A 1 723 ? -4.775 2.808 -6.976 1.00 91.12 723 ASN A N 1
ATOM 5892 C CA . ASN A 1 723 ? -4.472 2.986 -5.553 1.00 91.12 723 ASN A CA 1
ATOM 5893 C C . ASN A 1 723 ? -5.436 3.977 -4.873 1.00 91.12 723 ASN A C 1
ATOM 5895 O O . ASN A 1 723 ? -5.879 3.746 -3.749 1.00 91.12 723 ASN A O 1
ATOM 5899 N N . TYR A 1 724 ? -5.803 5.070 -5.552 1.00 93.69 724 TYR A N 1
ATOM 5900 C CA . TYR A 1 724 ? -6.785 6.037 -5.056 1.00 93.69 724 TYR A CA 1
ATOM 5901 C C . TYR A 1 724 ? -8.169 5.402 -4.869 1.00 93.69 724 TYR A C 1
ATOM 5903 O O . TYR A 1 724 ? -8.803 5.611 -3.834 1.00 93.69 724 TYR A O 1
ATOM 5911 N N . ASN A 1 725 ? -8.632 4.600 -5.833 1.00 90.44 725 ASN A N 1
ATOM 5912 C CA . ASN A 1 725 ? -9.913 3.904 -5.725 1.00 90.44 725 ASN A CA 1
ATOM 5913 C C . ASN A 1 725 ? -9.897 2.820 -4.631 1.00 90.44 725 ASN A C 1
ATOM 5915 O O . ASN A 1 725 ? -10.884 2.683 -3.909 1.00 90.44 725 ASN A O 1
ATOM 5919 N N . GLU A 1 726 ? -8.779 2.116 -4.436 1.00 90.56 726 GLU A N 1
ATOM 5920 C CA . GLU A 1 726 ? -8.612 1.154 -3.339 1.00 90.56 726 GLU A CA 1
ATOM 5921 C C . GLU A 1 726 ? -8.649 1.843 -1.960 1.00 90.56 726 GLU A C 1
ATOM 5923 O O . GLU A 1 726 ? -9.386 1.420 -1.065 1.00 90.56 726 GLU A O 1
ATOM 5928 N N . ILE A 1 727 ? -7.910 2.947 -1.793 1.00 90.44 727 ILE A N 1
ATOM 5929 C CA . ILE A 1 727 ? -7.908 3.759 -0.563 1.00 90.44 727 ILE A CA 1
ATOM 5930 C C . ILE A 1 727 ? -9.301 4.340 -0.293 1.00 90.44 727 ILE A C 1
ATOM 5932 O O . ILE A 1 727 ? -9.770 4.316 0.844 1.00 90.44 727 ILE A O 1
ATOM 5936 N N . LYS A 1 728 ? -9.998 4.811 -1.331 1.00 92.44 728 LYS A N 1
ATOM 5937 C CA . LYS A 1 728 ? -11.375 5.310 -1.243 1.00 92.44 728 LYS A CA 1
ATOM 5938 C C . LYS A 1 728 ? -12.357 4.216 -0.807 1.00 92.44 728 LYS A C 1
ATOM 5940 O O . LYS A 1 728 ? -13.180 4.476 0.065 1.00 92.44 728 LYS A O 1
ATOM 5945 N N . GLY A 1 729 ? -12.239 2.999 -1.341 1.00 90.06 729 GLY A N 1
ATOM 5946 C CA . GLY A 1 729 ? -13.038 1.851 -0.897 1.00 90.06 729 GLY A CA 1
ATOM 5947 C C . GLY A 1 729 ? -12.776 1.496 0.570 1.00 90.06 729 GLY A C 1
ATOM 5948 O O . GLY A 1 729 ? -13.713 1.362 1.355 1.00 90.06 729 GLY A O 1
ATOM 5949 N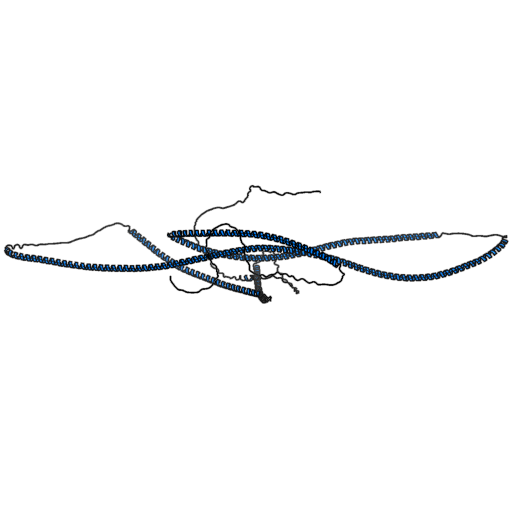 N . LYS A 1 730 ? -11.500 1.446 0.979 1.00 90.31 730 LYS A N 1
ATOM 5950 C CA . LYS A 1 730 ? -11.097 1.240 2.383 1.00 90.31 730 LYS A CA 1
ATOM 5951 C C . LYS A 1 730 ? -11.641 2.329 3.315 1.00 90.31 730 LYS A C 1
ATOM 5953 O O . LYS A 1 730 ? -12.085 2.011 4.415 1.00 90.31 730 LYS A O 1
ATOM 5958 N N . LEU A 1 731 ? -11.663 3.589 2.872 1.00 89.00 731 LEU A N 1
ATOM 5959 C CA . LEU A 1 731 ? -12.244 4.705 3.624 1.00 89.00 731 LEU A CA 1
ATOM 5960 C C . LEU A 1 731 ? -13.766 4.563 3.787 1.00 89.00 731 LEU A C 1
ATOM 5962 O O . LEU A 1 731 ? -14.273 4.798 4.879 1.00 89.00 731 LEU A O 1
ATOM 5966 N N . GLN A 1 732 ? -14.490 4.132 2.748 1.00 90.25 732 GLN A N 1
ATOM 5967 C CA . GLN A 1 732 ? -15.936 3.887 2.838 1.00 90.25 732 GLN A CA 1
ATOM 5968 C C . GLN A 1 732 ? -16.266 2.757 3.826 1.00 90.25 732 GLN A C 1
ATOM 5970 O O . GLN A 1 732 ? -17.133 2.936 4.678 1.00 90.25 732 GLN A O 1
ATOM 5975 N N . VAL A 1 733 ? -15.522 1.644 3.788 1.00 89.31 733 VAL A N 1
ATOM 5976 C CA . VAL A 1 733 ? -15.668 0.553 4.771 1.00 89.31 733 VAL A CA 1
ATOM 5977 C C . VAL A 1 733 ? -15.356 1.043 6.190 1.00 89.31 733 VAL A C 1
ATOM 5979 O O . VAL A 1 733 ? -16.101 0.745 7.121 1.00 89.31 733 VAL A O 1
ATOM 5982 N N . ALA A 1 734 ? -14.303 1.848 6.370 1.00 88.12 734 ALA A N 1
ATOM 5983 C CA . ALA A 1 734 ? -13.975 2.436 7.668 1.00 88.12 734 ALA A CA 1
ATOM 5984 C C . ALA A 1 734 ? -15.077 3.383 8.181 1.00 88.12 734 ALA A C 1
ATOM 5986 O O . ALA A 1 734 ? -15.416 3.337 9.361 1.00 88.12 734 ALA A O 1
ATOM 5987 N N . GLU A 1 735 ? -15.686 4.202 7.316 1.00 90.31 735 GLU A N 1
ATOM 5988 C CA . GLU A 1 735 ? -16.838 5.029 7.692 1.00 90.31 735 GLU A CA 1
ATOM 5989 C C . GLU A 1 735 ? -18.059 4.200 8.112 1.00 90.31 735 GLU A C 1
ATOM 5991 O O . GLU A 1 735 ? -18.790 4.619 9.010 1.00 90.31 735 GLU A O 1
ATOM 5996 N N . GLU A 1 736 ? -18.324 3.066 7.462 1.00 90.19 736 GLU A N 1
ATOM 5997 C CA . GLU A 1 736 ? -19.437 2.180 7.822 1.00 90.19 736 GLU A CA 1
ATOM 5998 C C . GLU A 1 736 ? -19.195 1.476 9.158 1.00 90.19 736 GLU A C 1
ATOM 6000 O O . GLU A 1 736 ? -20.073 1.513 10.022 1.00 90.19 736 GLU A O 1
ATOM 6005 N N . VAL A 1 737 ? -17.984 0.961 9.398 1.00 88.62 737 VAL A N 1
ATOM 6006 C CA . VAL A 1 737 ? -17.585 0.426 10.711 1.00 88.62 737 VAL A CA 1
ATOM 6007 C C . VAL A 1 737 ? -17.749 1.487 11.806 1.00 88.62 737 VAL A C 1
ATOM 6009 O O . VAL A 1 737 ? -18.349 1.207 12.839 1.00 88.62 737 VAL A O 1
ATOM 6012 N N . LEU A 1 738 ? -17.316 2.729 11.563 1.00 88.56 738 LEU A N 1
ATOM 6013 C CA . LEU A 1 738 ? -17.420 3.832 12.529 1.00 88.56 738 LEU A CA 1
ATOM 6014 C C . LEU A 1 738 ? -18.887 4.269 12.763 1.00 88.56 738 LEU A C 1
ATOM 6016 O O . LEU A 1 738 ? -19.238 4.704 13.861 1.00 88.56 738 LEU A O 1
ATOM 6020 N N . LYS A 1 739 ? -19.779 4.126 11.769 1.00 89.88 739 LYS A N 1
ATOM 6021 C CA . LYS A 1 739 ? -21.236 4.319 11.940 1.00 89.88 739 LYS A CA 1
ATOM 6022 C C . LYS A 1 739 ? -21.841 3.218 12.823 1.00 89.88 739 LYS A C 1
ATOM 6024 O O . LYS A 1 739 ? -22.581 3.541 13.752 1.00 89.88 739 LYS A O 1
ATOM 6029 N N . VAL A 1 740 ? -21.493 1.951 12.580 1.00 88.75 740 VAL A N 1
ATOM 6030 C CA . VAL A 1 740 ? -21.950 0.802 13.387 1.00 88.75 740 VAL A CA 1
ATOM 6031 C C . VAL A 1 740 ? -21.425 0.888 14.822 1.00 88.75 740 VAL A C 1
ATOM 6033 O O . VAL A 1 740 ? -22.194 0.727 15.767 1.00 88.75 740 VAL A O 1
ATOM 6036 N N . GLU A 1 741 ? -20.148 1.225 15.010 1.00 87.06 741 GLU A N 1
ATOM 6037 C CA . GLU A 1 741 ? -19.541 1.395 16.333 1.00 87.06 741 GLU A CA 1
ATOM 6038 C C . GLU A 1 741 ? -20.192 2.545 17.113 1.00 87.06 741 GLU A C 1
ATOM 6040 O O . GLU A 1 741 ? -20.528 2.371 18.283 1.00 87.06 741 GLU A O 1
ATOM 6045 N N . LYS A 1 742 ? -20.468 3.690 16.471 1.00 88.88 742 LYS A N 1
ATOM 6046 C CA . LYS A 1 742 ? -21.220 4.794 17.095 1.00 88.88 742 LYS A CA 1
ATOM 6047 C C . LYS A 1 742 ? -22.633 4.389 17.507 1.00 88.88 742 LYS A C 1
ATOM 6049 O O . LYS A 1 742 ? -23.075 4.794 18.580 1.00 88.88 742 LYS A O 1
ATOM 6054 N N . GLN A 1 743 ? -23.329 3.597 16.693 1.00 88.25 743 GLN A N 1
ATOM 6055 C CA . GLN A 1 743 ? -24.665 3.106 17.030 1.00 88.25 743 GLN A CA 1
ATOM 6056 C C . GLN A 1 743 ? -24.617 2.126 18.214 1.00 88.25 743 GLN A C 1
ATOM 6058 O O . GLN A 1 743 ? -25.342 2.320 19.185 1.00 88.25 743 GLN A O 1
ATOM 6063 N N . GLY A 1 744 ? -23.701 1.153 18.206 1.00 86.25 744 GLY A N 1
ATOM 6064 C CA . GLY A 1 744 ? -23.520 0.221 19.327 1.00 86.25 744 GLY A CA 1
ATOM 6065 C C . GLY A 1 744 ? -22.997 0.888 20.608 1.00 86.25 744 GLY A C 1
ATOM 6066 O O . GLY A 1 744 ? -23.326 0.460 21.714 1.00 86.25 744 GLY A O 1
ATOM 6067 N N . ALA A 1 745 ? -22.208 1.961 20.492 1.00 86.38 745 ALA A N 1
ATOM 6068 C CA . ALA A 1 745 ? -21.809 2.794 21.624 1.00 86.38 745 ALA A CA 1
ATOM 6069 C C . ALA A 1 745 ? -23.007 3.559 22.201 1.00 86.38 745 ALA A C 1
ATOM 6071 O O . ALA A 1 745 ? -23.184 3.558 23.417 1.00 86.38 745 ALA A O 1
ATOM 6072 N N . LYS A 1 746 ? -23.864 4.133 21.344 1.00 91.56 746 LYS A N 1
ATOM 6073 C CA . LYS A 1 746 ? -25.111 4.780 21.765 1.00 91.56 746 LYS A CA 1
ATOM 6074 C C . LYS A 1 746 ? -26.036 3.793 22.482 1.00 91.56 746 LYS A C 1
ATOM 6076 O O . LYS A 1 746 ? -26.467 4.085 23.587 1.00 91.56 746 LYS A O 1
ATOM 6081 N N . GLU A 1 747 ? -26.276 2.614 21.912 1.00 90.12 747 GLU A N 1
ATOM 6082 C CA . GLU A 1 747 ? -27.120 1.575 22.523 1.00 90.12 747 GLU A CA 1
ATOM 6083 C C . GLU A 1 747 ? -26.591 1.145 23.903 1.00 90.12 747 GLU A C 1
ATOM 6085 O O . GLU A 1 747 ? -27.361 1.040 24.855 1.00 90.12 747 GLU A O 1
ATOM 6090 N N . LYS A 1 748 ? -25.267 0.997 24.062 1.00 90.69 748 LYS A N 1
ATOM 6091 C CA . LYS A 1 748 ? -24.640 0.779 25.379 1.00 90.69 748 LYS A CA 1
ATOM 6092 C C . LYS A 1 748 ? -24.855 1.954 26.337 1.00 90.69 748 LYS A C 1
ATOM 6094 O O . LYS A 1 748 ? -25.065 1.721 27.523 1.00 90.69 748 LYS A O 1
ATOM 6099 N N . THR A 1 749 ? -24.795 3.199 25.861 1.00 89.81 749 THR A N 1
ATOM 6100 C CA . THR A 1 749 ? -25.073 4.391 26.681 1.00 89.81 749 THR A CA 1
ATOM 6101 C C . THR A 1 749 ? -26.538 4.450 27.112 1.00 89.81 749 THR A C 1
ATOM 6103 O O . THR A 1 749 ? -26.799 4.680 28.288 1.00 89.81 749 THR A O 1
ATOM 6106 N N . ASP A 1 750 ? -27.481 4.176 26.209 1.00 89.62 750 ASP A N 1
ATOM 6107 C CA . ASP A 1 750 ? -28.917 4.151 26.500 1.00 89.62 750 ASP A CA 1
ATOM 6108 C C . ASP A 1 750 ? -29.241 3.056 27.547 1.00 89.62 750 ASP A C 1
ATOM 6110 O O . ASP A 1 750 ? -29.899 3.336 28.551 1.00 89.62 750 ASP A O 1
ATOM 6114 N N . ILE A 1 751 ? -28.664 1.851 27.404 1.00 90.19 751 ILE A N 1
ATOM 6115 C CA . ILE A 1 751 ? -28.756 0.758 28.395 1.00 90.19 751 ILE A CA 1
ATOM 6116 C C . ILE A 1 751 ? -28.128 1.149 29.745 1.00 90.19 751 ILE A C 1
ATOM 6118 O O . ILE A 1 751 ? -28.661 0.812 30.802 1.00 90.19 751 ILE A O 1
ATOM 6122 N N . LEU A 1 752 ? -26.991 1.853 29.756 1.00 91.81 752 LEU A N 1
ATOM 6123 C CA . LEU A 1 752 ? -26.375 2.329 31.001 1.00 91.81 752 LEU A CA 1
ATOM 6124 C C . LEU A 1 752 ? -27.228 3.405 31.689 1.00 91.81 752 LEU A C 1
ATOM 6126 O O . LEU A 1 752 ? -27.340 3.382 32.911 1.00 91.81 752 LEU A O 1
ATOM 6130 N N . ILE A 1 753 ? -27.875 4.297 30.934 1.00 92.25 753 ILE A N 1
ATOM 6131 C CA . ILE A 1 753 ? -28.814 5.296 31.469 1.00 92.25 753 ILE A CA 1
ATOM 6132 C C . ILE A 1 753 ? -30.041 4.618 32.095 1.00 92.25 753 ILE A C 1
ATOM 6134 O O . ILE A 1 753 ? -30.511 5.056 33.144 1.00 92.25 753 ILE A O 1
ATOM 6138 N N . GLU A 1 754 ? -30.558 3.549 31.488 1.00 92.00 754 GLU A N 1
ATOM 6139 C CA . GLU A 1 754 ? -31.682 2.783 32.041 1.00 92.00 754 GLU A CA 1
ATOM 6140 C C . GLU A 1 754 ? -31.283 2.026 33.321 1.00 92.00 754 GLU A C 1
ATOM 6142 O O . GLU A 1 754 ? -31.941 2.180 34.350 1.00 92.00 754 GLU A O 1
ATOM 6147 N N . ASN A 1 755 ? -30.128 1.349 33.324 1.00 91.44 755 ASN A N 1
ATOM 6148 C CA . ASN A 1 755 ? -29.568 0.726 34.532 1.00 91.44 755 ASN A CA 1
ATOM 6149 C C . ASN A 1 755 ? -29.312 1.739 35.666 1.00 91.44 755 ASN A C 1
ATOM 6151 O O . ASN A 1 755 ? -29.538 1.423 36.833 1.00 91.44 755 ASN A O 1
ATOM 6155 N N . VAL A 1 756 ? -28.851 2.958 35.353 1.00 91.50 756 VAL A N 1
ATOM 6156 C CA . VAL A 1 756 ? -28.661 4.022 36.355 1.00 91.50 756 VAL A CA 1
ATOM 6157 C C . VAL A 1 756 ? -29.997 4.447 36.965 1.00 91.50 756 VAL A C 1
ATOM 6159 O O . VAL A 1 756 ? -30.078 4.537 38.185 1.00 91.50 756 VAL A O 1
ATOM 6162 N N . LYS A 1 757 ? -31.063 4.617 36.169 1.00 92.12 757 LYS A N 1
ATOM 6163 C CA . LYS A 1 757 ? -32.409 4.929 36.693 1.00 92.12 757 LYS A CA 1
ATOM 6164 C C . LYS A 1 757 ? -32.951 3.824 37.601 1.00 92.12 757 LYS A C 1
ATOM 6166 O O . LYS A 1 757 ? -33.527 4.124 38.647 1.00 92.12 757 LYS A O 1
ATOM 6171 N N . ASP A 1 758 ? -32.748 2.559 37.241 1.00 91.38 758 ASP A N 1
ATOM 6172 C CA . ASP A 1 758 ? -33.148 1.426 38.082 1.00 91.38 758 ASP A CA 1
ATOM 6173 C C . ASP A 1 758 ? -32.360 1.388 39.399 1.00 91.38 758 ASP A C 1
ATOM 6175 O O . ASP A 1 758 ? -32.942 1.157 40.462 1.00 91.38 758 ASP A O 1
ATOM 6179 N N . LEU A 1 759 ? -31.056 1.682 39.364 1.00 92.31 759 LEU A N 1
ATOM 6180 C CA . LEU A 1 759 ? -30.225 1.804 40.565 1.00 92.31 759 LEU A CA 1
ATOM 6181 C C . LEU A 1 759 ? -30.618 3.014 41.427 1.00 92.31 759 LEU A C 1
ATOM 6183 O O . LEU A 1 759 ? -30.683 2.879 42.646 1.00 92.31 759 LEU A O 1
ATOM 6187 N N . GLU A 1 760 ? -30.945 4.166 40.836 1.00 90.56 760 GLU A N 1
ATOM 6188 C CA . GLU A 1 760 ? -31.483 5.336 41.547 1.00 90.56 760 GLU A CA 1
ATOM 6189 C C . GLU A 1 760 ? -32.839 5.030 42.201 1.00 90.56 760 GLU A C 1
ATOM 6191 O O . GLU A 1 760 ? -33.078 5.405 43.351 1.00 90.56 760 GLU A O 1
ATOM 6196 N N . SER A 1 761 ? -33.716 4.300 41.508 1.00 91.81 761 SER A N 1
ATOM 6197 C CA . SER A 1 761 ? -35.017 3.859 42.022 1.00 91.81 761 SER A CA 1
ATOM 6198 C C . SER A 1 761 ? -34.859 2.884 43.199 1.00 91.81 761 SER A C 1
ATOM 6200 O O . SER A 1 761 ? -35.482 3.055 44.254 1.00 91.81 761 SER A O 1
ATOM 6202 N N . GLN A 1 762 ? -33.939 1.918 43.086 1.00 91.00 762 GLN A N 1
ATOM 6203 C CA . GLN A 1 762 ? -33.561 1.026 44.187 1.00 91.00 762 GLN A CA 1
ATOM 6204 C C . GLN A 1 762 ? -32.919 1.788 45.357 1.00 91.00 762 GLN A C 1
ATOM 6206 O O . GLN A 1 762 ? -33.250 1.517 46.512 1.00 91.00 762 GLN A O 1
ATOM 6211 N N . LEU A 1 763 ? -32.059 2.776 45.086 1.00 90.50 763 LEU A N 1
ATOM 6212 C CA . LEU A 1 763 ? -31.444 3.632 46.101 1.00 90.50 763 LEU A CA 1
ATOM 6213 C C . LEU A 1 763 ? -32.506 4.449 46.850 1.00 90.50 763 LEU A C 1
ATOM 6215 O O . LEU A 1 763 ? -32.472 4.508 48.077 1.00 90.50 763 LEU A O 1
ATOM 6219 N N . GLN A 1 764 ? -33.498 5.015 46.153 1.00 90.88 764 GLN A N 1
ATOM 6220 C CA . GLN A 1 764 ? -34.635 5.677 46.798 1.00 90.88 764 GLN A CA 1
ATOM 6221 C C . GLN A 1 764 ? -35.443 4.710 47.672 1.00 90.88 764 GLN A C 1
ATOM 6223 O O . GLN A 1 764 ? -35.810 5.067 48.793 1.00 90.88 764 GLN A O 1
ATOM 6228 N N . ALA A 1 765 ? -35.709 3.488 47.202 1.00 87.44 765 ALA A N 1
ATOM 6229 C CA . ALA A 1 765 ? -36.428 2.480 47.981 1.00 87.44 765 ALA A CA 1
ATOM 6230 C C . ALA A 1 765 ? -35.653 2.059 49.247 1.00 87.44 765 ALA A C 1
ATOM 6232 O O . ALA A 1 765 ? -36.245 1.952 50.324 1.00 87.44 765 ALA A O 1
ATOM 6233 N N . GLN A 1 766 ? -34.332 1.881 49.149 1.00 88.62 766 GLN A N 1
ATOM 6234 C CA . GLN A 1 766 ? -33.476 1.583 50.301 1.00 88.62 766 GLN A CA 1
ATOM 6235 C C . GLN A 1 766 ? -33.331 2.785 51.242 1.00 88.62 766 GLN A C 1
ATOM 6237 O O . GLN A 1 766 ? -33.358 2.599 52.453 1.00 88.62 766 GLN A O 1
ATOM 6242 N N . ASN A 1 767 ? -33.270 4.018 50.730 1.00 89.19 767 ASN A N 1
ATOM 6243 C CA . ASN A 1 767 ? -33.260 5.222 51.563 1.00 89.19 767 ASN A CA 1
ATOM 6244 C C . ASN A 1 767 ? -34.559 5.360 52.369 1.00 89.19 767 ASN A C 1
ATOM 6246 O O . ASN A 1 767 ? -34.486 5.598 53.570 1.00 89.19 767 ASN A O 1
ATOM 6250 N N . ARG A 1 768 ? -35.733 5.105 51.768 1.00 88.00 768 ARG A N 1
ATOM 6251 C CA . ARG A 1 768 ? -37.022 5.075 52.493 1.00 88.00 768 ARG A CA 1
ATOM 6252 C C . ARG A 1 768 ? -37.029 4.019 53.607 1.00 88.00 768 ARG A C 1
ATOM 6254 O O . ARG A 1 768 ? -37.454 4.318 54.720 1.00 88.00 768 ARG A O 1
ATOM 6261 N N . ARG A 1 769 ? -36.497 2.817 53.345 1.00 88.50 769 ARG A N 1
ATOM 6262 C CA . ARG A 1 769 ? -36.306 1.775 54.375 1.00 88.50 769 ARG A CA 1
ATOM 6263 C C . ARG A 1 769 ? -35.321 2.204 55.463 1.00 88.50 769 ARG A C 1
ATOM 6265 O O . ARG A 1 769 ? -35.576 1.949 56.631 1.00 88.50 769 ARG A O 1
ATOM 6272 N N . ASN A 1 770 ? -34.229 2.883 55.112 1.00 86.88 770 ASN A N 1
ATOM 6273 C CA . ASN A 1 770 ? -33.279 3.424 56.085 1.00 86.88 770 ASN A CA 1
ATOM 6274 C C . ASN A 1 770 ? -33.909 4.518 56.956 1.00 86.88 770 ASN A C 1
ATOM 6276 O O . ASN A 1 770 ? -33.617 4.560 58.144 1.00 86.88 770 ASN A O 1
ATOM 6280 N N . THR A 1 771 ? -34.804 5.357 56.423 1.00 89.00 771 THR A N 1
ATOM 6281 C CA . THR A 1 771 ? -35.591 6.304 57.233 1.00 89.00 771 THR A CA 1
ATOM 6282 C C . THR A 1 771 ? -36.487 5.563 58.230 1.00 89.00 771 THR A C 1
ATOM 6284 O O . THR A 1 771 ? -36.455 5.874 59.416 1.00 89.00 771 THR A O 1
ATOM 6287 N N . GLN A 1 772 ? -37.208 4.529 57.783 1.00 88.44 772 GLN A N 1
ATOM 6288 C CA . GLN A 1 772 ? -38.050 3.691 58.652 1.00 88.44 772 GLN A CA 1
ATOM 6289 C C . GLN A 1 772 ? -37.228 2.945 59.721 1.00 88.44 772 GLN A C 1
ATOM 6291 O O . GLN A 1 772 ? -37.645 2.842 60.871 1.00 88.44 772 GLN A O 1
ATOM 6296 N N . LEU A 1 773 ? -36.035 2.454 59.374 1.00 85.75 773 LEU A N 1
ATOM 6297 C CA . LEU A 1 773 ? -35.119 1.814 60.321 1.00 85.75 773 LEU A CA 1
ATOM 6298 C C . LEU A 1 773 ? -34.495 2.818 61.298 1.00 85.75 773 LEU A C 1
ATOM 6300 O O . LEU A 1 773 ? -34.358 2.486 62.468 1.00 85.75 773 LEU A O 1
ATOM 6304 N N . GLN A 1 774 ? -34.158 4.037 60.867 1.00 85.00 774 GLN A N 1
ATOM 6305 C CA . GLN A 1 774 ? -33.726 5.122 61.761 1.00 85.00 774 GLN A CA 1
ATOM 6306 C C . GLN A 1 774 ? -34.827 5.464 62.771 1.00 85.00 774 GLN A C 1
ATOM 6308 O O . GLN A 1 774 ? -34.546 5.552 63.960 1.00 85.00 774 GLN A O 1
ATOM 6313 N N . GLU A 1 775 ? -36.080 5.569 62.324 1.00 85.69 775 GLU A N 1
ATOM 6314 C CA . GLU A 1 775 ? -37.245 5.823 63.178 1.00 85.69 775 GLU A CA 1
ATOM 6315 C C . GLU A 1 775 ? -37.458 4.693 64.206 1.00 85.69 775 GLU A C 1
ATOM 6317 O O . GLU A 1 775 ? -37.555 4.954 65.407 1.00 85.69 775 GLU A O 1
ATOM 6322 N N . LEU A 1 776 ? -37.399 3.426 63.773 1.00 80.06 776 LEU A N 1
ATOM 6323 C CA . LEU A 1 776 ? -37.443 2.260 64.666 1.00 80.06 776 LEU A CA 1
ATOM 6324 C C . LEU A 1 776 ? -36.254 2.206 65.641 1.00 80.06 776 LEU A C 1
ATOM 6326 O O . LEU A 1 776 ? -36.447 1.897 66.815 1.00 80.06 776 LEU A O 1
ATOM 6330 N N . ILE A 1 777 ? -35.038 2.548 65.203 1.00 80.81 777 ILE A N 1
ATOM 6331 C CA . ILE A 1 777 ? -33.842 2.619 66.060 1.00 80.81 777 ILE A CA 1
ATOM 6332 C C . ILE A 1 777 ? -33.948 3.777 67.061 1.00 80.81 777 ILE A C 1
ATOM 6334 O O . ILE A 1 777 ? -33.484 3.638 68.191 1.00 80.81 777 ILE A O 1
ATOM 6338 N N . SER A 1 778 ? -34.577 4.898 66.704 1.00 79.50 778 SER A N 1
ATOM 6339 C CA . SER A 1 778 ? -34.863 5.999 67.630 1.00 79.50 778 SER A CA 1
ATOM 6340 C C . SER A 1 778 ? -35.872 5.585 68.703 1.00 79.50 778 SER A C 1
ATOM 6342 O O . SER A 1 778 ? -35.634 5.838 69.884 1.00 79.50 778 SER A O 1
ATOM 6344 N N . ILE A 1 779 ? -36.941 4.877 68.320 1.00 76.62 779 ILE A N 1
ATOM 6345 C CA . ILE A 1 779 ? -37.910 4.277 69.252 1.00 76.62 779 ILE A CA 1
ATOM 6346 C C . ILE A 1 779 ? -37.215 3.248 70.162 1.00 76.62 779 ILE A C 1
ATOM 6348 O O . ILE A 1 779 ? -37.380 3.280 71.382 1.00 76.62 779 ILE A O 1
ATOM 6352 N N . GLN A 1 780 ? -36.377 2.374 69.598 1.00 72.56 780 GLN A N 1
ATOM 6353 C CA . GLN A 1 780 ? -35.657 1.352 70.358 1.00 72.56 780 GLN A CA 1
ATOM 6354 C C . GLN A 1 780 ? -34.597 1.954 71.292 1.00 72.56 780 GLN A C 1
ATOM 6356 O O . GLN A 1 780 ? -34.466 1.490 72.420 1.00 72.56 780 GLN A O 1
ATOM 6361 N N . LYS A 1 781 ? -33.888 3.021 70.896 1.00 68.88 781 LYS A N 1
ATOM 6362 C CA . LYS A 1 781 ? -32.980 3.757 71.793 1.00 68.88 781 LYS A CA 1
ATOM 6363 C C . LYS A 1 781 ? -33.730 4.405 72.949 1.00 68.88 781 LYS A C 1
ATOM 6365 O O . LYS A 1 781 ? -33.342 4.190 74.091 1.00 68.88 781 LYS A O 1
ATOM 6370 N N . ALA A 1 782 ? -34.845 5.089 72.680 1.00 64.75 782 ALA A N 1
ATOM 6371 C CA . ALA A 1 782 ? -35.701 5.636 73.733 1.00 64.75 782 ALA A CA 1
ATOM 6372 C C . ALA A 1 782 ? -36.205 4.544 74.703 1.00 64.75 782 ALA A C 1
ATOM 6374 O O . ALA A 1 782 ? -36.305 4.785 75.904 1.00 64.75 782 ALA A O 1
ATOM 6375 N N . SER A 1 783 ? -36.448 3.325 74.205 1.00 57.94 783 SER A N 1
ATOM 6376 C CA . SER A 1 783 ? -36.770 2.157 75.035 1.00 57.94 783 SER A CA 1
ATOM 6377 C C . SER A 1 783 ? -35.568 1.576 75.799 1.00 57.94 783 SER A C 1
ATOM 6379 O O . SER A 1 783 ? -35.755 1.049 76.893 1.00 57.94 783 SER A O 1
ATOM 6381 N N . MET A 1 784 ? -34.351 1.626 75.248 1.00 52.12 784 MET A N 1
ATOM 6382 C CA . MET A 1 784 ? -33.146 1.044 75.858 1.00 52.12 784 MET A CA 1
ATOM 6383 C C . MET A 1 784 ? -32.481 1.972 76.880 1.00 52.12 784 MET A C 1
ATOM 6385 O O . MET A 1 784 ? -31.985 1.485 77.896 1.00 52.12 784 MET A O 1
ATOM 6389 N N . ASP A 1 785 ? -32.523 3.292 76.682 1.00 50.84 785 ASP A N 1
ATOM 6390 C CA . ASP A 1 785 ? -32.004 4.276 77.646 1.00 50.84 785 ASP A CA 1
ATOM 6391 C C . ASP A 1 785 ? -32.788 4.273 78.979 1.00 50.84 785 ASP A C 1
ATOM 6393 O O . ASP A 1 785 ? -32.272 4.708 80.012 1.00 50.84 785 ASP A O 1
ATOM 6397 N N . ALA A 1 786 ? -33.994 3.690 78.999 1.00 52.34 786 ALA A N 1
ATOM 6398 C CA . ALA A 1 786 ? -34.743 3.387 80.221 1.00 52.34 786 ALA A CA 1
ATOM 6399 C C . ALA A 1 786 ? -34.152 2.212 81.039 1.00 52.34 786 ALA A C 1
ATOM 6401 O O . ALA A 1 786 ? -34.434 2.087 82.234 1.00 52.34 786 ALA A O 1
ATOM 6402 N N . THR A 1 787 ? -33.316 1.356 80.437 1.00 50.09 787 THR A N 1
ATOM 6403 C CA . THR A 1 787 ? -32.794 0.119 81.048 1.00 50.09 787 THR A CA 1
ATOM 6404 C C . THR A 1 787 ? -31.305 0.223 81.400 1.00 50.09 787 THR A C 1
ATOM 6406 O O . THR A 1 787 ? -30.418 0.180 80.550 1.00 50.09 787 THR A O 1
ATOM 6409 N N . LYS A 1 788 ? -31.000 0.338 82.700 1.00 49.50 788 LYS A N 1
ATOM 6410 C CA . LYS A 1 788 ? -29.636 0.614 83.209 1.00 49.50 788 LYS A CA 1
ATOM 6411 C C . LYS A 1 788 ? -28.612 -0.511 82.984 1.00 49.50 788 LYS A C 1
ATOM 6413 O O . LYS A 1 788 ? -27.416 -0.275 83.131 1.00 49.50 788 LYS A O 1
ATOM 6418 N N . GLU A 1 789 ? -29.065 -1.710 82.636 1.00 49.19 789 GLU A N 1
ATOM 6419 C CA . GLU A 1 789 ? -28.256 -2.933 82.571 1.00 49.19 789 GLU A CA 1
ATOM 6420 C C . GLU A 1 789 ? -27.299 -2.975 81.365 1.00 49.19 789 GLU A C 1
ATOM 6422 O O . GLU A 1 789 ? -26.18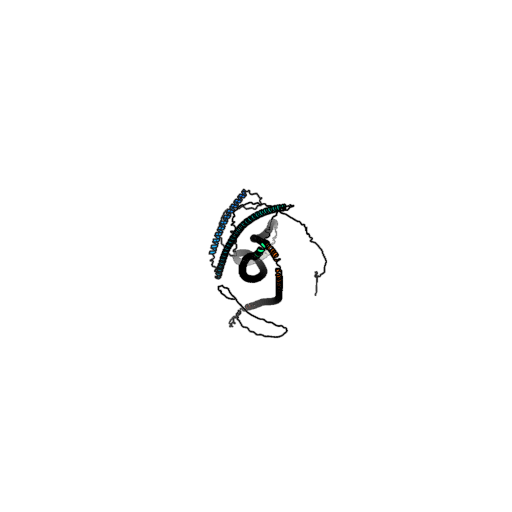1 -3.483 81.472 1.00 49.19 789 GLU A O 1
ATOM 6427 N N . SER A 1 790 ? -27.670 -2.333 80.247 1.00 47.06 790 SER A N 1
ATOM 6428 C CA . SER A 1 790 ? -26.885 -2.339 79.001 1.00 47.06 790 SER A CA 1
ATOM 6429 C C . SER A 1 790 ? -25.432 -1.871 79.178 1.00 47.06 790 SER A C 1
ATOM 6431 O O . SER A 1 790 ? -24.550 -2.347 78.466 1.00 47.06 790 SER A O 1
ATOM 6433 N N . LYS A 1 791 ? -25.158 -0.960 80.124 1.00 52.50 791 LYS A N 1
ATOM 6434 C CA . LYS A 1 791 ? -23.825 -0.355 80.312 1.00 52.50 791 LYS A CA 1
ATOM 6435 C C . LYS A 1 791 ? -22.785 -1.315 80.903 1.00 52.50 791 LYS A C 1
ATOM 6437 O O . LYS A 1 791 ? -21.593 -1.094 80.712 1.00 52.50 791 LYS A O 1
ATOM 6442 N N . ALA A 1 792 ? -23.209 -2.383 81.583 1.00 54.47 792 ALA A N 1
ATOM 6443 C CA . ALA A 1 792 ? -22.293 -3.381 82.142 1.00 54.47 792 ALA A CA 1
ATOM 6444 C C . ALA A 1 792 ? -21.740 -4.346 81.075 1.00 54.47 792 ALA A C 1
ATOM 6446 O O . ALA A 1 792 ? -20.631 -4.864 81.215 1.00 54.47 792 ALA A O 1
ATOM 6447 N N . ILE A 1 793 ? -22.499 -4.576 79.998 1.00 55.84 793 ILE A N 1
ATOM 6448 C CA . ILE A 1 793 ? -22.127 -5.503 78.922 1.00 55.84 793 ILE A CA 1
ATOM 6449 C C . ILE A 1 793 ? -21.086 -4.856 77.995 1.00 55.84 793 ILE A C 1
ATOM 6451 O O . ILE A 1 793 ? -20.085 -5.497 77.667 1.00 55.84 793 ILE A O 1
ATOM 6455 N N . THR A 1 794 ? -21.259 -3.575 77.644 1.00 57.47 794 THR A N 1
ATOM 6456 C CA . THR A 1 794 ? -20.344 -2.835 76.755 1.00 57.47 794 THR A CA 1
ATOM 6457 C C . THR A 1 794 ? -18.907 -2.821 77.284 1.00 57.47 794 THR A C 1
ATOM 6459 O O . THR A 1 794 ? -17.994 -3.246 76.580 1.00 57.47 794 THR A O 1
ATOM 6462 N N . ALA A 1 795 ? -18.713 -2.461 78.558 1.00 60.72 795 ALA A N 1
ATOM 6463 C CA . ALA A 1 795 ? -17.389 -2.400 79.186 1.00 60.72 795 ALA A CA 1
ATOM 6464 C C . ALA A 1 795 ? -16.666 -3.765 79.228 1.00 60.72 795 ALA A C 1
ATOM 6466 O O . ALA A 1 795 ? -15.436 -3.836 79.207 1.00 60.72 795 ALA A O 1
ATOM 6467 N N . LYS A 1 796 ? -17.421 -4.874 79.265 1.00 67.12 796 LYS A N 1
ATOM 6468 C CA . LYS A 1 796 ? -16.853 -6.228 79.212 1.00 67.12 796 LYS A CA 1
ATOM 6469 C C . LYS A 1 796 ? -16.422 -6.607 77.791 1.00 67.12 796 LYS A C 1
ATOM 6471 O O . LYS A 1 796 ? -15.375 -7.232 77.633 1.00 67.12 796 LYS A O 1
ATOM 6476 N N . ALA A 1 797 ? -17.187 -6.196 76.777 1.00 65.25 797 ALA A N 1
ATOM 6477 C CA . ALA A 1 797 ? -16.839 -6.390 75.371 1.00 65.25 797 ALA A CA 1
ATOM 6478 C C . ALA A 1 797 ? -15.595 -5.575 74.968 1.00 65.25 797 ALA A C 1
ATOM 6480 O O . ALA A 1 797 ? -14.678 -6.118 74.350 1.00 65.25 797 ALA A O 1
ATOM 6481 N N . GLU A 1 798 ? -15.519 -4.304 75.376 1.00 67.75 798 GLU A N 1
ATOM 6482 C CA . GLU A 1 798 ? -14.381 -3.407 75.112 1.00 67.75 798 GLU A CA 1
ATOM 6483 C C . GLU A 1 798 ? -13.048 -4.001 75.600 1.00 67.75 798 GLU A C 1
ATOM 6485 O O . GLU A 1 798 ? -12.068 -4.020 74.855 1.00 67.75 798 GLU A O 1
ATOM 6490 N N . ASN A 1 799 ? -13.027 -4.583 76.804 1.00 72.69 799 ASN A N 1
ATOM 6491 C CA . ASN A 1 799 ? -11.836 -5.237 77.352 1.00 72.69 799 ASN A CA 1
ATOM 6492 C C . ASN A 1 799 ? -11.419 -6.482 76.534 1.00 72.69 799 ASN A C 1
ATOM 6494 O O . ASN A 1 799 ? -10.237 -6.684 76.255 1.00 72.69 799 ASN A O 1
ATOM 6498 N N . THR A 1 800 ? -12.379 -7.290 76.061 1.00 74.12 800 THR A N 1
ATOM 6499 C CA . THR A 1 800 ? -12.065 -8.426 75.172 1.00 74.12 800 THR A CA 1
ATOM 6500 C C . THR A 1 800 ? -11.561 -7.994 73.791 1.00 74.12 800 THR A C 1
ATOM 6502 O O . THR A 1 800 ? -10.664 -8.641 73.252 1.00 74.12 800 THR A O 1
ATOM 6505 N N . PHE A 1 801 ? -12.055 -6.879 73.240 1.00 74.06 801 PHE A N 1
ATOM 6506 C CA . PHE A 1 801 ? -11.520 -6.311 71.996 1.00 74.06 801 PHE A CA 1
ATOM 6507 C C . PHE A 1 801 ? -10.098 -5.761 72.172 1.00 74.06 801 PHE A C 1
ATOM 6509 O O . PHE A 1 801 ? -9.271 -5.938 71.279 1.00 74.06 801 PHE A O 1
ATOM 6516 N N . ALA A 1 802 ? -9.783 -5.151 73.320 1.00 74.94 802 ALA A N 1
ATOM 6517 C CA . ALA A 1 802 ? -8.432 -4.677 73.619 1.00 74.94 802 ALA A CA 1
ATOM 6518 C C . ALA A 1 802 ? -7.404 -5.825 73.611 1.00 74.94 802 ALA A C 1
ATOM 6520 O O . ALA A 1 802 ? -6.377 -5.717 72.942 1.00 74.94 802 ALA A O 1
ATOM 6521 N N . MET A 1 803 ? -7.708 -6.952 74.270 1.00 77.31 803 MET A N 1
ATOM 6522 C CA . MET A 1 803 ? -6.835 -8.137 74.252 1.00 77.31 803 MET A CA 1
ATOM 6523 C C . MET A 1 803 ? -6.649 -8.721 72.843 1.00 77.31 803 MET A C 1
ATOM 6525 O O . MET A 1 803 ? -5.532 -9.081 72.473 1.00 77.31 803 MET A O 1
ATOM 6529 N N . LEU A 1 804 ? -7.722 -8.809 72.049 1.00 81.19 804 LEU A N 1
ATOM 6530 C CA . LEU A 1 804 ? -7.659 -9.387 70.702 1.00 81.19 804 LEU A CA 1
ATOM 6531 C C . LEU A 1 804 ? -6.830 -8.520 69.737 1.00 81.19 804 LEU A C 1
ATOM 6533 O O . LEU A 1 804 ? -6.063 -9.044 68.930 1.00 81.19 804 LEU A O 1
ATOM 6537 N N . ASN A 1 805 ? -6.953 -7.194 69.846 1.00 84.00 805 ASN A N 1
ATOM 6538 C CA . ASN A 1 805 ? -6.196 -6.245 69.029 1.00 84.00 805 ASN A CA 1
ATOM 6539 C C . ASN A 1 805 ? -4.689 -6.285 69.324 1.00 84.00 805 ASN A C 1
ATOM 6541 O O . ASN A 1 805 ? -3.892 -6.136 68.398 1.00 84.00 805 ASN A O 1
ATOM 6545 N N . GLU A 1 806 ? -4.286 -6.522 70.575 1.00 87.94 806 GLU A N 1
ATOM 6546 C CA . GLU A 1 806 ? -2.863 -6.624 70.918 1.00 87.94 806 GLU A CA 1
ATOM 6547 C C . GLU A 1 806 ? -2.249 -7.942 70.404 1.00 87.94 806 GLU A C 1
ATOM 6549 O O . GLU A 1 806 ? -1.171 -7.923 69.813 1.00 87.94 806 GLU A O 1
ATOM 6554 N N . GLN A 1 807 ? -2.979 -9.065 70.472 1.00 85.06 807 GLN A N 1
ATOM 6555 C CA . GLN A 1 807 ? -2.551 -10.328 69.842 1.00 85.06 807 GLN A CA 1
ATOM 6556 C C . GLN A 1 807 ? -2.423 -10.216 68.312 1.00 85.06 807 GLN A C 1
ATOM 6558 O O . GLN A 1 807 ? -1.504 -10.781 67.715 1.00 85.06 807 GLN A O 1
ATOM 6563 N N . LEU A 1 808 ? -3.321 -9.468 67.661 1.00 86.81 808 LEU A N 1
ATOM 6564 C CA . LEU A 1 808 ? -3.216 -9.147 66.233 1.00 86.81 808 LEU A CA 1
ATOM 6565 C C . LEU A 1 808 ? -1.976 -8.293 65.923 1.00 86.81 808 LEU A C 1
ATOM 6567 O O . LEU A 1 808 ? -1.346 -8.491 64.884 1.00 86.81 808 LEU A O 1
ATOM 6571 N N . ARG A 1 809 ? -1.591 -7.386 66.826 1.00 87.69 809 ARG A N 1
ATOM 6572 C CA . ARG A 1 809 ? -0.359 -6.591 66.723 1.00 87.69 809 ARG A CA 1
ATOM 6573 C C . ARG A 1 809 ? 0.899 -7.448 66.798 1.00 87.69 809 ARG A C 1
ATOM 6575 O O . ARG A 1 809 ? 1.732 -7.342 65.902 1.00 87.69 809 ARG A O 1
ATOM 6582 N N . GLU A 1 810 ? 1.009 -8.315 67.805 1.00 87.88 810 GLU A N 1
ATOM 6583 C CA . GLU A 1 810 ? 2.159 -9.219 67.959 1.00 87.88 810 GLU A CA 1
ATOM 6584 C C . GLU A 1 810 ? 2.345 -10.102 66.713 1.00 87.88 810 GLU A C 1
ATOM 6586 O O . GLU A 1 810 ? 3.454 -10.220 66.186 1.00 87.88 810 GLU A O 1
ATOM 6591 N N . GLN A 1 811 ? 1.249 -10.651 66.172 1.00 87.25 811 GLN A N 1
ATOM 6592 C CA . GLN A 1 811 ? 1.293 -11.443 64.938 1.00 87.25 811 GLN A CA 1
ATOM 6593 C C . GLN A 1 811 ? 1.703 -10.614 63.713 1.00 87.25 811 GLN A C 1
ATOM 6595 O O . GLN A 1 811 ? 2.482 -11.094 62.890 1.00 87.25 811 GLN A O 1
ATOM 6600 N N . LEU A 1 812 ? 1.220 -9.375 63.571 1.00 88.75 812 LEU A N 1
ATOM 6601 C CA . LEU A 1 812 ? 1.638 -8.488 62.479 1.00 88.75 812 LEU A CA 1
ATOM 6602 C C . LEU A 1 812 ? 3.127 -8.125 62.575 1.00 88.75 812 LEU A C 1
ATOM 6604 O O . LEU A 1 812 ? 3.812 -8.100 61.552 1.00 88.75 812 LEU A O 1
ATOM 6608 N N . GLU A 1 813 ? 3.657 -7.900 63.778 1.00 90.94 813 GLU A N 1
ATOM 6609 C CA . GLU A 1 813 ? 5.075 -7.592 63.978 1.00 90.94 813 GLU A CA 1
ATOM 6610 C C . GLU A 1 813 ? 5.979 -8.808 63.696 1.00 90.94 813 GLU A C 1
ATOM 6612 O O . GLU A 1 813 ? 6.992 -8.674 63.003 1.00 90.94 813 GLU A O 1
ATOM 6617 N N . GLU A 1 814 ? 5.578 -10.019 64.100 1.00 89.19 814 GLU A N 1
ATOM 6618 C CA . GLU A 1 814 ? 6.278 -11.258 63.729 1.00 89.19 814 GLU A CA 1
ATOM 6619 C C . GLU A 1 814 ? 6.242 -11.519 62.208 1.00 89.19 814 GLU A C 1
ATOM 6621 O O . GLU A 1 814 ? 7.251 -11.919 61.608 1.00 89.19 814 GLU A O 1
ATOM 6626 N N . LYS A 1 815 ? 5.112 -11.236 61.542 1.00 89.56 815 LYS A N 1
ATOM 6627 C CA . LYS A 1 815 ? 5.001 -11.335 60.077 1.00 89.56 815 LYS A CA 1
ATOM 6628 C C . LYS A 1 815 ? 5.889 -10.317 59.365 1.00 89.56 815 LYS A C 1
ATOM 6630 O O . LYS A 1 815 ? 6.610 -10.711 58.450 1.00 89.56 815 LYS A O 1
ATOM 6635 N N . ASN A 1 816 ? 5.917 -9.061 59.808 1.00 90.44 816 ASN A N 1
ATOM 6636 C CA . ASN A 1 816 ? 6.800 -8.032 59.247 1.00 90.44 816 ASN A CA 1
ATOM 6637 C C . ASN A 1 816 ? 8.278 -8.423 59.394 1.00 90.44 816 ASN A C 1
ATOM 6639 O O . ASN A 1 816 ? 9.021 -8.426 58.413 1.00 90.44 816 ASN A O 1
ATOM 6643 N N . LYS A 1 817 ? 8.681 -8.890 60.581 1.00 92.56 817 LYS A N 1
ATOM 6644 C CA . LYS A 1 817 ? 10.031 -9.414 60.843 1.00 92.56 817 LYS A CA 1
ATOM 6645 C C . LYS A 1 817 ? 10.396 -10.604 59.944 1.00 92.56 817 LYS A C 1
ATOM 6647 O O . LYS A 1 817 ? 11.547 -10.743 59.535 1.00 92.56 817 LYS A O 1
ATOM 6652 N N . THR A 1 818 ? 9.423 -11.449 59.602 1.00 90.19 818 THR A N 1
ATOM 6653 C CA . THR A 1 818 ? 9.607 -12.553 58.644 1.00 90.19 818 THR A CA 1
ATOM 6654 C C . THR A 1 818 ? 9.797 -12.037 57.212 1.00 90.19 818 THR A C 1
ATOM 6656 O O . THR A 1 818 ? 10.682 -12.514 56.502 1.00 90.19 818 THR A O 1
ATOM 6659 N N . ILE A 1 819 ? 9.017 -11.032 56.799 1.00 91.12 819 ILE A N 1
ATOM 6660 C CA . ILE A 1 819 ? 9.116 -10.389 55.478 1.00 91.12 819 ILE A CA 1
ATOM 6661 C C . ILE A 1 819 ? 10.478 -9.703 55.300 1.00 91.12 819 ILE A C 1
ATOM 6663 O O . ILE A 1 819 ? 11.098 -9.852 54.247 1.00 91.12 819 ILE A O 1
ATOM 6667 N N . ASP A 1 820 ? 10.985 -9.004 56.316 1.00 90.69 820 ASP A N 1
ATOM 6668 C CA . ASP A 1 820 ? 12.283 -8.325 56.222 1.00 90.69 820 ASP A CA 1
ATOM 6669 C C . ASP A 1 820 ? 13.471 -9.302 56.171 1.00 90.69 820 ASP A C 1
ATOM 6671 O O . ASP A 1 820 ? 14.449 -9.036 55.469 1.00 90.69 820 ASP A O 1
ATOM 6675 N N . ASN A 1 821 ? 13.370 -10.475 56.809 1.00 92.31 821 ASN A N 1
ATOM 6676 C CA . ASN A 1 821 ? 14.356 -11.550 56.642 1.00 92.31 821 ASN A CA 1
ATOM 6677 C C . ASN A 1 821 ? 14.381 -12.087 55.197 1.00 92.31 821 ASN A C 1
ATOM 6679 O O . ASN A 1 821 ? 15.456 -12.255 54.619 1.00 92.31 821 ASN A O 1
ATOM 6683 N N . GLU A 1 822 ? 13.216 -12.316 54.580 1.00 90.69 822 GLU A N 1
ATOM 6684 C CA . GLU A 1 822 ? 13.148 -12.741 53.174 1.00 90.69 822 GLU A CA 1
ATOM 6685 C C . GLU A 1 822 ? 13.610 -11.639 52.210 1.00 90.69 822 GLU A C 1
ATOM 6687 O O . GLU A 1 822 ? 14.312 -11.940 51.248 1.00 90.69 822 GLU A O 1
ATOM 6692 N N . ARG A 1 823 ? 13.342 -10.357 52.494 1.00 91.38 823 ARG A N 1
ATOM 6693 C CA . ARG A 1 823 ? 13.900 -9.226 51.726 1.00 91.38 823 ARG A CA 1
ATOM 6694 C C . ARG A 1 823 ? 15.429 -9.197 51.763 1.00 91.38 823 ARG A C 1
ATOM 6696 O O . ARG A 1 823 ? 16.056 -8.997 50.725 1.00 91.38 823 ARG A O 1
ATOM 6703 N N . GLN A 1 824 ? 16.040 -9.450 52.923 1.00 92.44 824 GLN A N 1
ATOM 6704 C CA . GLN A 1 824 ? 17.499 -9.592 53.028 1.00 92.44 824 GLN A CA 1
ATOM 6705 C C . GLN A 1 824 ? 18.011 -10.809 52.239 1.00 92.44 824 GLN A C 1
ATOM 6707 O O . GLN A 1 824 ? 19.040 -10.715 51.568 1.00 92.44 824 GLN A O 1
ATOM 6712 N N . ARG A 1 825 ? 17.278 -11.932 52.258 1.00 91.88 825 ARG A N 1
ATOM 6713 C CA . ARG A 1 825 ? 17.624 -13.143 51.494 1.00 91.88 825 ARG A CA 1
ATOM 6714 C C . ARG A 1 825 ? 17.534 -12.930 49.979 1.00 91.88 825 ARG A C 1
ATOM 6716 O O . ARG A 1 825 ? 18.425 -13.379 49.263 1.00 91.88 825 ARG A O 1
ATOM 6723 N N . VAL A 1 826 ? 16.505 -12.228 49.497 1.00 89.69 826 VAL A N 1
ATOM 6724 C CA . VAL A 1 826 ? 16.350 -11.839 48.084 1.00 89.69 826 VAL A CA 1
ATOM 6725 C C . VAL A 1 826 ? 17.496 -10.927 47.659 1.00 89.69 826 VAL A C 1
ATOM 6727 O O . VAL A 1 826 ? 18.189 -11.259 46.702 1.00 89.69 826 VAL A O 1
ATOM 6730 N N . LYS A 1 827 ? 17.786 -9.865 48.422 1.00 92.44 827 LYS A N 1
ATOM 6731 C CA . LYS A 1 827 ? 18.898 -8.954 48.115 1.00 92.44 827 LYS A CA 1
ATOM 6732 C C . LYS A 1 827 ? 20.241 -9.686 47.999 1.00 92.44 827 LYS A C 1
ATOM 6734 O O . LYS A 1 827 ? 21.013 -9.428 47.079 1.00 92.44 827 LYS A O 1
ATOM 6739 N N . HIS A 1 828 ? 20.515 -10.642 48.887 1.00 91.25 828 HIS A N 1
ATOM 6740 C CA . HIS A 1 828 ? 21.748 -11.424 48.803 1.00 91.25 828 HIS A CA 1
ATOM 6741 C C . HIS A 1 828 ? 21.815 -12.313 47.544 1.00 91.25 828 HIS A C 1
ATOM 6743 O O . HIS A 1 828 ? 22.894 -12.524 46.990 1.00 91.25 828 HIS A O 1
ATOM 6749 N N . LEU A 1 829 ? 20.676 -12.811 47.050 1.00 91.38 829 LEU A N 1
ATOM 6750 C CA . LEU A 1 829 ? 20.610 -13.531 45.775 1.00 91.38 829 LEU A CA 1
ATOM 6751 C C . LEU A 1 829 ? 20.800 -12.587 44.577 1.00 91.38 829 LEU A C 1
ATOM 6753 O O . LEU A 1 829 ? 21.504 -12.949 43.639 1.00 91.38 829 LEU A O 1
ATOM 6757 N N . GLU A 1 830 ? 20.250 -11.371 44.612 1.00 90.00 830 GLU A N 1
ATOM 6758 C CA . GLU A 1 830 ? 20.471 -10.336 43.585 1.00 90.00 830 GLU A CA 1
ATOM 6759 C C . GLU A 1 830 ? 21.957 -9.945 43.480 1.00 90.00 830 GLU A C 1
ATOM 6761 O O . GLU A 1 830 ? 22.497 -9.823 42.376 1.00 90.00 830 GLU A O 1
ATOM 6766 N N . GLU A 1 831 ? 22.649 -9.823 44.617 1.00 91.50 831 GLU A N 1
ATOM 6767 C CA . GLU A 1 831 ? 24.101 -9.605 44.691 1.00 91.50 831 GLU A CA 1
ATOM 6768 C C . GLU A 1 831 ? 24.886 -10.778 44.060 1.00 91.50 831 GLU A C 1
ATOM 6770 O O . GLU A 1 831 ? 25.806 -10.554 43.265 1.00 91.50 831 GLU A O 1
ATOM 6775 N N . GLN A 1 832 ? 24.491 -12.031 44.330 1.00 93.69 832 GLN A N 1
ATOM 6776 C CA . GLN A 1 832 ? 25.097 -13.221 43.709 1.00 93.69 832 GLN A CA 1
ATOM 6777 C C . GLN A 1 832 ? 24.851 -13.288 42.190 1.00 93.69 832 GLN A C 1
ATOM 6779 O O . GLN A 1 832 ? 25.794 -13.515 41.429 1.00 93.69 832 GLN A O 1
ATOM 6784 N N . PHE A 1 833 ? 23.619 -13.047 41.725 1.00 90.25 833 PHE A N 1
ATOM 6785 C CA . PHE A 1 833 ? 23.299 -13.018 40.292 1.00 90.25 833 PHE A CA 1
ATOM 6786 C C . PHE A 1 833 ? 24.053 -11.903 39.558 1.00 90.25 833 PHE A C 1
ATOM 6788 O O . PHE A 1 833 ? 24.571 -12.133 38.465 1.00 90.25 833 PHE A O 1
ATOM 6795 N N . SER A 1 834 ? 24.188 -10.726 40.172 1.00 91.69 834 SER A N 1
ATOM 6796 C CA . SER A 1 834 ? 24.968 -9.612 39.615 1.00 91.69 834 SER A CA 1
ATOM 6797 C C . SER A 1 834 ? 26.440 -9.994 39.420 1.00 91.69 834 SER A C 1
ATOM 6799 O O . SER A 1 834 ? 27.010 -9.749 38.354 1.00 91.69 834 SER A O 1
ATOM 6801 N N . SER A 1 835 ? 27.039 -10.673 40.406 1.00 91.25 835 SER A N 1
ATOM 6802 C CA . SER A 1 835 ? 28.413 -11.182 40.315 1.00 91.25 835 SER A CA 1
ATOM 6803 C C . SER A 1 835 ? 28.580 -12.234 39.206 1.00 91.25 835 SER A C 1
ATOM 6805 O O . SER A 1 835 ? 29.538 -12.166 38.432 1.00 91.25 835 SER A O 1
ATOM 6807 N N . LEU A 1 836 ? 27.614 -13.147 39.055 1.00 92.56 836 LEU A N 1
ATOM 6808 C CA . LEU A 1 836 ? 27.618 -14.164 37.997 1.00 92.56 836 LEU A CA 1
ATOM 6809 C C . LEU A 1 836 ? 27.479 -13.549 36.589 1.00 92.56 836 LEU A C 1
ATOM 6811 O O . LEU A 1 836 ? 28.133 -13.994 35.645 1.00 92.56 836 LEU A O 1
ATOM 6815 N N . ILE A 1 837 ? 26.673 -12.491 36.442 1.00 91.50 837 ILE A N 1
ATOM 6816 C CA . ILE A 1 837 ? 26.529 -11.736 35.186 1.00 91.50 837 ILE A CA 1
ATOM 6817 C C . ILE A 1 837 ? 27.837 -11.012 34.823 1.00 91.50 837 ILE A C 1
ATOM 6819 O O . ILE A 1 837 ? 28.204 -10.958 33.646 1.00 91.50 837 ILE A O 1
ATOM 6823 N N . GLU A 1 838 ? 28.573 -10.479 35.803 1.00 91.75 838 GLU A N 1
ATOM 6824 C CA . GLU A 1 838 ? 29.917 -9.944 35.564 1.00 91.75 838 GLU A CA 1
ATOM 6825 C C . GLU A 1 838 ? 30.913 -11.020 35.120 1.00 91.75 838 GLU A C 1
ATOM 6827 O O . GLU A 1 838 ? 31.676 -10.787 34.179 1.00 91.75 838 GLU A O 1
ATOM 6832 N N . GLU A 1 839 ? 30.916 -12.194 35.757 1.00 93.50 839 GLU A N 1
ATOM 6833 C CA . GLU A 1 839 ? 31.788 -13.301 35.354 1.00 93.50 839 GLU A CA 1
ATOM 6834 C C . GLU A 1 839 ? 31.476 -13.762 33.922 1.00 93.50 839 GLU A C 1
ATOM 6836 O O . GLU A 1 839 ? 32.387 -13.865 33.097 1.00 93.50 839 GLU A O 1
ATOM 6841 N N . HIS A 1 840 ? 30.193 -13.913 33.578 1.00 92.25 840 HIS A N 1
ATOM 6842 C CA . HIS A 1 840 ? 29.760 -14.235 32.218 1.00 92.25 840 HIS A CA 1
ATOM 6843 C C . HIS A 1 840 ? 30.267 -13.205 31.192 1.00 92.25 840 HIS A C 1
ATOM 6845 O O . HIS A 1 840 ? 30.854 -13.580 30.177 1.00 92.25 840 HIS A O 1
ATOM 6851 N N . LYS A 1 841 ? 30.141 -11.898 31.474 1.00 92.81 841 LYS A N 1
ATOM 6852 C CA . LYS A 1 841 ? 30.679 -10.828 30.607 1.00 92.81 841 LYS A CA 1
ATOM 6853 C C . LYS A 1 841 ? 32.201 -10.936 30.425 1.00 92.81 841 LYS A C 1
ATOM 6855 O O . LYS A 1 841 ? 32.697 -10.781 29.308 1.00 92.81 841 LYS A O 1
ATOM 6860 N N . ARG A 1 842 ? 32.956 -11.249 31.487 1.00 92.19 842 ARG A N 1
ATOM 6861 C CA . ARG A 1 842 ? 34.419 -11.463 31.420 1.00 92.19 842 ARG A CA 1
ATOM 6862 C C . ARG A 1 842 ? 34.782 -12.693 30.573 1.00 92.19 842 ARG A C 1
ATOM 6864 O O . ARG A 1 842 ? 35.790 -12.666 29.859 1.00 92.19 842 ARG A O 1
ATOM 6871 N N . LEU A 1 843 ? 33.960 -13.744 30.608 1.00 92.50 843 LEU A N 1
ATOM 6872 C CA . LEU A 1 843 ? 34.122 -14.938 29.776 1.00 92.50 843 LEU A CA 1
ATOM 6873 C C . LEU A 1 843 ? 33.821 -14.655 28.295 1.00 92.50 843 LEU A C 1
ATOM 6875 O O . LEU A 1 843 ? 34.647 -15.017 27.459 1.00 92.50 843 LEU A O 1
ATOM 6879 N N . CYS A 1 844 ? 32.742 -13.934 27.962 1.00 91.75 844 CYS A N 1
ATOM 6880 C CA . CYS A 1 844 ? 32.442 -13.512 26.582 1.00 91.75 844 CYS A CA 1
ATOM 6881 C C . CYS A 1 844 ? 33.611 -12.740 25.949 1.00 91.75 844 CYS A C 1
ATOM 6883 O O . CYS A 1 844 ? 34.138 -13.157 24.921 1.00 91.75 844 CYS A O 1
ATOM 6885 N N . ILE A 1 845 ? 34.123 -11.712 26.637 1.00 91.31 845 ILE A N 1
ATOM 6886 C CA . ILE A 1 845 ? 35.286 -10.916 26.195 1.00 91.31 845 ILE A CA 1
ATOM 6887 C C . ILE A 1 845 ? 36.546 -11.790 26.008 1.00 91.31 845 ILE A C 1
ATOM 6889 O O . ILE A 1 845 ? 37.444 -11.468 25.226 1.00 91.31 845 ILE A O 1
ATOM 6893 N N . THR A 1 846 ? 36.650 -12.907 26.732 1.00 93.81 846 THR A N 1
ATOM 6894 C CA . THR A 1 846 ? 37.756 -13.868 26.601 1.00 93.81 846 THR A CA 1
ATOM 6895 C C . THR A 1 846 ? 37.564 -14.814 25.409 1.00 93.81 846 THR A C 1
ATOM 6897 O O . THR A 1 846 ? 38.554 -15.213 24.790 1.00 93.81 846 THR A O 1
ATOM 6900 N N . ILE A 1 847 ? 36.320 -15.142 25.050 1.00 89.94 847 ILE A N 1
ATOM 6901 C CA . ILE A 1 847 ? 35.969 -15.917 23.851 1.00 89.94 847 ILE A CA 1
ATOM 6902 C C . ILE A 1 847 ? 36.201 -15.070 22.594 1.00 89.94 847 ILE A C 1
ATOM 6904 O O . ILE A 1 847 ? 36.979 -15.489 21.741 1.00 89.94 847 ILE A O 1
ATOM 6908 N N . GLU A 1 848 ? 35.677 -13.843 22.536 1.00 90.81 848 GLU A N 1
ATOM 6909 C CA . GLU A 1 848 ? 35.883 -12.894 21.424 1.00 90.81 848 GLU A CA 1
ATOM 6910 C C . GLU A 1 848 ? 37.375 -12.702 21.095 1.00 90.81 848 GLU A C 1
ATOM 6912 O O . GLU A 1 848 ? 37.795 -12.743 19.937 1.00 90.81 848 GLU A O 1
ATOM 6917 N N . LYS A 1 849 ? 38.225 -12.563 22.125 1.00 92.56 849 LYS A N 1
ATOM 6918 C CA . LYS A 1 849 ? 39.687 -12.456 21.959 1.00 92.56 849 LYS A CA 1
ATOM 6919 C C . LYS A 1 849 ? 40.319 -13.725 21.382 1.00 92.56 849 LYS A C 1
ATOM 6921 O O . LYS A 1 849 ? 41.293 -13.626 20.637 1.00 92.56 849 LYS A O 1
ATOM 6926 N N . ARG A 1 850 ? 39.793 -14.912 21.705 1.00 92.19 850 ARG A N 1
ATOM 6927 C CA . ARG A 1 850 ? 40.247 -16.186 21.119 1.00 92.19 850 ARG A CA 1
ATOM 6928 C C . ARG A 1 850 ? 39.776 -16.326 19.675 1.00 92.19 850 ARG A C 1
ATOM 6930 O O . ARG A 1 850 ? 40.574 -16.719 18.833 1.00 92.19 850 ARG A O 1
ATOM 6937 N N . GLU A 1 851 ? 38.541 -15.946 19.371 1.00 91.75 851 GLU A N 1
ATOM 6938 C CA . GLU A 1 851 ? 37.995 -15.949 18.010 1.00 91.75 851 GLU A CA 1
ATOM 6939 C C . GLU A 1 851 ? 38.742 -14.972 17.096 1.00 91.75 851 GLU A C 1
ATOM 6941 O O . GLU A 1 851 ? 39.129 -15.343 15.991 1.00 91.75 851 GLU A O 1
ATOM 6946 N N . ALA A 1 852 ? 39.071 -13.767 17.572 1.00 89.50 852 ALA A N 1
ATOM 6947 C CA . ALA A 1 852 ? 39.909 -12.819 16.837 1.00 89.50 852 ALA A CA 1
ATOM 6948 C C . ALA A 1 852 ? 41.310 -13.386 16.520 1.00 89.50 852 ALA A C 1
ATOM 6950 O O . ALA A 1 852 ? 41.829 -13.190 15.418 1.00 89.50 852 ALA A O 1
ATOM 6951 N N . LEU A 1 853 ? 41.919 -14.130 17.455 1.00 92.88 853 LEU A N 1
ATOM 6952 C CA . LEU A 1 853 ? 43.197 -14.816 17.230 1.00 92.88 853 LEU A CA 1
ATOM 6953 C C . LEU A 1 853 ? 43.065 -15.995 16.252 1.00 92.88 853 LEU A C 1
ATOM 6955 O O . LEU A 1 853 ? 43.922 -16.149 15.382 1.00 92.88 853 LEU A O 1
ATOM 6959 N N . LEU A 1 854 ? 41.993 -16.788 16.349 1.00 90.88 854 LEU A N 1
ATOM 6960 C CA . LEU A 1 854 ? 41.704 -17.892 15.428 1.00 90.88 854 LEU A CA 1
ATOM 6961 C C . LEU A 1 854 ? 41.438 -17.386 14.006 1.00 90.88 854 LEU A C 1
ATOM 6963 O O . LEU A 1 854 ? 42.030 -17.904 13.065 1.00 90.88 854 LEU A O 1
ATOM 6967 N N . ASN A 1 855 ? 40.643 -16.328 13.843 1.00 91.94 855 ASN A N 1
ATOM 6968 C CA . ASN A 1 855 ? 40.378 -15.698 12.549 1.00 91.94 855 ASN A CA 1
ATOM 6969 C C . ASN A 1 855 ? 41.657 -15.105 11.935 1.00 91.94 855 ASN A C 1
ATOM 6971 O O . ASN A 1 855 ? 41.900 -15.261 10.738 1.00 91.94 855 ASN A O 1
ATOM 6975 N N . LYS A 1 856 ? 42.535 -14.503 12.751 1.00 92.44 856 LYS A N 1
ATOM 6976 C CA . LYS A 1 856 ? 43.856 -14.034 12.301 1.00 92.44 856 LYS A CA 1
ATOM 6977 C C . LYS A 1 856 ? 44.770 -15.190 11.871 1.00 92.44 856 LYS A C 1
ATOM 6979 O O . LYS A 1 856 ? 45.470 -15.064 10.867 1.00 92.44 856 LYS A O 1
ATOM 6984 N N . ALA A 1 857 ? 44.756 -16.312 12.592 1.00 88.56 857 ALA A N 1
ATOM 6985 C CA . ALA A 1 857 ? 45.496 -17.515 12.212 1.00 88.56 857 ALA A CA 1
ATOM 6986 C C . ALA A 1 857 ? 44.939 -18.146 10.922 1.00 88.56 857 ALA A C 1
ATOM 6988 O O . ALA A 1 857 ? 45.713 -18.505 10.037 1.00 88.56 857 ALA A O 1
ATOM 6989 N N . LEU A 1 858 ? 43.612 -18.211 10.776 1.00 90.38 858 LEU A N 1
ATOM 6990 C CA . LEU A 1 858 ? 42.925 -18.742 9.598 1.00 90.38 858 LEU A CA 1
ATOM 6991 C C . LEU A 1 858 ? 43.201 -17.896 8.346 1.00 90.38 858 LEU A C 1
ATOM 6993 O O . LEU A 1 858 ? 43.548 -18.453 7.309 1.00 90.38 858 LEU A O 1
ATOM 6997 N N . GLY A 1 859 ? 43.142 -16.564 8.450 1.00 90.94 859 GLY A N 1
ATOM 6998 C CA . GLY A 1 859 ? 43.542 -15.660 7.365 1.00 90.94 859 GLY A CA 1
ATOM 6999 C C . GLY A 1 859 ? 45.029 -15.791 7.005 1.00 90.94 859 GLY A C 1
ATOM 7000 O O . GLY A 1 859 ? 45.391 -15.760 5.830 1.00 90.94 859 GLY A O 1
ATOM 7001 N N . GLY A 1 860 ? 45.894 -16.030 7.998 1.00 90.06 860 GLY A N 1
ATOM 7002 C CA . GLY A 1 860 ? 47.298 -16.382 7.772 1.00 90.06 860 GLY A CA 1
ATOM 7003 C C . GLY A 1 860 ? 47.464 -17.691 6.990 1.00 90.06 860 GLY A C 1
ATOM 7004 O O . GLY A 1 860 ? 48.230 -17.735 6.030 1.00 90.06 860 GLY A O 1
ATOM 7005 N N . LEU A 1 861 ? 46.710 -18.735 7.347 1.00 87.94 861 LEU A N 1
ATOM 7006 C CA . LEU A 1 861 ? 46.698 -20.020 6.639 1.00 87.94 861 LEU A CA 1
ATOM 7007 C C . LEU A 1 861 ? 46.132 -19.900 5.215 1.00 87.94 861 LEU A C 1
ATOM 7009 O O . LEU A 1 861 ? 46.692 -20.494 4.299 1.00 87.94 861 LEU A O 1
ATOM 7013 N N . GLN A 1 862 ? 45.091 -19.092 4.997 1.00 88.25 862 GLN A N 1
ATOM 7014 C CA . GLN A 1 862 ? 44.568 -18.791 3.658 1.00 88.25 862 GLN A CA 1
ATOM 7015 C C . GLN A 1 862 ? 45.609 -18.074 2.788 1.00 88.25 862 GLN A C 1
ATOM 7017 O O . GLN A 1 862 ? 45.805 -18.455 1.636 1.00 88.25 862 GLN A O 1
ATOM 7022 N N . LEU A 1 863 ? 46.333 -17.094 3.339 1.00 88.25 863 LEU A N 1
ATOM 7023 C CA . LEU A 1 863 ? 47.410 -16.401 2.625 1.00 88.25 863 LEU A CA 1
ATOM 7024 C C . LEU A 1 863 ? 48.604 -17.329 2.329 1.00 88.25 863 LEU A C 1
ATOM 7026 O O . LEU A 1 863 ? 49.250 -17.195 1.290 1.00 88.25 863 LEU A O 1
ATOM 7030 N N . ILE A 1 864 ? 48.895 -18.286 3.217 1.00 88.25 864 ILE A N 1
ATOM 7031 C CA . ILE A 1 864 ? 49.882 -19.348 2.975 1.00 88.25 864 ILE A CA 1
ATOM 7032 C C . ILE A 1 864 ? 49.393 -20.300 1.875 1.00 88.25 864 ILE A C 1
ATOM 7034 O O . ILE A 1 864 ? 50.194 -20.644 1.010 1.00 88.25 864 ILE A O 1
ATOM 7038 N N . SER A 1 865 ? 48.105 -20.666 1.849 1.00 87.19 865 SER A N 1
ATOM 7039 C CA . SER A 1 865 ? 47.518 -21.466 0.764 1.00 87.19 865 SER A CA 1
ATOM 7040 C C . SER A 1 865 ? 47.652 -20.743 -0.570 1.00 87.19 865 SER A C 1
ATOM 7042 O O . SER A 1 865 ? 48.299 -21.272 -1.455 1.00 87.19 865 SER A O 1
ATOM 7044 N N . GLN A 1 866 ? 47.193 -19.492 -0.684 1.00 85.94 866 GLN A N 1
ATOM 7045 C CA . GLN A 1 866 ? 47.314 -18.711 -1.923 1.00 85.94 866 GLN A CA 1
ATOM 7046 C C . GLN A 1 866 ? 48.767 -18.594 -2.408 1.00 85.94 866 GLN A C 1
ATOM 7048 O O . GLN A 1 866 ? 49.035 -18.683 -3.604 1.00 85.94 866 GLN A O 1
ATOM 7053 N N . LYS A 1 867 ? 49.733 -18.434 -1.491 1.00 85.25 867 LYS A N 1
ATOM 7054 C CA . LYS A 1 867 ? 51.163 -18.454 -1.837 1.00 85.25 867 LYS A CA 1
ATOM 7055 C C . LYS A 1 867 ? 51.642 -19.832 -2.289 1.00 85.25 867 LYS A C 1
ATOM 7057 O O . LYS A 1 867 ? 52.429 -19.895 -3.227 1.00 85.25 867 LYS A O 1
ATOM 7062 N N . LYS A 1 868 ? 51.178 -20.912 -1.657 1.00 86.19 868 LYS A N 1
ATOM 7063 C CA . LYS A 1 868 ? 51.444 -22.285 -2.099 1.00 86.19 868 LYS A CA 1
ATOM 7064 C C . LYS A 1 868 ? 50.848 -22.524 -3.484 1.00 86.19 868 LYS A C 1
ATOM 7066 O O . LYS A 1 868 ? 51.566 -22.997 -4.343 1.00 86.19 868 LYS A O 1
ATOM 7071 N N . ASP A 1 869 ? 49.608 -22.122 -3.732 1.00 82.81 869 ASP A N 1
ATOM 7072 C CA . ASP A 1 869 ? 48.934 -22.288 -5.020 1.00 82.81 869 ASP A CA 1
ATOM 7073 C C . ASP A 1 869 ? 49.659 -21.496 -6.129 1.00 82.81 869 ASP A C 1
ATOM 7075 O O . ASP A 1 869 ? 49.813 -21.988 -7.244 1.00 82.81 869 ASP A O 1
ATOM 7079 N N . LEU A 1 870 ? 50.190 -20.303 -5.832 1.00 82.12 870 LEU A N 1
ATOM 7080 C CA . LEU A 1 870 ? 51.042 -19.538 -6.757 1.00 82.12 870 LEU A CA 1
ATOM 7081 C C . LEU A 1 870 ? 52.414 -20.191 -7.009 1.00 82.12 870 LEU A C 1
ATOM 7083 O O . LEU A 1 870 ? 52.905 -20.140 -8.136 1.00 82.12 870 LEU A O 1
ATOM 7087 N N . VAL A 1 871 ? 53.030 -20.802 -5.991 1.00 80.19 871 VAL A N 1
ATOM 7088 C CA . VAL A 1 871 ? 54.306 -21.533 -6.126 1.00 80.19 871 VAL A CA 1
ATOM 7089 C C . VAL A 1 871 ? 54.112 -22.861 -6.853 1.00 80.19 871 VAL A C 1
ATOM 7091 O O . VAL A 1 871 ? 54.900 -23.184 -7.731 1.00 80.19 871 VAL A O 1
ATOM 7094 N N . ASP A 1 872 ? 53.052 -23.605 -6.556 1.00 78.06 872 ASP A N 1
ATOM 7095 C CA . ASP A 1 872 ? 52.712 -24.842 -7.252 1.00 78.06 872 ASP A CA 1
ATOM 7096 C C . ASP A 1 872 ? 52.420 -24.548 -8.729 1.00 78.06 872 ASP A C 1
ATOM 7098 O O . ASP A 1 872 ? 52.917 -25.266 -9.589 1.00 78.06 872 ASP A O 1
ATOM 7102 N N . ASN A 1 873 ? 51.713 -23.454 -9.050 1.00 78.19 873 ASN A N 1
ATOM 7103 C CA . ASN A 1 873 ? 51.510 -23.020 -10.438 1.00 78.19 873 ASN A CA 1
ATOM 7104 C C . ASN A 1 873 ? 52.817 -22.603 -11.138 1.00 78.19 873 ASN A C 1
ATOM 7106 O O . ASN A 1 873 ? 53.009 -22.967 -12.296 1.00 78.19 873 ASN A O 1
ATOM 7110 N N . SER A 1 874 ? 53.730 -21.873 -10.482 1.00 76.12 874 SER A N 1
ATOM 7111 C CA . SER A 1 874 ? 55.007 -21.496 -11.114 1.00 76.12 874 SER A CA 1
ATOM 7112 C C . SER A 1 874 ? 55.960 -22.686 -11.265 1.00 76.12 874 SER A C 1
ATOM 7114 O O . SER A 1 874 ? 56.616 -22.818 -12.293 1.00 76.12 874 SER A O 1
ATOM 7116 N N . VAL A 1 875 ? 55.969 -23.618 -10.309 1.00 74.06 875 VAL A N 1
ATOM 7117 C CA . VAL A 1 875 ? 56.667 -24.905 -10.428 1.00 74.06 875 VAL A CA 1
ATOM 7118 C C . VAL A 1 875 ? 56.054 -25.757 -11.543 1.00 74.06 875 VAL A C 1
ATOM 7120 O O . VAL A 1 875 ? 56.801 -26.363 -12.304 1.00 74.06 875 VAL A O 1
ATOM 7123 N N . PHE A 1 876 ? 54.727 -25.772 -11.703 1.00 73.25 876 PHE A N 1
ATOM 7124 C CA . PHE A 1 876 ? 54.060 -26.493 -12.792 1.00 73.25 876 PHE A CA 1
ATOM 7125 C C . PHE A 1 876 ? 54.373 -25.884 -14.165 1.00 73.25 876 PHE A C 1
ATOM 7127 O O . PHE A 1 876 ? 54.590 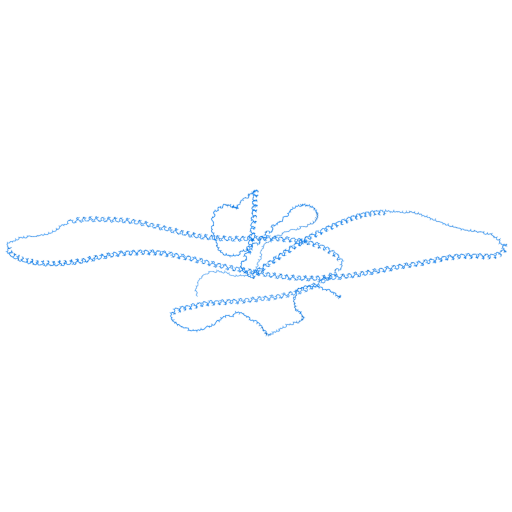-26.628 -15.118 1.00 73.25 876 PHE A O 1
ATOM 7134 N N . LEU A 1 877 ? 54.455 -24.552 -14.271 1.00 68.50 877 LEU A N 1
ATOM 7135 C CA . LEU A 1 877 ? 54.883 -23.862 -15.492 1.00 68.50 877 LEU A CA 1
ATOM 7136 C C . LEU A 1 877 ? 56.353 -24.153 -15.824 1.00 68.50 877 LEU A C 1
ATOM 7138 O O . LEU A 1 877 ? 56.632 -24.579 -16.939 1.00 68.50 877 LEU A O 1
ATOM 7142 N N . ASN A 1 878 ? 57.269 -24.040 -14.859 1.00 65.75 878 ASN A N 1
ATOM 7143 C CA . ASN A 1 878 ? 58.690 -24.333 -15.078 1.00 65.75 878 ASN A CA 1
ATOM 7144 C C . ASN A 1 878 ? 58.931 -25.821 -15.417 1.00 65.75 878 ASN A C 1
ATOM 7146 O O . ASN A 1 878 ? 59.744 -26.142 -16.278 1.00 65.75 878 ASN A O 1
ATOM 7150 N N . LEU A 1 879 ? 58.216 -26.754 -14.770 1.00 62.47 879 LEU A N 1
ATOM 7151 C CA . LEU A 1 879 ? 58.273 -28.183 -15.113 1.00 62.47 879 LEU A CA 1
ATOM 7152 C C . LEU A 1 879 ? 57.688 -28.464 -16.501 1.00 62.47 879 LEU A C 1
ATOM 7154 O O . LEU A 1 879 ? 58.181 -29.345 -17.208 1.00 62.47 879 LEU A O 1
ATOM 7158 N N . ARG A 1 880 ? 56.647 -27.725 -16.898 1.00 64.25 880 ARG A N 1
ATOM 7159 C CA . ARG A 1 880 ? 56.069 -27.806 -18.239 1.00 64.25 880 ARG A CA 1
ATOM 7160 C C . ARG A 1 880 ? 57.051 -27.309 -19.300 1.00 64.25 880 ARG A C 1
ATOM 7162 O O . ARG A 1 880 ? 57.257 -28.004 -20.282 1.00 64.25 880 ARG A O 1
ATOM 7169 N N . GLU A 1 881 ? 57.695 -26.170 -19.071 1.00 59.28 881 GLU A N 1
ATOM 7170 C CA . GLU A 1 881 ? 58.719 -25.605 -19.958 1.00 59.28 881 GLU A CA 1
ATOM 7171 C C . GLU A 1 881 ? 59.878 -26.600 -20.160 1.00 59.28 881 GLU A C 1
ATOM 7173 O O . GLU A 1 881 ? 60.183 -26.972 -21.291 1.00 59.28 881 GLU A O 1
ATOM 7178 N N . VAL A 1 882 ? 60.401 -27.184 -19.073 1.00 58.66 882 VAL A N 1
ATOM 7179 C CA . VAL A 1 882 ? 61.434 -28.239 -19.132 1.00 58.66 882 VAL A CA 1
ATOM 7180 C C . VAL A 1 882 ? 60.946 -29.520 -19.832 1.00 58.66 882 VAL A C 1
ATOM 7182 O O . VAL A 1 882 ? 61.729 -30.184 -20.511 1.00 58.66 882 VAL A O 1
ATOM 7185 N N . THR A 1 883 ? 59.665 -29.896 -19.719 1.00 57.34 883 THR A N 1
ATOM 7186 C CA . THR A 1 883 ? 59.138 -31.060 -20.463 1.00 57.34 883 THR A CA 1
ATOM 7187 C C . THR A 1 883 ? 58.867 -30.768 -21.937 1.00 57.34 883 THR A C 1
ATOM 7189 O O . THR A 1 883 ? 59.032 -31.678 -22.746 1.00 57.34 883 THR A O 1
ATOM 7192 N N . GLU A 1 884 ? 58.539 -29.534 -22.321 1.00 55.00 884 GLU A N 1
ATOM 7193 C CA . GLU A 1 884 ? 58.411 -29.125 -23.728 1.00 55.00 884 GLU A CA 1
ATOM 7194 C C . GLU A 1 884 ? 59.804 -28.973 -24.400 1.00 55.00 884 GLU A C 1
ATOM 7196 O O . GLU A 1 884 ? 59.977 -29.385 -25.554 1.00 55.00 884 GLU A O 1
ATOM 7201 N N . GLU A 1 885 ? 60.848 -28.560 -23.665 1.00 52.12 885 GLU A N 1
ATOM 7202 C CA . GLU A 1 885 ? 62.258 -28.667 -24.106 1.00 52.12 885 GLU A CA 1
ATOM 7203 C C . GLU A 1 885 ? 62.727 -30.133 -24.255 1.00 52.12 885 GLU A C 1
ATOM 7205 O O . GLU A 1 885 ? 63.378 -30.498 -25.240 1.00 52.12 885 GLU A O 1
ATOM 7210 N N . MET A 1 886 ? 62.363 -31.025 -23.325 1.00 49.59 886 MET A N 1
ATOM 7211 C CA . MET A 1 886 ? 62.684 -32.456 -23.459 1.00 49.59 886 MET A CA 1
ATOM 7212 C C . MET A 1 886 ? 61.894 -33.149 -24.584 1.00 49.59 886 MET A C 1
ATOM 7214 O O . MET A 1 886 ? 62.409 -34.070 -25.219 1.00 49.59 886 MET A O 1
ATOM 7218 N N . GLN A 1 887 ? 60.662 -32.720 -24.875 1.00 46.31 887 GLN A N 1
ATOM 7219 C CA . GLN A 1 887 ? 59.858 -33.283 -25.969 1.00 46.31 887 GLN A CA 1
ATOM 7220 C C . GLN A 1 887 ? 60.310 -32.826 -27.362 1.00 46.31 887 GLN A C 1
ATOM 7222 O O . GLN A 1 887 ? 60.034 -33.517 -28.341 1.00 46.31 887 GLN A O 1
ATOM 7227 N N . THR A 1 888 ? 61.053 -31.722 -27.470 1.00 46.34 888 THR A N 1
ATOM 7228 C CA . THR A 1 888 ? 61.645 -31.265 -28.741 1.00 46.34 888 THR A CA 1
ATOM 7229 C C . THR A 1 888 ? 63.011 -31.893 -29.050 1.00 46.34 888 THR A C 1
ATOM 7231 O O . THR A 1 888 ? 63.535 -31.691 -30.144 1.00 46.34 888 THR A O 1
ATOM 7234 N N . THR A 1 889 ? 63.572 -32.702 -28.141 1.00 45.22 889 THR A N 1
ATOM 7235 C CA . THR A 1 889 ? 64.921 -33.295 -28.269 1.00 45.22 889 THR A CA 1
ATOM 7236 C C . THR A 1 889 ? 64.970 -34.832 -28.288 1.00 45.22 889 THR A C 1
ATOM 7238 O O . THR A 1 889 ? 66.046 -35.395 -28.481 1.00 45.22 889 THR A O 1
ATOM 7241 N N . LEU A 1 890 ? 63.833 -35.529 -28.152 1.00 40.72 890 LEU A N 1
ATOM 7242 C CA . LEU A 1 890 ? 63.757 -37.002 -28.102 1.00 40.72 890 LEU A CA 1
ATOM 7243 C C . LEU A 1 890 ? 62.738 -37.588 -29.096 1.00 40.72 890 LEU A C 1
ATOM 7245 O O . LEU A 1 890 ? 61.751 -38.221 -28.723 1.00 40.72 890 LEU A O 1
ATOM 7249 N N . LEU A 1 891 ? 63.021 -37.400 -30.389 1.00 43.19 891 LEU A N 1
ATOM 7250 C CA . LEU A 1 891 ? 62.317 -38.051 -31.502 1.00 43.19 891 LEU A CA 1
ATOM 7251 C C . LEU A 1 891 ? 63.240 -38.992 -32.303 1.00 43.19 891 LEU A C 1
ATOM 7253 O O . LEU A 1 891 ? 63.265 -38.971 -33.527 1.00 43.19 891 LEU A O 1
ATOM 7257 N N . ASP A 1 892 ? 63.991 -39.828 -31.584 1.00 38.09 892 ASP A N 1
ATOM 7258 C CA . ASP A 1 892 ? 64.666 -41.023 -32.107 1.00 38.09 892 ASP A CA 1
ATOM 7259 C C . ASP A 1 892 ? 64.980 -41.988 -30.944 1.00 38.09 892 ASP A C 1
ATOM 7261 O O . ASP A 1 892 ? 65.206 -41.543 -29.817 1.00 38.09 892 ASP A O 1
ATOM 7265 N N . GLY A 1 893 ? 65.018 -43.302 -31.202 1.00 35.53 893 GLY A N 1
ATOM 7266 C CA . GLY A 1 893 ? 65.460 -44.312 -30.221 1.00 35.53 893 GLY A CA 1
ATOM 7267 C C . GLY A 1 893 ? 64.409 -45.354 -29.809 1.00 35.53 893 GLY A C 1
ATOM 7268 O O . GLY A 1 893 ? 63.450 -45.084 -29.089 1.00 35.53 893 GLY A O 1
ATOM 7269 N N . GLU A 1 894 ? 64.624 -46.595 -30.241 1.00 36.69 894 GLU A N 1
ATOM 7270 C CA . GLU A 1 894 ? 63.747 -47.743 -29.997 1.00 36.69 894 GLU A CA 1
ATOM 7271 C C . GLU A 1 894 ? 63.770 -48.274 -28.541 1.00 36.69 894 GLU A C 1
ATOM 7273 O O . GLU A 1 894 ? 64.812 -48.348 -27.900 1.00 36.69 894 GLU A O 1
ATOM 7278 N N . GLY A 1 895 ? 62.668 -48.909 -28.118 1.00 36.38 895 GLY A N 1
ATOM 7279 C CA . GLY A 1 895 ? 62.768 -50.343 -27.797 1.00 36.38 895 GLY A CA 1
ATOM 7280 C C . GLY A 1 895 ? 62.872 -50.845 -26.338 1.00 36.38 895 GLY A C 1
ATOM 7281 O O . GLY A 1 895 ? 63.953 -51.046 -25.801 1.00 36.38 895 GLY A O 1
ATOM 7282 N N . ARG A 1 896 ? 61.743 -51.427 -25.891 1.00 37.94 896 ARG A N 1
ATOM 7283 C CA . ARG A 1 896 ? 61.610 -52.699 -25.123 1.00 37.94 896 ARG A CA 1
ATOM 7284 C C . ARG A 1 896 ? 61.771 -52.739 -23.577 1.00 37.94 896 ARG A C 1
ATOM 7286 O O . ARG A 1 896 ? 62.712 -52.236 -22.989 1.00 37.94 896 ARG A O 1
ATOM 7293 N N . ARG A 1 897 ? 60.942 -53.649 -23.018 1.00 37.72 897 ARG A N 1
ATOM 7294 C CA . ARG A 1 897 ? 60.987 -54.393 -21.724 1.00 37.72 897 ARG A CA 1
ATOM 7295 C C . ARG A 1 897 ? 60.440 -53.715 -20.449 1.00 37.72 897 ARG A C 1
ATOM 7297 O O . ARG A 1 897 ? 60.859 -52.648 -20.035 1.00 37.72 897 ARG A O 1
ATOM 7304 N N . ARG A 1 898 ? 59.534 -54.456 -19.786 1.00 42.28 898 ARG A N 1
ATOM 7305 C CA . ARG A 1 898 ? 59.130 -54.323 -18.368 1.00 42.28 898 ARG A CA 1
ATOM 7306 C C . ARG A 1 898 ? 60.186 -54.995 -17.457 1.00 42.28 898 ARG A C 1
ATOM 7308 O O . ARG A 1 898 ? 60.977 -55.789 -17.974 1.00 42.28 898 ARG A O 1
ATOM 7315 N N . PRO A 1 899 ? 60.140 -54.800 -16.124 1.00 44.94 899 PRO A N 1
ATOM 7316 C CA . PRO A 1 899 ? 59.360 -55.750 -15.314 1.00 44.94 899 PRO A CA 1
ATOM 7317 C C . PRO A 1 899 ? 58.485 -55.114 -14.207 1.00 44.94 899 PRO A C 1
ATOM 7319 O O . PRO A 1 899 ? 58.412 -53.904 -14.042 1.00 44.94 899 PRO A O 1
ATOM 7322 N N . SER A 1 900 ? 57.759 -55.981 -13.503 1.00 42.19 900 SER A N 1
ATOM 7323 C CA . SER A 1 900 ? 56.734 -55.736 -12.475 1.00 42.19 900 SER A CA 1
ATOM 7324 C C . SER A 1 900 ? 57.208 -55.120 -11.151 1.00 42.19 900 SER A C 1
ATOM 7326 O O . SER A 1 900 ? 58.265 -55.507 -10.662 1.00 42.19 900 SER A O 1
ATOM 7328 N N . TYR A 1 901 ? 56.315 -54.380 -10.476 1.00 36.72 901 TYR A N 1
ATOM 7329 C CA . TYR A 1 901 ? 56.158 -54.419 -9.009 1.00 36.72 901 TYR A CA 1
ATOM 7330 C C . TYR A 1 901 ? 54.674 -54.272 -8.591 1.00 36.72 901 TYR A C 1
ATOM 7332 O O . TYR A 1 901 ? 53.825 -53.978 -9.432 1.00 36.72 901 TYR A O 1
ATOM 7340 N N . GLN A 1 902 ? 54.352 -54.582 -7.328 1.00 38.06 902 GLN A N 1
ATOM 7341 C CA . GLN A 1 902 ? 52.987 -54.805 -6.806 1.00 38.06 902 GLN A CA 1
ATOM 7342 C C . GLN A 1 902 ? 52.351 -53.579 -6.101 1.00 38.06 902 GLN A C 1
ATOM 7344 O O . GLN A 1 902 ? 53.081 -52.685 -5.674 1.00 38.06 902 GLN A O 1
ATOM 7349 N N . PRO A 1 903 ? 51.007 -53.534 -5.944 1.00 51.62 903 PRO A N 1
ATOM 7350 C CA . PRO A 1 903 ? 50.300 -52.408 -5.323 1.00 51.62 903 PRO A CA 1
ATOM 7351 C C . PRO A 1 903 ? 50.184 -52.503 -3.781 1.00 51.62 903 PRO A C 1
ATOM 7353 O O . PRO A 1 903 ? 49.923 -53.590 -3.259 1.00 51.62 903 PRO A O 1
ATOM 7356 N N . PRO A 1 904 ? 50.278 -51.376 -3.046 1.00 46.00 904 PRO A N 1
ATOM 7357 C CA . PRO A 1 904 ? 49.814 -51.254 -1.660 1.00 46.00 904 PRO A CA 1
ATOM 7358 C C . PRO A 1 904 ? 48.294 -50.946 -1.579 1.00 46.00 904 PRO A C 1
ATOM 7360 O O . PRO A 1 904 ? 47.701 -50.536 -2.580 1.00 46.00 904 PRO A O 1
ATOM 7363 N N . PRO A 1 905 ? 47.632 -51.164 -0.422 1.00 46.84 905 PRO A N 1
ATOM 7364 C CA . PRO A 1 905 ? 46.170 -51.278 -0.345 1.00 46.84 905 PRO A CA 1
ATOM 7365 C C . PRO A 1 905 ? 45.409 -49.983 0.001 1.00 46.84 905 PRO A C 1
ATOM 7367 O O . PRO A 1 905 ? 45.969 -48.999 0.477 1.00 46.84 905 PRO A O 1
ATOM 7370 N N . TYR A 1 906 ? 44.084 -50.049 -0.176 1.00 44.12 906 TYR A N 1
ATOM 7371 C CA . TYR A 1 906 ? 43.104 -49.062 0.291 1.00 44.12 906 TYR A CA 1
ATOM 7372 C C . TYR A 1 906 ? 43.238 -48.750 1.792 1.00 44.12 906 TYR A C 1
ATOM 7374 O O . TYR A 1 906 ? 43.285 -49.661 2.617 1.00 44.12 906 TYR A O 1
ATOM 7382 N N . ILE A 1 907 ? 43.122 -47.466 2.144 1.00 38.94 907 ILE A N 1
ATOM 7383 C CA . ILE A 1 907 ? 42.729 -47.009 3.483 1.00 38.94 907 ILE A CA 1
ATOM 7384 C C . ILE A 1 907 ? 41.509 -46.099 3.308 1.00 38.94 907 ILE A C 1
ATOM 7386 O O . ILE A 1 907 ? 41.593 -45.072 2.641 1.00 38.94 907 ILE A O 1
ATOM 7390 N N . ASN A 1 908 ? 40.377 -46.491 3.896 1.00 40.50 908 ASN A N 1
ATOM 7391 C CA . ASN A 1 908 ? 39.127 -45.722 3.919 1.00 40.50 908 ASN A CA 1
ATOM 7392 C C . ASN A 1 908 ? 38.765 -45.381 5.389 1.00 40.50 908 ASN A C 1
ATOM 7394 O O . ASN A 1 908 ? 39.256 -46.056 6.298 1.00 40.50 908 ASN A O 1
ATOM 7398 N N . PRO A 1 909 ? 37.963 -44.334 5.663 1.00 52.03 909 PRO A N 1
ATOM 7399 C CA . PRO A 1 909 ? 37.877 -43.727 6.995 1.00 52.03 909 PRO A CA 1
ATOM 7400 C C . PRO A 1 909 ? 36.895 -44.438 7.954 1.00 52.03 909 PRO A C 1
ATOM 7402 O O . PRO A 1 909 ? 35.840 -44.893 7.508 1.00 52.03 909 PRO A O 1
ATOM 7405 N N . PRO A 1 910 ? 37.157 -44.443 9.280 1.00 44.19 910 PRO A N 1
ATOM 7406 C CA . PRO A 1 910 ? 36.219 -44.961 10.280 1.00 44.19 910 PRO A CA 1
ATOM 7407 C C . PRO A 1 910 ? 35.798 -43.910 11.334 1.00 44.19 910 PRO A C 1
ATOM 7409 O O . PRO A 1 910 ? 36.427 -43.797 12.381 1.00 44.19 910 PRO A O 1
ATOM 7412 N N . TRP A 1 911 ? 34.697 -43.178 11.107 1.00 35.62 911 TRP A N 1
ATOM 7413 C CA . TRP A 1 911 ? 34.055 -42.344 12.147 1.00 35.62 911 TRP A CA 1
ATOM 7414 C C . TRP A 1 911 ? 32.524 -42.273 11.998 1.00 35.62 911 TRP A C 1
ATOM 7416 O O . TRP A 1 911 ? 32.016 -41.405 11.292 1.00 35.62 911 TRP A O 1
ATOM 7426 N N . LYS A 1 912 ? 31.794 -43.164 12.690 1.00 40.94 912 LYS A N 1
ATOM 7427 C CA . LYS A 1 912 ? 30.419 -42.998 13.240 1.00 40.94 912 LYS A CA 1
ATOM 7428 C C . LYS A 1 912 ? 30.092 -44.198 14.181 1.00 40.94 912 LYS A C 1
ATOM 7430 O O . LYS A 1 912 ? 30.917 -45.109 14.244 1.00 40.94 912 LYS A O 1
ATOM 7435 N N . PRO A 1 913 ? 29.036 -44.168 15.029 1.00 54.59 913 PRO A N 1
ATOM 7436 C CA . PRO A 1 913 ? 29.243 -44.462 16.455 1.00 54.59 913 PRO A CA 1
ATOM 7437 C C . PRO A 1 913 ? 28.443 -45.645 17.036 1.00 54.59 913 PRO A C 1
ATOM 7439 O O . PRO A 1 913 ? 27.364 -45.974 16.551 1.00 54.59 913 PRO A O 1
ATOM 7442 N N . VAL A 1 914 ? 28.915 -46.173 18.176 1.00 36.12 914 VAL A N 1
ATOM 7443 C CA . VAL A 1 914 ? 28.142 -46.961 19.163 1.00 36.12 914 VAL A CA 1
ATOM 7444 C C . VAL A 1 914 ? 28.681 -46.647 20.579 1.00 36.12 914 VAL A C 1
ATOM 7446 O O . VAL A 1 914 ? 29.836 -46.249 20.713 1.00 36.12 914 VAL A O 1
ATOM 7449 N N . GLY A 1 915 ? 27.858 -46.797 21.630 1.00 38.53 915 GLY A N 1
ATOM 7450 C CA . GLY A 1 915 ? 28.301 -46.830 23.044 1.00 38.53 915 GLY A CA 1
ATOM 7451 C C . GLY A 1 915 ? 28.959 -48.176 23.440 1.00 38.53 915 GLY A C 1
ATOM 7452 O O . GLY A 1 915 ? 29.330 -48.910 22.524 1.00 38.53 915 GLY A O 1
ATOM 7453 N N . PRO A 1 916 ? 29.071 -48.567 24.742 1.00 47.56 916 PRO A N 1
ATOM 7454 C CA . PRO A 1 916 ? 28.048 -48.337 25.780 1.00 47.56 916 PRO A CA 1
ATOM 7455 C C . PRO A 1 916 ? 28.522 -48.105 27.251 1.00 47.56 916 PRO A C 1
ATOM 7457 O O . PRO A 1 916 ? 29.680 -48.261 27.606 1.00 47.56 916 PRO A O 1
ATOM 7460 N N . ALA A 1 917 ? 27.540 -47.776 28.101 1.00 34.09 917 ALA A N 1
ATOM 7461 C CA . ALA A 1 917 ? 27.292 -48.193 29.499 1.00 34.09 917 ALA A CA 1
ATOM 7462 C C . ALA A 1 917 ? 28.411 -48.471 30.555 1.00 34.09 917 ALA A C 1
ATOM 7464 O O . ALA A 1 917 ? 29.196 -49.403 30.431 1.00 34.09 917 ALA A O 1
ATOM 7465 N N . SER A 1 918 ? 28.171 -47.888 31.748 1.00 35.03 918 SER A N 1
ATOM 7466 C CA . SER A 1 918 ? 28.201 -48.535 33.090 1.00 35.03 918 SER A CA 1
ATOM 7467 C C . SER A 1 918 ? 29.427 -48.419 34.030 1.00 35.03 918 SER A C 1
ATOM 7469 O O . SER A 1 918 ? 30.577 -48.468 33.621 1.00 35.03 918 SER A O 1
ATOM 7471 N N . ALA A 1 919 ? 29.084 -48.380 35.330 1.00 32.69 919 ALA A N 1
ATOM 7472 C CA . ALA A 1 919 ? 29.842 -48.728 36.547 1.00 32.69 919 ALA A CA 1
ATOM 7473 C C . ALA A 1 919 ? 31.120 -47.942 36.930 1.00 32.69 919 ALA A C 1
ATOM 7475 O O . ALA A 1 919 ? 32.209 -48.156 36.412 1.00 32.69 919 ALA A O 1
ATOM 7476 N N . GLY A 1 920 ? 30.984 -47.105 37.967 1.00 30.83 920 GLY A N 1
ATOM 7477 C CA . GLY A 1 920 ? 32.074 -46.344 38.579 1.00 30.83 920 GLY A CA 1
ATOM 7478 C C . GLY A 1 920 ? 32.806 -46.979 39.773 1.00 30.83 920 GLY A C 1
ATOM 7479 O O . GLY A 1 920 ? 32.480 -48.057 40.264 1.00 30.83 920 GLY A O 1
ATOM 7480 N N . SER A 1 921 ? 33.764 -46.203 40.285 1.00 33.12 921 SER A N 1
ATOM 7481 C CA . SER A 1 921 ? 34.405 -46.284 41.608 1.00 33.12 921 SER A CA 1
ATOM 7482 C C . SER A 1 921 ? 34.937 -44.868 41.926 1.00 33.12 921 SER A C 1
ATOM 7484 O O . SER A 1 921 ? 35.520 -44.265 41.033 1.00 33.12 921 SER A O 1
ATOM 7486 N N . ASN A 1 922 ? 34.658 -44.181 43.039 1.00 30.89 922 ASN A N 1
ATOM 7487 C CA . ASN A 1 922 ? 34.826 -44.496 44.468 1.00 30.89 922 ASN A CA 1
ATOM 7488 C C . ASN A 1 922 ? 36.275 -44.271 44.979 1.00 30.89 922 ASN A C 1
ATOM 7490 O O . ASN A 1 922 ? 37.233 -44.569 44.275 1.00 30.89 922 ASN A O 1
ATOM 7494 N N . THR A 1 923 ? 36.409 -43.776 46.220 1.00 32.16 923 THR A N 1
ATOM 7495 C CA . THR A 1 923 ? 37.634 -43.269 46.908 1.00 32.16 923 THR A CA 1
ATOM 7496 C C . THR A 1 923 ? 38.265 -41.976 46.345 1.00 32.16 923 THR A C 1
ATOM 7498 O O . THR A 1 923 ? 38.252 -41.774 45.140 1.00 32.16 923 THR A O 1
ATOM 7501 N N . SER A 1 924 ? 38.900 -41.044 47.078 1.00 34.28 924 SER A N 1
ATOM 7502 C CA . SER A 1 924 ? 39.006 -40.628 48.505 1.00 34.28 924 SER A CA 1
ATOM 7503 C C . SER A 1 924 ? 40.466 -40.277 48.835 1.00 34.28 924 SER A C 1
ATOM 7505 O O . SER A 1 924 ? 41.293 -41.176 48.837 1.00 34.28 924 SER 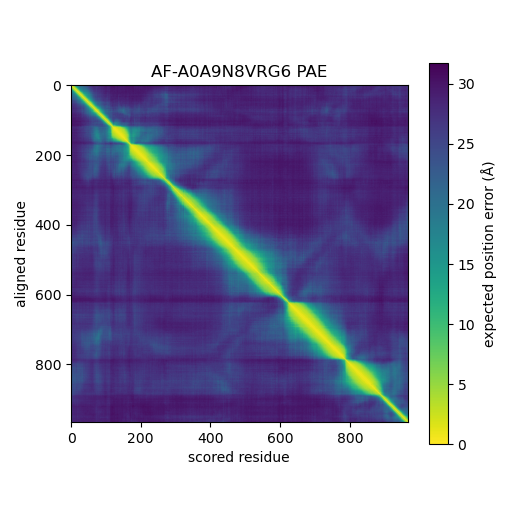A O 1
ATOM 7507 N N . ILE A 1 925 ? 40.752 -39.018 49.198 1.00 36.06 925 ILE A N 1
ATOM 7508 C CA . ILE A 1 925 ? 41.884 -38.508 50.019 1.00 36.06 925 ILE A CA 1
ATOM 7509 C C . ILE A 1 925 ? 41.583 -37.004 50.235 1.00 36.06 925 ILE A C 1
ATOM 7511 O O . ILE A 1 925 ? 41.318 -36.330 49.250 1.00 36.06 925 ILE A O 1
ATOM 7515 N N . THR A 1 926 ? 41.527 -36.311 51.383 1.00 32.16 926 THR A N 1
ATOM 7516 C CA . THR A 1 926 ? 41.682 -36.483 52.849 1.00 32.16 926 THR A CA 1
ATOM 7517 C C . THR A 1 926 ? 42.747 -35.542 53.440 1.00 32.16 926 THR A C 1
ATOM 7519 O O . THR A 1 926 ? 43.934 -35.842 53.348 1.00 32.16 926 THR A O 1
ATOM 7522 N N . LYS A 1 927 ? 42.282 -34.551 54.228 1.00 35.84 927 LYS A N 1
ATOM 7523 C CA . LYS A 1 927 ? 43.000 -33.816 55.309 1.00 35.84 927 LYS A CA 1
ATOM 7524 C C . LYS A 1 927 ? 44.085 -32.821 54.827 1.00 35.84 927 LYS A C 1
ATOM 7526 O O . LYS A 1 927 ? 44.913 -33.147 53.994 1.00 35.84 927 LYS A O 1
ATOM 7531 N N . LYS A 1 928 ? 44.172 -31.602 55.380 1.00 32.75 928 LYS A N 1
ATOM 7532 C CA . LYS A 1 928 ? 44.433 -31.306 56.809 1.00 32.75 928 LYS A CA 1
ATOM 7533 C C . LYS A 1 928 ? 44.104 -29.842 57.213 1.00 32.75 928 LYS A C 1
ATOM 7535 O O . LYS A 1 928 ? 44.509 -28.955 56.484 1.00 32.75 928 LYS A O 1
ATOM 7540 N N . ILE A 1 929 ? 43.637 -29.652 58.469 1.00 33.34 929 ILE A N 1
ATOM 7541 C CA . ILE A 1 929 ? 44.043 -28.574 59.434 1.00 33.34 929 ILE A CA 1
ATOM 7542 C C . ILE A 1 929 ? 43.572 -27.121 59.109 1.00 33.34 929 ILE A C 1
ATOM 7544 O O . ILE A 1 929 ? 43.727 -26.682 57.985 1.00 33.34 929 ILE A O 1
ATOM 7548 N N . LYS A 1 930 ? 43.024 -26.287 60.026 1.00 31.69 930 LYS A N 1
ATOM 7549 C CA . LYS A 1 930 ? 42.830 -26.335 61.506 1.00 31.69 930 LYS A CA 1
ATOM 7550 C C . LYS A 1 930 ? 41.658 -25.420 61.973 1.00 31.69 930 LYS A C 1
ATOM 7552 O O . LYS A 1 930 ? 41.334 -24.478 61.272 1.00 31.69 930 LYS A O 1
ATOM 7557 N N . SER A 1 931 ? 41.119 -25.699 63.175 1.00 35.03 931 SER A N 1
ATOM 7558 C CA . SER A 1 931 ? 40.510 -24.816 64.226 1.00 35.03 931 SER A CA 1
ATOM 7559 C C . SER A 1 931 ? 40.206 -23.321 63.934 1.00 35.03 931 SER A C 1
ATOM 7561 O O . SER A 1 931 ? 41.049 -22.646 63.360 1.00 35.03 931 SER A O 1
ATOM 7563 N N . ILE A 1 932 ? 39.138 -22.702 64.477 1.00 34.69 932 ILE A N 1
ATOM 7564 C CA . ILE A 1 932 ? 38.911 -22.360 65.916 1.00 34.69 932 ILE A CA 1
ATOM 7565 C C . ILE A 1 932 ? 37.408 -22.039 66.196 1.00 34.69 932 ILE A C 1
ATOM 7567 O O . ILE A 1 932 ? 36.779 -21.478 65.317 1.00 34.69 932 ILE A O 1
ATOM 7571 N N . SER A 1 933 ? 36.903 -22.360 67.413 1.00 30.89 933 SER A N 1
ATOM 7572 C CA . SER A 1 933 ? 35.732 -21.842 68.210 1.00 30.89 933 SER A CA 1
ATOM 7573 C C . SER A 1 933 ? 34.480 -21.195 67.540 1.00 30.89 933 SER A C 1
ATOM 7575 O O . SER A 1 933 ? 34.600 -20.460 66.579 1.00 30.89 933 SER A O 1
ATOM 7577 N N . ALA A 1 934 ? 33.246 -21.289 68.072 1.00 33.62 934 ALA A N 1
ATOM 7578 C CA . ALA A 1 934 ? 32.800 -21.693 69.415 1.00 33.62 934 ALA A CA 1
ATOM 7579 C C . ALA A 1 934 ? 31.353 -22.268 69.471 1.00 33.62 934 ALA A C 1
ATOM 7581 O O . ALA A 1 934 ? 30.627 -22.312 68.487 1.00 33.62 934 ALA A O 1
ATOM 7582 N N . LYS A 1 935 ? 30.990 -22.685 70.693 1.00 33.88 935 LYS A N 1
ATOM 7583 C CA . LYS A 1 935 ? 29.698 -23.112 71.286 1.00 33.88 935 LYS A CA 1
ATOM 7584 C C . LYS A 1 935 ? 28.478 -22.224 70.891 1.00 33.88 935 LYS A C 1
ATOM 7586 O O . LYS A 1 935 ? 28.680 -21.082 70.508 1.00 33.88 935 LYS A O 1
ATOM 7591 N N . THR A 1 936 ? 27.203 -22.646 71.018 1.00 32.47 936 THR A N 1
ATOM 7592 C CA . THR A 1 936 ? 26.624 -23.500 72.092 1.00 32.47 936 THR A CA 1
ATOM 7593 C C . THR A 1 936 ? 25.321 -24.248 71.712 1.00 32.47 936 THR A C 1
ATOM 7595 O O . THR A 1 936 ? 24.448 -23.681 71.075 1.00 32.47 936 THR A O 1
ATOM 7598 N N . ALA A 1 937 ? 25.195 -25.493 72.200 1.00 30.47 937 ALA A N 1
ATOM 7599 C CA . ALA A 1 937 ? 24.000 -26.185 72.739 1.00 30.47 937 ALA A CA 1
ATOM 7600 C C . ALA A 1 937 ? 22.582 -26.050 72.108 1.00 30.47 937 ALA A C 1
ATOM 7602 O O . ALA A 1 937 ? 21.848 -25.113 72.394 1.00 30.47 937 ALA A O 1
ATOM 7603 N N . THR A 1 938 ? 22.153 -27.133 71.437 1.00 31.80 938 THR A N 1
ATOM 7604 C CA . THR A 1 938 ? 20.971 -27.991 71.759 1.00 31.80 938 THR A CA 1
ATOM 7605 C C . THR A 1 938 ? 19.675 -27.357 72.305 1.00 31.80 938 THR A C 1
ATOM 7607 O O . THR A 1 938 ? 19.656 -26.793 73.395 1.00 31.80 938 THR A O 1
ATOM 7610 N N . THR A 1 939 ? 18.514 -27.710 71.740 1.00 32.19 939 THR A N 1
ATOM 7611 C CA . THR A 1 939 ? 17.798 -28.945 72.161 1.00 32.19 939 THR A CA 1
ATOM 7612 C C . THR A 1 939 ? 16.936 -29.588 71.059 1.00 32.19 939 THR A C 1
ATOM 7614 O O . THR A 1 939 ? 16.684 -28.991 70.019 1.00 32.19 939 THR A O 1
ATOM 7617 N N . ASN A 1 940 ? 16.536 -30.849 71.270 1.00 34.03 940 ASN A N 1
ATOM 7618 C CA . ASN A 1 940 ? 15.835 -31.684 70.283 1.00 34.03 940 ASN A CA 1
ATOM 7619 C C . ASN A 1 940 ? 14.308 -31.531 70.352 1.00 34.03 940 ASN A C 1
ATOM 7621 O O . ASN A 1 940 ? 13.775 -31.381 71.448 1.00 34.03 940 ASN A O 1
ATOM 7625 N N . LEU A 1 941 ? 13.618 -31.816 69.241 1.00 31.41 941 LEU A N 1
ATOM 7626 C CA . LEU A 1 941 ? 12.613 -32.895 69.186 1.00 31.41 941 LEU A CA 1
ATOM 7627 C C . LEU A 1 941 ? 12.304 -33.294 67.730 1.00 31.41 941 LEU A C 1
ATOM 7629 O O . LEU A 1 941 ? 12.616 -32.559 66.797 1.00 31.41 941 LEU A O 1
ATOM 7633 N N . SER A 1 942 ? 11.764 -34.499 67.536 1.00 32.94 942 SER A N 1
ATOM 7634 C CA . SER A 1 942 ? 11.722 -35.182 66.235 1.00 32.94 942 SER A CA 1
ATOM 7635 C C . SER A 1 942 ? 10.463 -36.025 66.041 1.00 32.94 942 SER A C 1
ATOM 7637 O O . SER A 1 942 ? 10.160 -36.836 66.912 1.00 32.94 942 SER A O 1
ATOM 7639 N N . ASN A 1 943 ? 9.812 -35.903 64.878 1.00 31.03 943 ASN A N 1
ATOM 7640 C CA . ASN A 1 943 ? 9.056 -36.947 64.156 1.00 31.03 943 ASN A CA 1
ATOM 7641 C C . ASN A 1 943 ? 8.625 -36.370 62.784 1.00 31.03 943 ASN A C 1
ATOM 7643 O O . ASN A 1 943 ? 8.340 -35.181 62.705 1.00 31.03 943 ASN A O 1
ATOM 7647 N N . THR A 1 944 ? 8.828 -37.029 61.634 1.00 32.75 944 THR A N 1
ATOM 7648 C CA . THR A 1 944 ? 8.145 -38.229 61.078 1.00 32.75 944 THR A CA 1
ATOM 7649 C C . THR A 1 944 ? 6.623 -38.018 60.871 1.00 32.75 944 THR A C 1
ATOM 7651 O O . THR A 1 944 ? 5.973 -37.428 61.721 1.00 32.75 944 THR A O 1
ATOM 7654 N N . ASN A 1 945 ? 5.980 -38.433 59.763 1.00 30.78 945 ASN A N 1
ATOM 7655 C CA . ASN A 1 945 ? 6.448 -39.310 58.678 1.00 30.78 945 ASN A CA 1
ATOM 7656 C C . ASN A 1 945 ? 5.799 -39.054 57.290 1.00 30.78 945 ASN A C 1
ATOM 7658 O O . ASN A 1 945 ? 4.934 -38.206 57.108 1.00 30.78 945 ASN A O 1
ATOM 7662 N N . THR A 1 946 ? 6.268 -39.823 56.308 1.00 31.72 946 THR A N 1
ATOM 7663 C CA . THR A 1 946 ? 6.035 -39.786 54.851 1.00 31.72 946 THR A CA 1
ATOM 7664 C C . THR A 1 946 ? 4.650 -40.219 54.307 1.00 31.72 946 THR A C 1
ATOM 7666 O O . THR A 1 946 ? 4.171 -41.297 54.653 1.00 31.72 946 THR A O 1
ATOM 7669 N N . THR A 1 947 ? 4.202 -39.559 53.217 1.00 32.00 947 THR A N 1
ATOM 7670 C CA . THR A 1 947 ? 3.495 -40.144 52.024 1.00 32.00 947 THR A CA 1
ATOM 7671 C C . THR A 1 947 ? 2.018 -40.641 52.191 1.00 32.00 947 THR A C 1
ATOM 7673 O O . THR A 1 947 ? 1.446 -40.419 53.249 1.00 32.00 947 THR A O 1
ATOM 7676 N N . PRO A 1 948 ? 1.335 -41.247 51.176 1.00 55.91 948 PRO A N 1
ATOM 7677 C CA . PRO A 1 948 ? 0.852 -40.611 49.925 1.00 55.91 948 PRO A CA 1
ATOM 7678 C C . PRO A 1 948 ? -0.596 -41.012 49.469 1.00 55.91 948 PRO A C 1
ATOM 7680 O O . PRO A 1 948 ? -1.197 -41.926 50.019 1.00 55.91 948 PRO A O 1
ATOM 7683 N N . SER A 1 949 ? -1.043 -40.473 48.314 1.00 32.91 949 SER A N 1
ATOM 7684 C CA . SER A 1 949 ? -1.923 -41.118 47.285 1.00 32.91 949 SER A CA 1
ATOM 7685 C C . SER A 1 949 ? -3.408 -40.730 47.100 1.00 32.91 949 SER A C 1
ATOM 7687 O O . SER A 1 949 ? -4.119 -40.289 47.991 1.00 32.91 949 SER A O 1
ATOM 7689 N N . LYS A 1 950 ? -3.837 -40.963 45.845 1.00 42.19 950 LYS A N 1
ATOM 7690 C CA . LYS A 1 950 ? -5.155 -40.804 45.194 1.00 42.19 950 LYS A CA 1
ATOM 7691 C C . LYS A 1 950 ? -6.325 -41.583 45.830 1.00 42.19 950 LYS A C 1
ATOM 7693 O O . LYS A 1 950 ? -6.148 -42.748 46.160 1.00 42.19 950 LYS A O 1
ATOM 7698 N N . ILE A 1 951 ? -7.534 -41.017 45.710 1.00 31.80 951 ILE A N 1
ATOM 7699 C CA . ILE A 1 951 ? -8.890 -41.620 45.550 1.00 31.80 951 ILE A CA 1
ATOM 7700 C C . ILE A 1 951 ? -9.725 -40.495 44.881 1.00 31.80 951 ILE A C 1
ATOM 7702 O O . ILE A 1 951 ? -9.529 -39.342 45.246 1.00 31.80 951 ILE A O 1
ATOM 7706 N N . ARG A 1 952 ? -10.509 -40.610 43.794 1.00 32.12 952 ARG A N 1
ATOM 7707 C CA . ARG A 1 952 ? -11.394 -41.613 43.141 1.00 32.12 952 ARG A CA 1
ATOM 7708 C C . ARG A 1 952 ? -12.844 -41.632 43.672 1.00 32.12 952 ARG A C 1
ATOM 7710 O O . ARG A 1 952 ? -13.097 -41.851 44.843 1.00 32.12 952 ARG A O 1
ATOM 7717 N N . VAL A 1 953 ? -13.796 -41.409 42.765 1.00 39.06 953 VAL A N 1
ATOM 7718 C CA . VAL A 1 953 ? -15.238 -41.222 43.024 1.00 39.06 953 VAL A CA 1
ATOM 7719 C C . VAL A 1 953 ? -15.987 -42.566 43.072 1.00 39.06 953 VAL A C 1
ATOM 7721 O O . VAL A 1 953 ? -15.723 -43.389 42.197 1.00 39.06 953 VAL A O 1
ATOM 7724 N N . MET A 1 954 ? -16.937 -42.758 44.013 1.00 32.28 954 MET A N 1
ATOM 7725 C CA . MET A 1 954 ? -18.355 -43.135 43.744 1.00 32.28 954 MET A CA 1
ATOM 7726 C C . MET A 1 954 ? -19.208 -43.534 44.980 1.00 32.28 954 MET A C 1
ATOM 7728 O O . MET A 1 954 ? -18.802 -44.347 45.797 1.00 32.28 954 MET A O 1
ATOM 7732 N N . ASN A 1 955 ? -20.452 -43.029 44.970 1.00 34.47 955 ASN A N 1
ATOM 7733 C CA . ASN A 1 955 ? -21.742 -43.650 45.341 1.00 34.47 955 ASN A CA 1
ATOM 7734 C C . ASN A 1 955 ? -22.061 -44.169 46.768 1.00 34.47 955 ASN A C 1
ATOM 7736 O O . ASN A 1 955 ? -21.640 -45.240 47.185 1.00 34.47 955 ASN A O 1
ATOM 7740 N N . ASN A 1 956 ? -23.034 -43.484 47.391 1.00 36.88 956 ASN A N 1
ATOM 7741 C CA . ASN A 1 956 ? -24.284 -44.008 47.983 1.00 36.88 956 ASN A CA 1
ATOM 7742 C C . ASN A 1 956 ? -24.442 -45.534 48.200 1.00 36.88 956 ASN A C 1
ATOM 7744 O O . ASN A 1 956 ? -24.499 -46.286 47.228 1.00 36.88 956 ASN A O 1
ATOM 7748 N N . THR A 1 957 ? -24.871 -45.953 49.404 1.00 34.78 957 THR A N 1
ATOM 7749 C CA . THR A 1 957 ? -26.308 -46.245 49.686 1.00 34.78 957 THR A CA 1
ATOM 7750 C C . THR A 1 957 ? -26.619 -46.678 51.139 1.00 34.78 957 THR A C 1
ATOM 7752 O O . THR A 1 957 ? -25.883 -47.446 51.736 1.00 34.78 957 THR A O 1
ATOM 7755 N N . LYS A 1 958 ? -27.811 -46.269 51.619 1.00 33.34 958 LYS A N 1
ATOM 7756 C CA . LYS A 1 958 ? -28.758 -46.985 52.517 1.00 33.34 958 LYS A CA 1
ATOM 7757 C C . LYS A 1 958 ? -28.342 -47.481 53.933 1.00 33.34 958 LYS A C 1
ATOM 7759 O O . LYS A 1 958 ? -27.627 -48.457 54.076 1.00 33.34 958 LYS A O 1
ATOM 7764 N N . SER A 1 959 ? -29.133 -47.019 54.920 1.00 35.78 959 SER A N 1
ATOM 7765 C CA . SER A 1 959 ? -29.840 -47.844 55.937 1.00 35.78 959 SER A CA 1
ATOM 7766 C C . SER A 1 959 ? -29.028 -48.653 56.975 1.00 35.78 959 SER A C 1
ATOM 7768 O O . SER A 1 959 ? -28.654 -49.785 56.673 1.00 35.78 959 SER A O 1
ATOM 7770 N N . LYS A 1 960 ? -29.052 -48.244 58.262 1.00 34.94 960 LYS A N 1
ATOM 7771 C CA . LYS A 1 960 ? -30.065 -48.708 59.258 1.00 34.94 960 LYS A CA 1
ATOM 7772 C C . LYS A 1 960 ? -29.867 -48.130 60.679 1.00 34.94 960 LYS A C 1
ATOM 7774 O O . LYS A 1 960 ? -28.745 -48.050 61.158 1.00 34.94 960 LYS A O 1
ATOM 7779 N N . ASP A 1 961 ? -30.981 -47.856 61.357 1.00 40.19 961 ASP A N 1
ATOM 7780 C CA . ASP A 1 961 ? -31.144 -47.905 62.826 1.00 40.19 961 ASP A CA 1
ATOM 7781 C C . ASP A 1 961 ? -30.986 -49.358 63.363 1.00 40.19 961 ASP A C 1
ATOM 7783 O O . ASP A 1 961 ? -31.112 -50.277 62.540 1.00 40.19 961 ASP A O 1
ATOM 7787 N N . PRO A 1 962 ? -30.789 -49.636 64.684 1.00 58.69 962 PRO A N 1
ATOM 7788 C CA . PRO A 1 962 ? -31.240 -48.806 65.823 1.00 58.69 962 PRO A CA 1
ATOM 7789 C C . PRO A 1 962 ? -30.350 -48.733 67.103 1.00 58.69 962 PRO A C 1
ATOM 7791 O O . PRO A 1 962 ? -29.485 -49.570 67.343 1.00 58.69 962 PRO A O 1
ATOM 7794 N N . THR A 1 963 ? -30.742 -47.838 68.029 1.00 44.19 963 THR A N 1
ATOM 7795 C CA . THR A 1 963 ? -30.677 -47.961 69.520 1.00 44.19 963 THR A CA 1
ATOM 7796 C C . THR A 1 963 ? -29.330 -48.170 70.249 1.00 44.19 963 THR A C 1
ATOM 7798 O O . THR A 1 963 ? -28.739 -49.238 70.132 1.00 44.19 963 THR A O 1
ATOM 7801 N N . LYS A 1 964 ? -28.971 -47.281 71.203 1.00 41.47 964 LYS A N 1
ATOM 7802 C CA . LYS A 1 964 ? -29.226 -47.389 72.678 1.00 41.47 964 LYS A CA 1
ATOM 7803 C C . LYS A 1 964 ? -28.265 -46.529 73.539 1.00 41.47 964 LYS A C 1
ATOM 7805 O O . LYS A 1 964 ? -27.072 -46.505 73.284 1.00 41.47 964 LYS A O 1
ATOM 7810 N N . ASN A 1 965 ? -28.816 -45.966 74.620 1.00 42.09 965 ASN A N 1
ATOM 7811 C CA . ASN A 1 965 ? -28.193 -45.571 75.899 1.00 42.09 965 ASN A CA 1
ATOM 7812 C C . ASN A 1 965 ? -26.840 -44.818 75.910 1.00 42.09 965 ASN A C 1
ATOM 7814 O O 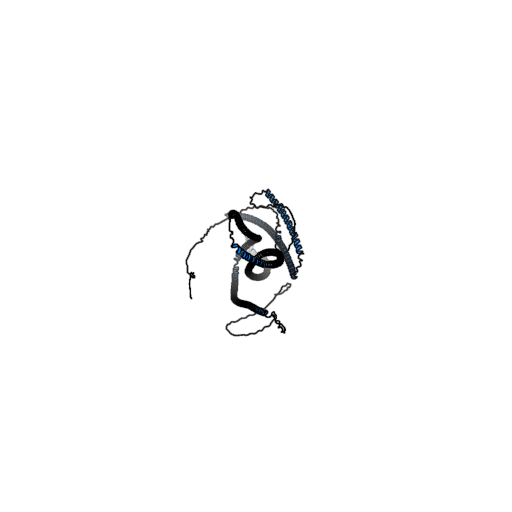. ASN A 1 965 ? -25.783 -45.448 75.952 1.00 42.09 965 ASN A O 1
ATOM 7818 N N . SER A 1 966 ? -26.905 -43.516 76.200 1.00 39.25 966 SER A N 1
ATOM 7819 C CA . SER A 1 966 ? -26.615 -43.023 77.565 1.00 39.25 966 SER A CA 1
ATOM 7820 C C . SER A 1 966 ? -27.387 -41.736 77.832 1.00 39.25 966 SER A C 1
ATOM 7822 O O . SER A 1 966 ? -27.068 -40.749 77.134 1.00 39.25 966 SER A O 1
#